Protein AF-0000000086524455 (afdb_homodimer)

Structure (mmCIF, N/CA/C/O backbone):
data_AF-0000000086524455-model_v1
#
loop_
_entity.id
_entity.type
_entity.pdbx_description
1 polymer 'TolC family protein'
#
loop_
_atom_site.group_PDB
_atom_site.id
_atom_site.type_symbol
_atom_site.label_atom_id
_atom_site.label_alt_id
_atom_site.label_comp_id
_atom_site.label_asym_id
_atom_site.label_entity_id
_atom_site.label_seq_id
_atom_site.pdbx_PDB_ins_code
_atom_site.Cartn_x
_atom_site.Cartn_y
_atom_site.Cartn_z
_atom_site.occupancy
_atom_site.B_iso_or_equiv
_atom_site.auth_seq_id
_atom_site.auth_comp_id
_atom_site.auth_asym_id
_atom_site.auth_atom_id
_atom_site.pdbx_PDB_model_num
ATOM 1 N N . MET A 1 1 ? 60.406 27.438 -10.078 1 25.92 1 MET A N 1
ATOM 2 C CA . MET A 1 1 ? 59.156 27.781 -10.766 1 25.92 1 MET A CA 1
ATOM 3 C C . MET A 1 1 ? 58.531 26.531 -11.367 1 25.92 1 MET A C 1
ATOM 5 O O . MET A 1 1 ? 58.188 26.516 -12.555 1 25.92 1 MET A O 1
ATOM 9 N N . LYS A 1 2 ? 58.875 25.328 -10.734 1 33.16 2 LYS A N 1
ATOM 10 C CA . LYS A 1 2 ? 58.469 23.969 -11.117 1 33.16 2 LYS A CA 1
ATOM 11 C C . LYS A 1 2 ? 56.969 23.844 -11.305 1 33.16 2 LYS A C 1
ATOM 13 O O . LYS A 1 2 ? 56.219 24.094 -10.375 1 33.16 2 LYS A O 1
ATOM 18 N N . THR A 1 3 ? 56.531 24.031 -12.539 1 33.69 3 THR A N 1
ATOM 19 C CA . THR A 1 3 ? 55.188 24.047 -13.117 1 33.69 3 THR A CA 1
ATOM 20 C C . THR A 1 3 ? 54.469 22.703 -12.867 1 33.69 3 THR A C 1
ATOM 22 O O . THR A 1 3 ? 54.938 21.672 -13.352 1 33.69 3 THR A O 1
ATOM 25 N N . ILE A 1 4 ? 54.156 22.422 -11.625 1 36.09 4 ILE A N 1
ATOM 26 C CA . ILE A 1 4 ? 53.344 21.266 -11.242 1 36.09 4 ILE A CA 1
ATOM 27 C C . ILE A 1 4 ? 52.125 21.156 -12.148 1 36.09 4 ILE A C 1
ATOM 29 O O . ILE A 1 4 ? 51.281 22.031 -12.156 1 36.09 4 ILE A O 1
ATOM 33 N N . THR A 1 5 ? 52.406 20.641 -13.344 1 32.16 5 THR A N 1
ATOM 34 C CA . THR A 1 5 ? 51.344 20.328 -14.281 1 32.16 5 THR A CA 1
ATOM 35 C C . THR A 1 5 ? 50.281 19.469 -13.609 1 32.16 5 THR A C 1
ATOM 37 O O . THR A 1 5 ? 50.562 18.359 -13.141 1 32.16 5 THR A O 1
ATOM 40 N N . LEU A 1 6 ? 49.344 20.078 -12.844 1 33.09 6 LEU A N 1
ATOM 41 C CA . LEU A 1 6 ? 48.094 19.531 -12.328 1 33.09 6 LEU A CA 1
ATOM 42 C C . LEU A 1 6 ? 47.312 18.781 -13.422 1 33.09 6 LEU A C 1
ATOM 44 O O . LEU A 1 6 ? 46.812 19.406 -14.359 1 33.09 6 LEU A O 1
ATOM 48 N N . THR A 1 7 ? 47.938 17.672 -13.883 1 32.06 7 THR A N 1
ATOM 49 C CA . THR A 1 7 ? 47.188 16.844 -14.789 1 32.06 7 THR A CA 1
ATOM 50 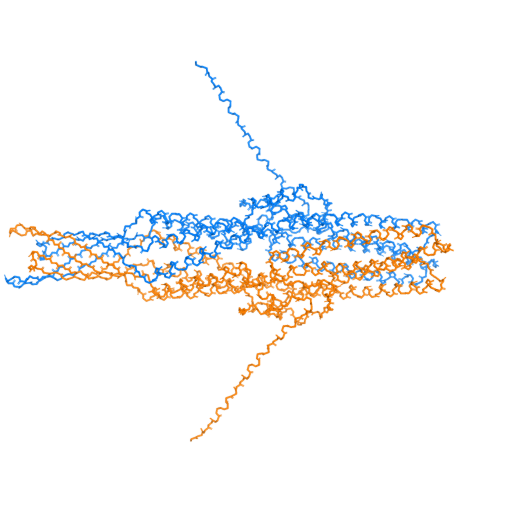C C . THR A 1 7 ? 45.781 16.562 -14.211 1 32.06 7 THR A C 1
ATOM 52 O O . THR A 1 7 ? 45.656 16.031 -13.109 1 32.06 7 THR A O 1
ATOM 55 N N . LEU A 1 8 ? 44.812 17.406 -14.531 1 33 8 LEU A N 1
ATOM 56 C CA . LEU A 1 8 ? 43.375 17.281 -14.375 1 33 8 LEU A CA 1
ATOM 57 C C . LEU A 1 8 ? 42.875 15.914 -14.844 1 33 8 LEU A C 1
ATOM 59 O O . LEU A 1 8 ? 42.906 15.617 -16.031 1 33 8 LEU A O 1
ATOM 63 N N . TYR A 1 9 ? 43.312 14.844 -14.141 1 30.91 9 TYR A N 1
ATOM 64 C CA . TYR A 1 9 ? 42.656 13.578 -14.422 1 30.91 9 TYR A CA 1
ATOM 65 C C . TYR A 1 9 ? 41.125 13.742 -14.344 1 30.91 9 TYR A C 1
ATOM 67 O O . TYR A 1 9 ? 40.594 14.016 -13.273 1 30.91 9 TYR A O 1
ATOM 75 N N . SER A 1 10 ? 40.562 14.305 -15.383 1 30.5 10 SER A N 1
ATOM 76 C CA . SER A 1 10 ? 39.094 14.227 -15.594 1 30.5 10 SER A CA 1
ATOM 77 C C . SER A 1 10 ? 38.594 12.789 -15.445 1 30.5 10 SER A C 1
ATOM 79 O O . SER A 1 10 ? 38.906 11.93 -16.266 1 30.5 10 SER A O 1
ATOM 81 N N . ALA A 1 11 ? 38.562 12.289 -14.258 1 30.77 11 ALA A N 1
ATOM 82 C CA . ALA A 1 11 ? 37.844 11.039 -14.039 1 30.77 11 ALA A CA 1
ATOM 83 C C . ALA A 1 11 ? 36.5 11.047 -14.766 1 30.77 11 ALA A C 1
ATOM 85 O O . ALA A 1 11 ? 35.625 11.875 -14.477 1 30.77 11 ALA A O 1
ATOM 86 N N . LEU A 1 12 ? 36.531 10.719 -16.047 1 31.25 12 LEU A N 1
ATOM 87 C CA . LEU A 1 12 ? 35.344 10.359 -16.812 1 31.25 12 LEU A CA 1
ATOM 88 C C . LEU A 1 12 ? 34.438 9.453 -15.984 1 31.25 12 LEU A C 1
ATOM 90 O O . LEU A 1 12 ? 34.781 8.312 -15.68 1 31.25 12 LEU A O 1
ATOM 94 N N . LEU A 1 13 ? 33.75 10.008 -15.055 1 32.5 13 LEU A N 1
ATOM 95 C CA . LEU A 1 13 ? 32.562 9.32 -14.516 1 32.5 13 LEU A CA 1
ATOM 96 C C . LEU A 1 13 ? 31.75 8.688 -15.625 1 32.5 13 LEU A C 1
ATOM 98 O O . LEU A 1 13 ? 31.094 9.398 -16.406 1 32.5 13 LEU A O 1
ATOM 102 N N . LEU A 1 14 ? 32.344 7.66 -16.266 1 31.66 14 LEU A N 1
ATOM 103 C CA . LEU A 1 14 ? 31.484 6.812 -17.109 1 31.66 14 LEU A CA 1
ATOM 104 C C . LEU A 1 14 ? 30.172 6.48 -16.406 1 31.66 14 LEU A C 1
ATOM 106 O O . LEU A 1 14 ? 30.172 5.762 -15.414 1 31.66 14 LEU A O 1
ATOM 110 N N . SER A 1 15 ? 29.297 7.379 -16.422 1 35.28 15 SER A N 1
ATOM 111 C CA . SER A 1 15 ? 27.906 7.012 -16.156 1 35.28 15 SER A CA 1
ATOM 112 C C . SER A 1 15 ? 27.516 5.766 -16.938 1 35.28 15 SER A C 1
ATOM 114 O O . SER A 1 15 ? 27.406 5.801 -18.156 1 35.28 15 SER A O 1
ATOM 116 N N . THR A 1 16 ? 28.078 4.633 -16.625 1 33.38 16 THR A N 1
ATOM 117 C CA . THR A 1 16 ? 27.5 3.428 -17.219 1 33.38 16 THR A CA 1
ATOM 118 C C . THR A 1 16 ? 25.969 3.486 -17.188 1 33.38 16 THR A C 1
ATOM 120 O O . THR A 1 16 ? 25.359 3.463 -16.109 1 33.38 16 THR A O 1
ATOM 123 N N . SER A 1 17 ? 25.5 4.258 -18.078 1 36.53 17 SER A N 1
ATOM 124 C CA . SER A 1 17 ? 24.094 4.031 -18.375 1 36.53 17 SER A CA 1
ATOM 125 C C . SER A 1 17 ? 23.781 2.543 -18.469 1 36.53 17 SER A C 1
ATOM 127 O O . SER A 1 17 ? 24.281 1.849 -19.359 1 36.53 17 SER A O 1
ATOM 129 N N . THR A 1 18 ? 23.797 1.857 -17.469 1 37.31 18 THR A N 1
ATOM 130 C CA . THR A 1 18 ? 23.281 0.496 -17.578 1 37.31 18 THR A CA 1
ATOM 131 C C . THR A 1 18 ? 22.062 0.444 -18.5 1 37.31 18 THR A C 1
ATOM 133 O O . THR A 1 18 ? 21.109 1.199 -18.328 1 37.31 18 THR A O 1
ATOM 136 N N . ALA A 1 19 ? 22.297 0.17 -19.703 1 37.31 19 ALA A N 1
ATOM 137 C CA . ALA A 1 19 ? 21.266 -0.182 -20.688 1 37.31 19 ALA A CA 1
ATOM 138 C C . ALA A 1 19 ? 20.203 -1.07 -20.062 1 37.31 19 ALA A C 1
ATOM 140 O O . ALA A 1 19 ? 20.5 -2.158 -19.562 1 37.31 19 ALA A O 1
ATOM 141 N N . VAL A 1 20 ? 19.25 -0.468 -19.531 1 43.84 20 VAL A N 1
ATOM 142 C CA . VAL A 1 20 ? 18.062 -1.225 -19.156 1 43.84 20 VAL A CA 1
ATOM 143 C C . VAL A 1 20 ? 17.672 -2.174 -20.297 1 43.84 20 VAL A C 1
ATOM 145 O O . VAL A 1 20 ? 17.391 -1.736 -21.406 1 43.84 20 VAL A O 1
ATOM 148 N N . PHE A 1 21 ? 18.312 -3.252 -20.516 1 42.31 21 PHE A N 1
ATOM 149 C CA . PHE A 1 21 ? 17.984 -4.371 -21.391 1 42.31 21 PHE A CA 1
ATOM 150 C C . PHE A 1 21 ? 16.469 -4.578 -21.453 1 42.31 21 PHE A C 1
ATOM 152 O O . PHE A 1 21 ? 15.812 -4.727 -20.422 1 42.31 21 PHE A O 1
ATOM 159 N N . ALA A 1 22 ? 15.805 -3.902 -22.406 1 52.12 22 ALA A N 1
ATOM 160 C CA . ALA A 1 22 ? 14.383 -4.125 -22.656 1 52.12 22 ALA A CA 1
ATOM 161 C C . ALA A 1 22 ? 14.133 -5.543 -23.156 1 52.12 22 ALA A C 1
ATOM 163 O O . ALA A 1 22 ? 14.367 -5.848 -24.328 1 52.12 22 ALA A O 1
ATOM 164 N N . ALA A 1 23 ? 14.125 -6.5 -22.281 1 61.78 23 ALA A N 1
ATOM 165 C CA . ALA A 1 23 ? 13.688 -7.844 -22.656 1 61.78 23 ALA A CA 1
ATOM 166 C C . ALA A 1 23 ? 12.305 -7.809 -23.297 1 61.78 23 ALA A C 1
ATOM 168 O O . ALA A 1 23 ? 11.422 -7.062 -22.859 1 61.78 23 ALA A O 1
ATOM 169 N N . ASN A 1 24 ? 12.125 -8.422 -24.453 1 70.25 24 ASN A N 1
ATOM 170 C CA . ASN A 1 24 ? 10.93 -8.461 -25.297 1 70.25 24 ASN A CA 1
ATOM 171 C C . ASN A 1 24 ? 9.703 -8.891 -24.484 1 70.25 24 ASN A C 1
ATOM 173 O O . ASN A 1 24 ? 8.57 -8.711 -24.938 1 70.25 24 ASN A O 1
ATOM 177 N N . TYR A 1 25 ? 9.938 -9.312 -23.25 1 86.19 25 TYR A N 1
ATOM 178 C CA . TYR A 1 25 ? 8.789 -9.789 -22.5 1 86.19 25 TYR A CA 1
ATOM 179 C C . TYR A 1 25 ? 8.398 -8.789 -21.406 1 86.19 25 TYR A C 1
ATOM 181 O O . TYR A 1 25 ? 7.414 -8.992 -20.703 1 86.19 25 TYR A O 1
ATOM 189 N N . LEU A 1 26 ? 9.102 -7.73 -21.391 1 90.69 26 LEU A N 1
ATOM 190 C CA . LEU A 1 26 ? 8.773 -6.668 -20.453 1 90.69 26 LEU A CA 1
ATOM 191 C C . LEU A 1 26 ? 8.195 -5.457 -21.172 1 90.69 26 LEU A C 1
ATOM 193 O O . LEU A 1 26 ? 8.414 -5.285 -22.375 1 90.69 26 LEU A O 1
ATOM 197 N N . PRO A 1 27 ? 7.461 -4.727 -20.391 1 90.5 27 PRO A N 1
ATOM 198 C CA . PRO A 1 27 ? 6.996 -3.498 -21.047 1 90.5 27 PRO A CA 1
ATOM 199 C C . PRO A 1 27 ? 8.148 -2.611 -21.516 1 90.5 27 PRO A C 1
ATOM 201 O O . PRO A 1 27 ? 9.219 -2.609 -20.891 1 90.5 27 PRO A O 1
ATOM 204 N N . ASN A 1 28 ? 7.832 -1.872 -22.594 1 87.81 28 ASN A N 1
ATOM 205 C CA . ASN A 1 28 ? 8.758 -0.817 -22.984 1 87.81 28 ASN A CA 1
ATOM 206 C C . ASN A 1 28 ? 9.07 0.119 -21.828 1 87.81 28 ASN A C 1
ATOM 208 O O . ASN A 1 28 ? 8.156 0.66 -21.203 1 87.81 28 ASN A O 1
ATOM 212 N N . PRO A 1 29 ? 10.32 0.303 -21.547 1 85.94 29 PRO A N 1
ATOM 213 C CA . PRO A 1 29 ? 10.68 1.093 -20.375 1 85.94 29 PRO A CA 1
ATOM 214 C C . PRO A 1 29 ? 10.086 2.5 -20.406 1 85.94 29 PRO A C 1
ATOM 216 O O . PRO A 1 29 ? 9.656 3.014 -19.359 1 85.94 29 PRO A O 1
ATOM 219 N N . MET A 1 30 ? 10.055 3.131 -21.547 1 86.38 30 MET A N 1
ATOM 220 C CA . MET A 1 30 ? 9.523 4.484 -21.656 1 86.38 30 MET A CA 1
ATOM 221 C C . MET A 1 30 ? 8.016 4.5 -21.406 1 86.38 30 MET A C 1
ATOM 223 O O . MET A 1 30 ? 7.508 5.387 -20.719 1 86.38 30 MET A O 1
ATOM 227 N N . GLU A 1 31 ? 7.344 3.518 -21.938 1 88.12 31 GLU A N 1
ATOM 228 C CA . GLU A 1 31 ? 5.902 3.414 -21.734 1 88.12 31 GLU A CA 1
ATOM 229 C C . GLU A 1 31 ? 5.578 3.086 -20.281 1 88.12 31 GLU A C 1
ATOM 231 O O . GLU A 1 31 ? 4.605 3.596 -19.719 1 88.12 31 GLU A O 1
ATOM 236 N N . ALA A 1 32 ? 6.418 2.209 -19.766 1 90.25 32 ALA A N 1
ATOM 237 C CA . ALA A 1 32 ? 6.234 1.855 -18.359 1 90.25 32 ALA A CA 1
ATOM 238 C C . ALA A 1 32 ? 6.383 3.08 -17.453 1 90.25 32 ALA A C 1
ATOM 240 O O . ALA A 1 32 ? 5.547 3.322 -16.594 1 90.25 32 ALA A O 1
ATOM 241 N N . GLN A 1 33 ? 7.371 3.844 -17.75 1 89.31 33 GLN A N 1
ATOM 242 C CA . GLN A 1 33 ? 7.621 5.043 -16.953 1 89.31 33 GLN A CA 1
ATOM 243 C C . GLN A 1 33 ? 6.477 6.043 -17.094 1 89.31 33 GLN A C 1
ATOM 245 O O . GLN A 1 33 ? 6.031 6.625 -16.094 1 89.31 33 GLN A O 1
ATOM 250 N N . GLN A 1 34 ? 6.023 6.199 -18.25 1 89.75 34 GLN A N 1
ATOM 251 C CA . GLN A 1 34 ? 4.918 7.121 -18.469 1 89.75 34 GLN A CA 1
ATOM 252 C C . GLN A 1 34 ? 3.656 6.656 -17.75 1 89.75 34 GLN A C 1
ATOM 254 O O . GLN A 1 34 ? 2.943 7.469 -17.156 1 89.75 34 GLN A O 1
ATOM 259 N N . ALA A 1 35 ? 3.395 5.387 -17.828 1 91.69 35 ALA A N 1
ATOM 260 C CA . ALA A 1 35 ? 2.223 4.832 -17.156 1 91.69 35 ALA A CA 1
ATOM 261 C C . ALA A 1 35 ? 2.316 5.008 -15.648 1 91.69 35 ALA A C 1
ATOM 263 O O . ALA A 1 35 ? 1.316 5.293 -14.984 1 91.69 35 ALA A O 1
ATOM 264 N N . LEU A 1 36 ? 3.529 4.855 -15.141 1 92.19 36 LEU A N 1
ATOM 265 C CA . LEU A 1 36 ? 3.752 4.988 -13.703 1 92.19 36 LEU A CA 1
ATOM 266 C C . LEU A 1 36 ? 3.48 6.414 -13.242 1 92.19 36 LEU A C 1
ATOM 268 O O . LEU A 1 36 ? 2.781 6.629 -12.25 1 92.19 36 LEU A O 1
ATOM 272 N N . TRP A 1 37 ? 3.934 7.371 -13.953 1 89.69 37 TRP A N 1
ATOM 273 C CA . TRP A 1 37 ? 3.857 8.766 -13.523 1 89.69 37 TRP A CA 1
ATOM 274 C C . TRP A 1 37 ? 2.457 9.328 -13.734 1 89.69 37 TRP A C 1
ATOM 276 O O . TRP A 1 37 ? 2.098 10.352 -13.164 1 89.69 37 TRP A O 1
ATOM 286 N N . LYS A 1 38 ? 1.643 8.57 -14.492 1 87.06 38 LYS A N 1
ATOM 287 C CA . LYS A 1 38 ? 0.261 8.992 -14.711 1 87.06 38 LYS A CA 1
ATOM 288 C C . LYS A 1 38 ? -0.68 8.328 -13.711 1 87.06 38 LYS A C 1
ATOM 290 O O . LYS A 1 38 ? -1.85 8.703 -13.609 1 87.06 38 LYS A O 1
ATOM 295 N N . ALA A 1 39 ? -0.127 7.375 -12.984 1 88.75 39 ALA A N 1
ATOM 296 C CA . ALA A 1 39 ? -0.961 6.695 -11.992 1 88.75 39 ALA A CA 1
ATOM 297 C C . ALA A 1 39 ? -1.459 7.672 -10.93 1 88.75 39 ALA A C 1
ATOM 299 O O . ALA A 1 39 ? -0.706 8.531 -10.461 1 88.75 39 ALA A O 1
ATOM 300 N N . PRO A 1 40 ? -2.721 7.559 -10.5 1 85.5 40 PRO A N 1
ATOM 301 C CA . PRO A 1 40 ? -3.328 8.516 -9.57 1 85.5 40 PRO A CA 1
ATOM 302 C C . PRO A 1 40 ? -2.535 8.664 -8.273 1 85.5 40 PRO A C 1
ATOM 304 O O . PRO A 1 40 ? -2.352 9.781 -7.781 1 85.5 40 PRO A O 1
ATOM 307 N N . GLY A 1 41 ? -2.068 7.543 -7.695 1 88.69 41 GLY A N 1
ATOM 308 C CA . GLY A 1 41 ? -1.29 7.617 -6.469 1 88.69 41 GLY A CA 1
ATOM 309 C C . GLY A 1 41 ? -0.004 8.406 -6.625 1 88.69 41 GLY A C 1
ATOM 310 O O . GLY A 1 41 ? 0.38 9.156 -5.73 1 88.69 41 GLY A O 1
ATOM 311 N N . VAL A 1 42 ? 0.649 8.305 -7.785 1 92.44 42 VAL A N 1
ATOM 312 C CA . VAL A 1 42 ? 1.901 9 -8.047 1 92.44 42 VAL A CA 1
ATOM 313 C C . VAL A 1 42 ? 1.628 10.492 -8.266 1 92.44 42 VAL A C 1
ATOM 315 O O . VAL A 1 42 ? 2.367 11.344 -7.766 1 92.44 42 VAL A O 1
ATOM 318 N N . HIS A 1 43 ? 0.565 10.766 -8.961 1 90.12 43 HIS A N 1
ATOM 319 C CA . HIS A 1 43 ? 0.174 12.156 -9.172 1 90.12 43 HIS A CA 1
ATOM 320 C C . HIS A 1 43 ? -0.099 12.859 -7.848 1 90.12 43 HIS A C 1
ATOM 322 O O . HIS A 1 43 ? 0.331 13.992 -7.641 1 90.12 43 HIS A O 1
ATOM 328 N N . MET A 1 44 ? -0.763 12.188 -6.98 1 92.44 44 MET A N 1
ATOM 329 C CA . MET A 1 44 ? -1.061 12.758 -5.672 1 92.44 44 MET A CA 1
ATOM 330 C C . MET A 1 44 ? 0.222 13.023 -4.891 1 92.44 44 MET A C 1
ATOM 332 O O . MET A 1 44 ? 0.345 14.047 -4.219 1 92.44 44 MET A O 1
ATOM 336 N N . ALA A 1 45 ? 1.099 12.07 -4.961 1 95.75 45 ALA A N 1
ATOM 337 C CA . ALA A 1 45 ? 2.369 12.242 -4.262 1 95.75 45 ALA A CA 1
ATOM 338 C C . ALA A 1 45 ? 3.164 13.406 -4.832 1 95.75 45 ALA A C 1
ATOM 340 O O . ALA A 1 45 ? 3.842 14.125 -4.094 1 95.75 45 ALA A O 1
ATOM 341 N N . GLN A 1 46 ? 3.074 13.641 -6.145 1 95.44 46 GLN A N 1
ATOM 342 C CA . GLN A 1 46 ? 3.73 14.773 -6.789 1 95.44 46 GLN A CA 1
ATOM 343 C C . GLN A 1 46 ? 3.152 16.094 -6.301 1 95.44 46 GLN A C 1
ATOM 345 O O . GLN A 1 46 ? 3.896 17.047 -6.031 1 95.44 46 GLN A O 1
ATOM 350 N N . GLN A 1 47 ? 1.861 16.125 -6.238 1 96.81 47 GLN A N 1
ATOM 351 C CA . GLN A 1 47 ? 1.207 17.344 -5.754 1 96.81 47 GLN A CA 1
ATOM 352 C C . GLN A 1 47 ? 1.562 17.609 -4.297 1 96.81 47 GLN A C 1
ATOM 354 O O . GLN A 1 47 ? 1.681 18.766 -3.885 1 96.81 47 GLN A O 1
ATOM 359 N N . GLU A 1 48 ? 1.753 16.562 -3.59 1 97.38 48 GLU A N 1
ATOM 360 C CA . GLU A 1 48 ? 2.121 16.719 -2.186 1 97.38 48 GLU A CA 1
ATOM 361 C C . GLU A 1 48 ? 3.504 17.344 -2.045 1 97.38 48 GLU A C 1
ATOM 363 O O . GLU A 1 48 ? 3.752 18.109 -1.112 1 97.38 48 GLU A O 1
ATOM 368 N N . VAL A 1 49 ? 4.422 17.047 -2.963 1 97.81 49 VAL A N 1
ATOM 369 C CA . VAL A 1 49 ? 5.734 17.688 -2.945 1 97.81 49 VAL A CA 1
ATOM 370 C C . VAL A 1 49 ? 5.574 19.188 -3.148 1 97.81 49 VAL A C 1
ATOM 372 O O . VAL A 1 49 ? 6.156 19.984 -2.412 1 97.81 49 VAL A O 1
ATOM 375 N N . SER A 1 50 ? 4.711 19.531 -4.105 1 98 50 SER A N 1
ATOM 376 C CA . SER A 1 50 ? 4.453 20.938 -4.379 1 98 50 SER A CA 1
ATOM 377 C C . SER A 1 50 ? 3.816 21.625 -3.176 1 98 50 SER A C 1
ATOM 379 O O . SER A 1 50 ? 4.176 22.766 -2.838 1 98 50 SER A O 1
ATOM 381 N N . ALA A 1 51 ? 2.926 20.953 -2.553 1 98.25 51 ALA A N 1
ATOM 382 C CA . ALA A 1 51 ? 2.256 21.516 -1.385 1 98.25 51 ALA A CA 1
ATOM 383 C C . ALA A 1 51 ? 3.236 21.719 -0.234 1 98.25 51 ALA A C 1
ATOM 385 O O . ALA A 1 51 ? 3.193 22.75 0.456 1 98.25 51 ALA A O 1
ATOM 386 N N . GLN A 1 52 ? 4.125 20.75 -0.069 1 98.5 52 GLN A N 1
ATOM 387 C CA . GLN A 1 52 ? 5.086 20.844 1.024 1 98.5 52 GLN A CA 1
ATOM 388 C C . GLN A 1 52 ? 6.113 21.953 0.753 1 98.5 52 GLN A C 1
ATOM 390 O O . GLN A 1 52 ? 6.602 22.594 1.683 1 98.5 52 GLN A O 1
ATOM 395 N N . GLN A 1 53 ? 6.371 22.203 -0.51 1 98.56 53 GLN A N 1
ATOM 396 C CA . GLN A 1 53 ? 7.238 23.312 -0.872 1 98.56 53 GLN A CA 1
ATOM 397 C C . GLN A 1 53 ? 6.609 24.656 -0.489 1 98.56 53 GLN A C 1
ATOM 399 O O . GLN A 1 53 ? 7.297 25.547 -0.01 1 98.56 53 GLN A O 1
ATOM 404 N N . GLN A 1 54 ? 5.309 24.734 -0.707 1 98.06 54 GLN A N 1
ATOM 405 C CA . GLN A 1 54 ? 4.594 25.938 -0.289 1 98.06 54 GLN A CA 1
ATOM 406 C C . GLN A 1 54 ? 4.625 26.094 1.229 1 98.06 54 GLN A C 1
ATOM 408 O O . GLN A 1 54 ? 4.867 27.188 1.738 1 98.06 54 GLN A O 1
ATOM 413 N N . GLU A 1 55 ? 4.461 25.031 1.933 1 97.38 55 GLU A N 1
ATOM 414 C CA . GLU A 1 55 ? 4.492 25.094 3.391 1 97.38 55 GLU A CA 1
ATOM 415 C C . GLU A 1 55 ? 5.887 25.438 3.898 1 97.38 55 GLU A C 1
ATOM 417 O O . GLU A 1 55 ? 6.031 26.156 4.898 1 97.38 55 GLU A O 1
ATOM 422 N N . SER A 1 56 ? 6.848 24.859 3.232 1 98.25 56 SER A N 1
ATOM 423 C CA . SER A 1 56 ? 8.227 25.188 3.59 1 98.25 56 SER A CA 1
ATOM 424 C C . SER A 1 56 ? 8.5 26.672 3.385 1 98.25 56 SER A C 1
ATOM 426 O O . SER A 1 56 ? 9.18 27.312 4.203 1 98.25 56 SER A O 1
ATOM 428 N N . ALA A 1 57 ? 7.98 27.25 2.311 1 97.81 57 ALA A N 1
ATOM 429 C CA . ALA A 1 57 ? 8.133 28.672 2.047 1 97.81 57 ALA A CA 1
ATOM 430 C C . ALA A 1 57 ? 7.453 29.5 3.131 1 97.81 57 ALA A C 1
ATOM 432 O O . ALA A 1 57 ? 7.992 30.531 3.564 1 97.81 57 ALA A O 1
ATOM 433 N N . ALA A 1 58 ? 6.324 29.047 3.557 1 96.88 58 ALA A N 1
ATOM 434 C CA . ALA A 1 58 ? 5.617 29.75 4.629 1 96.88 58 ALA A CA 1
ATOM 435 C C . ALA A 1 58 ? 6.43 29.734 5.918 1 96.88 58 ALA A C 1
ATOM 437 O O . ALA A 1 58 ? 6.527 30.766 6.605 1 96.88 58 ALA A O 1
ATOM 438 N N . LEU A 1 59 ? 7 28.625 6.23 1 97.19 59 LEU A N 1
ATOM 439 C CA . LEU A 1 59 ? 7.793 28.484 7.445 1 97.19 59 LEU A CA 1
ATOM 440 C C . LEU A 1 59 ? 9.055 29.328 7.371 1 97.19 59 LEU A C 1
ATOM 442 O O . LEU A 1 59 ? 9.492 29.891 8.383 1 97.19 59 LEU A O 1
ATOM 446 N N . ARG A 1 60 ? 9.602 29.438 6.184 1 96.19 60 ARG A N 1
ATOM 447 C CA . ARG A 1 60 ? 10.805 30.234 5.996 1 96.19 60 ARG A CA 1
ATOM 448 C C . ARG A 1 60 ? 10.5 31.719 6.145 1 96.19 60 ARG A C 1
ATOM 450 O O . ARG A 1 60 ? 11.305 32.469 6.707 1 96.19 60 ARG A O 1
ATOM 457 N N . LYS A 1 61 ? 9.352 32.094 5.68 1 93.88 61 LYS A N 1
ATOM 458 C CA . LYS A 1 61 ? 8.945 33.469 5.77 1 93.88 61 LYS A CA 1
ATOM 459 C C . LYS A 1 61 ? 8.586 33.875 7.203 1 93.88 61 LYS A C 1
ATOM 461 O O . LYS A 1 61 ? 8.781 35 7.617 1 93.88 61 LYS A O 1
ATOM 466 N N . GLY A 1 62 ? 8.109 32.938 7.934 1 93.06 62 GLY A N 1
ATOM 467 C CA . GLY A 1 62 ? 7.625 33.219 9.281 1 93.06 62 GLY A CA 1
ATOM 468 C C . GLY A 1 62 ? 6.164 33.625 9.32 1 93.06 62 GLY A C 1
ATOM 469 O O . GLY A 1 62 ? 5.668 34.25 8.375 1 93.06 62 GLY A O 1
ATOM 470 N N . ARG A 1 63 ? 5.512 33.469 10.492 1 90.25 63 ARG A N 1
ATOM 471 C CA . ARG A 1 63 ? 4.078 33.719 10.602 1 90.25 63 ARG A CA 1
ATOM 472 C C . ARG A 1 63 ? 3.801 34.938 11.484 1 90.25 63 ARG A C 1
ATOM 474 O O . ARG A 1 63 ? 2.654 35.188 11.859 1 90.25 63 ARG A O 1
ATOM 481 N N . GLU A 1 64 ? 4.859 35.594 11.812 1 91.62 64 GLU A N 1
ATOM 482 C CA . GLU A 1 64 ? 4.707 36.844 12.562 1 91.62 64 GLU A CA 1
ATOM 483 C C . GLU A 1 64 ? 4.141 37.969 11.688 1 91.62 64 GLU A C 1
ATOM 485 O O . GLU A 1 64 ? 4.738 38.312 10.672 1 91.62 64 GLU A O 1
ATOM 490 N N . GLU A 1 65 ? 3.043 38.469 12.133 1 92.31 65 GLU A N 1
ATOM 491 C CA . GLU A 1 65 ? 2.344 39.5 11.336 1 92.31 65 GLU A CA 1
ATOM 492 C C . GLU A 1 65 ? 2.244 40.812 12.094 1 92.31 65 GLU A C 1
ATOM 494 O O . GLU A 1 65 ? 2.33 40.844 13.328 1 92.31 65 GLU A O 1
ATOM 499 N N . PHE A 1 66 ? 2.037 41.875 11.289 1 93.62 66 PHE A N 1
ATOM 500 C CA . PHE A 1 66 ? 1.852 43.188 11.867 1 93.62 66 PHE A CA 1
ATOM 501 C C . PHE A 1 66 ? 0.425 43.375 12.375 1 93.62 66 PHE A C 1
ATOM 503 O O . PHE A 1 66 ? -0.525 42.906 11.734 1 93.62 66 PHE A O 1
ATOM 510 N N . THR A 1 67 ? 0.365 43.969 13.492 1 93.56 67 THR A N 1
ATOM 511 C CA . THR A 1 67 ? -0.933 44.312 14.062 1 93.56 67 THR A CA 1
ATOM 512 C C . THR A 1 67 ? -1.065 45.844 14.219 1 93.56 67 THR A C 1
ATOM 514 O O . THR A 1 67 ? -0.209 46.469 14.82 1 93.56 67 THR A O 1
ATOM 517 N N . LEU A 1 68 ? -2.113 46.406 13.625 1 95.5 68 LEU A N 1
ATOM 518 C CA . LEU A 1 68 ? -2.441 47.812 13.734 1 95.5 68 LEU A CA 1
ATOM 519 C C . LEU A 1 68 ? -3.617 48.031 14.688 1 95.5 68 LEU A C 1
ATOM 521 O O . LEU A 1 68 ? -4.617 47.312 14.609 1 95.5 68 LEU A O 1
ATOM 525 N N . GLY A 1 69 ? -3.389 49 15.531 1 95.06 69 GLY A N 1
ATOM 526 C CA . GLY A 1 69 ? -4.449 49.188 16.5 1 95.06 69 GLY A CA 1
ATOM 527 C C . GLY A 1 69 ? -4.77 50.656 16.766 1 95.06 69 GLY A C 1
ATOM 528 O O . GLY A 1 69 ? -3.998 51.562 16.391 1 95.06 69 GLY A O 1
ATOM 529 N N . ALA A 1 70 ? -5.973 50.844 17.281 1 95.19 70 ALA A N 1
ATOM 530 C CA . ALA A 1 70 ? -6.445 52.125 17.812 1 95.19 70 ALA A CA 1
ATOM 531 C C . ALA A 1 70 ? -6.836 52 19.297 1 95.19 70 ALA A C 1
ATOM 533 O O . ALA A 1 70 ? -7.387 50.969 19.703 1 95.19 70 ALA A O 1
ATOM 534 N N . GLU A 1 71 ? -6.535 53.031 19.969 1 94.94 71 GLU A N 1
ATOM 535 C CA . GLU A 1 71 ? -6.801 53 21.406 1 94.94 71 GLU A CA 1
ATOM 536 C C . GLU A 1 71 ? -7.555 54.25 21.859 1 94.94 71 GLU A C 1
ATOM 538 O O . GLU A 1 71 ? -7.262 55.344 21.406 1 94.94 71 GLU A O 1
ATOM 543 N N . MET A 1 72 ? -8.523 54.062 22.734 1 93.94 72 MET A N 1
ATOM 544 C CA . MET A 1 72 ? -9.211 55.125 23.438 1 93.94 72 MET A CA 1
ATOM 545 C C . MET A 1 72 ? -8.953 55.031 24.938 1 93.94 72 MET A C 1
ATOM 547 O O . MET A 1 72 ? -9.125 53.969 25.547 1 93.94 72 MET A O 1
ATOM 551 N N . ALA A 1 73 ? -8.594 56.219 25.453 1 92.19 73 ALA A N 1
ATOM 552 C CA . ALA A 1 73 ? -8.203 56.219 26.859 1 92.19 73 ALA A CA 1
ATOM 553 C C . ALA A 1 73 ? -8.898 57.344 27.641 1 92.19 73 ALA A C 1
ATOM 555 O O . ALA A 1 73 ? -9.297 58.344 27.047 1 92.19 73 ALA A O 1
ATOM 556 N N . ARG A 1 74 ? -9.031 57.031 28.906 1 92.06 74 ARG A N 1
ATOM 557 C CA . ARG A 1 74 ? -9.484 58.031 29.859 1 92.06 74 ARG A CA 1
ATOM 558 C C . ARG A 1 74 ? -8.43 58.281 30.938 1 92.06 74 ARG A C 1
ATOM 560 O O . ARG A 1 74 ? -8 57.344 31.625 1 92.06 74 ARG A O 1
ATOM 567 N N . ARG A 1 75 ? -8.062 59.531 31 1 90.06 75 ARG A N 1
ATOM 568 C CA . ARG A 1 75 ? -7.09 59.938 32 1 90.06 75 ARG A CA 1
ATOM 569 C C . ARG A 1 75 ? -7.766 60.719 33.125 1 90.06 75 ARG A C 1
ATOM 571 O O . ARG A 1 75 ? -8.586 61.594 32.875 1 90.06 75 ARG A O 1
ATOM 578 N N . THR A 1 76 ? -7.395 60.406 34.281 1 88.88 76 THR A N 1
ATOM 579 C CA . THR A 1 76 ? -7.941 61.094 35.438 1 88.88 76 THR A CA 1
ATOM 580 C C . THR A 1 76 ? -6.828 61.719 36.281 1 88.88 76 THR A C 1
ATOM 582 O O . THR A 1 76 ? -5.887 61.031 36.688 1 88.88 76 THR A O 1
ATOM 585 N N . ILE A 1 77 ? -7.027 63.062 36.5 1 86.25 77 ILE A N 1
ATOM 586 C CA . ILE A 1 77 ? -6.109 63.781 37.375 1 86.25 77 ILE A CA 1
ATOM 587 C C . ILE A 1 77 ? -6.676 63.812 38.781 1 86.25 77 ILE A C 1
ATOM 589 O O . ILE A 1 77 ? -7.758 64.375 39.031 1 86.25 77 ILE A O 1
ATOM 593 N N . GLU A 1 78 ? -5.969 63.406 39.688 1 82.75 78 GLU A N 1
ATOM 594 C CA . GLU A 1 78 ? -6.449 63.25 41.062 1 82.75 78 GLU A CA 1
ATOM 595 C C . GLU A 1 78 ? -6.164 64.5 41.875 1 82.75 78 GLU A C 1
ATOM 597 O O . GLU A 1 78 ? -6.816 64.75 42.875 1 82.75 78 GLU A O 1
ATOM 602 N N . THR A 1 79 ? -5.172 65.188 41.438 1 82.19 79 THR A N 1
ATOM 603 C CA . THR A 1 79 ? -4.84 66.438 42.188 1 82.19 79 THR A CA 1
ATOM 604 C C . THR A 1 79 ? -5.836 67.562 41.906 1 82.19 79 THR A C 1
ATOM 606 O O . THR A 1 79 ? -6.227 67.75 40.75 1 82.19 79 THR A O 1
ATOM 609 N N . PRO A 1 80 ? -6.242 68.188 42.875 1 79.19 80 PRO A N 1
ATOM 610 C CA . PRO A 1 80 ? -7.191 69.25 42.625 1 79.19 80 PRO A CA 1
ATOM 611 C C . PRO A 1 80 ? -6.629 70.375 41.719 1 79.19 80 PRO A C 1
ATOM 613 O O . PRO A 1 80 ? -5.445 70.688 41.781 1 79.19 80 PRO A O 1
ATOM 616 N N . PRO A 1 81 ? -7.473 70.688 40.906 1 79.44 81 PRO A N 1
ATOM 617 C CA . PRO A 1 81 ? -8.844 70.25 40.594 1 79.44 81 PRO A CA 1
ATOM 618 C C . PRO A 1 81 ? -8.898 69 39.812 1 79.44 81 PRO A C 1
ATOM 620 O O . PRO A 1 81 ? -8.141 68.812 38.844 1 79.44 81 PRO A O 1
ATOM 623 N N . GLN A 1 82 ? -9.742 68.188 40.188 1 82.06 82 GLN A N 1
ATOM 624 C CA . GLN A 1 82 ? -9.914 66.938 39.5 1 82.06 82 GLN A CA 1
ATOM 625 C C . GLN A 1 82 ? -10.445 67.125 38.094 1 82.06 82 GLN A C 1
ATOM 627 O O . GLN A 1 82 ? -11.375 67.938 37.875 1 82.06 82 GLN A O 1
ATOM 632 N N . GLU A 1 83 ? -9.688 66.625 37.094 1 84.81 83 GLU A N 1
ATOM 633 C CA . GLU A 1 83 ? -10.078 66.688 35.688 1 84.81 83 GLU A CA 1
ATOM 634 C C . GLU A 1 83 ? -9.977 65.375 35 1 84.81 83 GLU A C 1
ATOM 636 O O . GLU A 1 83 ? -9.195 64.5 35.406 1 84.81 83 GLU A O 1
ATOM 641 N N . GLN A 1 84 ? -10.883 65.25 34.062 1 87.75 84 GLN A N 1
ATOM 642 C CA . GLN A 1 84 ? -10.859 64.062 33.219 1 87.75 84 GLN A CA 1
ATOM 643 C C . GLN A 1 84 ? -10.734 64.438 31.75 1 87.75 84 GLN A C 1
ATOM 645 O O . GLN A 1 84 ? -11.359 65.438 31.297 1 87.75 84 GLN A O 1
ATOM 650 N N . PHE A 1 85 ? -9.797 63.688 31.078 1 85.62 85 PHE A N 1
ATOM 651 C CA . PHE A 1 85 ? -9.633 63.938 29.656 1 85.62 85 PHE A CA 1
ATOM 652 C C . PHE A 1 85 ? -9.672 62.656 28.859 1 85.62 85 PHE A C 1
ATOM 654 O O . PHE A 1 85 ? -9.32 61.594 29.375 1 85.62 85 PHE A O 1
ATOM 661 N N . LYS A 1 86 ? -10.156 62.812 27.656 1 88.25 86 LYS A N 1
ATOM 662 C CA . LYS A 1 86 ? -10.133 61.719 26.703 1 88.25 86 LYS A CA 1
ATOM 663 C C . LYS A 1 86 ? -8.914 61.812 25.781 1 88.25 86 LYS A C 1
ATOM 665 O O . LYS A 1 86 ? -8.492 62.906 25.391 1 88.25 86 LYS A O 1
ATOM 670 N N . GLU A 1 87 ? -8.406 60.562 25.578 1 90.38 87 GLU A N 1
ATOM 671 C CA . GLU A 1 87 ? -7.242 60.469 24.719 1 90.38 87 GLU A CA 1
ATOM 672 C C . GLU A 1 87 ? -7.438 59.375 23.641 1 90.38 87 GLU A C 1
ATOM 674 O O . GLU A 1 87 ? -8.164 58.406 23.859 1 90.38 87 GLU A O 1
ATOM 679 N N . TRP A 1 88 ? -6.844 59.688 22.422 1 91.62 88 TRP A N 1
ATOM 680 C CA . TRP A 1 88 ? -6.801 58.656 21.391 1 91.62 88 TRP A CA 1
ATOM 681 C C . TRP A 1 88 ? -5.367 58.406 20.938 1 91.62 88 TRP A C 1
ATOM 683 O O . TRP A 1 88 ? -4.52 59.281 21 1 91.62 88 TRP A O 1
ATOM 693 N N . SER A 1 89 ? -5.102 57.219 20.625 1 93.81 89 SER A N 1
ATOM 694 C CA . SER A 1 89 ? -3.787 56.844 20.094 1 93.81 89 SER A CA 1
ATOM 695 C C . SER A 1 89 ? -3.895 55.719 19.078 1 93.81 89 SER A C 1
ATOM 697 O O . SER A 1 89 ? -4.953 55.125 18.922 1 93.81 89 SER A O 1
ATOM 699 N N . VAL A 1 90 ? -2.814 55.594 18.25 1 95.44 90 VAL A N 1
ATOM 700 C CA . VAL A 1 90 ? -2.641 54.469 17.312 1 95.44 90 VAL A CA 1
ATOM 701 C C . VAL A 1 90 ? -1.383 53.688 17.672 1 95.44 90 VAL A C 1
ATOM 703 O O . VAL A 1 90 ? -0.448 54.219 18.266 1 95.44 90 VAL A O 1
ATOM 706 N N . ASN A 1 91 ? -1.482 52.438 17.438 1 95 91 ASN A N 1
ATOM 707 C CA . ASN A 1 91 ? -0.324 51.625 17.719 1 95 91 ASN A CA 1
ATOM 708 C C . ASN A 1 91 ? -0.07 50.594 16.609 1 95 91 ASN A C 1
ATOM 710 O O . ASN A 1 91 ? -0.981 50.25 15.859 1 95 91 ASN A O 1
ATOM 714 N N . ILE A 1 92 ? 1.133 50.094 16.453 1 95.75 92 ILE A N 1
ATOM 715 C CA . ILE A 1 92 ? 1.593 49.031 15.57 1 95.75 92 ILE A CA 1
ATOM 716 C C . ILE A 1 92 ? 2.479 48.062 16.344 1 95.75 92 ILE A C 1
ATOM 718 O O . ILE A 1 92 ? 3.279 48.469 17.188 1 95.75 92 ILE A O 1
ATOM 722 N N . SER A 1 93 ? 2.201 46.844 16.25 1 94.31 93 SER A N 1
ATOM 723 C CA . SER A 1 93 ? 3.021 45.844 16.938 1 94.31 93 SER A CA 1
ATOM 724 C C . SER A 1 93 ? 3.262 44.625 16.047 1 94.31 93 SER A C 1
ATOM 726 O O . SER A 1 93 ? 2.574 44.438 15.047 1 94.31 93 SER A O 1
ATOM 728 N N . ARG A 1 94 ? 4.266 43.812 16.391 1 93.94 94 ARG A N 1
ATOM 729 C CA . ARG A 1 94 ? 4.605 42.562 15.68 1 93.94 94 ARG A CA 1
ATOM 730 C C . ARG A 1 94 ? 5.344 41.594 16.594 1 93.94 94 ARG A C 1
ATOM 732 O O . ARG A 1 94 ? 6.262 42 17.312 1 93.94 94 ARG A O 1
ATOM 739 N N . PRO A 1 95 ? 4.934 40.406 16.562 1 92.12 95 PRO A N 1
ATOM 740 C CA . PRO A 1 95 ? 5.727 39.438 17.297 1 92.12 95 PRO A CA 1
ATOM 741 C C . PRO A 1 95 ? 7.152 39.281 16.766 1 92.12 95 PRO A C 1
ATOM 743 O O . PRO A 1 95 ? 7.379 39.438 15.562 1 92.12 95 PRO A O 1
ATOM 746 N N . LEU A 1 96 ? 8.102 39.125 17.672 1 92.75 96 LEU A N 1
ATOM 747 C CA . LEU A 1 96 ? 9.492 38.875 17.312 1 92.75 96 LEU A CA 1
ATOM 748 C C . LEU A 1 96 ? 9.773 37.375 17.141 1 92.75 96 LEU A C 1
ATOM 750 O O . LEU A 1 96 ? 9.508 36.594 18.047 1 92.75 96 LEU A O 1
ATOM 754 N N . ARG A 1 97 ? 10.242 37.031 15.992 1 93.06 97 ARG A N 1
ATOM 755 C CA . ARG A 1 97 ? 10.648 35.625 15.766 1 93.06 97 ARG A CA 1
ATOM 756 C C . ARG A 1 97 ? 12.047 35.375 16.312 1 93.06 97 ARG A C 1
ATOM 758 O O . ARG A 1 97 ? 13.039 35.781 15.711 1 93.06 97 ARG A O 1
ATOM 765 N N . LEU A 1 98 ? 12.055 34.625 17.359 1 92.88 98 LEU A N 1
ATOM 766 C CA . LEU A 1 98 ? 13.336 34.312 17.984 1 92.88 98 LEU A CA 1
ATOM 767 C C . LEU A 1 98 ? 14.172 33.406 17.078 1 92.88 98 LEU A C 1
ATOM 769 O O . LEU A 1 98 ? 13.633 32.594 16.344 1 92.88 98 LEU A O 1
ATOM 773 N N . PRO A 1 99 ? 15.547 33.531 17.156 1 94.38 99 PRO A N 1
ATOM 774 C CA . PRO A 1 99 ? 16.422 32.781 16.25 1 94.38 99 PRO A CA 1
ATOM 775 C C . PRO A 1 99 ? 16.234 31.266 16.359 1 94.38 99 PRO A C 1
ATOM 777 O O . PRO A 1 99 ? 16.234 30.562 15.352 1 94.38 99 PRO A O 1
ATOM 780 N N . TYR A 1 100 ? 16.094 30.688 17.547 1 94.06 100 TYR A N 1
ATOM 781 C CA . TYR A 1 100 ? 15.961 29.25 17.719 1 94.06 100 TYR A CA 1
ATOM 782 C C . TYR A 1 100 ? 14.633 28.766 17.141 1 94.06 100 TYR A C 1
ATOM 784 O O . TYR A 1 100 ? 14.516 27.625 16.688 1 94.06 100 TYR A O 1
ATOM 792 N N . ARG A 1 101 ? 13.586 29.562 17.125 1 94.88 101 ARG A N 1
ATOM 793 C CA . ARG A 1 101 ? 12.32 29.219 16.5 1 94.88 101 ARG A CA 1
ATOM 794 C C . ARG A 1 101 ? 12.43 29.25 14.984 1 94.88 101 ARG A C 1
ATOM 796 O O . ARG A 1 101 ? 11.859 28.391 14.297 1 94.88 101 ARG A O 1
ATOM 803 N N . ALA A 1 102 ? 13.094 30.312 14.492 1 96.25 102 ALA A N 1
ATOM 804 C CA . ALA A 1 102 ? 13.336 30.375 13.055 1 96.25 102 ALA A CA 1
ATOM 805 C C . ALA A 1 102 ? 14.086 29.141 12.57 1 96.25 102 ALA A C 1
ATOM 807 O O . ALA A 1 102 ? 13.773 28.594 11.508 1 96.25 102 ALA A O 1
ATOM 808 N N . LYS A 1 103 ? 15.078 28.766 13.375 1 97.19 103 LYS A N 1
ATOM 809 C CA . LYS A 1 103 ? 15.836 27.562 13.039 1 97.19 103 LYS A CA 1
ATOM 810 C C . LYS A 1 103 ? 14.945 26.328 13.031 1 97.19 103 LYS A C 1
ATOM 812 O O . LYS A 1 103 ? 15.047 25.484 12.133 1 97.19 103 LYS A O 1
ATOM 817 N N . ALA A 1 104 ? 14.078 26.141 14.039 1 97.25 104 ALA A N 1
ATOM 818 C CA . ALA A 1 104 ? 13.156 25.016 14.125 1 97.25 104 ALA A CA 1
ATOM 819 C C . ALA A 1 104 ? 12.188 25.016 12.945 1 97.25 104 ALA A C 1
ATOM 821 O O . ALA A 1 104 ? 11.883 23.953 12.391 1 97.25 104 ALA A O 1
ATOM 822 N N . ASP A 1 105 ? 11.719 26.172 12.539 1 97.75 105 ASP A N 1
ATOM 823 C CA . ASP A 1 105 ? 10.82 26.281 11.391 1 97.75 105 ASP A CA 1
ATOM 824 C C . ASP A 1 105 ? 11.531 25.859 10.102 1 97.75 105 ASP A C 1
ATOM 826 O O . ASP A 1 105 ? 10.953 25.172 9.266 1 97.75 105 ASP A O 1
ATOM 830 N N . HIS A 1 106 ? 12.727 26.375 9.945 1 97.81 106 HIS A N 1
ATOM 831 C CA . HIS A 1 106 ? 13.484 26.047 8.75 1 97.81 106 HIS A CA 1
ATOM 832 C C . HIS A 1 106 ? 13.742 24.531 8.656 1 97.81 106 HIS A C 1
ATOM 834 O O . HIS A 1 106 ? 13.602 23.953 7.586 1 97.81 106 HIS A O 1
ATOM 840 N N . GLN A 1 107 ? 14.125 23.953 9.781 1 98.31 107 GLN A N 1
ATOM 841 C CA . GLN A 1 107 ? 14.352 22.516 9.82 1 98.31 107 GLN A CA 1
ATOM 842 C C . GLN A 1 107 ? 13.07 21.734 9.5 1 98.31 107 GLN A C 1
ATOM 844 O O . GLN A 1 107 ? 13.109 20.75 8.773 1 98.31 107 GLN A O 1
ATOM 849 N N . LEU A 1 108 ? 11.977 22.156 10.039 1 98.44 108 LEU A N 1
ATOM 850 C CA . LEU A 1 108 ? 10.695 21.531 9.758 1 98.44 108 LEU A CA 1
ATOM 851 C C . LEU A 1 108 ? 10.359 21.625 8.273 1 98.44 108 LEU A C 1
ATOM 853 O O . LEU A 1 108 ? 9.938 20.641 7.66 1 98.44 108 LEU A O 1
ATOM 857 N N . GLY A 1 109 ? 10.523 22.875 7.738 1 98.5 109 GLY A N 1
ATOM 858 C CA . GLY A 1 109 ? 10.258 23.078 6.324 1 98.5 109 GLY A CA 1
ATOM 859 C C . GLY A 1 109 ? 11.078 22.172 5.43 1 98.5 109 GLY A C 1
ATOM 860 O O . GLY A 1 109 ? 10.547 21.562 4.496 1 98.5 109 GLY A O 1
ATOM 861 N N . GLU A 1 110 ? 12.328 22.047 5.734 1 98.44 110 GLU A N 1
ATOM 862 C CA . GLU A 1 110 ? 13.219 21.188 4.957 1 98.44 110 GLU A CA 1
ATOM 863 C C . GLU A 1 110 ? 12.812 19.719 5.059 1 98.44 110 GLU A C 1
ATOM 865 O O . GLU A 1 110 ? 12.789 19.016 4.055 1 98.44 110 GLU A O 1
ATOM 870 N N . ASN A 1 111 ? 12.547 19.281 6.246 1 98.69 111 ASN A N 1
ATOM 871 C CA . ASN A 1 111 ? 12.188 17.891 6.461 1 98.69 111 ASN A CA 1
ATOM 872 C C . ASN A 1 111 ? 10.836 17.547 5.836 1 98.69 111 ASN A C 1
ATOM 874 O O . ASN A 1 111 ? 10.609 16.422 5.395 1 98.69 111 ASN A O 1
ATOM 878 N N . LYS A 1 112 ? 9.945 18.531 5.746 1 98.62 112 LYS A N 1
ATOM 879 C CA . LYS A 1 112 ? 8.672 18.312 5.07 1 98.62 112 LYS A CA 1
ATOM 880 C C . LYS A 1 112 ? 8.875 18 3.592 1 98.62 112 LYS A C 1
ATOM 882 O O . LYS A 1 112 ? 8.289 17.047 3.066 1 98.62 112 LYS A O 1
ATOM 887 N N . VAL A 1 113 ? 9.695 18.797 2.975 1 98.56 113 VAL A N 1
ATOM 888 C CA . VAL A 1 113 ? 9.961 18.594 1.555 1 98.56 113 VAL A CA 1
ATOM 889 C C . VAL A 1 113 ? 10.703 17.281 1.347 1 98.56 113 VAL A C 1
ATOM 891 O O . VAL A 1 113 ? 10.375 16.516 0.436 1 98.56 113 VAL A O 1
ATOM 894 N N . ASN A 1 114 ? 11.656 16.984 2.244 1 98.25 114 ASN A N 1
ATOM 895 C CA . ASN A 1 114 ? 12.406 15.742 2.148 1 98.25 114 ASN A CA 1
ATOM 896 C C . ASN A 1 114 ? 11.5 14.523 2.271 1 98.25 114 ASN A C 1
ATOM 898 O O . ASN A 1 114 ? 11.641 13.562 1.516 1 98.25 114 ASN A O 1
ATOM 902 N N . TYR A 1 115 ? 10.633 14.562 3.191 1 98.44 115 TYR A N 1
ATOM 903 C CA . TYR A 1 115 ? 9.711 13.445 3.373 1 98.44 115 TYR A CA 1
ATOM 904 C C . TYR A 1 115 ? 8.805 13.289 2.162 1 98.44 115 TYR A C 1
ATOM 906 O O . TYR A 1 115 ? 8.555 12.172 1.705 1 98.44 115 TYR A O 1
ATOM 914 N N . ALA A 1 116 ? 8.258 14.414 1.723 1 98.31 116 ALA A N 1
ATOM 915 C CA . ALA A 1 116 ? 7.375 14.344 0.561 1 98.31 116 ALA A CA 1
ATOM 916 C C . ALA A 1 116 ? 8.094 13.734 -0.639 1 98.31 116 ALA A C 1
ATOM 918 O O . ALA A 1 116 ? 7.508 12.945 -1.385 1 98.31 116 ALA A O 1
ATOM 919 N N . GLN A 1 117 ? 9.359 14.102 -0.85 1 97.5 117 GLN A N 1
ATOM 920 C CA . GLN A 1 117 ? 10.148 13.547 -1.943 1 97.5 117 GLN A CA 1
ATOM 921 C C . GLN A 1 117 ? 10.391 12.055 -1.74 1 97.5 117 GLN A C 1
ATOM 923 O O . GLN A 1 117 ? 10.289 11.266 -2.686 1 97.5 117 GLN A O 1
ATOM 928 N N . ALA A 1 118 ? 10.719 11.656 -0.509 1 97 118 ALA A N 1
ATOM 929 C CA . ALA A 1 118 ? 10.906 10.242 -0.194 1 97 118 ALA A CA 1
ATOM 930 C C . ALA A 1 118 ? 9.617 9.461 -0.425 1 97 118 ALA A C 1
ATOM 932 O O . ALA A 1 118 ? 9.648 8.328 -0.925 1 97 118 ALA A O 1
ATOM 933 N N . ASN A 1 119 ? 8.539 10.062 -0.046 1 97.31 119 ASN A N 1
ATOM 934 C CA . ASN A 1 119 ? 7.246 9.422 -0.239 1 97.31 119 ASN A CA 1
ATOM 935 C C . ASN A 1 119 ? 6.918 9.25 -1.72 1 97.31 119 ASN A C 1
ATOM 937 O O . ASN A 1 119 ? 6.32 8.25 -2.117 1 97.31 119 ASN A O 1
ATOM 941 N N . LEU A 1 120 ? 7.219 10.258 -2.539 1 96.38 120 LEU A N 1
ATOM 942 C CA . LEU A 1 120 ? 7.035 10.141 -3.982 1 96.38 120 LEU A CA 1
ATOM 943 C C . LEU A 1 120 ? 7.848 8.977 -4.539 1 96.38 120 LEU A C 1
ATOM 945 O O . LEU A 1 120 ? 7.328 8.164 -5.305 1 96.38 120 LEU A O 1
ATOM 949 N N . GLY A 1 121 ? 9.117 8.914 -4.117 1 94.62 121 GLY A N 1
ATOM 950 C CA . GLY A 1 121 ? 9.938 7.805 -4.559 1 94.62 121 GLY A CA 1
ATOM 951 C C . GLY A 1 121 ? 9.367 6.449 -4.188 1 94.62 121 GLY A C 1
ATOM 952 O O . GLY A 1 121 ? 9.336 5.535 -5.012 1 94.62 121 GLY A O 1
ATOM 953 N N . GLU A 1 122 ? 8.906 6.285 -2.986 1 95.19 122 GLU A N 1
ATOM 954 C CA . GLU A 1 122 ? 8.312 5.039 -2.521 1 95.19 122 GLU A CA 1
ATOM 955 C C . GLU A 1 122 ? 7.035 4.719 -3.295 1 95.19 122 GLU A C 1
ATOM 957 O O . GLU A 1 122 ? 6.77 3.557 -3.611 1 95.19 122 GLU A O 1
ATOM 962 N N . THR A 1 123 ? 6.23 5.75 -3.543 1 94.94 123 THR A N 1
ATOM 963 C CA . THR A 1 123 ? 4.984 5.551 -4.273 1 94.94 123 THR A CA 1
ATOM 964 C C . THR A 1 123 ? 5.262 5.055 -5.691 1 94.94 123 THR A C 1
ATOM 966 O O . THR A 1 123 ? 4.578 4.156 -6.188 1 94.94 123 THR A O 1
ATOM 969 N N . VAL A 1 124 ? 6.242 5.625 -6.32 1 94.44 124 VAL A N 1
ATOM 970 C CA . VAL A 1 124 ? 6.621 5.188 -7.66 1 94.44 124 VAL A CA 1
ATOM 971 C C . VAL A 1 124 ? 7.105 3.738 -7.613 1 94.44 124 VAL A C 1
ATOM 973 O O . VAL A 1 124 ? 6.734 2.928 -8.461 1 94.44 124 VAL A O 1
ATOM 976 N N . HIS A 1 125 ? 7.891 3.424 -6.645 1 94.69 125 HIS A N 1
ATOM 977 C CA . HIS A 1 125 ? 8.414 2.07 -6.512 1 94.69 125 HIS A CA 1
ATOM 978 C C . HIS A 1 125 ? 7.289 1.063 -6.289 1 94.69 125 HIS A C 1
ATOM 980 O O . HIS A 1 125 ? 7.254 0.013 -6.934 1 94.69 125 HIS A O 1
ATOM 986 N N . GLU A 1 126 ? 6.441 1.384 -5.375 1 93.12 126 GLU A N 1
ATOM 987 C CA . GLU A 1 126 ? 5.324 0.486 -5.094 1 93.12 126 GLU A CA 1
ATOM 988 C C . GLU A 1 126 ? 4.426 0.328 -6.316 1 93.12 126 GLU A C 1
ATOM 990 O O . GLU A 1 126 ? 3.908 -0.761 -6.578 1 93.12 126 GLU A O 1
ATOM 995 N N . THR A 1 127 ? 4.176 1.389 -7.02 1 93.5 127 THR A N 1
ATOM 996 C CA . THR A 1 127 ? 3.389 1.324 -8.242 1 93.5 127 THR A CA 1
ATOM 997 C C . THR A 1 127 ? 4.094 0.473 -9.297 1 93.5 127 THR A C 1
ATOM 999 O O . THR A 1 127 ? 3.443 -0.241 -10.062 1 93.5 127 THR A O 1
ATOM 1002 N N . SER A 1 128 ? 5.375 0.523 -9.328 1 94.69 128 SER A N 1
ATOM 1003 C CA . SER A 1 128 ? 6.156 -0.302 -10.242 1 94.69 128 SER A CA 1
ATOM 1004 C C . SER A 1 128 ? 6.023 -1.783 -9.906 1 94.69 128 SER A C 1
ATOM 1006 O O . SER A 1 128 ? 5.945 -2.627 -10.797 1 94.69 128 SER A O 1
ATOM 1008 N N . ARG A 1 129 ? 6.051 -2.09 -8.672 1 93.5 129 ARG A N 1
ATOM 1009 C CA . ARG A 1 129 ? 5.844 -3.471 -8.25 1 93.5 129 ARG A CA 1
ATOM 1010 C C . ARG A 1 129 ? 4.473 -3.98 -8.68 1 93.5 129 ARG A C 1
ATOM 1012 O O . ARG A 1 129 ? 4.344 -5.125 -9.117 1 93.5 129 ARG A O 1
ATOM 1019 N N . GLN A 1 130 ? 3.539 -3.08 -8.547 1 92.56 130 GLN A N 1
ATOM 1020 C CA . GLN A 1 130 ? 2.188 -3.441 -8.969 1 92.56 130 GLN A CA 1
ATOM 1021 C C . GLN A 1 130 ? 2.121 -3.693 -10.469 1 92.56 130 GLN A C 1
ATOM 1023 O O . GLN A 1 130 ? 1.505 -4.664 -10.914 1 92.56 130 GLN A O 1
ATOM 1028 N N . LEU A 1 131 ? 2.699 -2.859 -11.156 1 94.75 131 LEU A N 1
ATOM 1029 C CA . LEU A 1 131 ? 2.732 -3.02 -12.609 1 94.75 131 LEU A CA 1
ATOM 1030 C C . LEU A 1 131 ? 3.396 -4.336 -12.992 1 94.75 131 LEU A C 1
ATOM 1032 O O . LEU A 1 131 ? 2.869 -5.086 -13.82 1 94.75 131 LEU A O 1
ATOM 1036 N N . LEU A 1 132 ? 4.543 -4.602 -12.383 1 94.25 132 LEU A N 1
ATOM 1037 C CA . LEU A 1 132 ? 5.277 -5.824 -12.688 1 94.25 132 LEU A CA 1
ATOM 1038 C C . LEU A 1 132 ? 4.441 -7.059 -12.359 1 94.25 132 LEU A C 1
ATOM 1040 O O . LEU A 1 132 ? 4.395 -8.008 -13.148 1 94.25 132 LEU A O 1
ATOM 1044 N N . SER A 1 133 ? 3.809 -7.047 -11.234 1 93 133 SER A N 1
ATOM 1045 C CA . SER A 1 133 ? 2.98 -8.172 -10.82 1 93 133 SER A CA 1
ATOM 1046 C C . SER A 1 133 ? 1.836 -8.406 -11.797 1 93 133 SER A C 1
ATOM 1048 O O . SER A 1 133 ? 1.604 -9.539 -12.227 1 93 133 SER A O 1
ATOM 1050 N N . LEU A 1 134 ? 1.153 -7.359 -12.188 1 93.38 134 LEU A N 1
ATOM 1051 C CA . LEU A 1 134 ? 0.032 -7.469 -13.117 1 93.38 134 LEU A CA 1
ATOM 1052 C C . LEU A 1 134 ? 0.508 -7.902 -14.5 1 93.38 134 LEU A C 1
ATOM 1054 O O . LEU A 1 134 ? -0.151 -8.711 -15.164 1 93.38 134 LEU A O 1
ATOM 1058 N N . TRP A 1 135 ? 1.596 -7.391 -14.875 1 95.56 135 TRP A N 1
ATOM 1059 C CA . TRP A 1 135 ? 2.172 -7.742 -16.172 1 95.56 135 TRP A CA 1
ATOM 1060 C C . TRP A 1 135 ? 2.504 -9.227 -16.234 1 95.56 135 TRP A C 1
ATOM 1062 O O . TRP A 1 135 ? 2.156 -9.906 -17.203 1 95.56 135 TRP A O 1
ATOM 1072 N N . PHE A 1 136 ? 3.08 -9.742 -15.211 1 94.5 136 PHE A N 1
ATOM 1073 C CA . PHE A 1 136 ? 3.479 -11.141 -15.203 1 94.5 136 PHE A CA 1
ATOM 1074 C C . PHE A 1 136 ? 2.27 -12.047 -15.023 1 94.5 136 PHE A C 1
ATOM 1076 O O . PHE A 1 136 ? 2.26 -13.188 -15.5 1 94.5 136 PHE A O 1
ATOM 1083 N N . GLU A 1 137 ? 1.288 -11.539 -14.32 1 89.62 137 GLU A N 1
ATOM 1084 C CA . GLU A 1 137 ? 0.041 -12.297 -14.289 1 89.62 137 GLU A CA 1
ATOM 1085 C C . GLU A 1 137 ? -0.529 -12.484 -15.688 1 89.62 137 GLU A C 1
ATOM 1087 O O . GLU A 1 137 ? -1.01 -13.562 -16.031 1 89.62 137 GLU A O 1
ATOM 1092 N N . TRP A 1 138 ? -0.473 -11.484 -16.484 1 94.12 138 TRP A N 1
ATOM 1093 C CA . TRP A 1 138 ? -0.914 -11.547 -17.875 1 94.12 138 TRP A CA 1
ATOM 1094 C C . TRP A 1 138 ? 0.002 -12.445 -18.703 1 94.12 138 TRP A C 1
ATOM 1096 O O . TRP A 1 138 ? -0.47 -13.273 -19.484 1 94.12 138 TRP A O 1
ATOM 1106 N N . LEU A 1 139 ? 1.313 -12.375 -18.531 1 94.12 139 LEU A N 1
ATOM 1107 C CA . LEU A 1 139 ? 2.273 -13.195 -19.25 1 94.12 139 LEU A CA 1
ATOM 1108 C C . LEU A 1 139 ? 2.039 -14.68 -18.984 1 94.12 139 LEU A C 1
ATOM 1110 O O . LEU A 1 139 ? 2.193 -15.516 -19.875 1 94.12 139 LEU A O 1
ATOM 1114 N N . ASN A 1 140 ? 1.747 -14.93 -17.75 1 90.19 140 ASN A N 1
ATOM 1115 C CA . ASN A 1 140 ? 1.457 -16.328 -17.406 1 90.19 140 ASN A CA 1
ATOM 1116 C C . ASN A 1 140 ? 0.298 -16.875 -18.234 1 90.19 140 ASN A C 1
ATOM 1118 O O . ASN A 1 140 ? 0.35 -18.016 -18.703 1 90.19 140 ASN A O 1
ATOM 1122 N N . GLN A 1 141 ? -0.684 -16.047 -18.422 1 90.62 141 GLN A N 1
ATOM 1123 C CA . GLN A 1 141 ? -1.826 -16.484 -19.219 1 90.62 141 GLN A CA 1
ATOM 1124 C C . GLN A 1 141 ? -1.468 -16.531 -20.703 1 90.62 141 GLN A C 1
ATOM 1126 O O . GLN A 1 141 ? -1.948 -17.406 -21.438 1 90.62 141 GLN A O 1
ATOM 1131 N N . VAL A 1 142 ? -0.657 -15.641 -21.156 1 93 142 VAL A N 1
ATOM 1132 C CA . VAL A 1 142 ? -0.168 -15.648 -22.531 1 93 142 VAL A CA 1
ATOM 1133 C C . VAL A 1 142 ? 0.548 -16.969 -22.812 1 93 142 VAL A C 1
ATOM 1135 O O . VAL A 1 142 ? 0.29 -17.609 -23.828 1 93 142 VAL A O 1
ATOM 1138 N N . ALA A 1 143 ? 1.412 -17.344 -21.922 1 91.5 143 ALA A N 1
ATOM 1139 C CA . ALA A 1 143 ? 2.152 -18.594 -22.094 1 91.5 143 ALA A CA 1
ATOM 1140 C C . ALA A 1 143 ? 1.204 -19.797 -22.172 1 91.5 143 ALA A C 1
ATOM 1142 O O . ALA A 1 143 ? 1.429 -20.719 -22.953 1 91.5 143 ALA A O 1
ATOM 1143 N N . GLN A 1 144 ? 0.188 -19.734 -21.406 1 87.5 144 GLN A N 1
ATOM 1144 C CA . GLN A 1 144 ? -0.788 -20.812 -21.422 1 87.5 144 GLN A CA 1
ATOM 1145 C C . GLN A 1 144 ? -1.52 -20.875 -22.75 1 87.5 144 GLN A C 1
ATOM 1147 O O . GLN A 1 144 ? -1.742 -21.969 -23.297 1 87.5 144 GLN A O 1
ATOM 1152 N N . VAL A 1 145 ? -1.908 -19.766 -23.266 1 92.38 145 VAL A N 1
ATOM 1153 C CA . VAL A 1 145 ? -2.609 -19.719 -24.547 1 92.38 145 VAL A CA 1
ATOM 1154 C C . VAL A 1 145 ? -1.694 -20.234 -25.656 1 92.38 145 VAL A C 1
ATOM 1156 O O . VAL A 1 145 ? -2.1 -21.078 -26.453 1 92.38 145 VAL A O 1
ATOM 1159 N N . GLN A 1 146 ? -0.491 -19.797 -25.688 1 93.06 146 GLN A N 1
ATOM 1160 C CA . GLN A 1 146 ? 0.453 -20.219 -26.719 1 93.06 146 GLN A CA 1
ATOM 1161 C C . GLN A 1 146 ? 0.661 -21.734 -26.688 1 93.06 146 GLN A C 1
ATOM 1163 O O . GLN A 1 146 ? 0.665 -22.391 -27.734 1 93.06 146 GLN A O 1
ATOM 1168 N N . LEU A 1 147 ? 0.812 -22.219 -25.516 1 85.94 147 LEU A N 1
ATOM 1169 C CA . LEU A 1 147 ? 1.029 -23.656 -25.375 1 85.94 147 LEU A CA 1
ATOM 1170 C C . LEU A 1 147 ? -0.218 -24.438 -25.781 1 85.94 147 LEU A C 1
ATOM 1172 O O . LEU A 1 147 ? -0.121 -25.469 -26.438 1 85.94 147 LEU A O 1
ATOM 1176 N N . MET A 1 148 ? -1.368 -23.953 -25.375 1 86.5 148 MET A N 1
ATOM 1177 C CA . MET A 1 148 ? -2.607 -24.656 -25.688 1 86.5 148 MET A CA 1
ATOM 1178 C C . MET A 1 148 ? -2.902 -24.594 -27.188 1 86.5 148 MET A C 1
ATOM 1180 O O . MET A 1 148 ? -3.471 -25.531 -27.75 1 86.5 148 MET A O 1
ATOM 1184 N N . GLU A 1 149 ? -2.525 -23.516 -27.828 1 91.56 149 GLU A N 1
ATOM 1185 C CA . GLU A 1 149 ? -2.652 -23.422 -29.281 1 91.56 149 GLU A CA 1
ATOM 1186 C C . GLU A 1 149 ? -1.779 -24.469 -29.969 1 91.56 149 GLU A C 1
ATOM 1188 O O . GLU A 1 149 ? -2.215 -25.125 -30.922 1 91.56 149 GLU A O 1
ATOM 1193 N N . GLU A 1 150 ? -0.596 -24.625 -29.484 1 86.12 150 GLU A N 1
ATOM 1194 C CA . GLU A 1 150 ? 0.286 -25.656 -30 1 86.12 150 GLU A CA 1
ATOM 1195 C C . GLU A 1 150 ? -0.301 -27.047 -29.781 1 86.12 150 GLU A C 1
ATOM 1197 O O . GLU A 1 150 ? -0.235 -27.906 -30.672 1 86.12 150 GLU A O 1
ATOM 1202 N N . GLN A 1 151 ? -0.816 -27.219 -28.656 1 82.31 151 GLN A N 1
ATOM 1203 C CA . GLN A 1 151 ? -1.445 -28.5 -28.328 1 82.31 151 GLN A CA 1
ATOM 1204 C C . GLN A 1 151 ? -2.639 -28.766 -29.25 1 82.31 151 GLN A C 1
ATOM 1206 O O . GLN A 1 151 ? -2.852 -29.891 -29.672 1 82.31 151 GLN A O 1
ATOM 1211 N N . MET A 1 152 ? -3.369 -27.781 -29.469 1 86 152 MET A N 1
ATOM 1212 C CA . MET A 1 152 ? -4.535 -27.922 -30.328 1 86 152 MET A CA 1
ATOM 1213 C C . MET A 1 152 ? -4.121 -28.328 -31.734 1 86 152 MET A C 1
ATOM 1215 O O . MET A 1 152 ? -4.75 -29.188 -32.344 1 86 152 MET A O 1
ATOM 1219 N N . GLN A 1 153 ? -3.096 -27.734 -32.219 1 88.56 153 GLN A N 1
ATOM 1220 C CA . GLN A 1 153 ? -2.588 -28.094 -33.531 1 88.56 153 GLN A CA 1
ATOM 1221 C C . GLN A 1 153 ? -2.135 -29.547 -33.594 1 88.56 153 GLN A C 1
ATOM 1223 O O . GLN A 1 153 ? -2.398 -30.266 -34.562 1 88.56 153 GLN A O 1
ATOM 1228 N N . LEU A 1 154 ? -1.521 -29.969 -32.531 1 80.38 154 LEU A N 1
ATOM 1229 C CA . LEU A 1 154 ? -1.048 -31.344 -32.469 1 80.38 154 LEU A CA 1
ATOM 1230 C C . LEU A 1 154 ? -2.219 -32.312 -32.406 1 80.38 154 LEU A C 1
ATOM 1232 O O . LEU A 1 154 ? -2.221 -33.344 -33.094 1 80.38 154 LEU A O 1
ATOM 1236 N N . VAL A 1 155 ? -3.162 -31.984 -31.609 1 79.81 155 VAL A N 1
ATOM 1237 C CA . VAL A 1 155 ? -4.324 -32.844 -31.438 1 79.81 155 VAL A CA 1
ATOM 1238 C C . VAL A 1 155 ? -5.109 -32.938 -32.75 1 79.81 155 VAL A C 1
ATOM 1240 O O . VAL A 1 155 ? -5.625 -33.969 -33.125 1 79.81 155 VAL A O 1
ATOM 1243 N N . GLN A 1 156 ? -5.23 -31.859 -33.438 1 87 156 GLN A N 1
ATOM 1244 C CA . GLN A 1 156 ? -5.91 -31.844 -34.719 1 87 156 GLN A CA 1
ATOM 1245 C C . GLN A 1 156 ? -5.203 -32.719 -35.75 1 87 156 GLN A C 1
ATOM 1247 O O . GLN A 1 156 ? -5.852 -33.5 -36.438 1 87 156 GLN A O 1
ATOM 1252 N N . SER A 1 157 ? -3.936 -32.656 -35.781 1 84.88 157 SER A N 1
ATOM 1253 C CA . SER A 1 157 ? -3.158 -33.5 -36.688 1 84.88 157 SER A CA 1
ATOM 1254 C C . SER A 1 157 ? -3.295 -34.969 -36.344 1 84.88 157 SER A C 1
ATOM 1256 O O . SER A 1 157 ? -3.426 -35.812 -37.219 1 84.88 157 SER A O 1
ATOM 1258 N N . GLN A 1 158 ? -3.268 -35.219 -35.062 1 77.25 158 GLN A N 1
ATOM 1259 C CA . GLN A 1 158 ? -3.408 -36.625 -34.625 1 77.25 158 GLN A CA 1
ATOM 1260 C C . GLN A 1 158 ? -4.805 -37.156 -34.938 1 77.25 158 GLN A C 1
ATOM 1262 O O . GLN A 1 158 ? -4.961 -38.312 -35.281 1 77.25 158 GLN A O 1
ATOM 1267 N N . ASN A 1 159 ? -5.738 -36.312 -34.719 1 80.69 159 ASN A N 1
ATOM 1268 C CA . ASN A 1 159 ? -7.113 -36.719 -35 1 80.69 159 ASN A CA 1
ATOM 1269 C C . ASN A 1 159 ? -7.309 -37.031 -36.469 1 80.69 159 ASN A C 1
ATOM 1271 O O . ASN A 1 159 ? -8 -38 -36.812 1 80.69 159 ASN A O 1
ATOM 1275 N N . ALA A 1 160 ? -6.707 -36.281 -37.312 1 85.81 160 ALA A N 1
ATOM 1276 C CA . ALA A 1 160 ? -6.773 -36.562 -38.75 1 85.81 160 ALA A CA 1
ATOM 1277 C C . ALA A 1 160 ? -6.105 -37.875 -39.094 1 85.81 160 ALA A C 1
ATOM 1279 O O . ALA A 1 160 ? -6.625 -38.656 -39.906 1 85.81 160 ALA A O 1
ATOM 1280 N N . LEU A 1 161 ? -5.008 -38.156 -38.469 1 81.5 161 LEU A N 1
ATOM 1281 C CA . LEU A 1 161 ? -4.277 -39.375 -38.719 1 81.5 161 LEU A CA 1
ATOM 1282 C C . LEU A 1 161 ? -5.082 -40.594 -38.219 1 81.5 161 LEU A C 1
ATOM 1284 O O . LEU A 1 161 ? -5.168 -41.594 -38.938 1 81.5 161 LEU A O 1
ATOM 1288 N N . VAL A 1 162 ? -5.641 -40.469 -37.062 1 78.94 162 VAL A N 1
ATOM 1289 C CA . VAL A 1 162 ? -6.422 -41.562 -36.5 1 78.94 162 VAL A CA 1
ATOM 1290 C C . VAL A 1 162 ? -7.672 -41.781 -37.344 1 78.94 162 VAL A C 1
ATOM 1292 O O . VAL A 1 162 ? -8.055 -42.938 -37.625 1 78.94 162 VAL A O 1
ATOM 1295 N N . SER A 1 163 ? -8.312 -40.781 -37.75 1 86.19 163 SER A N 1
ATOM 1296 C CA . SER A 1 163 ? -9.492 -40.906 -38.625 1 86.19 163 SER A CA 1
ATOM 1297 C C . SER A 1 163 ? -9.172 -41.625 -39.906 1 86.19 163 SER A C 1
ATOM 1299 O O . SER A 1 163 ? -9.953 -42.469 -40.375 1 86.19 163 SER A O 1
ATOM 1301 N N . GLN A 1 164 ? -8.07 -41.344 -40.5 1 88.56 164 GLN A N 1
ATOM 1302 C CA . GLN A 1 164 ? -7.637 -42 -41.719 1 88.56 164 GLN A CA 1
ATOM 1303 C C . GLN A 1 164 ? -7.359 -43.469 -41.469 1 88.56 164 GLN A C 1
ATOM 1305 O O . GLN A 1 164 ? -7.754 -44.312 -42.281 1 88.56 164 GLN A O 1
ATOM 1310 N N . LYS A 1 165 ? -6.77 -43.781 -40.406 1 83 165 LYS A N 1
ATOM 1311 C CA . LYS A 1 165 ? -6.438 -45.188 -40.062 1 83 165 LYS A CA 1
ATOM 1312 C C . LYS A 1 165 ? -7.699 -46 -39.781 1 83 165 LYS A C 1
ATOM 1314 O O . LYS A 1 165 ? -7.773 -47.156 -40.156 1 83 165 LYS A O 1
ATOM 1319 N N . VAL A 1 166 ? -8.594 -45.375 -39.125 1 84.5 166 VAL A N 1
ATOM 1320 C CA . VAL A 1 166 ? -9.852 -46.062 -38.875 1 84.5 166 VAL A CA 1
ATOM 1321 C C . VAL A 1 166 ? -10.586 -46.344 -40.156 1 84.5 166 VAL A C 1
ATOM 1323 O O . VAL A 1 166 ? -11.141 -47.406 -40.344 1 84.5 166 VAL A O 1
ATOM 1326 N N . LYS A 1 167 ? -10.555 -45.469 -41.062 1 89.06 167 LYS A N 1
ATOM 1327 C CA . LYS A 1 167 ? -11.188 -45.625 -42.375 1 89.06 167 LYS A CA 1
ATOM 1328 C C . LYS A 1 167 ? -10.531 -46.781 -43.156 1 89.06 167 LYS A C 1
ATOM 1330 O O . LYS A 1 167 ? -11.211 -47.5 -43.875 1 89.06 167 LYS A O 1
ATOM 1335 N N . LEU A 1 168 ? -9.25 -46.938 -42.906 1 89.88 168 LEU A N 1
ATOM 1336 C CA . LEU A 1 168 ? -8.492 -47.969 -43.625 1 89.88 168 LEU A CA 1
ATOM 1337 C C . LEU A 1 168 ? -8.555 -49.312 -42.875 1 89.88 168 LEU A C 1
ATOM 1339 O O . LEU A 1 168 ? -8.086 -50.312 -43.406 1 89.88 168 LEU A O 1
ATOM 1343 N N . GLY A 1 169 ? -9.164 -49.312 -41.656 1 84.5 169 GLY A N 1
ATOM 1344 C CA . GLY A 1 169 ? -9.281 -50.531 -40.844 1 84.5 169 GLY A CA 1
ATOM 1345 C C . GLY A 1 169 ? -8.031 -50.844 -40.031 1 84.5 169 GLY A C 1
ATOM 1346 O O . GLY A 1 169 ? -7.922 -51.906 -39.438 1 84.5 169 GLY A O 1
ATOM 1347 N N . ASP A 1 170 ? -7.133 -49.875 -40.031 1 80.62 170 ASP A N 1
ATOM 1348 C CA . ASP A 1 170 ? -5.844 -50.062 -39.375 1 80.62 170 ASP A CA 1
ATOM 1349 C C . ASP A 1 170 ? -5.91 -49.625 -37.906 1 80.62 170 ASP A C 1
ATOM 1351 O O . ASP A 1 170 ? -4.941 -49.781 -37.156 1 80.62 170 ASP A O 1
ATOM 1355 N N . ALA A 1 171 ? -7.016 -49.031 -37.562 1 74.62 171 ALA A N 1
ATOM 1356 C CA . ALA A 1 171 ? -7.207 -48.625 -36.156 1 74.62 171 ALA A CA 1
ATOM 1357 C C . ALA A 1 171 ? -8.648 -48.875 -35.719 1 74.62 171 ALA A C 1
ATOM 1359 O O . ALA A 1 171 ? -9.57 -48.844 -36.531 1 74.62 171 ALA A O 1
ATOM 1360 N N . ALA A 1 172 ? -8.797 -49.219 -34.469 1 78.19 172 ALA A N 1
ATOM 1361 C CA . ALA A 1 172 ? -10.125 -49.469 -33.938 1 78.19 172 ALA A CA 1
ATOM 1362 C C . ALA A 1 172 ? -10.938 -48.188 -33.812 1 78.19 172 ALA A C 1
ATOM 1364 O O . ALA A 1 172 ? -10.383 -47.125 -33.594 1 78.19 172 ALA A O 1
ATOM 1365 N N . ARG A 1 173 ? -12.234 -48.312 -33.969 1 79 173 ARG A N 1
ATOM 1366 C CA . ARG A 1 173 ? -13.156 -47.188 -33.812 1 79 173 ARG A CA 1
ATOM 1367 C C . ARG A 1 173 ? -13.031 -46.562 -32.406 1 79 173 ARG A C 1
ATOM 1369 O O . ARG A 1 173 ? -13.234 -45.375 -32.25 1 79 173 ARG A O 1
ATOM 1376 N N . ALA A 1 174 ? -12.68 -47.344 -31.484 1 67.44 174 ALA A N 1
ATOM 1377 C CA . ALA A 1 174 ? -12.484 -46.875 -30.109 1 67.44 174 ALA A CA 1
ATOM 1378 C C . ALA A 1 174 ? -11.383 -45.812 -30.047 1 67.44 174 ALA A C 1
ATOM 1380 O O . ALA A 1 174 ? -11.453 -44.906 -29.234 1 67.44 174 ALA A O 1
ATOM 1381 N N . GLU A 1 175 ? -10.484 -45.938 -30.969 1 70.38 175 GLU A N 1
ATOM 1382 C CA . GLU A 1 175 ? -9.398 -44.969 -31.016 1 70.38 175 GLU A CA 1
ATOM 1383 C C . GLU A 1 175 ? -9.898 -43.625 -31.5 1 70.38 175 GLU A C 1
ATOM 1385 O O . GLU A 1 175 ? -9.453 -42.562 -31.016 1 70.38 175 GLU A O 1
ATOM 1390 N N . GLN A 1 176 ? -10.852 -43.625 -32.375 1 76.5 176 GLN A N 1
ATOM 1391 C CA . GLN A 1 176 ? -11.445 -42.406 -32.875 1 76.5 176 GLN A CA 1
ATOM 1392 C C . GLN A 1 176 ? -12.242 -41.688 -31.766 1 76.5 176 GLN A C 1
ATOM 1394 O O . GLN A 1 176 ? -12.18 -40.469 -31.641 1 76.5 176 GLN A O 1
ATOM 1399 N N . VAL A 1 177 ? -12.961 -42.469 -31.016 1 71 177 VAL A N 1
ATOM 1400 C CA . VAL A 1 177 ? -13.75 -41.906 -29.922 1 71 177 VAL A CA 1
ATOM 1401 C C . VAL A 1 177 ? -12.82 -41.25 -28.906 1 71 177 VAL A C 1
ATOM 1403 O O . VAL A 1 177 ? -13.109 -40.156 -28.422 1 71 177 VAL A O 1
ATOM 1406 N N . THR A 1 178 ? -11.703 -41.875 -28.594 1 66.38 178 THR A N 1
ATOM 1407 C CA . THR A 1 178 ? -10.719 -41.344 -27.656 1 66.38 178 THR A CA 1
ATOM 1408 C C . THR A 1 178 ? -10.125 -40.031 -28.203 1 66.38 178 THR A C 1
ATOM 1410 O O . THR A 1 178 ? -9.945 -39.062 -27.469 1 66.38 178 THR A O 1
ATOM 1413 N N . MET A 1 179 ? -9.859 -40.031 -29.469 1 73.5 179 MET A N 1
ATOM 1414 C CA . MET A 1 179 ? -9.266 -38.844 -30.078 1 73.5 179 MET A CA 1
ATOM 1415 C C . MET A 1 179 ? -10.258 -37.688 -30.094 1 73.5 179 MET A C 1
ATOM 1417 O O . MET A 1 179 ? -9.867 -36.531 -29.922 1 73.5 179 MET A O 1
ATOM 1421 N N . ASP A 1 180 ? -11.516 -37.969 -30.359 1 75.5 180 ASP A N 1
ATOM 1422 C CA . ASP A 1 180 ? -12.555 -36.938 -30.344 1 75.5 180 ASP A CA 1
ATOM 1423 C C . ASP A 1 180 ? -12.695 -36.312 -28.953 1 75.5 180 ASP A C 1
ATOM 1425 O O . ASP A 1 180 ? -12.852 -35.094 -28.828 1 75.5 180 ASP A O 1
ATOM 1429 N N . ALA A 1 181 ? -12.641 -37.125 -27.938 1 70.12 181 ALA A N 1
ATOM 1430 C CA . ALA A 1 181 ? -12.703 -36.625 -26.562 1 70.12 181 ALA A CA 1
ATOM 1431 C C . ALA A 1 181 ? -11.492 -35.75 -26.234 1 70.12 181 ALA A C 1
ATOM 1433 O O . ALA A 1 181 ? -11.625 -34.75 -25.562 1 70.12 181 ALA A O 1
ATOM 1434 N N . THR A 1 182 ? -10.367 -36.188 -26.703 1 71.44 182 THR A N 1
ATOM 1435 C CA . THR A 1 182 ? -9.148 -35.438 -26.469 1 71.44 182 THR A CA 1
ATOM 1436 C C . THR A 1 182 ? -9.227 -34.062 -27.172 1 71.44 182 THR A C 1
ATOM 1438 O O . THR A 1 182 ? -8.797 -33.062 -26.609 1 71.44 182 THR A O 1
ATOM 1441 N N . PHE A 1 183 ? -9.727 -34.094 -28.359 1 76.06 183 PHE A N 1
ATOM 1442 C CA . PHE A 1 183 ? -9.898 -32.844 -29.109 1 76.06 183 PHE A CA 1
ATOM 1443 C C . PHE A 1 183 ? -10.812 -31.875 -28.375 1 76.06 183 PHE A C 1
ATOM 1445 O O . PHE A 1 183 ? -10.477 -30.703 -28.203 1 76.06 183 PHE A O 1
ATOM 1452 N N . ALA A 1 184 ? -11.898 -32.406 -27.906 1 76.31 184 ALA A N 1
ATOM 1453 C CA . ALA A 1 184 ? -12.859 -31.562 -27.188 1 76.31 184 ALA A CA 1
ATOM 1454 C C . ALA A 1 184 ? -12.258 -31.016 -25.906 1 76.31 184 ALA A C 1
ATOM 1456 O O . ALA A 1 184 ? -12.469 -29.844 -25.562 1 76.31 184 ALA A O 1
ATOM 1457 N N . GLN A 1 185 ? -11.539 -31.781 -25.219 1 72.5 185 GLN A N 1
ATOM 1458 C CA . GLN A 1 185 ? -10.898 -31.359 -23.984 1 72.5 185 GLN A CA 1
ATOM 1459 C C . GLN A 1 185 ? -9.859 -30.266 -24.25 1 72.5 185 GLN A C 1
ATOM 1461 O O . GLN A 1 185 ? -9.773 -29.297 -23.516 1 72.5 185 GLN A O 1
ATOM 1466 N N . THR A 1 186 ? -9.117 -30.5 -25.297 1 78.44 186 THR A N 1
ATOM 1467 C CA . THR A 1 186 ? -8.086 -29.516 -25.625 1 78.44 186 THR A CA 1
ATOM 1468 C C . THR A 1 186 ? -8.703 -28.203 -26.047 1 78.44 186 THR A C 1
ATOM 1470 O O . THR A 1 186 ? -8.195 -27.125 -25.703 1 78.44 186 THR A O 1
ATOM 1473 N N . ALA A 1 187 ? -9.797 -28.297 -26.75 1 81.81 187 ALA A N 1
ATOM 1474 C CA . ALA A 1 187 ? -10.5 -27.078 -27.172 1 81.81 187 ALA A CA 1
ATOM 1475 C C . ALA A 1 187 ? -11.023 -26.297 -25.984 1 81.81 187 ALA A C 1
ATOM 1477 O O . ALA A 1 187 ? -10.945 -25.078 -25.938 1 81.81 187 ALA A O 1
ATOM 1478 N N . ALA A 1 188 ? -11.508 -27 -25.016 1 77.88 188 ALA A N 1
ATOM 1479 C CA . ALA A 1 188 ? -12.016 -26.359 -23.812 1 77.88 188 ALA A CA 1
ATOM 1480 C C . ALA A 1 188 ? -10.891 -25.688 -23.031 1 77.88 188 ALA A C 1
ATOM 1482 O O . ALA A 1 188 ? -11.062 -24.594 -22.484 1 77.88 188 ALA A O 1
ATOM 1483 N N . GLN A 1 189 ? -9.812 -26.328 -22.969 1 79.69 189 GLN A N 1
ATOM 1484 C CA . GLN A 1 189 ? -8.664 -25.781 -22.25 1 79.69 189 GLN A CA 1
ATOM 1485 C C . GLN A 1 189 ? -8.141 -24.531 -22.922 1 79.69 189 GLN A C 1
ATOM 1487 O O . GLN A 1 189 ? -7.73 -23.578 -22.266 1 79.69 189 GLN A O 1
ATOM 1492 N N . LEU A 1 190 ? -8.117 -24.594 -24.234 1 86.88 190 LEU A N 1
ATOM 1493 C CA . LEU A 1 190 ? -7.684 -23.406 -24.984 1 86.88 190 LEU A CA 1
ATOM 1494 C C . LEU A 1 190 ? -8.625 -22.234 -24.734 1 86.88 190 LEU A C 1
ATOM 1496 O O . LEU A 1 190 ? -8.172 -21.109 -24.516 1 86.88 190 LEU A O 1
ATOM 1500 N N . GLN A 1 191 ? -9.906 -22.5 -24.734 1 85.19 191 GLN A N 1
ATOM 1501 C CA . GLN A 1 191 ? -10.891 -21.453 -24.469 1 85.19 191 GLN A CA 1
ATOM 1502 C C . GLN A 1 191 ? -10.703 -20.859 -23.078 1 85.19 191 GLN A C 1
ATOM 1504 O O . GLN A 1 191 ? -10.797 -19.656 -22.891 1 85.19 191 GLN A O 1
ATOM 1509 N N . GLN A 1 192 ? -10.422 -21.703 -22.141 1 81.19 192 GLN A N 1
ATOM 1510 C CA . GLN A 1 192 ? -10.188 -21.25 -20.781 1 81.19 192 GLN A CA 1
ATOM 1511 C C . GLN A 1 192 ? -8.938 -20.375 -20.688 1 81.19 192 GLN A C 1
ATOM 1513 O O . GLN A 1 192 ? -8.922 -19.359 -19.984 1 81.19 192 GLN A O 1
ATOM 1518 N N . ALA A 1 193 ? -7.914 -20.828 -21.297 1 87.06 193 ALA A N 1
ATOM 1519 C CA . ALA A 1 193 ? -6.672 -20.062 -21.297 1 87.06 193 ALA A CA 1
ATOM 1520 C C . ALA A 1 193 ? -6.883 -18.688 -21.922 1 87.06 193 ALA A C 1
ATOM 1522 O O . ALA A 1 193 ? -6.375 -17.688 -21.422 1 87.06 193 ALA A O 1
ATOM 1523 N N . GLU A 1 194 ? -7.68 -18.672 -23.016 1 92.38 194 GLU A N 1
ATOM 1524 C CA . GLU A 1 194 ? -7.961 -17.406 -23.688 1 92.38 194 GLU A CA 1
ATOM 1525 C C . GLU A 1 194 ? -8.766 -16.469 -22.797 1 92.38 194 GLU A C 1
ATOM 1527 O O . GLU A 1 194 ? -8.516 -15.258 -22.781 1 92.38 194 GLU A O 1
ATOM 1532 N N . GLN A 1 195 ? -9.648 -17 -22.094 1 87.44 195 GLN A N 1
ATOM 1533 C CA . GLN A 1 195 ? -10.43 -16.188 -21.172 1 87.44 195 GLN A CA 1
ATOM 1534 C C . GLN A 1 195 ? -9.555 -15.625 -20.062 1 87.44 195 GLN A C 1
ATOM 1536 O O . GLN A 1 195 ? -9.695 -14.453 -19.688 1 87.44 195 GLN A O 1
ATOM 1541 N N . GLY A 1 196 ? -8.711 -16.453 -19.5 1 88.62 196 GLY A N 1
ATOM 1542 C CA . GLY A 1 196 ? -7.789 -15.969 -18.484 1 88.62 196 GLY A CA 1
ATOM 1543 C C . GLY A 1 196 ? -6.902 -14.836 -18.969 1 88.62 196 GLY A C 1
ATOM 1544 O O . GLY A 1 196 ? -6.684 -13.859 -18.25 1 88.62 196 GLY A O 1
ATOM 1545 N N . MET A 1 197 ? -6.457 -14.953 -20.188 1 93.69 197 MET A N 1
ATOM 1546 C CA . MET A 1 197 ? -5.609 -13.922 -20.781 1 93.69 197 MET A CA 1
ATOM 1547 C C . MET A 1 197 ? -6.363 -12.602 -20.906 1 93.69 197 MET A C 1
ATOM 1549 O O . MET A 1 197 ? -5.832 -11.539 -20.578 1 93.69 197 MET A O 1
ATOM 1553 N N . ARG A 1 198 ? -7.625 -12.695 -21.266 1 92.62 198 ARG A N 1
ATOM 1554 C CA . ARG A 1 198 ? -8.438 -11.5 -21.422 1 92.62 198 ARG A CA 1
ATOM 1555 C C . ARG A 1 198 ? -8.711 -10.836 -20.078 1 92.62 198 ARG A C 1
ATOM 1557 O O . ARG A 1 198 ? -8.656 -9.609 -19.969 1 92.62 198 ARG A O 1
ATOM 1564 N N . LEU A 1 199 ? -8.961 -11.625 -19.125 1 88.75 199 LEU A N 1
ATOM 1565 C CA . LEU A 1 199 ? -9.273 -11.094 -17.797 1 88.75 199 LEU A CA 1
ATOM 1566 C C . LEU A 1 199 ? -8.055 -10.422 -17.172 1 88.75 199 LEU A C 1
ATOM 1568 O O . LEU A 1 199 ? -8.164 -9.328 -16.625 1 88.75 199 LEU A O 1
ATOM 1572 N N . THR A 1 200 ? -6.957 -11.047 -17.281 1 92.25 200 THR A N 1
ATOM 1573 C CA . THR A 1 200 ? -5.762 -10.477 -16.672 1 92.25 200 THR A CA 1
ATOM 1574 C C . THR A 1 200 ? -5.297 -9.242 -17.438 1 92.25 200 THR A C 1
ATOM 1576 O O . THR A 1 200 ? -4.785 -8.289 -16.844 1 92.25 200 THR A O 1
ATOM 1579 N N . GLN A 1 201 ? -5.512 -9.266 -18.75 1 93.62 201 GLN A N 1
ATOM 1580 C CA . GLN A 1 201 ? -5.234 -8.07 -19.547 1 93.62 201 GLN A CA 1
ATOM 1581 C C . GLN A 1 201 ? -6.145 -6.914 -19.141 1 93.62 201 GLN A C 1
ATOM 1583 O O . GLN A 1 201 ? -5.695 -5.773 -19.031 1 93.62 201 GLN A O 1
ATOM 1588 N N . GLY A 1 202 ? -7.348 -7.227 -18.953 1 88 202 GLY A N 1
ATOM 1589 C CA . GLY A 1 202 ? -8.289 -6.215 -18.484 1 88 202 GLY A CA 1
ATOM 1590 C C . GLY A 1 202 ? -7.914 -5.617 -17.141 1 88 202 GLY A C 1
ATOM 1591 O O . GLY A 1 202 ? -8 -4.402 -16.953 1 88 202 GLY A O 1
ATOM 1592 N N . LYS A 1 203 ? -7.484 -6.457 -16.234 1 88.88 203 LYS A N 1
ATOM 1593 C CA . LYS A 1 203 ? -7.043 -5.992 -14.914 1 88.88 203 LYS A CA 1
ATOM 1594 C C . LYS A 1 203 ? -5.832 -5.07 -15.039 1 88.88 203 LYS A C 1
ATOM 1596 O O . LYS A 1 203 ? -5.758 -4.039 -14.367 1 88.88 203 LYS A O 1
ATOM 1601 N N . LEU A 1 204 ? -4.91 -5.477 -15.891 1 93.88 204 LEU A N 1
ATOM 1602 C CA . LEU A 1 204 ? -3.703 -4.699 -16.141 1 93.88 204 LEU A CA 1
ATOM 1603 C C . LEU A 1 204 ? -4.051 -3.328 -16.719 1 93.88 204 LEU A C 1
ATOM 1605 O O . LEU A 1 204 ? -3.572 -2.307 -16.219 1 93.88 204 LEU A O 1
ATOM 1609 N N . LEU A 1 205 ? -4.969 -3.297 -17.625 1 89.69 205 LEU A N 1
ATOM 1610 C CA . LEU A 1 205 ? -5.277 -2.061 -18.344 1 89.69 205 LEU A CA 1
ATOM 1611 C C . LEU A 1 205 ? -6.227 -1.187 -17.516 1 89.69 205 LEU A C 1
ATOM 1613 O O . LEU A 1 205 ? -6.305 0.024 -17.734 1 89.69 205 LEU A O 1
ATOM 1617 N N . ALA A 1 206 ? -6.898 -1.79 -16.562 1 84.19 206 ALA A N 1
ATOM 1618 C CA . ALA A 1 206 ? -7.707 -1 -15.633 1 84.19 206 ALA A CA 1
ATOM 1619 C C . ALA A 1 206 ? -6.82 -0.158 -14.719 1 84.19 206 ALA A C 1
ATOM 1621 O O . ALA A 1 206 ? -7.18 0.966 -14.359 1 84.19 206 ALA A O 1
ATOM 1622 N N . GLN A 1 207 ? -5.68 -0.686 -14.375 1 89.06 207 GLN A N 1
ATOM 1623 C CA . GLN A 1 207 ? -4.758 0.017 -13.484 1 89.06 207 GLN A CA 1
ATOM 1624 C C . GLN A 1 207 ? -3.82 0.926 -14.273 1 89.06 207 GLN A C 1
ATOM 1626 O O . GLN A 1 207 ? -3.418 1.984 -13.781 1 89.06 207 GLN A O 1
ATOM 1631 N N . PHE A 1 208 ? -3.529 0.46 -15.453 1 92.94 208 PHE A N 1
ATOM 1632 C CA . PHE A 1 208 ? -2.611 1.218 -16.297 1 92.94 208 PHE A CA 1
ATOM 1633 C C . PHE A 1 208 ? -3.16 1.353 -17.719 1 92.94 208 PHE A C 1
ATOM 1635 O O . PHE A 1 208 ? -2.65 0.727 -18.641 1 92.94 208 PHE A O 1
ATOM 1642 N N . PRO A 1 209 ? -4.051 2.258 -17.922 1 87.5 209 PRO A N 1
ATOM 1643 C CA . PRO A 1 209 ? -4.777 2.338 -19.188 1 87.5 209 PRO A CA 1
ATOM 1644 C C . PRO A 1 209 ? -3.895 2.787 -20.359 1 87.5 209 PRO A C 1
ATOM 1646 O O . PRO A 1 209 ? -4.191 2.492 -21.516 1 87.5 209 PRO A O 1
ATOM 1649 N N . ASP A 1 210 ? -2.828 3.422 -20.156 1 86.56 210 ASP A N 1
ATOM 1650 C CA . ASP A 1 210 ? -2.002 3.992 -21.203 1 86.56 210 ASP A CA 1
ATOM 1651 C C . ASP A 1 210 ? -0.915 3.014 -21.641 1 86.56 210 ASP A C 1
ATOM 1653 O O . ASP A 1 210 ? -0.121 3.318 -22.547 1 86.56 210 ASP A O 1
ATOM 1657 N N . LEU A 1 211 ? -0.9 1.877 -21.047 1 91.81 211 LEU A N 1
ATOM 1658 C CA . LEU A 1 211 ? 0.111 0.886 -21.406 1 91.81 211 LEU A CA 1
ATOM 1659 C C . LEU A 1 211 ? -0.265 0.158 -22.688 1 91.81 211 LEU A C 1
ATOM 1661 O O . LEU A 1 211 ? -1.427 -0.205 -22.891 1 91.81 211 LEU A O 1
ATOM 1665 N N . THR A 1 212 ? 0.699 0.027 -23.516 1 90.81 212 THR A N 1
ATOM 1666 C CA . THR A 1 212 ? 0.49 -0.785 -24.719 1 90.81 212 THR A CA 1
ATOM 1667 C C . THR A 1 212 ? 0.834 -2.246 -24.438 1 90.81 212 THR A C 1
ATOM 1669 O O . THR A 1 212 ? 1.955 -2.561 -24.031 1 90.81 212 THR A O 1
ATOM 1672 N N . VAL A 1 213 ? -0.108 -3.055 -24.672 1 92.12 213 VAL A N 1
ATOM 1673 C CA . VAL A 1 213 ? 0.117 -4.492 -24.531 1 92.12 213 VAL A CA 1
ATOM 1674 C C . VAL A 1 213 ? 0.371 -5.109 -25.906 1 92.12 213 VAL A C 1
ATOM 1676 O O . VAL A 1 213 ? -0.439 -4.953 -26.828 1 92.12 213 VAL A O 1
ATOM 1679 N N . PRO A 1 214 ? 1.452 -5.734 -26.094 1 92.19 214 PRO A N 1
ATOM 1680 C CA . PRO A 1 214 ? 1.744 -6.336 -27.391 1 92.19 214 PRO A CA 1
ATOM 1681 C C . PRO A 1 214 ? 0.823 -7.508 -27.719 1 92.19 214 PRO A C 1
ATOM 1683 O O . PRO A 1 214 ? 0.121 -8.016 -26.844 1 92.19 214 PRO A O 1
ATOM 1686 N N . ASP A 1 215 ? 0.908 -7.867 -29 1 93 215 ASP A N 1
ATOM 1687 C CA . ASP A 1 215 ? 0.227 -9.086 -29.406 1 93 215 ASP A CA 1
ATOM 1688 C C . ASP A 1 215 ? 0.811 -10.312 -28.703 1 93 215 ASP A C 1
ATOM 1690 O O . ASP A 1 215 ? 2.021 -10.539 -28.75 1 93 215 ASP A O 1
ATOM 1694 N N . TYR A 1 216 ? -0.099 -11.008 -28.094 1 93 216 TYR A N 1
ATOM 1695 C CA . TYR A 1 216 ? 0.344 -12.133 -27.281 1 93 216 TYR A CA 1
ATOM 1696 C C . TYR A 1 216 ? 1.144 -13.125 -28.109 1 93 216 TYR A C 1
ATOM 1698 O O . TYR A 1 216 ? 2.041 -13.797 -27.609 1 93 216 TYR A O 1
ATOM 1706 N N . SER A 1 217 ? 0.88 -13.25 -29.438 1 92.19 217 SER A N 1
ATOM 1707 C CA . SER A 1 217 ? 1.506 -14.242 -30.312 1 92.19 217 SER A CA 1
ATOM 1708 C C . SER A 1 217 ? 2.971 -13.898 -30.562 1 92.19 217 SER A C 1
ATOM 1710 O O . SER A 1 217 ? 3.746 -14.758 -31 1 92.19 217 SER A O 1
ATOM 1712 N N . THR A 1 218 ? 3.326 -12.703 -30.312 1 90.94 218 THR A N 1
ATOM 1713 C CA . THR A 1 218 ? 4.684 -12.266 -30.625 1 90.94 218 THR A CA 1
ATOM 1714 C C . THR A 1 218 ? 5.582 -12.383 -29.391 1 90.94 218 THR A C 1
ATOM 1716 O O . THR A 1 218 ? 6.797 -12.211 -29.484 1 90.94 218 THR A O 1
ATOM 1719 N N . ILE A 1 219 ? 5.055 -12.664 -28.297 1 91.62 219 ILE A N 1
ATOM 1720 C CA . ILE A 1 219 ? 5.812 -12.688 -27.047 1 91.62 219 ILE A CA 1
ATOM 1721 C C . ILE A 1 219 ? 6.688 -13.938 -27 1 91.62 219 ILE A C 1
ATOM 1723 O O . ILE A 1 219 ? 6.211 -15.047 -27.25 1 91.62 219 ILE A O 1
ATOM 1727 N N . GLN A 1 220 ? 7.941 -13.688 -26.688 1 89.44 220 GLN A N 1
ATOM 1728 C CA . GLN A 1 220 ? 8.898 -14.773 -26.484 1 89.44 220 GLN A CA 1
ATOM 1729 C C . GLN A 1 220 ? 9.477 -14.742 -25.062 1 89.44 220 GLN A C 1
ATOM 1731 O O . GLN A 1 220 ? 9.75 -13.664 -24.531 1 89.44 220 GLN A O 1
ATOM 1736 N N . PHE A 1 221 ? 9.531 -15.898 -24.516 1 89.81 221 PHE A N 1
ATOM 1737 C CA . PHE A 1 221 ? 10.07 -16 -23.156 1 89.81 221 PHE A CA 1
ATOM 1738 C C . PHE A 1 221 ? 11.508 -16.516 -23.188 1 89.81 221 PHE A C 1
ATOM 1740 O O . PHE A 1 221 ? 11.758 -17.656 -23.578 1 89.81 221 PHE A O 1
ATOM 1747 N N . PRO A 1 222 ? 12.43 -15.711 -22.844 1 91.69 222 PRO A N 1
ATOM 1748 C CA . PRO A 1 222 ? 13.812 -16.188 -22.812 1 91.69 222 PRO A CA 1
ATOM 1749 C C . PRO A 1 222 ? 14.062 -17.172 -21.672 1 91.69 222 PRO A C 1
ATOM 1751 O O . PRO A 1 222 ? 13.312 -17.203 -20.688 1 91.69 222 PRO A O 1
ATOM 1754 N N . ASP A 1 223 ? 15.094 -17.922 -21.812 1 91.88 223 ASP A N 1
ATOM 1755 C CA . ASP A 1 223 ? 15.547 -18.75 -20.688 1 91.88 223 ASP A CA 1
ATOM 1756 C C . ASP A 1 223 ? 16.062 -17.891 -19.547 1 91.88 223 ASP A C 1
ATOM 1758 O O . ASP A 1 223 ? 16.844 -16.953 -19.766 1 91.88 223 ASP A O 1
ATOM 1762 N N . PRO A 1 224 ? 15.641 -18.203 -18.391 1 93.31 224 PRO A N 1
ATOM 1763 C CA . PRO A 1 224 ? 16.203 -17.469 -17.25 1 93.31 224 PRO A CA 1
ATOM 1764 C C . PRO A 1 224 ? 17.703 -17.703 -17.078 1 93.31 224 PRO A C 1
ATOM 1766 O O . PRO A 1 224 ? 18.188 -18.812 -17.344 1 93.31 224 PRO A O 1
ATOM 1769 N N . ASN A 1 225 ? 18.516 -16.766 -16.656 1 89.19 225 ASN A N 1
ATOM 1770 C CA . ASN A 1 225 ? 19.953 -16.875 -16.484 1 89.19 225 ASN A CA 1
ATOM 1771 C C . ASN A 1 225 ? 20.328 -17.078 -15.023 1 89.19 225 ASN A C 1
ATOM 1773 O O . ASN A 1 225 ? 21.5 -17.266 -14.695 1 89.19 225 ASN A O 1
ATOM 1777 N N . GLY A 1 226 ? 19.406 -17.25 -14.109 1 88.56 226 GLY A N 1
ATOM 1778 C CA . GLY A 1 226 ? 19.719 -17.328 -12.695 1 88.56 226 GLY A CA 1
ATOM 1779 C C . GLY A 1 226 ? 20.141 -16 -12.094 1 88.56 226 GLY A C 1
ATOM 1780 O O . GLY A 1 226 ? 20.344 -15.023 -12.82 1 88.56 226 GLY A O 1
ATOM 1781 N N . VAL A 1 227 ? 20.281 -16 -10.766 1 92.38 227 VAL A N 1
ATOM 1782 C CA . VAL A 1 227 ? 20.688 -14.797 -10.055 1 92.38 227 VAL A CA 1
ATOM 1783 C C . VAL A 1 227 ? 22.203 -14.805 -9.852 1 92.38 227 VAL A C 1
ATOM 1785 O O . VAL A 1 227 ? 22.75 -15.766 -9.297 1 92.38 227 VAL A O 1
ATOM 1788 N N . GLN A 1 228 ? 22.828 -13.789 -10.367 1 91.81 228 GLN A N 1
ATOM 1789 C CA . GLN A 1 228 ? 24.266 -13.68 -10.195 1 91.81 228 GLN A CA 1
ATOM 1790 C C . GLN A 1 228 ? 24.625 -12.93 -8.914 1 91.81 228 GLN A C 1
ATOM 1792 O O . GLN A 1 228 ? 23.938 -11.961 -8.555 1 91.81 228 GLN A O 1
ATOM 1797 N N . GLY A 1 229 ? 25.641 -13.398 -8.203 1 93.38 229 GLY A N 1
ATOM 1798 C CA . GLY A 1 229 ? 26.047 -12.766 -6.957 1 93.38 229 GLY A CA 1
ATOM 1799 C C . GLY A 1 229 ? 25.5 -13.469 -5.727 1 93.38 229 GLY A C 1
ATOM 1800 O O . GLY A 1 229 ? 24.703 -14.398 -5.84 1 93.38 229 GLY A O 1
ATOM 1801 N N . THR A 1 230 ? 25.891 -13 -4.582 1 95.75 230 THR A N 1
ATOM 1802 C CA . THR A 1 230 ? 25.531 -13.648 -3.328 1 95.75 230 THR A CA 1
ATOM 1803 C C . THR A 1 230 ? 24.297 -12.992 -2.719 1 95.75 230 THR A C 1
ATOM 1805 O O . THR A 1 230 ? 23.938 -11.875 -3.1 1 95.75 230 THR A O 1
ATOM 1808 N N . GLN A 1 231 ? 23.719 -13.727 -1.856 1 95.88 231 GLN A N 1
ATOM 1809 C CA . GLN A 1 231 ? 22.578 -13.188 -1.115 1 95.88 231 GLN A CA 1
ATOM 1810 C C . GLN A 1 231 ? 22.953 -11.891 -0.407 1 95.88 231 GLN A C 1
ATOM 1812 O O . GLN A 1 231 ? 22.188 -10.922 -0.442 1 95.88 231 GLN A O 1
ATOM 1817 N N . ALA A 1 232 ? 24.125 -11.852 0.22 1 96.25 232 ALA A N 1
ATOM 1818 C CA . ALA A 1 232 ? 24.562 -10.688 0.986 1 96.25 232 ALA A CA 1
ATOM 1819 C C . ALA A 1 232 ? 24.703 -9.461 0.091 1 96.25 232 ALA A C 1
ATOM 1821 O O . ALA A 1 232 ? 24.344 -8.352 0.488 1 96.25 232 ALA A O 1
ATOM 1822 N N . GLU A 1 233 ? 25.234 -9.664 -1.08 1 95.38 233 GLU A N 1
ATOM 1823 C CA . GLU A 1 233 ? 25.391 -8.57 -2.029 1 95.38 233 GLU A CA 1
ATOM 1824 C C . GLU A 1 233 ? 24.047 -8 -2.465 1 95.38 233 GLU A C 1
ATOM 1826 O O . GLU A 1 233 ? 23.875 -6.785 -2.551 1 95.38 233 GLU A O 1
ATOM 1831 N N . TRP A 1 234 ? 23.156 -8.859 -2.709 1 95.25 234 TRP A N 1
ATOM 1832 C CA . TRP A 1 234 ? 21.828 -8.43 -3.145 1 95.25 234 TRP A CA 1
ATOM 1833 C C . TRP A 1 234 ? 21.094 -7.711 -2.018 1 95.25 234 TRP A C 1
ATOM 1835 O O . TRP A 1 234 ? 20.469 -6.676 -2.24 1 95.25 234 TRP A O 1
ATOM 1845 N N . VAL A 1 235 ? 21.172 -8.266 -0.819 1 94.94 235 VAL A N 1
ATOM 1846 C CA . VAL A 1 235 ? 20.531 -7.633 0.33 1 94.94 235 VAL A CA 1
ATOM 1847 C C . VAL A 1 235 ? 21.094 -6.23 0.53 1 94.94 235 VAL A C 1
ATOM 1849 O O . VAL A 1 235 ? 20.344 -5.277 0.746 1 94.94 235 VAL A O 1
ATOM 1852 N N . LYS A 1 236 ? 22.391 -6.062 0.432 1 95.19 236 LYS A N 1
ATOM 1853 C CA . LYS A 1 236 ? 23.047 -4.762 0.578 1 95.19 236 LYS A CA 1
ATOM 1854 C C . LYS A 1 236 ? 22.562 -3.789 -0.496 1 95.19 236 LYS A C 1
ATOM 1856 O O . LYS A 1 236 ? 22.266 -2.633 -0.199 1 95.19 236 LYS A O 1
ATOM 1861 N N . ARG A 1 237 ? 22.484 -4.258 -1.691 1 93.75 237 ARG A N 1
ATOM 1862 C CA . ARG A 1 237 ? 22.078 -3.414 -2.809 1 93.75 237 ARG A CA 1
ATOM 1863 C C . ARG A 1 237 ? 20.625 -2.984 -2.668 1 93.75 237 ARG A C 1
ATOM 1865 O O . ARG A 1 237 ? 20.281 -1.833 -2.947 1 93.75 237 ARG A O 1
ATOM 1872 N N . ILE A 1 238 ? 19.766 -3.916 -2.312 1 94.31 238 ILE A N 1
ATOM 1873 C CA . ILE A 1 238 ? 18.344 -3.639 -2.176 1 94.31 238 ILE A CA 1
ATOM 1874 C C . ILE A 1 238 ? 18.125 -2.635 -1.047 1 94.31 238 ILE A C 1
ATOM 1876 O O . ILE A 1 238 ? 17.344 -1.688 -1.196 1 94.31 238 ILE A O 1
ATOM 1880 N N . LEU A 1 239 ? 18.875 -2.773 0.037 1 92.88 239 LEU A N 1
ATOM 1881 C CA . LEU A 1 239 ? 18.703 -1.882 1.178 1 92.88 239 LEU A CA 1
ATOM 1882 C C . LEU A 1 239 ? 19.266 -0.496 0.875 1 92.88 239 LEU A C 1
ATOM 1884 O O . LEU A 1 239 ? 18.734 0.51 1.358 1 92.88 239 LEU A O 1
ATOM 1888 N N . ALA A 1 240 ? 20.281 -0.396 0.062 1 90.31 240 ALA A N 1
ATOM 1889 C CA . ALA A 1 240 ? 20.906 0.875 -0.285 1 90.31 240 ALA A CA 1
ATOM 1890 C C . ALA A 1 240 ? 19.953 1.758 -1.088 1 90.31 240 ALA A C 1
ATOM 1892 O O . ALA A 1 240 ? 20.016 2.986 -1.006 1 90.31 240 ALA A O 1
ATOM 1893 N N . HIS A 1 241 ? 19.016 1.11 -1.755 1 84.75 241 HIS A N 1
ATOM 1894 C CA . HIS A 1 241 ? 18.125 1.852 -2.635 1 84.75 241 HIS A CA 1
ATOM 1895 C C . HIS A 1 241 ? 16.672 1.648 -2.232 1 84.75 241 HIS A C 1
ATOM 1897 O O . HIS A 1 241 ? 15.766 1.82 -3.053 1 84.75 241 HIS A O 1
ATOM 1903 N N . ASN A 1 242 ? 16.531 1.308 -1.015 1 90.38 242 ASN A N 1
ATOM 1904 C CA . ASN A 1 242 ? 15.164 0.985 -0.618 1 90.38 242 ASN A CA 1
ATOM 1905 C C . ASN A 1 242 ? 14.359 2.244 -0.306 1 90.38 242 ASN A C 1
ATOM 1907 O O . ASN A 1 242 ? 14.617 2.922 0.69 1 90.38 242 ASN A O 1
ATOM 1911 N N . HIS A 1 243 ? 13.367 2.496 -1.075 1 93.62 243 HIS A N 1
ATOM 1912 C CA . HIS A 1 243 ? 12.57 3.711 -0.95 1 93.62 243 HIS A CA 1
ATOM 1913 C C . HIS A 1 243 ? 11.656 3.645 0.267 1 93.62 243 HIS A C 1
ATOM 1915 O O . HIS A 1 243 ? 11.352 4.672 0.878 1 93.62 243 HIS A O 1
ATOM 1921 N N . GLU A 1 244 ? 11.211 2.443 0.612 1 92.81 244 GLU A N 1
ATOM 1922 C CA . GLU A 1 244 ? 10.367 2.309 1.798 1 92.81 244 GLU A CA 1
ATOM 1923 C C . GLU A 1 244 ? 11.133 2.693 3.062 1 92.81 244 GLU A C 1
ATOM 1925 O O . GLU A 1 244 ? 10.602 3.404 3.92 1 92.81 244 GLU A O 1
ATOM 1930 N N . LEU A 1 245 ? 12.32 2.266 3.162 1 92.44 245 LEU A N 1
ATOM 1931 C CA . LEU A 1 245 ? 13.164 2.586 4.312 1 92.44 245 LEU A CA 1
ATOM 1932 C C . LEU A 1 245 ? 13.508 4.07 4.332 1 92.44 245 LEU A C 1
ATOM 1934 O O . LEU A 1 245 ? 13.461 4.707 5.387 1 92.44 245 LEU A O 1
ATOM 1938 N N . HIS A 1 246 ? 13.852 4.59 3.215 1 94.12 246 HIS A N 1
ATOM 1939 C CA . HIS A 1 246 ? 14.164 6.012 3.117 1 94.12 246 HIS A CA 1
ATOM 1940 C C . HIS A 1 246 ? 12.969 6.867 3.514 1 94.12 246 HIS A C 1
ATOM 1942 O O . HIS A 1 246 ? 13.125 7.883 4.195 1 94.12 246 HIS A O 1
ATOM 1948 N N . ARG A 1 247 ? 11.805 6.465 3.051 1 96.56 247 ARG A N 1
ATOM 1949 C CA . ARG A 1 247 ? 10.594 7.188 3.434 1 96.56 247 ARG A CA 1
ATOM 1950 C C . ARG A 1 247 ? 10.375 7.133 4.941 1 96.56 247 ARG A C 1
ATOM 1952 O O . ARG A 1 247 ? 10.062 8.148 5.566 1 96.56 247 ARG A O 1
ATOM 1959 N N . ALA A 1 248 ? 10.531 5.957 5.531 1 94.56 248 ALA A N 1
ATOM 1960 C CA . ALA A 1 248 ? 10.312 5.797 6.965 1 94.56 248 ALA A CA 1
ATOM 1961 C C . ALA A 1 248 ? 11.312 6.633 7.766 1 94.56 248 ALA A C 1
ATOM 1963 O O . ALA A 1 248 ? 10.953 7.25 8.773 1 94.56 248 ALA A O 1
ATOM 1964 N N . ARG A 1 249 ? 12.555 6.715 7.359 1 95.12 249 ARG A N 1
ATOM 1965 C CA . ARG A 1 249 ? 13.57 7.516 8.031 1 95.12 249 ARG A CA 1
ATOM 1966 C C . ARG A 1 249 ? 13.289 9.008 7.887 1 95.12 249 ARG A C 1
ATOM 1968 O O . ARG A 1 249 ? 13.414 9.766 8.852 1 95.12 249 ARG A O 1
ATOM 1975 N N . SER A 1 250 ? 12.906 9.367 6.68 1 97.5 250 SER A N 1
ATOM 1976 C CA . SER A 1 250 ? 12.555 10.766 6.449 1 97.5 250 SER A CA 1
ATOM 1977 C C . SER A 1 250 ? 11.336 11.172 7.273 1 97.5 250 SER A C 1
ATOM 1979 O O . SER A 1 250 ? 11.25 12.312 7.734 1 97.5 250 SER A O 1
ATOM 1981 N N . GLU A 1 251 ? 10.43 10.242 7.414 1 96.94 251 GLU A N 1
ATOM 1982 C CA . GLU A 1 251 ? 9.258 10.5 8.242 1 96.94 251 GLU A CA 1
ATOM 1983 C C . GLU A 1 251 ? 9.648 10.711 9.703 1 96.94 251 GLU A C 1
ATOM 1985 O O . GLU A 1 251 ? 9.117 11.602 10.375 1 96.94 251 GLU A O 1
ATOM 1990 N N . THR A 1 252 ? 10.539 9.906 10.188 1 97.31 252 THR A N 1
ATOM 1991 C CA . THR A 1 252 ? 11.023 10.055 11.555 1 97.31 252 THR A CA 1
ATOM 1992 C C . THR A 1 252 ? 11.672 11.43 11.758 1 97.31 252 THR A C 1
ATOM 1994 O O . THR A 1 252 ? 11.438 12.086 12.766 1 97.31 252 THR A O 1
ATOM 1997 N N . GLN A 1 253 ? 12.445 11.852 10.781 1 98.25 253 GLN A N 1
ATOM 1998 C CA . GLN A 1 253 ? 13.086 13.164 10.852 1 98.25 253 GLN A CA 1
ATOM 1999 C C . GLN A 1 253 ? 12.047 14.281 10.836 1 98.25 253 GLN A C 1
ATOM 2001 O O . GLN A 1 253 ? 12.156 15.242 11.602 1 98.25 253 GLN A O 1
ATOM 2006 N N . LEU A 1 254 ? 11.094 14.109 10.008 1 98.56 254 LEU A N 1
ATOM 2007 C CA . LEU A 1 254 ? 10.023 15.102 9.898 1 98.56 254 LEU A CA 1
ATOM 2008 C C . LEU A 1 254 ? 9.266 15.234 11.219 1 98.56 254 LEU A C 1
ATOM 2010 O O . LEU A 1 254 ? 9.07 16.344 11.719 1 98.56 254 LEU A O 1
ATOM 2014 N N . LEU A 1 255 ? 8.883 14.125 11.766 1 98.25 255 LEU A N 1
ATOM 2015 C CA . LEU A 1 255 ? 8.031 14.148 12.953 1 98.25 255 LEU A CA 1
ATOM 2016 C C . LEU A 1 255 ? 8.828 14.578 14.188 1 98.25 255 LEU A C 1
ATOM 2018 O O . LEU A 1 255 ? 8.281 15.227 15.078 1 98.25 255 LEU A O 1
ATOM 2022 N N . ASN A 1 256 ? 10.125 14.328 14.18 1 98 256 ASN A N 1
ATOM 2023 C CA . ASN A 1 256 ? 10.992 14.883 15.211 1 98 256 ASN A CA 1
ATOM 2024 C C . ASN A 1 256 ? 11.125 16.406 15.07 1 98 256 ASN A C 1
ATOM 2026 O O . ASN A 1 256 ? 11.141 17.125 16.078 1 98 256 ASN A O 1
ATOM 2030 N N . ALA A 1 257 ? 11.258 16.797 13.836 1 98.5 257 ALA A N 1
ATOM 2031 C CA . ALA A 1 257 ? 11.328 18.234 13.602 1 98.5 257 ALA A CA 1
ATOM 2032 C C . ALA A 1 257 ? 10.039 18.922 14.047 1 98.5 257 ALA A C 1
ATOM 2034 O O . ALA A 1 257 ? 10.07 20.031 14.586 1 98.5 257 ALA A O 1
ATOM 2035 N N . GLU A 1 258 ? 8.93 18.281 13.828 1 98 258 GLU A N 1
ATOM 2036 C CA . GLU A 1 258 ? 7.648 18.812 14.273 1 98 258 GLU A CA 1
ATOM 2037 C C . GLU A 1 258 ? 7.578 18.891 15.797 1 98 258 GLU A C 1
ATOM 2039 O O . GLU A 1 258 ? 7.129 19.906 16.344 1 98 258 GLU A O 1
ATOM 2044 N N . LYS A 1 259 ? 7.973 17.828 16.406 1 97.75 259 LYS A N 1
ATOM 2045 C CA . LYS A 1 259 ? 8.023 17.812 17.859 1 97.75 259 LYS A CA 1
ATOM 2046 C C . LYS A 1 259 ? 8.906 18.938 18.406 1 97.75 259 LYS A C 1
ATOM 2048 O O . LYS A 1 259 ? 8.539 19.625 19.359 1 97.75 259 LYS A O 1
ATOM 2053 N N . ASN A 1 260 ? 10.031 19.172 17.766 1 96.75 260 ASN A N 1
ATOM 2054 C CA . ASN A 1 260 ? 10.961 20.219 18.188 1 96.75 260 ASN A CA 1
ATOM 2055 C C . ASN A 1 260 ? 10.375 21.609 17.953 1 96.75 260 ASN A C 1
ATOM 2057 O O . ASN A 1 260 ? 10.609 22.531 18.75 1 96.75 260 ASN A O 1
ATOM 2061 N N . GLN A 1 261 ? 9.688 21.766 16.891 1 96.56 261 GLN A N 1
ATOM 2062 C CA . GLN A 1 261 ? 9.055 23.047 16.609 1 96.56 261 GLN A CA 1
ATOM 2063 C C . GLN A 1 261 ? 8.023 23.391 17.688 1 96.56 261 GLN A C 1
ATOM 2065 O O . GLN A 1 261 ? 8 24.516 18.188 1 96.56 261 GLN A O 1
ATOM 2070 N N . PHE A 1 262 ? 7.223 22.422 18.047 1 94.12 262 PHE A N 1
ATOM 2071 C CA . PHE A 1 262 ? 6.223 22.672 19.078 1 94.12 262 PHE A CA 1
ATOM 2072 C C . PHE A 1 262 ? 6.883 22.906 20.422 1 94.12 262 PHE A C 1
ATOM 2074 O O . PHE A 1 262 ? 6.43 23.75 21.203 1 94.12 262 PHE A O 1
ATOM 2081 N N . ALA A 1 263 ? 7.938 22.203 20.672 1 92 263 ALA A N 1
ATOM 2082 C CA . ALA A 1 263 ? 8.68 22.391 21.906 1 92 263 ALA A CA 1
ATOM 2083 C C . ALA A 1 263 ? 9.266 23.812 21.984 1 92 263 ALA A C 1
ATOM 2085 O O . ALA A 1 263 ? 9.312 24.406 23.062 1 92 263 ALA A O 1
ATOM 2086 N N . SER A 1 264 ? 9.688 24.312 20.891 1 91.69 264 SER A N 1
ATOM 2087 C CA . SER A 1 264 ? 10.289 25.641 20.844 1 91.69 264 SER A CA 1
ATOM 2088 C C . SER A 1 264 ? 9.258 26.734 21.125 1 91.69 264 SER A C 1
ATOM 2090 O O . SER A 1 264 ? 9.617 27.859 21.469 1 91.69 264 SER A O 1
ATOM 2092 N N . ARG A 1 265 ? 7.992 26.359 21.047 1 89.56 265 ARG A N 1
ATOM 2093 C CA . ARG A 1 265 ? 6.934 27.359 21.188 1 89.56 265 ARG A CA 1
ATOM 2094 C C . ARG A 1 265 ? 6.23 27.219 22.531 1 89.56 265 ARG A C 1
ATOM 2096 O O . ARG A 1 265 ? 5.172 27.812 22.75 1 89.56 265 ARG A O 1
ATOM 2103 N N . GLN A 1 266 ? 6.844 26.469 23.438 1 86.75 266 GLN A N 1
ATOM 2104 C CA . GLN A 1 266 ? 6.281 26.297 24.766 1 86.75 266 GLN A CA 1
ATOM 2105 C C . GLN A 1 266 ? 6.711 27.438 25.688 1 86.75 266 GLN A C 1
ATOM 2107 O O . GLN A 1 266 ? 6.195 27.578 26.797 1 86.75 266 GLN A O 1
ATOM 2112 N N . SER A 1 267 ? 7.52 28.25 25.125 1 82.5 267 SER A N 1
ATOM 2113 C CA . SER A 1 267 ? 7.93 29.422 25.891 1 82.5 267 SER A CA 1
ATOM 2114 C C . SER A 1 267 ? 7.125 30.656 25.516 1 82.5 267 SER A C 1
ATOM 2116 O O . SER A 1 267 ? 6.277 30.594 24.609 1 82.5 267 SER A O 1
ATOM 2118 N N . PHE A 1 268 ? 7.359 31.797 26.188 1 82.44 268 PHE A N 1
ATOM 2119 C CA . PHE A 1 268 ? 6.664 33.062 25.906 1 82.44 268 PHE A CA 1
ATOM 2120 C C . PHE A 1 268 ? 7.074 33.594 24.547 1 82.44 268 PHE A C 1
ATOM 2122 O O . PHE A 1 268 ? 8.203 33.406 24.109 1 82.44 268 PHE A O 1
ATOM 2129 N N . ASP A 1 269 ? 6.137 34.188 23.859 1 86.25 269 ASP A N 1
ATOM 2130 C CA . ASP A 1 269 ? 6.383 34.875 22.594 1 86.25 269 ASP A CA 1
ATOM 2131 C C . ASP A 1 269 ? 6.504 36.375 22.781 1 86.25 269 ASP A C 1
ATO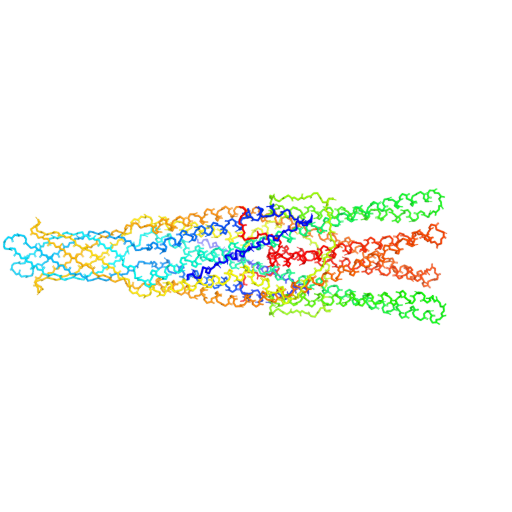M 2133 O O . ASP A 1 269 ? 5.5 37.062 22.984 1 86.25 269 ASP A O 1
ATOM 2137 N N . PRO A 1 270 ? 7.734 36.938 22.562 1 90.69 270 PRO A N 1
ATOM 2138 C CA . PRO A 1 270 ? 7.879 38.406 22.719 1 90.69 270 PRO A CA 1
ATOM 2139 C C . PRO A 1 270 ? 7.301 39.156 21.531 1 90.69 270 PRO A C 1
ATOM 2141 O O . PRO A 1 270 ? 7.367 38.719 20.391 1 90.69 270 PRO A O 1
ATOM 2144 N N . GLU A 1 271 ? 6.727 40.219 21.812 1 93.69 271 GLU A N 1
ATOM 2145 C CA . GLU A 1 271 ? 6.195 41.156 20.828 1 93.69 271 GLU A CA 1
ATOM 2146 C C . GLU A 1 271 ? 6.621 42.594 21.156 1 93.69 271 GLU A C 1
ATOM 2148 O O . GLU A 1 271 ? 6.688 42.969 22.328 1 93.69 271 GLU A O 1
ATOM 2153 N N . ILE A 1 272 ? 6.949 43.406 20.156 1 95.31 272 ILE A N 1
ATOM 2154 C CA . ILE A 1 272 ? 7.309 44.812 20.328 1 95.31 272 ILE A CA 1
ATOM 2155 C C . ILE A 1 272 ? 6.309 45.688 19.578 1 95.31 272 ILE A C 1
ATOM 2157 O O . ILE A 1 272 ? 5.809 45.312 18.516 1 95.31 272 ILE A O 1
ATOM 2161 N N . GLY A 1 273 ? 6.023 46.781 20.234 1 95.75 273 GLY A N 1
ATOM 2162 C CA . GLY A 1 273 ? 5.078 47.688 19.625 1 95.75 273 GLY A CA 1
ATOM 2163 C C . GLY A 1 273 ? 5.395 49.156 19.891 1 95.75 273 GLY A C 1
ATOM 2164 O O . GLY A 1 273 ? 6.188 49.469 20.781 1 95.75 273 GLY A O 1
ATOM 2165 N N . LEU A 1 274 ? 4.832 49.969 19.031 1 96.5 274 LEU A N 1
ATOM 2166 C CA . LEU A 1 274 ? 4.906 51.438 19.156 1 96.5 274 LEU A CA 1
ATOM 2167 C C . LEU A 1 274 ? 3.514 52.031 19.203 1 96.5 274 LEU A C 1
ATOM 2169 O O . LEU A 1 274 ? 2.615 51.594 18.484 1 96.5 274 LEU A O 1
ATOM 2173 N N . ARG A 1 275 ? 3.381 52.938 20.125 1 95.62 275 ARG A N 1
ATOM 2174 C CA . ARG A 1 275 ? 2.123 53.688 20.219 1 95.62 275 ARG A CA 1
ATOM 2175 C C . ARG A 1 275 ? 2.359 55.188 20.125 1 95.62 275 ARG A C 1
ATOM 2177 O O . ARG A 1 275 ? 3.328 55.719 20.688 1 95.62 275 ARG A O 1
ATOM 2184 N N . TYR A 1 276 ? 1.56 55.844 19.344 1 95.31 276 TYR A N 1
ATOM 2185 C CA . TYR A 1 276 ? 1.559 57.312 19.25 1 95.31 276 TYR A CA 1
ATOM 2186 C C . TYR A 1 276 ? 0.153 57.844 19.438 1 95.31 276 TYR A C 1
ATOM 2188 O O . TYR A 1 276 ? -0.819 57.281 18.922 1 95.31 276 TYR A O 1
ATOM 2196 N N . GLY A 1 277 ? 0.099 58.938 20.25 1 92.06 277 GLY A N 1
ATOM 2197 C CA . GLY A 1 277 ? -1.222 59.5 20.484 1 92.06 277 GLY A CA 1
ATOM 2198 C C . GLY A 1 277 ? -1.19 60.969 20.828 1 92.06 277 GLY A C 1
ATOM 2199 O O . GLY A 1 277 ? -0.117 61.531 21 1 92.06 277 GLY A O 1
ATOM 2200 N N . LYS A 1 278 ? -2.4 61.562 20.797 1 86.94 278 LYS A N 1
ATOM 2201 C CA . LYS A 1 278 ? -2.594 62.969 21.141 1 86.94 278 LYS A CA 1
ATOM 2202 C C . LYS A 1 278 ? -3.705 63.125 22.172 1 86.94 278 LYS A C 1
ATOM 2204 O O . LYS A 1 278 ? -4.598 62.281 22.281 1 86.94 278 LYS A O 1
ATOM 2209 N N . ASP A 1 279 ? -3.479 64.25 22.969 1 82.44 279 ASP A N 1
ATOM 2210 C CA . ASP A 1 279 ? -4.473 64.625 23.969 1 82.44 279 ASP A CA 1
ATOM 2211 C C . ASP A 1 279 ? -4.707 66.125 23.953 1 82.44 279 ASP A C 1
ATOM 2213 O O . ASP A 1 279 ? -3.936 66.875 23.359 1 82.44 279 ASP A O 1
ATOM 2217 N N . ARG A 1 280 ? -5.855 66.562 24.641 1 80.25 280 ARG A N 1
ATOM 2218 C CA . ARG A 1 280 ? -6.219 67.938 24.891 1 80.25 280 ARG A CA 1
ATOM 2219 C C . ARG A 1 280 ? -6.129 68.75 23.609 1 80.25 280 ARG A C 1
ATOM 2221 O O . ARG A 1 280 ? -5.438 69.75 23.578 1 80.25 280 ARG A O 1
ATOM 2228 N N . ALA A 1 281 ? -6.832 68.312 22.656 1 76.69 281 ALA A N 1
ATOM 2229 C CA . ALA A 1 281 ? -6.969 69 21.375 1 76.69 281 ALA A CA 1
ATOM 2230 C C . ALA A 1 281 ? -5.605 69.25 20.719 1 76.69 281 ALA A C 1
ATOM 2232 O O . ALA A 1 281 ? -5.375 70.25 20.109 1 76.69 281 ALA A O 1
ATOM 2233 N N . GLY A 1 282 ? -4.707 68.375 21.031 1 77.94 282 GLY A N 1
ATOM 2234 C CA . GLY A 1 282 ? -3.424 68.375 20.359 1 77.94 282 GLY A CA 1
ATOM 2235 C C . GLY A 1 282 ? -2.354 69.125 21.141 1 77.94 282 GLY A C 1
ATOM 2236 O O . GLY A 1 282 ? -1.196 69.188 20.719 1 77.94 282 GLY A O 1
ATOM 2237 N N . GLU A 1 283 ? -2.639 69.562 22.266 1 84.44 283 GLU A N 1
ATOM 2238 C CA . GLU A 1 283 ? -1.674 70.312 23.078 1 84.44 283 GLU A CA 1
ATOM 2239 C C . GLU A 1 283 ? -0.653 69.375 23.719 1 84.44 283 GLU A C 1
ATOM 2241 O O . GLU A 1 283 ? 0.426 69.812 24.125 1 84.44 283 GLU A O 1
ATOM 2246 N N . GLU A 1 284 ? -1.069 68.062 23.688 1 87.5 284 GLU A N 1
ATOM 2247 C CA . GLU A 1 284 ? -0.169 67.062 24.25 1 87.5 284 GLU A CA 1
ATOM 2248 C C . GLU A 1 284 ? -0.032 65.875 23.312 1 87.5 284 GLU A C 1
ATOM 2250 O O . GLU A 1 284 ? -0.998 65.5 22.656 1 87.5 284 GLU A O 1
ATOM 2255 N N . ASN A 1 285 ? 1.25 65.375 23.188 1 90.25 285 ASN A N 1
ATOM 2256 C CA . ASN A 1 285 ? 1.478 64.188 22.438 1 90.25 285 ASN A CA 1
ATOM 2257 C C . ASN A 1 285 ? 2.184 63.125 23.281 1 90.25 285 ASN A C 1
ATOM 2259 O O . ASN A 1 285 ? 2.898 63.438 24.219 1 90.25 285 ASN A O 1
ATOM 2263 N N . VAL A 1 286 ? 1.889 61.875 22.938 1 91.31 286 VAL A N 1
ATOM 2264 C CA . VAL A 1 286 ? 2.494 60.75 23.672 1 91.31 286 VAL A CA 1
ATOM 2265 C C . VAL A 1 286 ? 3.105 59.75 22.688 1 91.31 286 VAL A C 1
ATOM 2267 O O . VAL A 1 286 ? 2.502 59.438 21.672 1 91.31 286 VAL A O 1
ATOM 2270 N N . ALA A 1 287 ? 4.336 59.344 22.859 1 93.94 287 ALA A N 1
ATOM 2271 C CA . ALA A 1 287 ? 5.031 58.25 22.188 1 93.94 287 ALA A CA 1
ATOM 2272 C C . ALA A 1 287 ? 5.422 57.156 23.188 1 93.94 287 ALA A C 1
ATOM 2274 O O . ALA A 1 287 ? 5.949 57.438 24.25 1 93.94 287 ALA A O 1
ATOM 2275 N N . ALA A 1 288 ? 5.086 55.969 22.781 1 94.94 288 ALA A N 1
ATOM 2276 C CA . ALA A 1 288 ? 5.328 54.875 23.719 1 94.94 288 ALA A CA 1
ATOM 2277 C C . ALA A 1 288 ? 5.93 53.656 23.031 1 94.94 288 ALA A C 1
ATOM 2279 O O . ALA A 1 288 ? 5.684 53.438 21.844 1 94.94 288 ALA A O 1
ATOM 2280 N N . ILE A 1 289 ? 6.715 52.906 23.766 1 95.62 289 ILE A N 1
ATOM 2281 C CA . ILE A 1 289 ? 7.219 51.594 23.375 1 95.62 289 ILE A CA 1
ATOM 2282 C C . ILE A 1 289 ? 6.582 50.5 24.25 1 95.62 289 ILE A C 1
ATOM 2284 O O . ILE A 1 289 ? 6.484 50.656 25.469 1 95.62 289 ILE A O 1
ATOM 2288 N N . ASN A 1 290 ? 6.137 49.562 23.609 1 95.25 290 ASN A N 1
ATOM 2289 C CA . ASN A 1 290 ? 5.484 48.469 24.328 1 95.25 290 ASN A CA 1
ATOM 2290 C C . ASN A 1 290 ? 6.23 47.156 24.125 1 95.25 290 ASN A C 1
ATOM 2292 O O . ASN A 1 290 ? 6.648 46.844 23 1 95.25 290 ASN A O 1
ATOM 2296 N N . LEU A 1 291 ? 6.445 46.406 25.234 1 95.44 291 LEU A N 1
ATOM 2297 C CA . LEU A 1 291 ? 6.926 45.031 25.234 1 95.44 291 LEU A CA 1
ATOM 2298 C C . LEU A 1 291 ? 5.875 44.094 25.812 1 95.44 291 LEU A C 1
ATOM 2300 O O . LEU A 1 291 ? 5.328 44.344 26.891 1 95.44 291 LEU A O 1
ATOM 2304 N N . SER A 1 292 ? 5.578 43.062 25.031 1 94.19 292 SER A N 1
ATOM 2305 C CA . SER A 1 292 ? 4.551 42.156 25.516 1 94.19 292 SER A CA 1
ATOM 2306 C C . SER A 1 292 ? 4.984 40.688 25.328 1 94.19 292 SER A C 1
ATOM 2308 O O . SER A 1 292 ? 5.855 40.406 24.516 1 94.19 292 SER A O 1
ATOM 2310 N N . LEU A 1 293 ? 4.367 39.812 26.172 1 93.06 293 LEU A N 1
ATOM 2311 C CA . LEU A 1 293 ? 4.59 38.344 26.141 1 93.06 293 LEU A CA 1
ATOM 2312 C C . LEU A 1 293 ? 3.27 37.625 26 1 93.06 293 LEU A C 1
ATOM 2314 O O . LEU A 1 293 ? 2.309 37.906 26.719 1 93.06 293 LEU A O 1
ATOM 2318 N N . THR A 1 294 ? 3.303 36.75 25.094 1 90.44 294 THR A N 1
ATOM 2319 C CA . THR A 1 294 ? 2.133 35.875 24.953 1 90.44 294 THR A CA 1
ATOM 2320 C C . THR A 1 294 ? 2.242 34.656 25.875 1 90.44 294 THR A C 1
ATOM 2322 O O . THR A 1 294 ? 3.258 33.969 25.859 1 90.44 294 THR A O 1
ATOM 2325 N N . LEU A 1 295 ? 1.152 34.406 26.625 1 88.69 295 LEU A N 1
ATOM 2326 C CA . LEU A 1 295 ? 1.103 33.25 27.547 1 88.69 295 LEU A CA 1
ATOM 2327 C C . LEU A 1 295 ? 0.554 32.031 26.844 1 88.69 295 LEU A C 1
ATOM 2329 O O . LEU A 1 295 ? -0.398 32.125 26.062 1 88.69 295 LEU A O 1
ATOM 2333 N N . ASN A 1 296 ? 1.121 30.969 27.25 1 87.12 296 ASN A N 1
ATOM 2334 C CA . ASN A 1 296 ? 0.771 29.719 26.578 1 87.12 296 ASN A CA 1
ATOM 2335 C C . ASN A 1 296 ? -0.659 29.297 26.906 1 87.12 296 ASN A C 1
ATOM 2337 O O . ASN A 1 296 ? -1.081 29.344 28.062 1 87.12 296 ASN A O 1
ATOM 2341 N N . GLY A 1 297 ? -1.365 28.891 25.859 1 86.94 297 GLY A N 1
ATOM 2342 C CA . GLY A 1 297 ? -2.709 28.359 26.031 1 86.94 297 GLY A CA 1
ATOM 2343 C C . GLY A 1 297 ? -2.762 26.844 25.969 1 86.94 297 GLY A C 1
ATOM 2344 O O . GLY A 1 297 ? -1.738 26.188 25.781 1 86.94 297 GLY A O 1
ATOM 2345 N N . ASP A 1 298 ? -3.951 26.266 26.172 1 89.38 298 ASP A N 1
ATOM 2346 C CA . ASP A 1 298 ? -4.172 24.828 26.25 1 89.38 298 ASP A CA 1
ATOM 2347 C C . ASP A 1 298 ? -3.967 24.172 24.875 1 89.38 298 ASP A C 1
ATOM 2349 O O . ASP A 1 298 ? -3.576 23 24.797 1 89.38 298 ASP A O 1
ATOM 2353 N N . ALA A 1 299 ? -4.25 24.844 23.828 1 92.75 299 ALA A N 1
ATOM 2354 C CA . ALA A 1 299 ? -4.102 24.297 22.484 1 92.75 299 ALA A CA 1
ATOM 2355 C C . ALA A 1 299 ? -2.672 23.828 22.234 1 92.75 299 ALA A C 1
ATOM 2357 O O . ALA A 1 299 ? -2.451 22.828 21.562 1 92.75 299 ALA A O 1
ATOM 2358 N N . ARG A 1 300 ? -1.714 24.547 22.766 1 92.38 300 ARG A N 1
ATOM 2359 C CA . ARG A 1 300 ? -0.312 24.188 22.578 1 92.38 300 ARG A CA 1
ATOM 2360 C C . ARG A 1 300 ? -0 22.844 23.219 1 92.38 300 ARG A C 1
ATOM 2362 O O . ARG A 1 300 ? 0.816 22.078 22.703 1 92.38 300 ARG A O 1
ATOM 2369 N N . LYS A 1 301 ? -0.605 22.609 24.375 1 93.25 301 LYS A N 1
ATOM 2370 C CA . LYS A 1 301 ? -0.399 21.344 25.047 1 93.25 301 LYS A CA 1
ATOM 2371 C C . LYS A 1 301 ? -0.872 20.172 24.188 1 93.25 301 LYS A C 1
ATOM 2373 O O . LYS A 1 301 ? -0.187 19.156 24.078 1 93.25 301 LYS A O 1
ATOM 2378 N N . HIS A 1 302 ? -1.997 20.344 23.641 1 95.56 302 HIS A N 1
ATOM 2379 C CA . HIS A 1 302 ? -2.541 19.312 22.766 1 95.56 302 HIS A CA 1
ATOM 2380 C C . HIS A 1 302 ? -1.669 19.141 21.531 1 95.56 302 HIS A C 1
ATOM 2382 O O . HIS A 1 302 ? -1.422 18.016 21.094 1 95.56 302 HIS A O 1
ATOM 2388 N N . ASP A 1 303 ? -1.185 20.203 20.938 1 94.5 303 ASP A N 1
ATOM 2389 C CA . ASP A 1 303 ? -0.316 20.125 19.766 1 94.5 303 ASP A CA 1
ATOM 2390 C C . ASP A 1 303 ? 0.983 19.406 20.094 1 94.5 303 ASP A C 1
ATOM 2392 O O . ASP A 1 303 ? 1.453 18.578 19.297 1 94.5 303 ASP A O 1
ATOM 2396 N N . THR A 1 304 ? 1.529 19.75 21.219 1 95.44 304 THR A N 1
ATOM 2397 C CA . THR A 1 304 ? 2.773 19.125 21.656 1 95.44 304 THR A CA 1
ATOM 2398 C C . THR A 1 304 ? 2.568 17.625 21.891 1 95.44 304 THR A C 1
ATOM 2400 O O . THR A 1 304 ? 3.416 16.812 21.516 1 95.44 304 THR A O 1
ATOM 2403 N N . GLU A 1 305 ? 1.451 17.312 22.516 1 96.62 305 GLU A N 1
ATOM 2404 C CA . GLU A 1 305 ? 1.16 15.914 22.781 1 96.62 305 GLU A CA 1
ATOM 2405 C C . GLU A 1 305 ? 0.947 15.141 21.469 1 96.62 305 GLU A C 1
ATOM 2407 O O . GLU A 1 305 ? 1.419 14.008 21.344 1 96.62 305 GLU A O 1
ATOM 2412 N N . ALA A 1 306 ? 0.236 15.711 20.516 1 97.5 306 ALA A N 1
ATOM 2413 C CA . ALA A 1 306 ? 0.045 15.086 19.203 1 97.5 306 ALA A CA 1
ATOM 2414 C C . ALA A 1 306 ? 1.385 14.812 18.516 1 97.5 306 ALA A C 1
ATOM 2416 O O . ALA A 1 306 ? 1.602 13.727 17.984 1 97.5 306 ALA A O 1
ATOM 2417 N N . ALA A 1 307 ? 2.258 15.828 18.562 1 97.81 307 ALA A N 1
ATOM 2418 C CA . ALA A 1 307 ? 3.57 15.695 17.938 1 97.81 307 ALA A CA 1
ATOM 2419 C C . ALA A 1 307 ? 4.391 14.602 18.609 1 97.81 307 ALA A C 1
ATOM 2421 O O . ALA A 1 307 ? 5.113 13.859 17.938 1 97.81 307 ALA A O 1
ATOM 2422 N N . ARG A 1 308 ? 4.309 14.492 19.906 1 97.62 308 ARG A N 1
ATOM 2423 C CA . ARG A 1 308 ? 5.023 13.469 20.656 1 97.62 308 ARG A CA 1
ATOM 2424 C C . ARG A 1 308 ? 4.539 12.07 20.266 1 97.62 308 ARG A C 1
ATOM 2426 O O . ARG A 1 308 ? 5.344 11.164 20.047 1 97.62 308 ARG A O 1
ATOM 2433 N N . ILE A 1 309 ? 3.258 11.93 20.219 1 97.56 309 ILE A N 1
ATOM 2434 C CA . ILE A 1 309 ? 2.664 10.648 19.859 1 97.56 309 ILE A CA 1
ATOM 2435 C C . ILE A 1 309 ? 3.168 10.219 18.484 1 97.56 309 ILE A C 1
ATOM 2437 O O . ILE A 1 309 ? 3.621 9.086 18.297 1 97.56 309 ILE A O 1
ATOM 2441 N N . ARG A 1 310 ? 3.201 11.125 17.531 1 97.38 310 ARG A N 1
ATOM 2442 C CA . ARG A 1 310 ? 3.619 10.828 16.172 1 97.38 310 ARG A CA 1
ATOM 2443 C C . ARG A 1 310 ? 5.102 10.477 16.125 1 97.38 310 ARG A C 1
ATOM 2445 O O . ARG A 1 310 ? 5.488 9.508 15.461 1 97.38 310 ARG A O 1
ATOM 2452 N N . ALA A 1 311 ? 5.875 11.289 16.781 1 97.62 311 ALA A N 1
ATOM 2453 C CA . ALA A 1 311 ? 7.32 11.086 16.75 1 97.62 311 ALA A CA 1
ATOM 2454 C C . ALA A 1 311 ? 7.695 9.727 17.328 1 97.62 311 ALA A C 1
ATOM 2456 O O . ALA A 1 311 ? 8.539 9.016 16.781 1 97.62 311 ALA A O 1
ATOM 2457 N N . ASN A 1 312 ? 7.078 9.352 18.438 1 95.88 312 ASN A N 1
ATOM 2458 C CA . ASN A 1 312 ? 7.359 8.07 19.062 1 95.88 312 ASN A CA 1
ATOM 2459 C C . ASN A 1 312 ? 6.945 6.902 18.188 1 95.88 312 ASN A C 1
ATOM 2461 O O . ASN A 1 312 ? 7.695 5.934 18.031 1 95.88 312 ASN A O 1
ATOM 2465 N N . ALA A 1 313 ? 5.812 7 17.625 1 94.88 313 ALA A N 1
ATOM 2466 C CA . ALA A 1 313 ? 5.316 5.941 16.75 1 94.88 313 ALA A CA 1
ATOM 2467 C C . ALA A 1 313 ? 6.219 5.77 15.531 1 94.88 313 ALA A C 1
ATOM 2469 O O . ALA A 1 313 ? 6.488 4.645 15.102 1 94.88 313 ALA A O 1
ATOM 2470 N N . ALA A 1 314 ? 6.641 6.871 14.953 1 95.38 314 ALA A N 1
ATOM 2471 C CA . ALA A 1 314 ? 7.477 6.824 13.758 1 95.38 314 ALA A CA 1
ATOM 2472 C C . ALA A 1 314 ? 8.828 6.176 14.055 1 95.38 314 ALA A C 1
ATOM 2474 O O . ALA A 1 314 ? 9.352 5.41 13.242 1 95.38 314 ALA A O 1
ATOM 2475 N N . ARG A 1 315 ? 9.398 6.488 15.203 1 93.56 315 ARG A N 1
ATOM 2476 C CA . ARG A 1 315 ? 10.672 5.902 15.602 1 93.56 315 ARG A CA 1
ATOM 2477 C C . ARG A 1 315 ? 10.555 4.391 15.758 1 93.56 315 ARG A C 1
ATOM 2479 O O . ARG A 1 315 ? 11.391 3.641 15.258 1 93.56 315 ARG A O 1
ATOM 2486 N N . ASP A 1 316 ? 9.539 3.963 16.375 1 90.94 316 ASP A N 1
ATOM 2487 C CA . ASP A 1 316 ? 9.32 2.535 16.578 1 90.94 316 ASP A CA 1
ATOM 2488 C C . ASP A 1 316 ? 9.094 1.816 15.25 1 90.94 316 ASP A C 1
ATOM 2490 O O . ASP A 1 316 ? 9.641 0.736 15.023 1 90.94 316 ASP A O 1
ATOM 2494 N N . ASN A 1 317 ? 8.406 2.398 14.461 1 89.75 317 ASN A N 1
ATOM 2495 C CA . ASN A 1 317 ? 8.078 1.802 13.172 1 89.75 317 ASN A CA 1
ATOM 2496 C C . ASN A 1 317 ? 9.312 1.662 12.289 1 89.75 317 ASN A C 1
ATOM 2498 O O . ASN A 1 317 ? 9.477 0.656 11.594 1 89.75 317 ASN A O 1
ATOM 2502 N N . ALA A 1 318 ? 10.156 2.693 12.242 1 90.56 318 ALA A N 1
ATOM 2503 C CA . ALA A 1 318 ? 11.328 2.668 11.375 1 90.56 318 ALA A CA 1
ATOM 2504 C C . ALA A 1 318 ? 12.266 1.522 11.758 1 90.56 318 ALA A C 1
ATOM 2506 O O . ALA A 1 318 ? 12.828 0.855 10.883 1 90.56 318 ALA A O 1
ATOM 2507 N N . SER A 1 319 ? 12.422 1.272 12.992 1 88.5 319 SER A N 1
ATOM 2508 C CA . SER A 1 319 ? 13.281 0.193 13.461 1 88.5 319 SER A CA 1
ATOM 2509 C C . SER A 1 319 ? 12.719 -1.171 13.078 1 88.5 319 SER A C 1
ATOM 2511 O O . SER A 1 319 ? 13.445 -2.037 12.594 1 88.5 319 SER A O 1
ATOM 2513 N N . LEU A 1 320 ? 11.5 -1.367 13.227 1 87.62 320 LEU A N 1
ATOM 2514 C CA . LEU A 1 320 ? 10.852 -2.631 12.898 1 87.62 320 LEU A CA 1
ATOM 2515 C C . LEU A 1 320 ? 10.844 -2.863 11.391 1 87.62 320 LEU A C 1
ATOM 2517 O O . LEU A 1 320 ? 11.023 -3.994 10.93 1 87.62 320 LEU A O 1
ATOM 2521 N N . LEU A 1 321 ? 10.703 -1.802 10.68 1 87.94 321 LEU A N 1
ATOM 2522 C CA . LEU A 1 321 ? 10.641 -1.894 9.227 1 87.94 321 LEU A CA 1
ATOM 2523 C C . LEU A 1 321 ? 11.984 -2.326 8.648 1 87.94 321 LEU A C 1
ATOM 2525 O O . LEU A 1 321 ? 12.031 -3.123 7.711 1 87.94 321 LEU A O 1
ATOM 2529 N N . GLU A 1 322 ? 13.055 -1.814 9.18 1 89.19 322 GLU A N 1
ATOM 2530 C CA . GLU A 1 322 ? 14.375 -2.168 8.672 1 89.19 322 GLU A CA 1
ATOM 2531 C C . GLU A 1 322 ? 14.648 -3.66 8.828 1 89.19 322 GLU A C 1
ATOM 2533 O O . GLU A 1 322 ? 15.141 -4.309 7.902 1 89.19 322 GLU A O 1
ATOM 2538 N N . GLU A 1 323 ? 14.32 -4.219 9.914 1 88.69 323 GLU A N 1
ATOM 2539 C CA . GLU A 1 323 ? 14.5 -5.648 10.148 1 88.69 323 GLU A CA 1
ATOM 2540 C C . GLU A 1 323 ? 13.641 -6.477 9.195 1 88.69 323 GLU A C 1
ATOM 2542 O O . GLU A 1 323 ? 14.102 -7.477 8.641 1 88.69 323 GLU A O 1
ATOM 2547 N N . LYS A 1 324 ? 12.508 -6.039 9.039 1 86.75 324 LYS A N 1
ATOM 2548 C CA . LYS A 1 324 ? 11.578 -6.734 8.148 1 86.75 324 LYS A CA 1
ATOM 2549 C C . LYS A 1 324 ? 12.086 -6.719 6.711 1 86.75 324 LYS A C 1
ATOM 2551 O O . LYS A 1 324 ? 11.984 -7.723 6.004 1 86.75 324 LYS A O 1
ATOM 2556 N N . LEU A 1 325 ? 12.602 -5.605 6.297 1 89.94 325 LEU A N 1
ATOM 2557 C CA . LEU A 1 325 ? 13.047 -5.461 4.918 1 89.94 325 LEU A CA 1
ATOM 2558 C C . LEU A 1 325 ? 14.273 -6.328 4.656 1 89.94 325 LEU A C 1
ATOM 2560 O O . LEU A 1 325 ? 14.445 -6.852 3.551 1 89.94 325 LEU A O 1
ATOM 2564 N N . ILE A 1 326 ? 15.086 -6.52 5.707 1 91.88 326 ILE A N 1
ATOM 2565 C CA . ILE A 1 326 ? 16.25 -7.391 5.566 1 91.88 326 ILE A CA 1
ATOM 2566 C C . ILE A 1 326 ? 15.789 -8.828 5.348 1 91.88 326 ILE A C 1
ATOM 2568 O O . ILE A 1 326 ? 16.25 -9.508 4.426 1 91.88 326 ILE A O 1
ATOM 2572 N N . ILE A 1 327 ? 14.867 -9.242 6.109 1 89.44 327 ILE A N 1
ATOM 2573 C CA . ILE A 1 327 ? 14.352 -10.602 6.004 1 89.44 327 ILE A CA 1
ATOM 2574 C C . ILE A 1 327 ? 13.672 -10.797 4.652 1 89.44 327 ILE A C 1
ATOM 2576 O O . ILE A 1 327 ? 13.891 -11.805 3.98 1 89.44 327 ILE A O 1
ATOM 2580 N N . GLU A 1 328 ? 12.898 -9.836 4.246 1 87.94 328 GLU A N 1
ATOM 2581 C CA . GLU A 1 328 ? 12.195 -9.914 2.971 1 87.94 328 GLU A CA 1
ATOM 2582 C C . GLU A 1 328 ? 13.172 -10.023 1.807 1 87.94 328 GLU A C 1
ATOM 2584 O O . GLU A 1 328 ? 12.961 -10.797 0.875 1 87.94 328 GLU A O 1
ATOM 2589 N N . ALA A 1 329 ? 14.195 -9.242 1.863 1 92.44 329 ALA A N 1
ATOM 2590 C CA . ALA A 1 329 ? 15.188 -9.281 0.794 1 92.44 329 ALA A CA 1
ATOM 2591 C C . ALA A 1 329 ? 15.875 -10.641 0.731 1 92.44 329 ALA A C 1
ATOM 2593 O O . ALA A 1 329 ? 16.094 -11.18 -0.355 1 92.44 329 ALA A O 1
ATOM 2594 N N . LYS A 1 330 ? 16.172 -11.211 1.909 1 93.69 330 LYS A N 1
ATOM 2595 C CA . LYS A 1 330 ? 16.781 -12.539 1.96 1 93.69 330 LYS A CA 1
ATOM 2596 C C . LYS A 1 330 ? 15.859 -13.594 1.366 1 93.69 330 LYS A C 1
ATOM 2598 O O . LYS A 1 330 ? 16.281 -14.422 0.564 1 93.69 330 LYS A O 1
ATOM 2603 N N . VAL A 1 331 ? 14.672 -13.5 1.732 1 89.12 331 VAL A N 1
ATOM 2604 C CA . VAL A 1 331 ? 13.695 -14.492 1.283 1 89.12 331 VAL A CA 1
ATOM 2605 C C . VAL A 1 331 ? 13.469 -14.352 -0.221 1 89.12 331 VAL A C 1
ATOM 2607 O O . VAL A 1 331 ? 13.383 -15.352 -0.937 1 89.12 331 VAL A O 1
ATOM 2610 N N . ASN A 1 332 ? 13.367 -13.117 -0.701 1 90.31 332 ASN A N 1
ATOM 2611 C CA . ASN A 1 332 ? 13.156 -12.898 -2.127 1 90.31 332 ASN A CA 1
ATOM 2612 C C . ASN A 1 332 ? 14.328 -13.406 -2.955 1 90.31 332 ASN A C 1
ATOM 2614 O O . ASN A 1 332 ? 14.141 -13.93 -4.055 1 90.31 332 ASN A O 1
ATOM 2618 N N . TYR A 1 333 ? 15.508 -13.305 -2.443 1 94.31 333 TYR A N 1
ATOM 2619 C CA . TYR A 1 333 ? 16.672 -13.867 -3.109 1 94.31 333 TYR A CA 1
ATOM 2620 C C . TYR A 1 333 ? 16.578 -15.391 -3.182 1 94.31 333 TYR A C 1
ATOM 2622 O O . TYR A 1 333 ? 16.797 -15.984 -4.242 1 94.31 333 TYR A O 1
ATOM 2630 N N . GLN A 1 334 ? 16.25 -15.953 -2.061 1 92.62 334 GLN A N 1
ATOM 2631 C CA . GLN A 1 334 ? 16.141 -17.406 -1.996 1 92.62 334 GLN A CA 1
ATOM 2632 C C . GLN A 1 334 ? 15.039 -17.922 -2.92 1 92.62 334 GLN A C 1
ATOM 2634 O O . GLN A 1 334 ? 15.18 -18.984 -3.535 1 92.62 334 GLN A O 1
ATOM 2639 N N . LEU A 1 335 ? 14.023 -17.156 -2.988 1 87.75 335 LEU A N 1
ATOM 2640 C CA . LEU A 1 335 ? 12.93 -17.531 -3.879 1 87.75 335 LEU A CA 1
ATOM 2641 C C . LEU A 1 335 ? 13.375 -17.469 -5.336 1 87.75 335 LEU A C 1
ATOM 2643 O O . LEU A 1 335 ? 13.016 -18.328 -6.141 1 87.75 335 LEU A O 1
ATOM 2647 N N . ALA A 1 336 ? 14.117 -16.484 -5.645 1 92.56 336 ALA A N 1
ATOM 2648 C CA . ALA A 1 336 ? 14.625 -16.375 -7.012 1 92.56 336 ALA A CA 1
ATOM 2649 C C . ALA A 1 336 ? 15.547 -17.531 -7.355 1 92.56 336 ALA A C 1
ATOM 2651 O O . ALA A 1 336 ? 15.477 -18.094 -8.453 1 92.56 336 ALA A O 1
ATOM 2652 N N . GLU A 1 337 ? 16.344 -17.969 -6.441 1 92.44 337 GLU A N 1
ATOM 2653 C CA . GLU A 1 337 ? 17.234 -19.125 -6.645 1 92.44 337 GLU A CA 1
ATOM 2654 C C . GLU A 1 337 ? 16.438 -20.406 -6.789 1 92.44 337 GLU A C 1
ATOM 2656 O O . GLU A 1 337 ? 16.719 -21.219 -7.672 1 92.44 337 GLU A O 1
ATOM 2661 N N . SER A 1 338 ? 15.523 -20.453 -5.945 1 87.19 338 SER A N 1
ATOM 2662 C CA . SER A 1 338 ? 14.711 -21.672 -5.93 1 87.19 338 SER A CA 1
ATOM 2663 C C . SER A 1 338 ? 13.891 -21.797 -7.207 1 87.19 338 SER A C 1
ATOM 2665 O O . SER A 1 338 ? 13.758 -22.891 -7.762 1 87.19 338 SER A O 1
ATOM 2667 N N . SER A 1 339 ? 13.32 -20.719 -7.664 1 88.44 339 SER A N 1
ATOM 2668 C CA . SER A 1 339 ? 12.508 -20.766 -8.875 1 88.44 339 SER A CA 1
ATOM 2669 C C . SER A 1 339 ? 13.359 -21.078 -10.102 1 88.44 339 SER A C 1
ATOM 2671 O O . SER A 1 339 ? 12.914 -21.75 -11.023 1 88.44 339 SER A O 1
ATOM 2673 N N . PHE A 1 340 ? 14.609 -20.625 -10.117 1 92.56 340 PHE A N 1
ATOM 2674 C CA . PHE A 1 340 ? 15.523 -20.938 -11.211 1 92.56 340 PHE A CA 1
ATOM 2675 C C . PHE A 1 340 ? 15.852 -22.438 -11.227 1 92.56 340 PHE A C 1
ATOM 2677 O O . PHE A 1 340 ? 15.797 -23.078 -12.273 1 92.56 340 PHE A O 1
ATOM 2684 N N . ALA A 1 341 ? 16.141 -22.906 -10.055 1 87.56 341 ALA A N 1
ATOM 2685 C CA . ALA A 1 341 ? 16.438 -24.344 -9.938 1 87.56 341 ALA A CA 1
ATOM 2686 C C . ALA A 1 341 ? 15.242 -25.188 -10.352 1 87.56 341 ALA A C 1
ATOM 2688 O O . ALA A 1 341 ? 15.406 -26.219 -11.023 1 87.56 341 ALA A O 1
ATOM 2689 N N . ALA A 1 342 ? 14.094 -24.719 -9.969 1 82.56 342 ALA A N 1
ATOM 2690 C CA . ALA A 1 342 ? 12.875 -25.438 -10.328 1 82.56 342 ALA A CA 1
ATOM 2691 C C . ALA A 1 342 ? 12.656 -25.438 -11.836 1 82.56 342 ALA A C 1
ATOM 2693 O O . ALA A 1 342 ? 12.219 -26.438 -12.414 1 82.56 342 ALA A O 1
ATOM 2694 N N . TRP A 1 343 ? 12.945 -24.344 -12.453 1 89.44 343 TRP A N 1
ATOM 2695 C CA . TRP A 1 343 ? 12.828 -24.25 -13.906 1 89.44 343 TRP A CA 1
ATOM 2696 C C . TRP A 1 343 ? 13.82 -25.188 -14.586 1 89.44 343 TRP A C 1
ATOM 2698 O O . TRP A 1 343 ? 13.469 -25.891 -15.539 1 89.44 343 TRP A O 1
ATOM 2708 N N . GLN A 1 344 ? 15.086 -25.25 -14.117 1 88.69 344 GLN A N 1
ATOM 2709 C CA . GLN A 1 344 ? 16.094 -26.125 -14.703 1 88.69 344 GLN A CA 1
ATOM 2710 C C . GLN A 1 344 ? 15.656 -27.578 -14.664 1 88.69 344 GLN A C 1
ATOM 2712 O O . GLN A 1 344 ? 15.797 -28.312 -15.648 1 88.69 344 GLN A O 1
ATOM 2717 N N . GLN A 1 345 ? 15.102 -27.859 -13.602 1 81.31 345 GLN A N 1
ATOM 2718 C CA . GLN A 1 345 ? 14.641 -29.234 -13.445 1 81.31 345 GLN A CA 1
ATOM 2719 C C . GLN A 1 345 ? 13.461 -29.531 -14.359 1 81.31 345 GLN A C 1
ATOM 2721 O O . GLN A 1 345 ? 13.414 -30.594 -15 1 81.31 345 GLN A O 1
ATOM 2726 N N . ALA A 1 346 ? 12.516 -28.594 -14.375 1 82.19 346 ALA A N 1
ATOM 2727 C CA . ALA A 1 346 ? 11.344 -28.781 -15.227 1 82.19 346 ALA A CA 1
ATOM 2728 C C . ALA A 1 346 ? 11.734 -28.812 -16.703 1 82.19 346 ALA A C 1
ATOM 2730 O O . ALA A 1 346 ? 11.148 -29.562 -17.484 1 82.19 346 ALA A O 1
ATOM 2731 N N . HIS A 1 347 ? 12.688 -28.047 -17.031 1 87 347 HIS A N 1
ATOM 2732 C CA . HIS A 1 347 ? 13.172 -27.984 -18.406 1 87 347 HIS A CA 1
ATOM 2733 C C . HIS A 1 347 ? 13.844 -29.281 -18.812 1 87 347 HIS A C 1
ATOM 2735 O O . HIS A 1 347 ? 13.617 -29.781 -19.922 1 87 347 HIS A O 1
ATOM 2741 N N . LEU A 1 348 ? 14.641 -29.812 -17.938 1 82.06 348 LEU A N 1
ATOM 2742 C CA . LEU A 1 348 ? 15.281 -31.094 -18.203 1 82.06 348 LEU A CA 1
ATOM 2743 C C . LEU A 1 348 ? 14.234 -32.188 -18.344 1 82.06 348 LEU A C 1
ATOM 2745 O O . LEU A 1 348 ? 14.336 -33.031 -19.234 1 82.06 348 LEU A O 1
ATOM 2749 N N . ALA A 1 349 ? 13.297 -32.125 -17.484 1 77.69 349 ALA A N 1
ATOM 2750 C CA . ALA A 1 349 ? 12.227 -33.125 -17.547 1 77.69 349 ALA A CA 1
ATOM 2751 C C . ALA A 1 349 ? 11.453 -33 -18.859 1 77.69 349 ALA A C 1
ATOM 2753 O O . ALA A 1 349 ? 11.109 -34 -19.469 1 77.69 349 ALA A O 1
ATOM 2754 N N . ALA A 1 350 ? 11.164 -31.766 -19.297 1 84 350 ALA A N 1
ATOM 2755 C CA . ALA A 1 350 ? 10.438 -31.547 -20.547 1 84 350 ALA A CA 1
ATOM 2756 C C . ALA A 1 350 ? 11.219 -32.094 -21.734 1 84 350 ALA A C 1
ATOM 2758 O O . ALA A 1 350 ? 10.633 -32.719 -22.625 1 84 350 ALA A O 1
ATOM 2759 N N . ASN A 1 351 ? 12.492 -31.984 -21.719 1 84 351 ASN A N 1
ATOM 2760 C CA . ASN A 1 351 ? 13.336 -32.5 -22.797 1 84 351 ASN A CA 1
ATOM 2761 C C . ASN A 1 351 ? 13.328 -34.031 -22.828 1 84 351 ASN A C 1
ATOM 2763 O O . ASN A 1 351 ? 13.266 -34.625 -23.906 1 84 351 ASN A O 1
ATOM 2767 N N . SER A 1 352 ? 13.422 -34.562 -21.703 1 79.56 352 SER A N 1
ATOM 2768 C CA . SER A 1 352 ? 13.383 -36.031 -21.625 1 79.56 352 SER A CA 1
ATOM 2769 C C . SER A 1 352 ? 12.055 -36.562 -22.141 1 79.56 352 SER A C 1
ATOM 2771 O O . SER A 1 352 ? 12.023 -37.594 -22.812 1 79.56 352 SER A O 1
ATOM 2773 N N . LEU A 1 353 ? 11.016 -35.844 -21.812 1 77.06 353 LEU A N 1
ATOM 2774 C CA . LEU A 1 353 ? 9.695 -36.281 -22.25 1 77.06 353 LEU A CA 1
ATOM 2775 C C . LEU A 1 353 ? 9.531 -36.094 -23.75 1 77.06 353 LEU A C 1
ATOM 2777 O O . LEU A 1 353 ? 8.875 -36.906 -24.406 1 77.06 353 LEU A O 1
ATOM 2781 N N . GLN A 1 354 ? 10.102 -35.094 -24.234 1 83.25 354 GLN A N 1
ATOM 2782 C CA . GLN A 1 354 ? 10.094 -34.875 -25.688 1 83.25 354 GLN A CA 1
ATOM 2783 C C . GLN A 1 354 ? 10.859 -36 -26.391 1 83.25 354 GLN A C 1
ATOM 2785 O O . GLN A 1 354 ? 10.438 -36.469 -27.453 1 83.25 354 GLN A O 1
ATOM 2790 N N . GLU A 1 355 ? 11.945 -36.406 -25.844 1 81.44 355 GLU A N 1
ATOM 2791 C CA . GLU A 1 355 ? 12.719 -37.5 -26.406 1 81.44 355 GLU A CA 1
ATOM 2792 C C . GLU A 1 355 ? 11.945 -38.812 -26.344 1 81.44 355 GLU A C 1
ATOM 2794 O O . GLU A 1 355 ? 11.992 -39.625 -27.281 1 81.44 355 GLU A O 1
ATOM 2799 N N . ALA A 1 356 ? 11.312 -38.969 -25.234 1 76.5 356 ALA A N 1
ATOM 2800 C CA . ALA A 1 356 ? 10.477 -40.156 -25.094 1 76.5 356 ALA A CA 1
ATOM 2801 C C . ALA A 1 356 ? 9.391 -40.188 -26.172 1 76.5 356 ALA A C 1
ATOM 2803 O O . ALA A 1 356 ? 9.07 -41.25 -26.703 1 76.5 356 ALA A O 1
ATOM 2804 N N . HIS A 1 357 ? 8.844 -39.094 -26.422 1 81.94 357 HIS A N 1
ATOM 2805 C CA . HIS A 1 357 ? 7.844 -39 -27.484 1 81.94 357 HIS A CA 1
ATOM 2806 C C . HIS A 1 357 ? 8.445 -39.312 -28.844 1 81.94 357 HIS A C 1
ATOM 2808 O O . HIS A 1 357 ? 7.844 -40.062 -29.625 1 81.94 357 HIS A O 1
ATOM 2814 N N . ARG A 1 358 ? 9.555 -38.812 -29.141 1 85.31 358 ARG A N 1
ATOM 2815 C CA . ARG A 1 358 ? 10.234 -39.094 -30.406 1 85.31 358 ARG A CA 1
ATOM 2816 C C . ARG A 1 358 ? 10.508 -40.562 -30.594 1 85.31 358 ARG A C 1
ATOM 2818 O O . ARG A 1 358 ? 10.305 -41.125 -31.672 1 85.31 358 ARG A O 1
ATOM 2825 N N . LEU A 1 359 ? 10.945 -41.25 -29.547 1 81.88 359 LEU A N 1
ATOM 2826 C CA . LEU A 1 359 ? 11.258 -42.656 -29.594 1 81.88 359 LEU A CA 1
ATOM 2827 C C . LEU A 1 359 ? 10 -43.5 -29.781 1 81.88 359 LEU A C 1
ATOM 2829 O O . LEU A 1 359 ? 10 -44.469 -30.547 1 81.88 359 LEU A O 1
ATOM 2833 N N . ALA A 1 360 ? 8.969 -43.062 -29.109 1 79.38 360 ALA A N 1
ATOM 2834 C CA . ALA A 1 360 ? 7.703 -43.75 -29.266 1 79.38 360 ALA A CA 1
ATOM 2835 C C . ALA A 1 360 ? 7.18 -43.625 -30.688 1 79.38 360 ALA A C 1
ATOM 2837 O O . ALA A 1 360 ? 6.668 -44.594 -31.266 1 79.38 360 ALA A O 1
ATOM 2838 N N . ALA A 1 361 ? 7.254 -42.469 -31.203 1 80.81 361 ALA A N 1
ATOM 2839 C CA . ALA A 1 361 ? 6.816 -42.219 -32.562 1 80.81 361 ALA A CA 1
ATOM 2840 C C . ALA A 1 361 ? 7.625 -43.062 -33.562 1 80.81 361 ALA A C 1
ATOM 2842 O O . ALA A 1 361 ? 7.066 -43.625 -34.5 1 80.81 361 ALA A O 1
ATOM 2843 N N . ARG A 1 362 ? 8.922 -43.188 -33.406 1 82.94 362 ARG A N 1
ATOM 2844 C CA . ARG A 1 362 ? 9.797 -44 -34.281 1 82.94 362 ARG A CA 1
ATOM 2845 C C . ARG A 1 362 ? 9.477 -45.469 -34.188 1 82.94 362 ARG A C 1
ATOM 2847 O O . ARG A 1 362 ? 9.453 -46.188 -35.188 1 82.94 362 ARG A O 1
ATOM 2854 N N . ALA A 1 363 ? 9.266 -45.906 -32.906 1 80.19 363 ALA A N 1
ATOM 2855 C CA . ALA A 1 363 ? 8.914 -47.312 -32.719 1 80.19 363 ALA A CA 1
ATOM 2856 C C . ALA A 1 363 ? 7.609 -47.656 -33.438 1 80.19 363 ALA A C 1
ATOM 2858 O O . ALA A 1 363 ? 7.484 -48.75 -34 1 80.19 363 ALA A O 1
ATOM 2859 N N . TYR A 1 364 ? 6.684 -46.812 -33.406 1 79.31 364 TYR A N 1
ATOM 2860 C CA . TYR A 1 364 ? 5.406 -47 -34.062 1 79.31 364 TYR A CA 1
ATOM 2861 C C . TYR A 1 364 ? 5.59 -47.062 -35.594 1 79.31 364 TYR A C 1
ATOM 2863 O O . TYR A 1 364 ? 5.004 -47.906 -36.25 1 79.31 364 TYR A O 1
ATOM 2871 N N . GLU A 1 365 ? 6.379 -46.219 -36.094 1 80.56 365 GLU A N 1
ATOM 2872 C CA . GLU A 1 365 ? 6.656 -46.188 -37.531 1 80.56 365 GLU A CA 1
ATOM 2873 C C . GLU A 1 365 ? 7.336 -47.469 -38 1 80.56 365 GLU A C 1
ATOM 2875 O O . GLU A 1 365 ? 7.113 -47.906 -39.125 1 80.56 365 GLU A O 1
ATOM 2880 N N . LEU A 1 366 ? 8.102 -48.094 -37.125 1 83 366 LEU A N 1
ATOM 2881 C CA . LEU A 1 366 ? 8.844 -49.281 -37.469 1 83 366 LEU A CA 1
ATOM 2882 C C . LEU A 1 366 ? 8 -50.531 -37.219 1 83 366 LEU A C 1
ATOM 2884 O O . 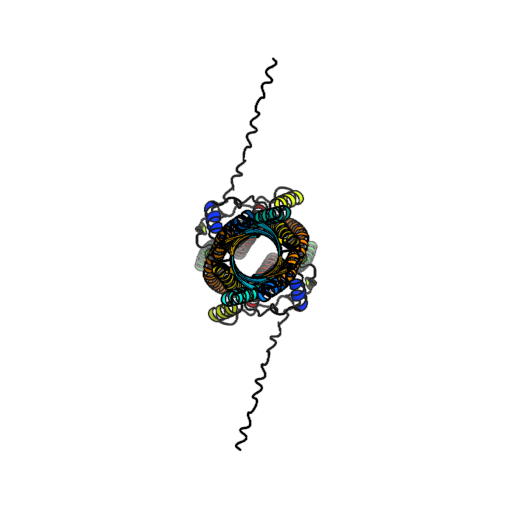LEU A 1 366 ? 8.445 -51.656 -37.469 1 83 366 LEU A O 1
ATOM 2888 N N . GLY A 1 367 ? 6.809 -50.312 -36.812 1 76.12 367 GLY A N 1
ATOM 2889 C CA . GLY A 1 367 ? 5.91 -51.438 -36.562 1 76.12 367 GLY A CA 1
ATOM 2890 C C . GLY A 1 367 ? 6.164 -52.125 -35.25 1 76.12 367 GLY A C 1
ATOM 2891 O O . GLY A 1 367 ? 5.621 -53.188 -35 1 76.12 367 GLY A O 1
ATOM 2892 N N . GLU A 1 368 ? 6.965 -51.531 -34.438 1 78 368 GLU A N 1
ATOM 2893 C CA . GLU A 1 368 ? 7.359 -52.156 -33.188 1 78 368 GLU A CA 1
ATOM 2894 C C . GLU A 1 368 ? 6.648 -51.5 -32 1 78 368 GLU A C 1
ATOM 2896 O O . GLU A 1 368 ? 6.824 -51.906 -30.859 1 78 368 GLU A O 1
ATOM 2901 N N . GLY A 1 369 ? 5.832 -50.438 -32.312 1 70.81 369 GLY A N 1
ATOM 2902 C CA . GLY A 1 369 ? 5.133 -49.75 -31.25 1 70.81 369 GLY A CA 1
ATOM 2903 C C . GLY A 1 369 ? 3.648 -49.562 -31.531 1 70.81 369 GLY A C 1
ATOM 2904 O O . GLY A 1 369 ? 3.16 -49.938 -32.594 1 70.81 369 GLY A O 1
ATOM 2905 N N . HIS A 1 370 ? 2.957 -49.188 -30.469 1 72.25 370 HIS A N 1
ATOM 2906 C CA . HIS A 1 370 ? 1.519 -48.969 -30.578 1 72.25 370 HIS A CA 1
ATOM 2907 C C . HIS A 1 370 ? 1.189 -47.469 -30.594 1 72.25 370 HIS A C 1
ATOM 2909 O O . HIS A 1 370 ? 1.879 -46.688 -29.953 1 72.25 370 HIS A O 1
ATOM 2915 N N . LEU A 1 371 ? 0.199 -47.188 -31.312 1 67.75 371 LEU A N 1
ATOM 2916 C CA . LEU A 1 371 ? -0.235 -45.812 -31.453 1 67.75 371 LEU A CA 1
ATOM 2917 C C . LEU A 1 371 ? -0.573 -45.219 -30.078 1 67.75 371 LEU A C 1
ATOM 2919 O O . LEU A 1 371 ? -0.286 -44.031 -29.828 1 67.75 371 LEU A O 1
ATOM 2923 N N . ASN A 1 372 ? -1.188 -46 -29.25 1 62.97 372 ASN A N 1
ATOM 2924 C CA . ASN A 1 372 ? -1.559 -45.531 -27.922 1 62.97 372 ASN A CA 1
ATOM 2925 C C . ASN A 1 372 ? -0.337 -45.062 -27.125 1 62.97 372 ASN A C 1
ATOM 2927 O O . ASN A 1 372 ? -0.421 -44.125 -26.344 1 62.97 372 ASN A O 1
ATOM 2931 N N . GLU A 1 373 ? 0.739 -45.719 -27.422 1 70.62 373 GLU A N 1
ATOM 2932 C CA . GLU A 1 373 ? 1.974 -45.344 -26.734 1 70.62 373 GLU A CA 1
ATOM 2933 C C . GLU A 1 373 ? 2.494 -44 -27.25 1 70.62 373 GLU A C 1
ATOM 2935 O O . GLU A 1 373 ? 3.021 -43.188 -26.484 1 70.62 373 GLU A O 1
ATOM 2940 N N . VAL A 1 374 ? 2.363 -43.781 -28.5 1 73.88 374 VAL A N 1
ATOM 2941 C CA . VAL A 1 374 ? 2.805 -42.531 -29.094 1 73.88 374 VAL A CA 1
ATOM 2942 C C . VAL A 1 374 ? 1.963 -41.375 -28.562 1 73.88 374 VAL A C 1
ATOM 2944 O O . VAL A 1 374 ? 2.498 -40.344 -28.203 1 73.88 374 VAL A O 1
ATOM 2947 N N . LEU A 1 375 ? 0.703 -41.594 -28.484 1 68.62 375 LEU A N 1
ATOM 2948 C CA . LEU A 1 375 ? -0.206 -40.531 -28.031 1 68.62 375 LEU A CA 1
ATOM 2949 C C . LEU A 1 375 ? 0.03 -40.219 -26.562 1 68.62 375 LEU A C 1
ATOM 2951 O O . LEU A 1 375 ? -0.003 -39.031 -26.172 1 68.62 375 LEU A O 1
ATOM 2955 N N . LEU A 1 376 ? 0.201 -41.188 -25.844 1 68.44 376 LEU A N 1
ATOM 2956 C CA . LEU A 1 376 ? 0.492 -40.969 -24.422 1 68.44 376 LEU A CA 1
ATOM 2957 C C . LEU A 1 376 ? 1.807 -40.219 -24.25 1 68.44 376 LEU A C 1
ATOM 2959 O O . LEU A 1 376 ? 1.896 -39.312 -23.422 1 68.44 376 LEU A O 1
ATOM 2963 N N . ALA A 1 377 ? 2.816 -40.656 -24.969 1 73.31 377 ALA A N 1
ATOM 2964 C CA . ALA A 1 377 ? 4.113 -39.969 -24.891 1 73.31 377 ALA A CA 1
ATOM 2965 C C . ALA A 1 377 ? 4.012 -38.531 -25.328 1 73.31 377 ALA A C 1
ATOM 2967 O O . ALA A 1 377 ? 4.672 -37.656 -24.75 1 73.31 377 ALA A O 1
ATOM 2968 N N . LYS A 1 378 ? 3.264 -38.281 -26.266 1 75.62 378 LYS A N 1
ATOM 2969 C CA . LYS A 1 378 ? 3.057 -36.938 -26.75 1 75.62 378 LYS A CA 1
ATOM 2970 C C . LYS A 1 378 ? 2.387 -36.062 -25.688 1 75.62 378 LYS A C 1
ATOM 2972 O O . LYS A 1 378 ? 2.814 -34.938 -25.438 1 75.62 378 LYS A O 1
ATOM 2977 N N . ARG A 1 379 ? 1.345 -36.531 -25.109 1 69.69 379 ARG A N 1
ATOM 2978 C CA . ARG A 1 379 ? 0.664 -35.812 -24.047 1 69.69 379 ARG A CA 1
ATOM 2979 C C . ARG A 1 379 ? 1.621 -35.5 -22.906 1 69.69 379 ARG A C 1
ATOM 2981 O O . ARG A 1 379 ? 1.62 -34.375 -22.375 1 69.69 379 ARG A O 1
ATOM 2988 N N . ASN A 1 380 ? 2.371 -36.469 -22.578 1 70.69 380 ASN A N 1
ATOM 2989 C CA . ASN A 1 380 ? 3.348 -36.25 -21.516 1 70.69 380 ASN A CA 1
ATOM 2990 C C . ASN A 1 380 ? 4.359 -35.156 -21.891 1 70.69 380 ASN A C 1
ATOM 2992 O O . ASN A 1 380 ? 4.758 -34.375 -21.047 1 70.69 380 ASN A O 1
ATOM 2996 N N . ALA A 1 381 ? 4.766 -35.25 -23.078 1 78.88 381 ALA A N 1
ATOM 2997 C CA . ALA A 1 381 ? 5.719 -34.25 -23.547 1 78.88 381 ALA A CA 1
ATOM 2998 C C . ALA A 1 381 ? 5.121 -32.844 -23.484 1 78.88 381 ALA A C 1
ATOM 3000 O O . ALA A 1 381 ? 5.793 -31.891 -23.062 1 78.88 381 ALA A O 1
ATOM 3001 N N . LEU A 1 382 ? 3.904 -32.719 -23.797 1 73.81 382 LEU A N 1
ATOM 3002 C CA . LEU A 1 382 ? 3.238 -31.438 -23.766 1 73.81 382 LEU A CA 1
ATOM 3003 C C . LEU A 1 382 ? 3.055 -30.953 -22.328 1 73.81 382 LEU A C 1
ATOM 3005 O O . LEU A 1 382 ? 3.232 -29.766 -22.031 1 73.81 382 LEU A O 1
ATOM 3009 N N . ASP A 1 383 ? 2.684 -31.828 -21.516 1 71.56 383 ASP A N 1
ATOM 3010 C CA . ASP A 1 383 ? 2.543 -31.484 -20.109 1 71.56 383 ASP A CA 1
ATOM 3011 C C . ASP A 1 383 ? 3.879 -31.031 -19.516 1 71.56 383 ASP A C 1
ATOM 3013 O O . ASP A 1 383 ? 3.924 -30.109 -18.688 1 71.56 383 ASP A O 1
ATOM 3017 N N . GLY A 1 384 ? 4.828 -31.812 -19.875 1 76.06 384 GLY A N 1
ATOM 3018 C CA . GLY A 1 384 ? 6.16 -31.422 -19.438 1 76.06 384 GLY A CA 1
ATOM 3019 C C . GLY A 1 384 ? 6.555 -30.031 -19.922 1 76.06 384 GLY A C 1
ATOM 3020 O O . GLY A 1 384 ? 7.152 -29.266 -19.156 1 76.06 384 GLY A O 1
ATOM 3021 N N . LEU A 1 385 ? 6.219 -29.734 -21.109 1 82.88 385 LEU A N 1
ATOM 3022 C CA . LEU A 1 385 ? 6.52 -28.422 -21.672 1 82.88 385 LEU A CA 1
ATOM 3023 C C . LEU A 1 385 ? 5.742 -27.328 -20.953 1 82.88 385 LEU A C 1
ATOM 3025 O O . LEU A 1 385 ? 6.27 -26.234 -20.719 1 82.88 385 LEU A O 1
ATOM 3029 N N . LEU A 1 386 ? 4.496 -27.578 -20.609 1 76.25 386 LEU A N 1
ATOM 3030 C CA . LEU A 1 386 ? 3.686 -26.625 -19.875 1 76.25 386 LEU A CA 1
ATOM 3031 C C . LEU A 1 386 ? 4.297 -26.344 -18.5 1 76.25 386 LEU A C 1
ATOM 3033 O O . LEU A 1 386 ? 4.391 -25.172 -18.094 1 76.25 386 LEU A O 1
ATOM 3037 N N . ALA A 1 387 ? 4.629 -27.375 -17.828 1 76.62 387 ALA A N 1
ATOM 3038 C CA . ALA A 1 387 ? 5.25 -27.219 -16.516 1 76.62 387 ALA A CA 1
ATOM 3039 C C . ALA A 1 387 ? 6.539 -26.406 -16.625 1 76.62 387 ALA A C 1
ATOM 3041 O O . ALA A 1 387 ? 6.797 -25.531 -15.781 1 76.62 387 ALA A O 1
ATOM 3042 N N . SER A 1 388 ? 7.301 -26.766 -17.609 1 86.62 388 SER A N 1
ATOM 3043 C CA . SER A 1 388 ? 8.547 -26.047 -17.812 1 86.62 388 SER A CA 1
ATOM 3044 C C . SER A 1 388 ? 8.297 -24.562 -18.078 1 86.62 388 SER A C 1
ATOM 3046 O O . SER A 1 388 ? 9 -23.703 -17.531 1 86.62 388 SER A O 1
ATOM 3048 N N . ARG A 1 389 ? 7.336 -24.266 -18.859 1 87.12 389 ARG A N 1
ATOM 3049 C CA . ARG A 1 389 ? 7.016 -22.891 -19.219 1 87.12 389 ARG A CA 1
ATOM 3050 C C . ARG A 1 389 ? 6.531 -22.109 -18 1 87.12 389 ARG A C 1
ATOM 3052 O O . ARG A 1 389 ? 6.887 -20.938 -17.812 1 87.12 389 ARG A O 1
ATOM 3059 N N . GLN A 1 390 ? 5.723 -22.703 -17.203 1 81.94 390 GLN A N 1
ATOM 3060 C CA . GLN A 1 390 ? 5.23 -22.047 -15.992 1 81.94 390 GLN A CA 1
ATOM 3061 C C . GLN A 1 390 ? 6.379 -21.703 -15.047 1 81.94 390 GLN A C 1
ATOM 3063 O O . GLN A 1 390 ? 6.418 -20.609 -14.477 1 81.94 390 GLN A O 1
ATOM 3068 N N . MET A 1 391 ? 7.258 -22.672 -14.938 1 85.94 391 MET A N 1
ATOM 3069 C CA . MET A 1 391 ? 8.406 -22.438 -14.062 1 85.94 391 MET A CA 1
ATOM 3070 C C . MET A 1 391 ? 9.344 -21.391 -14.672 1 85.94 391 MET A C 1
ATOM 3072 O O . MET A 1 391 ? 9.977 -20.625 -13.945 1 85.94 391 MET A O 1
ATOM 3076 N N . GLN A 1 392 ? 9.414 -21.406 -15.984 1 92.19 392 GLN A N 1
ATOM 3077 C CA . GLN A 1 392 ? 10.195 -20.406 -16.688 1 92.19 392 GLN A CA 1
ATOM 3078 C C . GLN A 1 392 ? 9.695 -19 -16.375 1 92.19 392 GLN A C 1
ATOM 3080 O O . GLN A 1 392 ? 10.484 -18.109 -16.016 1 92.19 392 GLN A O 1
ATOM 3085 N N . ILE A 1 393 ? 8.438 -18.797 -16.422 1 89.88 393 ILE A N 1
ATOM 3086 C CA . ILE A 1 393 ? 7.84 -17.484 -16.188 1 89.88 393 ILE A CA 1
ATOM 3087 C C . ILE A 1 393 ? 8.016 -17.094 -14.719 1 89.88 393 ILE A C 1
ATOM 3089 O O . ILE A 1 393 ? 8.344 -15.953 -14.406 1 89.88 393 ILE A O 1
ATOM 3093 N N . GLN A 1 394 ? 7.844 -18.078 -13.82 1 87.56 394 GLN A N 1
ATOM 3094 C CA . GLN A 1 394 ? 8.031 -17.797 -12.406 1 87.56 394 GLN A CA 1
ATOM 3095 C C . GLN A 1 394 ? 9.477 -17.391 -12.117 1 87.56 394 GLN A C 1
ATOM 3097 O O . GLN A 1 394 ? 9.719 -16.469 -11.328 1 87.56 394 GLN A O 1
ATOM 3102 N N . ALA A 1 395 ? 10.359 -18.109 -12.711 1 92.81 395 ALA A N 1
ATOM 3103 C CA . ALA A 1 395 ? 11.766 -17.766 -12.523 1 92.81 395 ALA A CA 1
ATOM 3104 C C . ALA A 1 395 ? 12.062 -16.375 -13.047 1 92.81 395 ALA A C 1
ATOM 3106 O O . ALA A 1 395 ? 12.789 -15.602 -12.406 1 92.81 395 ALA A O 1
ATOM 3107 N N . LEU A 1 396 ? 11.5 -16.031 -14.18 1 93.62 396 LEU A N 1
ATOM 3108 C CA . LEU A 1 396 ? 11.688 -14.703 -14.75 1 93.62 396 LEU A CA 1
ATOM 3109 C C . LEU A 1 396 ? 11.07 -13.633 -13.859 1 93.62 396 LEU A C 1
ATOM 3111 O O . LEU A 1 396 ? 11.664 -12.57 -13.656 1 93.62 396 LEU A O 1
ATOM 3115 N N . LEU A 1 397 ? 9.938 -13.922 -13.328 1 92.44 397 LEU A N 1
ATOM 3116 C CA . LEU A 1 397 ? 9.266 -12.977 -12.438 1 92.44 397 LEU A CA 1
ATOM 3117 C C . LEU A 1 397 ? 10.109 -12.719 -11.195 1 92.44 397 LEU A C 1
ATOM 3119 O O . LEU A 1 397 ? 10.344 -11.562 -10.828 1 92.44 397 LEU A O 1
ATOM 3123 N N . ASP A 1 398 ? 10.57 -13.781 -10.523 1 92.06 398 ASP A N 1
ATOM 3124 C CA . ASP A 1 398 ? 11.312 -13.633 -9.281 1 92.06 398 ASP A CA 1
ATOM 3125 C C . ASP A 1 398 ? 12.641 -12.906 -9.516 1 92.06 398 ASP A C 1
ATOM 3127 O O . ASP A 1 398 ? 13.055 -12.086 -8.695 1 92.06 398 ASP A O 1
ATOM 3131 N N . GLN A 1 399 ? 13.219 -13.203 -10.609 1 93.44 399 GLN A N 1
ATOM 3132 C CA . GLN A 1 399 ? 14.453 -12.508 -10.961 1 93.44 399 GLN A CA 1
ATOM 3133 C C . GLN A 1 399 ? 14.195 -11.031 -11.242 1 93.44 399 GLN A C 1
ATOM 3135 O O . GLN A 1 399 ? 14.945 -10.164 -10.781 1 93.44 399 GLN A O 1
ATOM 3140 N N . THR A 1 400 ? 13.18 -10.734 -12 1 93.25 400 THR A N 1
ATOM 3141 C CA . THR A 1 400 ? 12.844 -9.359 -12.367 1 93.25 400 THR A CA 1
ATOM 3142 C C . THR A 1 400 ? 12.438 -8.555 -11.133 1 93.25 400 THR A C 1
ATOM 3144 O O . THR A 1 400 ? 12.727 -7.363 -11.047 1 93.25 400 THR A O 1
ATOM 3147 N N . ARG A 1 401 ? 11.789 -9.203 -10.25 1 93.12 401 ARG A N 1
ATOM 3148 C CA . ARG A 1 401 ? 11.414 -8.547 -9 1 93.12 401 ARG A CA 1
ATOM 3149 C C . ARG A 1 401 ? 12.641 -8.133 -8.211 1 93.12 401 ARG A C 1
ATOM 3151 O O . ARG A 1 401 ? 12.672 -7.047 -7.621 1 93.12 401 ARG A O 1
ATOM 3158 N N . LEU A 1 402 ? 13.625 -9 -8.141 1 92.88 402 LEU A N 1
ATOM 3159 C CA . LEU A 1 402 ? 14.883 -8.664 -7.48 1 92.88 402 LEU A CA 1
ATOM 3160 C C . LEU A 1 402 ? 15.547 -7.461 -8.148 1 92.88 402 LEU A C 1
ATOM 3162 O O . LEU A 1 402 ? 16.047 -6.57 -7.461 1 92.88 402 LEU A O 1
ATOM 3166 N N . GLN A 1 403 ? 15.516 -7.496 -9.438 1 92.19 403 GLN A N 1
ATOM 3167 C CA . GLN A 1 403 ? 16.125 -6.41 -10.195 1 92.19 403 GLN A CA 1
ATOM 3168 C C . GLN A 1 403 ? 15.391 -5.094 -9.953 1 92.19 403 GLN A C 1
ATOM 3170 O O . GLN A 1 403 ? 16.016 -4.039 -9.828 1 92.19 403 GLN A O 1
ATOM 3175 N N . LEU A 1 404 ? 14.094 -5.172 -9.891 1 92.5 404 LEU A N 1
ATOM 3176 C CA . LEU A 1 404 ? 13.297 -3.979 -9.625 1 92.5 404 LEU A CA 1
ATOM 3177 C C . LEU A 1 404 ? 13.617 -3.41 -8.25 1 92.5 404 LEU A C 1
ATOM 3179 O O . LEU A 1 404 ? 13.828 -2.203 -8.102 1 92.5 404 LEU A O 1
ATOM 3183 N N . ASP A 1 405 ? 13.734 -4.266 -7.258 1 92.62 405 ASP A N 1
ATOM 3184 C CA . ASP A 1 405 ? 13.984 -3.832 -5.887 1 92.62 405 ASP A CA 1
ATOM 3185 C C . ASP A 1 405 ? 15.398 -3.279 -5.738 1 92.62 405 ASP A C 1
ATOM 3187 O O . ASP A 1 405 ? 15.664 -2.455 -4.859 1 92.62 405 ASP A O 1
ATOM 3191 N N . ALA A 1 406 ? 16.266 -3.705 -6.629 1 92 406 ALA A N 1
ATOM 3192 C CA . ALA A 1 406 ? 17.641 -3.227 -6.613 1 92 406 ALA A CA 1
ATOM 3193 C C . ALA A 1 406 ? 17.828 -2.051 -7.566 1 92 406 ALA A C 1
ATOM 3195 O O . ALA A 1 406 ? 18.953 -1.604 -7.801 1 92 406 ALA A O 1
ATOM 3196 N N . HIS A 1 407 ? 16.734 -1.606 -8.203 1 89.62 407 HIS A N 1
ATOM 3197 C CA . HIS A 1 407 ? 16.719 -0.474 -9.125 1 89.62 407 HIS A CA 1
ATOM 3198 C C . HIS A 1 407 ? 17.562 -0.767 -10.367 1 89.62 407 HIS A C 1
ATOM 3200 O O . HIS A 1 407 ? 18.328 0.086 -10.812 1 89.62 407 HIS A O 1
ATOM 3206 N N . GLN A 1 408 ? 17.422 -1.939 -10.898 1 86.12 408 GLN A N 1
ATOM 3207 C CA . GLN A 1 408 ? 18.172 -2.346 -12.078 1 86.12 408 GLN A CA 1
ATOM 3208 C C . GLN A 1 408 ? 17.25 -2.52 -13.281 1 86.12 408 GLN A C 1
ATOM 3210 O O . GLN A 1 408 ? 17.688 -2.9 -14.367 1 86.12 408 GLN A O 1
ATOM 3215 N N . LEU A 1 409 ? 15.969 -2.355 -13.125 1 84.81 409 LEU A N 1
ATOM 3216 C CA . LEU A 1 409 ? 15.016 -2.611 -14.195 1 84.81 409 LEU A CA 1
ATOM 3217 C C . LEU A 1 409 ? 14.633 -1.314 -14.906 1 84.81 409 LEU A C 1
ATOM 3219 O O . LEU A 1 409 ? 14.914 -1.14 -16.094 1 84.81 409 LEU A O 1
ATOM 3223 N N . TRP A 1 410 ? 13.891 -0.421 -14.242 1 77.56 410 TRP A N 1
ATOM 3224 C CA . TRP A 1 410 ? 13.445 0.868 -14.758 1 77.56 410 TRP A CA 1
ATOM 3225 C C . TRP A 1 410 ? 14.062 2.016 -13.961 1 77.56 410 TRP A C 1
ATOM 3227 O O . TRP A 1 410 ? 14.422 1.845 -12.797 1 77.56 410 TRP A O 1
ATOM 3237 N N . SER A 1 411 ? 14.305 3.098 -14.656 1 68.31 411 SER A N 1
ATOM 3238 C CA . SER A 1 411 ? 14.734 4.277 -13.906 1 68.31 411 SER A CA 1
ATOM 3239 C C . SER A 1 411 ? 13.586 4.855 -13.086 1 68.31 411 SER A C 1
ATOM 3241 O O . SER A 1 411 ? 12.648 5.434 -13.633 1 68.31 411 SER A O 1
ATOM 3243 N N . LEU A 1 412 ? 13.578 4.652 -11.867 1 69.44 412 LEU A N 1
ATOM 3244 C CA . LEU A 1 412 ? 12.469 5.059 -11.016 1 69.44 412 LEU A CA 1
ATOM 3245 C C . LEU A 1 412 ? 12.734 6.422 -10.391 1 69.44 412 LEU A C 1
ATOM 3247 O O . LEU A 1 412 ? 11.82 7.047 -9.844 1 69.44 412 LEU A O 1
ATOM 3251 N N . ASP A 1 413 ? 13.867 6.938 -10.484 1 69.38 413 ASP A N 1
ATOM 3252 C CA . ASP A 1 413 ? 14.227 8.141 -9.742 1 69.38 413 ASP A CA 1
ATOM 3253 C C . ASP A 1 413 ? 14.141 9.383 -10.633 1 69.38 413 ASP A C 1
ATOM 3255 O O . ASP A 1 413 ? 14.289 10.508 -10.148 1 69.38 413 ASP A O 1
ATOM 3259 N N . LYS A 1 414 ? 13.961 9.148 -11.898 1 64.38 414 LYS A N 1
ATOM 3260 C CA . LYS A 1 414 ? 13.883 10.312 -12.773 1 64.38 414 LYS A CA 1
ATOM 3261 C C . LYS A 1 414 ? 12.5 10.422 -13.406 1 64.38 414 LYS A C 1
ATOM 3263 O O . LYS A 1 414 ? 11.945 9.43 -13.891 1 64.38 414 LYS A O 1
ATOM 3268 N N . GLN A 1 415 ? 11.852 11.633 -13.188 1 65.5 415 GLN A N 1
ATOM 3269 C CA . GLN A 1 415 ? 10.617 11.906 -13.914 1 65.5 415 GLN A CA 1
ATOM 3270 C C . GLN A 1 415 ? 10.859 11.938 -15.422 1 65.5 415 GLN A C 1
ATOM 3272 O O . GLN A 1 415 ? 11.883 12.453 -15.875 1 65.5 415 GLN A O 1
ATOM 3277 N N . PRO A 1 416 ? 10.016 11.328 -16.188 1 55.53 416 PRO A N 1
ATOM 3278 C CA . PRO A 1 416 ? 10.266 11.398 -17.641 1 55.53 416 PRO A CA 1
ATOM 3279 C C . PRO A 1 416 ? 10.211 12.82 -18.172 1 55.53 416 PRO A C 1
ATOM 3281 O O . PRO A 1 416 ? 9.562 13.688 -17.594 1 55.53 416 PRO A O 1
ATOM 3284 N N . MET B 1 1 ? -59.312 8.625 27.062 1 25.94 1 MET B N 1
ATOM 3285 C CA . MET B 1 1 ? -58.125 8.133 27.766 1 25.94 1 MET B CA 1
ATOM 3286 C C . MET B 1 1 ? -57.562 6.898 27.062 1 25.94 1 MET B C 1
ATOM 3288 O O . MET B 1 1 ? -57.344 5.867 27.703 1 25.94 1 MET B O 1
ATOM 3292 N N . LYS B 1 2 ? -57.781 6.809 25.719 1 30.7 2 LYS B N 1
ATOM 3293 C CA . LYS B 1 2 ? -57.469 5.711 24.812 1 30.7 2 LYS B CA 1
ATOM 3294 C C . LYS B 1 2 ? -56 5.332 24.875 1 30.7 2 LYS B C 1
ATOM 3296 O O . LYS B 1 2 ? -55.125 6.16 24.594 1 30.7 2 LYS B O 1
ATOM 3301 N N . THR B 1 3 ? -55.625 4.418 25.75 1 31.92 3 THR B N 1
ATOM 3302 C CA . THR B 1 3 ? -54.344 3.822 26.156 1 31.92 3 THR B CA 1
ATOM 3303 C C . THR B 1 3 ? -53.656 3.139 24.984 1 31.92 3 THR B C 1
ATOM 3305 O O . THR B 1 3 ? -54.094 2.066 24.547 1 31.92 3 THR B O 1
ATOM 3308 N N . ILE B 1 4 ? -53.594 3.793 23.828 1 35.12 4 ILE B N 1
ATOM 3309 C CA . ILE B 1 4 ? -52.969 3.105 22.703 1 35.12 4 ILE B CA 1
ATOM 3310 C C . ILE B 1 4 ? -51.625 2.488 23.141 1 35.12 4 ILE B C 1
ATOM 3312 O O . ILE B 1 4 ? -50.75 3.189 23.641 1 35.12 4 ILE B O 1
ATOM 3316 N N . THR B 1 5 ? -51.719 1.229 23.531 1 31.89 5 THR B N 1
ATOM 3317 C CA . THR B 1 5 ? -50.625 0.315 23.875 1 31.89 5 THR B CA 1
ATOM 3318 C C . THR B 1 5 ? -49.531 0.349 22.828 1 31.89 5 THR B C 1
ATOM 3320 O O . THR B 1 5 ? -49.781 0.042 21.656 1 31.89 5 THR B O 1
ATOM 3323 N N . LEU B 1 6 ? -48.625 1.339 22.859 1 34.62 6 LEU B N 1
ATOM 3324 C CA . LEU B 1 6 ? -47.406 1.422 22.094 1 34.62 6 LEU B CA 1
ATOM 3325 C C . LEU B 1 6 ? -46.625 0.112 22.172 1 34.62 6 LEU B C 1
ATOM 3327 O O . LEU B 1 6 ? -46.125 -0.254 23.234 1 34.62 6 LEU B O 1
ATOM 3331 N N . THR B 1 7 ? -47.219 -0.94 21.547 1 31.97 7 THR B N 1
ATOM 3332 C CA . THR B 1 7 ? -46.469 -2.18 21.438 1 31.97 7 THR B CA 1
ATOM 3333 C C . THR B 1 7 ? -45.062 -1.902 20.906 1 31.97 7 THR B C 1
ATOM 3335 O O . THR B 1 7 ? -44.875 -1.327 19.828 1 31.97 7 THR B O 1
ATOM 3338 N N . LEU B 1 8 ? -44.094 -1.678 21.797 1 33.09 8 LEU B N 1
ATOM 3339 C CA . LEU B 1 8 ? -42.625 -1.645 21.641 1 33.09 8 LEU B CA 1
ATOM 3340 C C . LEU B 1 8 ? -42.156 -2.838 20.812 1 33.09 8 LEU B C 1
ATOM 3342 O O . LEU B 1 8 ? -42.188 -3.979 21.281 1 33.09 8 LEU B O 1
ATOM 3346 N N . TYR B 1 9 ? -42.5 -2.912 19.516 1 30.53 9 TYR B N 1
ATOM 3347 C CA . TYR B 1 9 ? -41.844 -3.904 18.672 1 30.53 9 TYR B CA 1
ATOM 3348 C C . TYR B 1 9 ? -40.344 -3.812 18.812 1 30.53 9 TYR B C 1
ATOM 3350 O O . TYR B 1 9 ? -39.719 -2.807 18.438 1 30.53 9 TYR B O 1
ATOM 3358 N N . SER B 1 10 ? -39.781 -4.316 19.906 1 29.38 10 SER B N 1
ATOM 3359 C CA . SER B 1 10 ? -38.375 -4.598 20.016 1 29.38 10 SER B CA 1
ATOM 3360 C C . SER B 1 10 ? -37.844 -5.371 18.812 1 29.38 10 SER B C 1
ATOM 3362 O O . SER B 1 10 ? -38.188 -6.543 18.625 1 29.38 10 SER B O 1
ATOM 3364 N N . ALA B 1 11 ? -37.812 -4.746 17.688 1 30.44 11 ALA B N 1
ATOM 3365 C CA . ALA B 1 11 ? -37.062 -5.402 16.609 1 30.44 11 ALA B CA 1
ATOM 3366 C C . ALA B 1 11 ? -35.75 -5.973 17.094 1 30.44 11 ALA B C 1
ATOM 3368 O O . ALA B 1 11 ? -34.875 -5.23 17.547 1 30.44 11 A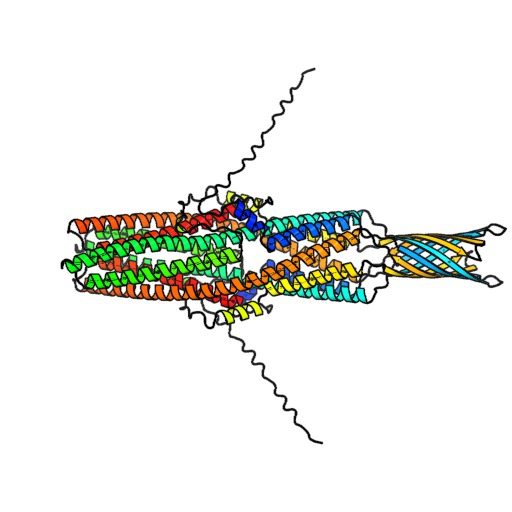LA B O 1
ATOM 3369 N N . LEU B 1 12 ? -35.781 -7.18 17.594 1 30.47 12 LEU B N 1
ATOM 3370 C CA . LEU B 1 12 ? -34.625 -8.023 17.781 1 30.47 12 LEU B CA 1
ATOM 3371 C C . LEU B 1 12 ? -33.656 -7.906 16.609 1 30.47 12 LEU B C 1
ATOM 3373 O O . LEU B 1 12 ? -34 -8.328 15.492 1 30.47 12 LEU B O 1
ATOM 3377 N N . LEU B 1 13 ? -32.969 -6.836 16.516 1 32.38 13 LEU B N 1
ATOM 3378 C CA . LEU B 1 13 ? -31.781 -6.836 15.656 1 32.38 13 LEU B CA 1
ATOM 3379 C C . LEU B 1 13 ? -30.984 -8.117 15.836 1 32.38 13 LEU B C 1
ATOM 3381 O O . LEU B 1 13 ? -30.375 -8.336 16.891 1 32.38 13 LEU B O 1
ATOM 3385 N N . LEU B 1 14 ? -31.594 -9.242 15.391 1 31.31 14 LEU B N 1
ATOM 3386 C CA . LEU B 1 14 ? -30.766 -10.43 15.227 1 31.31 14 LEU B CA 1
ATOM 3387 C C . LEU B 1 14 ? -29.422 -10.078 14.578 1 31.31 14 LEU B C 1
ATOM 3389 O O . LEU B 1 14 ? -29.375 -9.719 13.406 1 31.31 14 LEU B O 1
ATOM 3393 N N . SER B 1 15 ? -28.562 -9.531 15.32 1 35.06 15 SER B N 1
ATOM 3394 C CA . SER B 1 15 ? -27.156 -9.555 14.906 1 35.06 15 SER B CA 1
ATOM 3395 C C . SER B 1 15 ? -26.75 -10.938 14.398 1 35.06 15 SER B C 1
ATOM 3397 O O . SER B 1 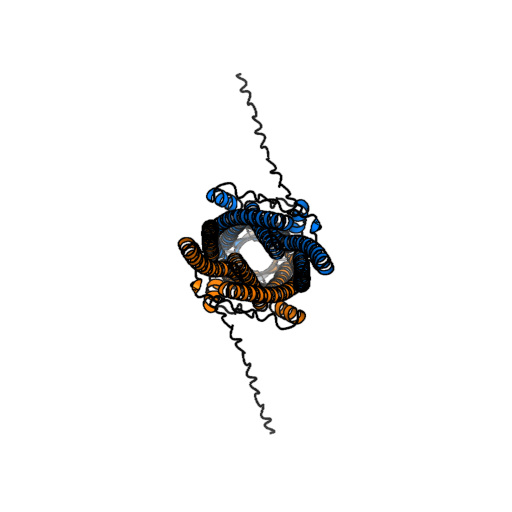15 ? -26.688 -11.891 15.172 1 35.06 15 SER B O 1
ATOM 3399 N N . THR B 1 16 ? -27.297 -11.359 13.305 1 33.56 16 THR B N 1
ATOM 3400 C CA . THR B 1 16 ? -26.688 -12.555 12.719 1 33.56 16 THR B CA 1
ATOM 3401 C C . THR B 1 16 ? -25.172 -12.484 12.789 1 33.56 16 THR B C 1
ATOM 3403 O O . THR B 1 16 ? -24.547 -11.633 12.141 1 33.56 16 THR B O 1
ATOM 3406 N N . SER B 1 17 ? -24.703 -12.734 13.945 1 36.56 17 SER B N 1
ATOM 3407 C CA . SER B 1 17 ? -23.297 -13.086 13.992 1 36.56 17 SER B CA 1
ATOM 3408 C C . SER B 1 17 ? -22.922 -14.047 12.867 1 36.56 17 SER B C 1
ATOM 3410 O O . SER B 1 17 ? -23.391 -15.18 12.828 1 36.56 17 SER B O 1
ATOM 3412 N N . THR B 1 18 ? -22.906 -13.664 11.727 1 37.09 18 THR B N 1
ATOM 3413 C CA . THR B 1 18 ? -22.328 -14.555 10.719 1 37.09 18 THR B CA 1
ATOM 3414 C C . THR B 1 18 ? -21.109 -15.273 11.266 1 37.09 18 THR B C 1
ATOM 3416 O O . THR B 1 18 ? -20.172 -14.641 11.773 1 37.09 18 THR B O 1
ATOM 3419 N N . ALA B 1 19 ? -21.297 -16.406 11.836 1 36.56 19 ALA B N 1
ATOM 3420 C CA . ALA B 1 19 ? -20.234 -17.344 12.18 1 36.56 19 ALA B CA 1
ATOM 3421 C C . ALA B 1 19 ? -19.141 -17.344 11.109 1 36.56 19 ALA B C 1
ATOM 3423 O O . ALA B 1 19 ? -19.406 -17.609 9.938 1 36.56 19 ALA B O 1
ATOM 3424 N N . VAL B 1 20 ? -18.25 -16.453 11.25 1 43.94 20 VAL B N 1
ATOM 3425 C CA . VAL B 1 20 ? -17.031 -16.562 10.43 1 43.94 20 VAL B CA 1
ATOM 3426 C C . VAL B 1 20 ? -16.547 -18 10.398 1 43.94 20 VAL B C 1
ATOM 3428 O O . VAL B 1 20 ? -16.234 -18.594 11.438 1 43.94 20 VAL B O 1
ATOM 3431 N N . PHE B 1 21 ? -17.156 -18.891 9.688 1 42.12 21 PHE B N 1
ATOM 3432 C CA . PHE B 1 21 ? -16.734 -20.25 9.352 1 42.12 21 PHE B CA 1
ATOM 3433 C C . PHE B 1 21 ? -15.219 -20.328 9.242 1 42.12 21 PHE B C 1
ATOM 3435 O O . PHE B 1 21 ? -14.609 -19.594 8.469 1 42.12 21 PHE B O 1
ATOM 3442 N N . ALA B 1 22 ? -14.555 -20.594 10.383 1 51.97 22 ALA B N 1
ATOM 3443 C CA . ALA B 1 22 ? -13.117 -20.844 10.367 1 51.97 22 ALA B CA 1
ATOM 3444 C C . ALA B 1 22 ? -12.789 -22.109 9.57 1 51.97 22 ALA B C 1
ATOM 3446 O O . ALA B 1 22 ? -12.961 -23.219 10.07 1 51.97 22 ALA B O 1
ATOM 3447 N N . ALA B 1 23 ? -12.773 -22.031 8.289 1 61.59 23 ALA B N 1
ATOM 3448 C CA . ALA B 1 23 ? -12.266 -23.125 7.473 1 61.59 23 ALA B CA 1
ATOM 3449 C C . ALA B 1 23 ? -10.867 -23.547 7.934 1 61.59 23 ALA B C 1
ATOM 3451 O O . ALA B 1 23 ? -10.039 -22.703 8.281 1 61.59 23 ALA B O 1
ATOM 3452 N N . ASN B 1 24 ? -10.641 -24.844 8.211 1 70 24 ASN B N 1
ATOM 3453 C CA . ASN B 1 24 ? -9.43 -25.469 8.727 1 70 24 ASN B CA 1
ATOM 3454 C C . ASN B 1 24 ? -8.203 -25.047 7.918 1 70 24 ASN B C 1
ATOM 3456 O O . ASN B 1 24 ? -7.066 -25.25 8.359 1 70 24 ASN B O 1
ATOM 3460 N N . TYR B 1 25 ? -8.453 -24.344 6.805 1 86.38 25 TYR B N 1
ATOM 3461 C CA . TYR B 1 25 ? -7.297 -23.984 5.992 1 86.38 25 TYR B CA 1
ATOM 3462 C C . TYR B 1 25 ? -6.98 -22.5 6.109 1 86.38 25 TYR B C 1
ATOM 3464 O O . TYR B 1 25 ? -5.996 -22.016 5.543 1 86.38 25 TYR B O 1
ATOM 3472 N N . LEU B 1 26 ? -7.738 -21.859 6.91 1 90.88 26 LEU B N 1
ATOM 3473 C CA . LEU B 1 26 ? -7.48 -20.438 7.164 1 90.88 26 LEU B CA 1
ATOM 3474 C C . LEU B 1 26 ? -6.938 -20.234 8.578 1 90.88 26 LEU B C 1
ATOM 3476 O O . LEU B 1 26 ? -7.137 -21.078 9.453 1 90.88 26 LEU B O 1
ATOM 3480 N N . PRO B 1 27 ? -6.25 -19.125 8.68 1 90.69 27 PRO B N 1
ATOM 3481 C CA . PRO B 1 27 ? -5.828 -18.844 10.055 1 90.69 27 PRO B CA 1
ATOM 3482 C C . PRO B 1 27 ? -7.008 -18.719 11.016 1 90.69 27 PRO B C 1
ATOM 3484 O O . PRO B 1 27 ? -8.094 -18.297 10.617 1 90.69 27 PRO B O 1
ATOM 3487 N N . ASN B 1 28 ? -6.703 -19.109 12.281 1 88 28 ASN B N 1
ATOM 3488 C CA . ASN B 1 28 ? -7.668 -18.797 13.328 1 88 28 ASN B CA 1
ATOM 3489 C C . ASN B 1 28 ? -8.047 -17.312 13.328 1 88 28 ASN B C 1
ATOM 3491 O O . ASN B 1 28 ? -7.172 -16.453 13.391 1 88 28 ASN B O 1
ATOM 3495 N N . PRO B 1 29 ? -9.312 -17.047 13.273 1 86 29 PRO B N 1
ATOM 3496 C CA . PRO B 1 29 ? -9.727 -15.648 13.148 1 86 29 PRO B CA 1
ATOM 3497 C C . PRO B 1 29 ? -9.203 -14.773 14.289 1 86 29 PRO B C 1
ATOM 3499 O O . PRO B 1 29 ? -8.82 -13.625 14.055 1 86 29 PRO B O 1
ATOM 3502 N N . MET B 1 30 ? -9.188 -15.273 15.492 1 86.5 30 MET B N 1
ATOM 3503 C CA . MET B 1 30 ? -8.727 -14.492 16.641 1 86.5 30 MET B CA 1
ATOM 3504 C C . MET B 1 30 ? -7.227 -14.227 16.531 1 86.5 30 MET B C 1
ATOM 3506 O O . MET B 1 30 ? -6.77 -13.109 16.812 1 86.5 30 MET B O 1
ATOM 3510 N N . GLU B 1 31 ? -6.488 -15.227 16.109 1 88.25 31 GLU B N 1
ATOM 3511 C CA . GLU B 1 31 ? -5.047 -15.062 15.93 1 88.25 31 GLU B CA 1
ATOM 3512 C C . GLU B 1 31 ? -4.738 -14.109 14.773 1 88.25 31 GLU B C 1
ATOM 3514 O O . GLU B 1 31 ? -3.801 -13.312 14.852 1 88.25 31 GLU B O 1
ATOM 3519 N N . ALA B 1 32 ? -5.547 -14.281 13.742 1 90.38 32 ALA B N 1
ATOM 3520 C CA . ALA B 1 32 ? -5.375 -13.391 12.594 1 90.38 32 ALA B CA 1
ATOM 3521 C C . ALA B 1 32 ? -5.598 -11.938 12.992 1 90.38 32 ALA B C 1
ATOM 3523 O O . ALA B 1 32 ? -4.797 -11.062 12.656 1 90.38 32 ALA B O 1
ATOM 3524 N N . GLN B 1 33 ? -6.613 -11.727 13.758 1 89.38 33 GLN B N 1
ATOM 3525 C CA . GLN B 1 33 ? -6.938 -10.375 14.188 1 89.38 33 GLN B CA 1
ATOM 3526 C C . GLN B 1 33 ? -5.84 -9.805 15.086 1 89.38 33 GLN B C 1
ATOM 3528 O O . GLN B 1 33 ? -5.441 -8.648 14.93 1 89.38 33 GLN B O 1
ATOM 3533 N N . GLN B 1 34 ? -5.379 -10.602 15.938 1 89.81 34 GLN B N 1
ATOM 3534 C CA . GLN B 1 34 ? -4.309 -10.156 16.828 1 89.81 34 GLN B CA 1
ATOM 3535 C C . GLN B 1 34 ? -3.043 -9.82 16.031 1 89.81 34 GLN B C 1
ATOM 3537 O O . GLN B 1 34 ? -2.381 -8.82 16.312 1 89.81 34 GLN B O 1
ATOM 3542 N N . ALA B 1 35 ? -2.717 -10.664 15.094 1 91.81 35 ALA B N 1
ATOM 3543 C CA . ALA B 1 35 ? -1.533 -10.43 14.273 1 91.81 35 ALA B CA 1
ATOM 3544 C C . ALA B 1 35 ? -1.668 -9.141 13.469 1 91.81 35 ALA B C 1
ATOM 3546 O O . ALA B 1 35 ? -0.694 -8.398 13.297 1 91.81 35 ALA B O 1
ATOM 3547 N N . LEU B 1 36 ? -2.883 -8.891 13.008 1 92.25 36 LEU B N 1
ATOM 3548 C CA . LEU B 1 36 ? -3.141 -7.695 12.219 1 92.25 36 LEU B CA 1
ATOM 3549 C C . LEU B 1 36 ? -2.943 -6.438 13.047 1 92.25 36 LEU B C 1
ATOM 3551 O O . LEU B 1 36 ? -2.273 -5.496 12.617 1 92.25 36 LEU B O 1
ATOM 3555 N N . TRP B 1 37 ? -3.428 -6.418 14.227 1 89.69 37 TRP B N 1
ATOM 3556 C CA . TRP B 1 37 ? -3.422 -5.211 15.047 1 89.69 37 TRP B CA 1
ATOM 3557 C C . TRP B 1 37 ? -2.043 -4.973 15.656 1 89.69 37 TRP B C 1
ATOM 3559 O O . TRP B 1 37 ? -1.741 -3.863 16.109 1 89.69 37 TRP B O 1
ATOM 3569 N N . LYS B 1 38 ? -1.179 -6 15.555 1 86.94 38 LYS B N 1
ATOM 3570 C CA . LYS B 1 38 ? 0.187 -5.852 16.047 1 86.94 38 LYS B CA 1
ATOM 3571 C C . LYS B 1 38 ? 1.136 -5.445 14.922 1 86.94 38 LYS B C 1
ATOM 3573 O O . LYS B 1 38 ? 2.287 -5.082 15.172 1 86.94 38 LYS B O 1
ATOM 3578 N N . ALA B 1 39 ? 0.611 -5.48 13.719 1 88.75 39 ALA B N 1
ATOM 3579 C CA . ALA B 1 39 ? 1.452 -5.094 12.586 1 88.75 39 ALA B CA 1
ATOM 3580 C C . ALA B 1 39 ? 1.882 -3.633 12.695 1 88.75 39 ALA B C 1
ATOM 3582 O O . ALA B 1 39 ? 1.077 -2.77 13.047 1 88.75 39 ALA B O 1
ATOM 3583 N N . PRO B 1 40 ? 3.137 -3.301 12.367 1 85.5 40 PRO B N 1
ATOM 3584 C CA . PRO B 1 40 ? 3.68 -1.951 12.547 1 85.5 40 PRO B CA 1
ATOM 3585 C C . PRO B 1 40 ? 2.85 -0.883 11.836 1 85.5 40 PRO B C 1
ATOM 3587 O O . PRO B 1 40 ? 2.605 0.187 12.398 1 85.5 40 PRO B O 1
ATOM 3590 N N . GLY B 1 41 ? 2.418 -1.153 10.586 1 88.69 41 GLY B N 1
ATOM 3591 C CA . GLY B 1 41 ? 1.607 -0.187 9.859 1 88.69 41 GLY B CA 1
ATOM 3592 C C . GLY B 1 41 ? 0.291 0.122 10.547 1 88.69 41 GLY B C 1
ATOM 3593 O O . GLY B 1 41 ? -0.148 1.274 10.57 1 88.69 41 GLY B O 1
ATOM 3594 N N . VAL B 1 42 ? -0.321 -0.875 11.18 1 92.5 42 VAL B N 1
ATOM 3595 C CA . VAL B 1 42 ? -1.598 -0.703 11.867 1 92.5 42 VAL B CA 1
ATOM 3596 C C . VAL B 1 42 ? -1.386 0.068 13.172 1 92.5 42 VAL B C 1
ATOM 3598 O O . VAL B 1 42 ? -2.172 0.956 13.508 1 92.5 42 VAL B O 1
ATOM 3601 N N . HIS B 1 43 ? -0.328 -0.264 13.844 1 90.06 43 HIS B N 1
ATOM 3602 C CA . HIS B 1 43 ? 0.004 0.455 15.07 1 90.06 43 HIS B CA 1
ATOM 3603 C C . HIS B 1 43 ? 0.221 1.939 14.797 1 90.06 43 HIS B C 1
ATOM 3605 O O . HIS B 1 43 ? -0.264 2.789 15.547 1 90.06 43 HIS B O 1
ATOM 3611 N N . MET B 1 44 ? 0.897 2.227 13.75 1 92.44 44 MET B N 1
ATOM 3612 C CA . MET B 1 44 ? 1.143 3.619 13.383 1 92.44 44 MET B CA 1
ATOM 3613 C C . MET B 1 44 ? -0.165 4.34 13.078 1 92.44 44 MET B C 1
ATOM 3615 O O . MET B 1 44 ? -0.347 5.496 13.461 1 92.44 44 MET B O 1
ATOM 3619 N N . ALA B 1 45 ? -1.001 3.658 12.359 1 95.69 45 ALA B N 1
ATOM 3620 C CA . ALA B 1 45 ? -2.289 4.258 12.023 1 95.69 45 ALA B CA 1
ATOM 3621 C C . ALA B 1 45 ? -3.123 4.508 13.281 1 95.69 45 ALA B C 1
ATOM 3623 O O . ALA B 1 45 ? -3.848 5.5 13.367 1 95.69 45 ALA B O 1
ATOM 3624 N N . GLN B 1 46 ? -3.02 3.627 14.281 1 95.38 46 GLN B N 1
ATOM 3625 C CA . GLN B 1 46 ? -3.711 3.797 15.555 1 95.38 46 GLN B CA 1
ATOM 3626 C C . GLN B 1 46 ? -3.199 5.027 16.297 1 95.38 46 GLN B C 1
ATOM 3628 O O . GLN B 1 46 ? -3.986 5.793 16.859 1 95.38 46 GLN B O 1
ATOM 3633 N N . GLN B 1 47 ? -1.916 5.145 16.312 1 96.81 47 GLN B N 1
ATOM 3634 C CA . GLN B 1 47 ? -1.322 6.305 16.969 1 96.81 47 GLN B CA 1
ATOM 3635 C C . GLN B 1 47 ? -1.717 7.598 16.266 1 96.81 47 GLN B C 1
ATOM 3637 O O . GLN B 1 47 ? -1.895 8.633 16.906 1 96.81 47 GLN B O 1
ATOM 3642 N N . GLU B 1 48 ? -1.878 7.488 14.992 1 97.38 48 GLU B N 1
ATOM 3643 C CA . GLU B 1 48 ? -2.281 8.672 14.234 1 97.38 48 GLU B CA 1
ATOM 3644 C C . GLU B 1 48 ? -3.693 9.109 14.609 1 97.38 48 GLU B C 1
ATOM 3646 O O . GLU B 1 48 ? -3.992 10.305 14.625 1 97.38 48 GLU B O 1
ATOM 3651 N N . VAL B 1 49 ? -4.582 8.172 14.922 1 97.88 49 VAL B N 1
ATOM 3652 C CA . VAL B 1 49 ? -5.918 8.523 15.391 1 97.88 49 VAL B CA 1
ATOM 3653 C C . VAL B 1 49 ? -5.82 9.305 16.703 1 97.88 49 VAL B C 1
ATOM 3655 O O . VAL B 1 49 ? -6.453 10.352 16.844 1 97.88 49 VAL B O 1
ATOM 3658 N N . SER B 1 50 ? -4.949 8.812 17.578 1 97.94 50 SER B N 1
ATOM 3659 C CA . SER B 1 50 ? -4.746 9.484 18.859 1 97.94 50 SER B CA 1
ATOM 3660 C C . SER B 1 50 ? -4.164 10.883 18.656 1 97.94 50 SER B C 1
ATOM 3662 O O . SER B 1 50 ? -4.578 11.836 19.328 1 97.94 50 SER B O 1
ATOM 3664 N N . ALA B 1 51 ? -3.258 10.977 17.766 1 98.31 51 ALA B N 1
ATOM 3665 C CA . ALA B 1 51 ? -2.637 12.273 17.5 1 98.31 51 ALA B CA 1
ATOM 3666 C C . ALA B 1 51 ? -3.65 13.258 16.922 1 98.31 51 ALA B C 1
ATOM 3668 O O . ALA B 1 51 ? -3.664 14.438 17.281 1 98.31 51 ALA B O 1
ATOM 3669 N N . GLN B 1 52 ? -4.5 12.742 16.031 1 98.5 52 GLN B N 1
ATOM 3670 C CA . GLN B 1 52 ? -5.488 13.617 15.406 1 98.5 52 GLN B CA 1
ATOM 3671 C C . GLN B 1 52 ? -6.555 14.047 16.406 1 98.5 52 GLN B C 1
ATOM 3673 O O . GLN B 1 52 ? -7.09 15.156 16.328 1 98.5 52 GLN B O 1
ATOM 3678 N N . GLN B 1 53 ? -6.801 13.203 17.391 1 98.62 53 GLN B N 1
ATOM 3679 C CA . GLN B 1 53 ? -7.711 13.578 18.469 1 98.62 53 GLN B CA 1
ATOM 3680 C C . GLN B 1 53 ? -7.145 14.734 19.281 1 98.62 53 GLN B C 1
ATOM 3682 O O . GLN B 1 53 ? -7.883 15.641 19.688 1 98.62 53 GLN B O 1
ATOM 3687 N N . GLN B 1 54 ? -5.844 14.664 19.516 1 98.12 54 GLN B N 1
ATOM 3688 C CA . GLN B 1 54 ? -5.191 15.766 20.219 1 98.12 54 GLN B CA 1
ATOM 3689 C C . GLN B 1 54 ? -5.258 17.047 19.391 1 98.12 54 GLN B C 1
ATOM 3691 O O . GLN B 1 54 ? -5.555 18.125 19.922 1 98.12 54 GLN B O 1
ATOM 3696 N N . GLU B 1 55 ? -5.066 16.953 18.125 1 97.38 55 GLU B N 1
ATOM 3697 C CA . GLU B 1 55 ? -5.129 18.141 17.266 1 97.38 55 GLU B CA 1
ATOM 3698 C C . GLU B 1 55 ? -6.547 18.688 17.188 1 97.38 55 GLU B C 1
ATOM 3700 O O . GLU B 1 55 ? -6.742 19.906 17.125 1 97.38 55 GLU B O 1
ATOM 3705 N N . SER B 1 56 ? -7.477 17.766 17.125 1 98.25 56 SER B N 1
ATOM 3706 C CA . SER B 1 56 ? -8.875 18.188 17.141 1 98.25 56 SER B CA 1
ATOM 3707 C C . SER B 1 56 ? -9.203 18.938 18.422 1 98.25 56 SER B C 1
ATOM 3709 O O . SER B 1 56 ? -9.922 19.938 18.391 1 98.25 56 SER B O 1
ATOM 3711 N N . ALA B 1 57 ? -8.68 18.469 19.547 1 97.88 57 ALA B N 1
ATOM 3712 C CA . ALA B 1 57 ? -8.891 19.156 20.828 1 97.88 57 ALA B CA 1
ATOM 3713 C C . ALA B 1 57 ? -8.266 20.547 20.812 1 97.88 57 ALA B C 1
ATOM 3715 O O . ALA B 1 57 ? -8.859 21.5 21.344 1 97.88 57 ALA B O 1
ATOM 3716 N N . ALA B 1 58 ? -7.125 20.641 20.219 1 96.94 58 ALA B N 1
ATOM 3717 C CA . ALA B 1 58 ? -6.473 21.938 20.109 1 96.94 58 ALA B CA 1
ATOM 3718 C C . ALA B 1 58 ? -7.312 22.922 19.297 1 96.94 58 ALA B C 1
ATOM 3720 O O . ALA B 1 58 ? -7.469 24.078 19.656 1 96.94 58 ALA B O 1
ATOM 3721 N N . LEU B 1 59 ? -7.836 22.438 18.219 1 97.19 59 LEU B N 1
ATOM 3722 C CA . LEU B 1 59 ? -8.648 23.266 17.328 1 97.19 59 LEU B CA 1
ATOM 3723 C C . LEU B 1 59 ? -9.945 23.688 18.016 1 97.19 59 LEU B C 1
ATOM 3725 O O . LEU B 1 59 ? -10.43 24.797 17.812 1 97.19 59 LEU B O 1
ATOM 3729 N N . ARG B 1 60 ? -10.469 22.797 18.828 1 96.25 60 ARG B N 1
ATOM 3730 C CA . ARG B 1 60 ? -11.703 23.094 19.547 1 96.25 60 ARG B CA 1
ATOM 3731 C C . ARG B 1 60 ? -11.461 24.156 20.625 1 96.25 60 ARG B C 1
ATOM 3733 O O . ARG B 1 60 ? -12.305 25.016 20.844 1 96.25 60 ARG B O 1
ATOM 3740 N N . LYS B 1 61 ? -10.32 24.062 21.219 1 94.06 61 LYS B N 1
ATOM 3741 C CA . LYS B 1 61 ? -9.969 25.016 22.266 1 94.06 61 LYS B CA 1
ATOM 3742 C C . LYS B 1 61 ? -9.656 26.391 21.672 1 94.06 61 LYS B C 1
ATOM 3744 O O . LYS B 1 61 ? -9.898 27.422 22.312 1 94.06 61 LYS B O 1
ATOM 3749 N N . GLY B 1 62 ? -9.148 26.406 20.5 1 93.19 62 GLY B N 1
ATOM 3750 C CA . GLY B 1 62 ? -8.711 27.641 19.875 1 93.19 62 GLY B CA 1
ATOM 3751 C C . GLY B 1 62 ? -7.273 28 20.219 1 93.19 62 GLY B C 1
ATOM 3752 O O . GLY B 1 62 ? -6.785 27.688 21.297 1 93.19 62 GLY B O 1
ATOM 3753 N N . ARG B 1 63 ? -6.641 28.844 19.375 1 90.25 63 ARG B N 1
ATOM 3754 C CA . ARG B 1 63 ? -5.223 29.141 19.531 1 90.25 63 ARG B CA 1
ATOM 3755 C C . ARG B 1 63 ? -5.016 30.594 19.938 1 90.25 63 ARG B C 1
ATOM 3757 O O . ARG B 1 63 ? -3.891 31.094 19.938 1 90.25 63 ARG B O 1
ATOM 3764 N N . GLU B 1 64 ? -6.113 31.219 20.25 1 91.62 64 GLU B N 1
ATOM 3765 C CA . GLU B 1 64 ? -6.035 32.594 20.766 1 91.62 64 GLU B CA 1
ATOM 3766 C C . GLU B 1 64 ? -5.504 32.625 22.188 1 91.62 64 GLU B C 1
ATOM 3768 O O . GLU B 1 64 ? -6.102 32.031 23.094 1 91.62 64 GLU B O 1
ATOM 3773 N N . GLU B 1 65 ? -4.434 33.312 22.344 1 92.38 65 GLU B N 1
ATOM 3774 C CA . GLU B 1 65 ? -3.768 33.375 23.641 1 92.38 65 GLU B CA 1
ATOM 3775 C C . GLU B 1 65 ? -3.738 34.781 24.219 1 92.38 65 GLU B C 1
ATOM 3777 O O . GLU B 1 65 ? -3.846 35.75 23.469 1 92.38 65 GLU B O 1
ATOM 3782 N N . PHE B 1 66 ? -3.561 34.812 25.547 1 93.62 66 PHE B N 1
ATOM 3783 C CA . PHE B 1 66 ? -3.445 36.094 26.234 1 93.62 66 PHE B CA 1
ATOM 3784 C C . PHE B 1 66 ? -2.037 36.656 26.078 1 93.62 66 PHE B C 1
ATOM 3786 O O . PHE B 1 66 ? -1.056 35.938 26.141 1 93.62 66 PHE B O 1
ATOM 3793 N N . THR B 1 67 ? -2.029 37.938 25.859 1 93.62 67 THR B N 1
ATOM 3794 C CA . THR B 1 67 ? -0.76 38.625 25.812 1 93.62 67 THR B CA 1
ATOM 3795 C C . THR B 1 67 ? -0.696 39.719 26.906 1 93.62 67 THR B C 1
ATOM 3797 O O . THR B 1 67 ? -1.593 40.531 27.016 1 93.62 67 THR B O 1
ATOM 3800 N N . LEU B 1 68 ? 0.342 39.656 27.734 1 95.44 68 LEU B N 1
ATOM 3801 C CA . LEU B 1 68 ? 0.606 40.625 28.781 1 95.44 68 LEU B CA 1
ATOM 3802 C C . LEU B 1 68 ? 1.755 41.562 28.375 1 95.44 68 LEU B C 1
ATOM 3804 O O . LEU B 1 68 ? 2.787 41.094 27.891 1 95.44 68 LEU B O 1
ATOM 3808 N N . GLY B 1 69 ? 1.474 42.812 28.609 1 95.06 69 GLY B N 1
ATOM 3809 C CA . GLY B 1 69 ? 2.506 43.75 28.172 1 95.06 69 GLY B CA 1
ATOM 3810 C C . GLY B 1 69 ? 2.756 44.875 29.156 1 95.06 69 GLY B C 1
ATOM 3811 O O . GLY B 1 69 ? 1.953 45.094 30.062 1 95.06 69 GLY B O 1
ATOM 3812 N N . ALA B 1 70 ? 3.934 45.438 29.016 1 95.25 70 ALA B N 1
ATOM 3813 C CA . ALA B 1 70 ? 4.34 46.656 29.688 1 95.25 70 ALA B CA 1
ATOM 3814 C C . ALA B 1 70 ? 4.711 47.75 28.688 1 95.25 70 ALA B C 1
ATOM 3816 O O . ALA B 1 70 ? 5.305 47.438 27.641 1 95.25 70 ALA B O 1
ATOM 3817 N N . GLU B 1 71 ? 4.348 48.906 29.047 1 95 71 GLU B N 1
ATOM 3818 C CA . GLU B 1 71 ? 4.59 50.031 28.141 1 95 71 GLU B CA 1
ATOM 3819 C C . GLU B 1 71 ? 5.281 51.188 28.859 1 95 71 GLU B C 1
ATOM 3821 O O . GLU B 1 71 ? 4.953 51.5 30 1 95 71 GLU B O 1
ATOM 3826 N N . MET B 1 72 ? 6.254 51.812 28.188 1 94.06 72 MET B N 1
ATOM 3827 C CA . MET B 1 72 ? 6.875 53.062 28.594 1 94.06 72 MET B CA 1
ATOM 3828 C C . MET B 1 72 ? 6.59 54.156 27.594 1 94.06 72 MET B C 1
ATOM 3830 O O . MET B 1 72 ? 6.797 54 26.391 1 94.06 72 MET B O 1
ATOM 3834 N N . ALA B 1 73 ? 6.152 55.281 28.188 1 92.19 73 ALA B N 1
ATOM 3835 C CA . ALA B 1 73 ? 5.734 56.375 27.297 1 92.19 73 ALA B CA 1
ATOM 3836 C C . ALA B 1 73 ? 6.367 57.688 27.719 1 92.19 73 ALA B C 1
ATOM 3838 O O . ALA B 1 73 ? 6.742 57.875 28.875 1 92.19 73 ALA B O 1
ATOM 3839 N N . ARG B 1 74 ? 6.496 58.5 26.672 1 92.12 74 ARG B N 1
ATOM 3840 C CA . ARG B 1 74 ? 6.895 59.875 26.875 1 92.12 74 ARG B CA 1
ATOM 3841 C C . ARG B 1 74 ? 5.812 60.844 26.391 1 92.12 74 ARG B C 1
ATOM 3843 O O . ARG B 1 74 ? 5.41 60.781 25.234 1 92.12 74 ARG B O 1
ATOM 3850 N N . ARG B 1 75 ? 5.367 61.625 27.312 1 90.06 75 ARG B N 1
ATOM 3851 C CA . ARG B 1 75 ? 4.359 62.656 26.984 1 90.06 75 ARG B CA 1
ATOM 3852 C C . ARG B 1 75 ? 4.98 64.062 26.922 1 90.06 75 ARG B C 1
ATOM 3854 O O . ARG B 1 75 ? 5.77 64.438 27.781 1 90.06 75 ARG B O 1
ATOM 3861 N N . THR B 1 76 ? 4.605 64.75 25.969 1 88.81 76 THR B N 1
ATOM 3862 C CA . THR B 1 76 ? 5.102 66.062 25.781 1 88.81 76 THR B CA 1
ATOM 3863 C C . THR B 1 76 ? 3.947 67.062 25.734 1 88.81 76 THR B C 1
ATOM 3865 O O . THR B 1 76 ? 3.029 66.938 24.922 1 88.81 76 THR B O 1
ATOM 3868 N N . ILE B 1 77 ? 4.086 68.125 26.656 1 86.12 77 ILE B N 1
ATOM 3869 C CA . ILE B 1 77 ? 3.121 69.188 26.641 1 86.12 77 ILE B CA 1
ATOM 3870 C C . ILE B 1 77 ? 3.658 70.375 25.797 1 86.12 77 ILE B C 1
ATOM 3872 O O . ILE B 1 77 ? 4.711 70.938 26.109 1 86.12 77 ILE B O 1
ATOM 3876 N N . GLU B 1 78 ? 2.953 70.75 24.906 1 82.69 78 GLU B N 1
ATOM 3877 C CA . GLU B 1 78 ? 3.416 71.75 23.953 1 82.69 78 GLU B CA 1
ATOM 3878 C C . GLU B 1 78 ? 3.066 73.188 24.406 1 82.69 78 GLU B C 1
ATOM 3880 O O . GLU B 1 78 ? 3.697 74.125 23.984 1 82.69 78 GLU B O 1
ATOM 3885 N N . THR B 1 79 ? 2.059 73.25 25.219 1 82 79 THR B N 1
ATOM 3886 C CA . THR B 1 79 ? 1.672 74.562 25.688 1 82 79 THR B CA 1
ATOM 3887 C C . THR B 1 79 ? 2.627 75.062 26.766 1 82 79 THR B C 1
ATOM 3889 O O . THR B 1 79 ? 3.033 74.312 27.641 1 82 79 THR B O 1
ATOM 3892 N N . PRO B 1 80 ? 2.998 76.25 26.672 1 79 80 PRO B N 1
ATOM 3893 C CA . PRO B 1 80 ? 3.91 76.75 27.688 1 79 80 PRO B CA 1
ATOM 3894 C C . PRO B 1 80 ? 3.324 76.688 29.094 1 79 80 PRO B C 1
ATOM 3896 O O . PRO B 1 80 ? 2.127 76.938 29.281 1 79 80 PRO B O 1
ATOM 3899 N N . PRO B 1 81 ? 4.164 76.312 29.875 1 79.06 81 PRO B N 1
ATOM 3900 C CA . PRO B 1 81 ? 5.555 75.875 29.781 1 79.06 81 PRO B CA 1
ATOM 3901 C C . PRO B 1 81 ? 5.68 74.438 29.266 1 79.06 81 PRO B C 1
ATOM 3903 O O . PRO B 1 81 ? 4.945 73.562 29.703 1 79.06 81 PRO B O 1
ATOM 3906 N N . GLN B 1 82 ? 6.539 74.312 28.438 1 81.56 82 GLN B N 1
ATOM 3907 C CA . GLN B 1 82 ? 6.766 73 27.859 1 81.56 82 GLN B CA 1
ATOM 3908 C C . GLN B 1 82 ? 7.312 72 28.906 1 81.56 82 GLN B C 1
ATOM 3910 O O . GLN B 1 82 ? 8.227 72.375 29.672 1 81.56 82 GLN B O 1
ATOM 3915 N N . GLU B 1 83 ? 6.582 70.875 29.109 1 84.69 83 GLU B N 1
ATOM 3916 C CA . GLU B 1 83 ? 6.992 69.875 30.078 1 84.69 83 GLU B CA 1
ATOM 3917 C C . GLU B 1 83 ? 6.965 68.5 29.453 1 84.69 83 GLU B C 1
ATOM 3919 O O . GLU B 1 83 ? 6.215 68.25 28.516 1 84.69 83 GLU B O 1
ATOM 3924 N N . GLN B 1 84 ? 7.898 67.75 29.969 1 87.69 84 GLN B N 1
ATOM 3925 C CA . GLN B 1 84 ? 7.941 66.312 29.562 1 87.69 84 GLN B CA 1
ATOM 3926 C C . GLN B 1 84 ? 7.824 65.438 30.781 1 87.69 84 GLN B C 1
ATOM 3928 O O . GLN B 1 84 ? 8.414 65.688 31.828 1 87.69 84 GLN B O 1
ATOM 3933 N N . PHE B 1 85 ? 6.938 64.375 30.578 1 85.69 85 PHE B N 1
ATOM 3934 C CA . PHE B 1 85 ? 6.801 63.406 31.672 1 85.69 85 PHE B CA 1
ATOM 3935 C C . PHE B 1 85 ? 6.895 61.969 31.141 1 85.69 85 PHE B C 1
ATOM 3937 O O . PHE B 1 85 ? 6.574 61.719 29.984 1 85.69 85 PHE B O 1
ATOM 3944 N N . LYS B 1 86 ? 7.387 61.156 32.031 1 88.44 86 LYS B N 1
ATOM 3945 C CA . LYS B 1 86 ? 7.43 59.719 31.766 1 88.44 86 LYS B CA 1
ATOM 3946 C C . LYS B 1 86 ? 6.219 59.031 32.375 1 88.44 86 LYS B C 1
ATOM 3948 O O . LYS B 1 86 ? 5.762 59.375 33.438 1 88.44 86 LYS B O 1
ATOM 3953 N N . GLU B 1 87 ? 5.781 58.062 31.5 1 90.44 87 GLU B N 1
ATOM 3954 C CA . GLU B 1 87 ? 4.637 57.25 31.922 1 90.44 87 GLU B CA 1
ATOM 3955 C C . GLU B 1 87 ? 4.902 55.781 31.75 1 90.44 87 GLU B C 1
ATOM 3957 O O . GLU B 1 87 ? 5.664 55.375 30.875 1 90.44 87 GLU B O 1
ATOM 3962 N N . TRP B 1 88 ? 4.324 54.969 32.75 1 91.62 88 TRP B N 1
ATOM 3963 C CA . TRP B 1 88 ? 4.344 53.531 32.594 1 91.62 88 TRP B CA 1
ATOM 3964 C C . TRP B 1 88 ? 2.932 52.969 32.625 1 91.62 88 TRP B C 1
ATOM 3966 O O . TRP B 1 88 ? 2.047 53.531 33.281 1 91.62 88 TRP B O 1
ATOM 3976 N N . SER B 1 89 ? 2.721 51.969 31.906 1 93.75 89 SER B N 1
ATOM 3977 C CA . SER B 1 89 ? 1.435 51.281 31.906 1 93.75 89 SER B CA 1
ATOM 3978 C C . SER B 1 89 ? 1.607 49.781 31.672 1 93.75 89 SER B C 1
ATOM 3980 O O . SER B 1 89 ? 2.695 49.312 31.312 1 93.75 89 SER B O 1
ATOM 3982 N N . VAL B 1 90 ? 0.556 49 32.062 1 95.5 90 VAL B N 1
ATOM 3983 C CA . VAL B 1 90 ? 0.448 47.562 31.75 1 95.5 90 VAL B CA 1
ATOM 3984 C C . VAL B 1 90 ? -0.783 47.312 30.891 1 95.5 90 VAL B C 1
ATOM 3986 O O . VAL B 1 90 ? -1.754 48.062 30.938 1 95.5 90 VAL B O 1
ATOM 3989 N N . ASN B 1 91 ? -0.632 46.344 30.078 1 95 91 ASN B N 1
ATOM 3990 C CA . ASN B 1 91 ? -1.758 46 29.219 1 95 91 ASN B CA 1
ATOM 3991 C C . ASN B 1 91 ? -1.944 44.5 29.109 1 95 91 ASN B C 1
ATOM 3993 O O . ASN B 1 91 ? -1.004 43.75 29.344 1 95 91 ASN B O 1
ATOM 3997 N N . ILE B 1 92 ? -3.119 44 28.797 1 95.69 92 ILE B N 1
ATOM 3998 C CA . ILE B 1 92 ? -3.514 42.625 28.5 1 95.69 92 ILE B CA 1
ATOM 3999 C C . ILE B 1 92 ? -4.375 42.594 27.234 1 95.69 92 ILE B C 1
ATOM 4001 O O . ILE B 1 92 ? -5.207 43.5 27.031 1 95.69 92 ILE B O 1
ATOM 4005 N N . SER B 1 93 ? -4.043 41.812 26.359 1 94.25 93 SER B N 1
ATOM 4006 C CA . SER B 1 93 ? -4.832 41.688 25.141 1 94.25 93 SER B CA 1
ATOM 4007 C C . SER B 1 93 ? -5.004 40.219 24.734 1 94.25 93 SER B C 1
ATOM 4009 O O . SER B 1 93 ? -4.289 39.344 25.234 1 94.25 93 SER B O 1
ATOM 4011 N N . ARG B 1 94 ? -5.977 39.906 23.859 1 94 94 ARG B N 1
ATOM 4012 C CA . ARG B 1 94 ? -6.246 38.594 23.328 1 94 94 ARG B CA 1
ATOM 4013 C C . ARG B 1 94 ? -6.953 38.656 21.984 1 94 94 ARG B C 1
ATOM 4015 O O . ARG B 1 94 ? -7.898 39.438 21.812 1 94 94 ARG B O 1
ATOM 4022 N N . PRO B 1 95 ? -6.488 37.906 21.062 1 92.12 95 PRO B N 1
ATOM 4023 C CA . PRO B 1 95 ? -7.254 37.844 19.828 1 92.12 95 PRO B CA 1
ATOM 4024 C C . PRO B 1 95 ? -8.664 37.281 20.016 1 92.12 95 PRO B C 1
ATOM 4026 O O . PRO B 1 95 ? -8.867 36.438 20.875 1 92.12 95 PRO B O 1
ATOM 4029 N N . LEU B 1 96 ? -9.625 37.844 19.297 1 92.75 96 LEU B N 1
ATOM 4030 C CA . LEU B 1 96 ? -11 37.375 19.312 1 92.75 96 LEU B CA 1
ATOM 4031 C C . LEU B 1 96 ? -11.203 36.281 18.234 1 92.75 96 LEU B C 1
ATOM 4033 O O . LEU B 1 96 ? -10.938 36.531 17.062 1 92.75 96 LEU B O 1
ATOM 4037 N N . ARG B 1 97 ? -11.641 35.156 18.656 1 93.19 97 ARG B N 1
ATOM 4038 C CA . ARG B 1 97 ? -11.977 34.094 17.688 1 93.19 97 ARG B CA 1
ATOM 4039 C C . ARG B 1 97 ? -13.375 34.312 17.125 1 93.19 97 ARG B C 1
ATOM 4041 O O . ARG B 1 97 ? -14.367 34.062 17.812 1 93.19 97 ARG B O 1
ATOM 4048 N N . LEU B 1 98 ? -13.375 34.656 15.867 1 92.88 98 LEU B N 1
ATOM 4049 C CA . LEU B 1 98 ? -14.656 34.875 15.219 1 92.88 98 LEU B CA 1
ATOM 4050 C C . LEU B 1 98 ? -15.438 33.594 15.062 1 92.88 98 LEU B C 1
ATOM 4052 O O . LEU B 1 98 ? -14.844 32.531 14.898 1 92.88 98 LEU B O 1
ATOM 4056 N N . PRO B 1 99 ? -16.797 33.656 15.07 1 94.31 99 PRO B N 1
ATOM 4057 C CA . PRO B 1 99 ? -17.625 32.438 15.023 1 94.31 99 PRO B CA 1
ATOM 4058 C C . PRO B 1 99 ? -17.375 31.594 13.781 1 94.31 99 PRO B C 1
ATOM 4060 O O . PRO B 1 99 ? -17.328 30.375 13.867 1 94.31 99 PRO B O 1
ATOM 4063 N N . TYR B 1 100 ? -17.25 32.188 12.594 1 94.12 100 TYR B N 1
ATOM 4064 C CA . TYR B 1 100 ? -17.047 31.406 11.375 1 94.12 100 TYR B CA 1
ATOM 4065 C C . TYR B 1 100 ? -15.688 30.719 11.375 1 94.12 100 TYR B C 1
ATOM 4067 O O . TYR B 1 100 ? -15.523 29.656 10.773 1 94.12 100 TYR B O 1
ATOM 4075 N N . ARG B 1 101 ? -14.688 31.25 12.031 1 94.94 101 ARG B N 1
ATOM 4076 C CA . ARG B 1 101 ? -13.391 30.594 12.188 1 94.94 101 ARG B CA 1
ATOM 4077 C C . ARG B 1 101 ? -13.477 29.422 13.148 1 94.94 101 ARG B C 1
ATOM 4079 O O . ARG B 1 101 ? -12.859 28.375 12.922 1 94.94 101 ARG B O 1
ATOM 4086 N N . ALA B 1 102 ? -14.172 29.672 14.266 1 96.25 102 ALA B N 1
ATOM 4087 C CA . ALA B 1 102 ? -14.398 28.578 15.211 1 96.25 102 ALA B CA 1
ATOM 4088 C C . ALA B 1 102 ? -15.078 27.406 14.523 1 96.25 102 ALA B C 1
ATOM 4090 O O . ALA B 1 102 ? -14.719 26.25 14.766 1 96.25 102 ALA B O 1
ATOM 4091 N N . LYS B 1 103 ? -16.062 27.75 13.719 1 97.19 103 LYS B N 1
ATOM 4092 C CA . LYS B 1 103 ? -16.781 26.719 12.977 1 97.19 103 LYS B CA 1
ATOM 4093 C C . LYS B 1 103 ? -15.828 25.984 12.031 1 97.19 103 LYS B C 1
ATOM 4095 O O . LYS B 1 103 ? -15.875 24.75 11.93 1 97.19 103 LYS B O 1
ATOM 4100 N N . ALA B 1 104 ? -14.977 26.703 11.281 1 97.25 104 ALA B N 1
ATOM 4101 C CA . ALA B 1 104 ? -14 26.094 10.367 1 97.25 104 ALA B CA 1
ATOM 4102 C C . ALA B 1 104 ? -13.016 25.219 11.117 1 97.25 104 ALA B C 1
ATOM 4104 O O . ALA B 1 104 ? -12.648 24.141 10.641 1 97.25 104 ALA B O 1
ATOM 4105 N N . ASP B 1 105 ? -12.57 25.641 12.281 1 97.81 105 ASP B N 1
ATOM 4106 C CA . ASP B 1 105 ? -11.664 24.844 13.102 1 97.81 105 ASP B CA 1
ATOM 4107 C C . ASP B 1 105 ? -12.328 23.547 13.562 1 97.81 105 ASP B C 1
ATOM 4109 O O . ASP B 1 105 ? -11.703 22.484 13.539 1 97.81 105 ASP B O 1
ATOM 4113 N N . HIS B 1 106 ? -13.539 23.703 14.023 1 97.81 106 HIS B N 1
ATOM 4114 C CA . HIS B 1 106 ? -14.266 22.516 14.492 1 97.81 106 HIS B CA 1
ATOM 4115 C C . HIS B 1 106 ? -14.445 21.5 13.367 1 97.81 106 HIS B C 1
ATOM 4117 O O . HIS B 1 106 ? -14.258 20.297 13.57 1 97.81 106 HIS B O 1
ATOM 4123 N N . GLN B 1 107 ? -14.836 22 12.211 1 98.31 107 GLN B N 1
ATOM 4124 C CA . GLN B 1 107 ? -15.008 21.125 11.055 1 98.31 107 GLN B CA 1
ATOM 4125 C C . GLN B 1 107 ? -13.688 20.453 10.672 1 98.31 107 GLN B C 1
ATOM 4127 O O . GLN B 1 107 ? -13.664 19.266 10.344 1 98.31 107 GLN B O 1
ATOM 4132 N N . LEU B 1 108 ? -12.617 21.188 10.688 1 98.44 108 LEU B N 1
ATOM 4133 C CA . LEU B 1 108 ? -11.305 20.625 10.391 1 98.44 108 LEU B CA 1
ATOM 4134 C C . LEU B 1 108 ? -10.938 19.547 11.398 1 98.44 108 LEU B C 1
ATOM 4136 O O . LEU B 1 108 ? -10.469 18.469 11.016 1 98.44 108 LEU B O 1
ATOM 4140 N N . GLY B 1 109 ? -11.156 19.891 12.703 1 98.5 109 GLY B N 1
ATOM 4141 C CA . GLY B 1 109 ? -10.867 18.906 13.742 1 98.5 109 GLY B CA 1
ATOM 4142 C C . GLY B 1 109 ? -11.633 17.609 13.57 1 98.5 109 GLY B C 1
ATOM 4143 O O . GLY B 1 109 ? -11.055 16.516 13.68 1 98.5 109 GLY B O 1
ATOM 4144 N N . GLU B 1 110 ? -12.875 17.734 13.266 1 98.44 110 GLU B N 1
ATOM 4145 C CA . GLU B 1 110 ? -13.711 16.547 13.062 1 98.44 110 GLU B CA 1
ATOM 4146 C C . GLU B 1 110 ? -13.242 15.734 11.859 1 98.44 110 GLU B C 1
ATOM 4148 O O . GLU B 1 110 ? -13.164 14.508 11.922 1 98.44 110 GLU B O 1
ATOM 4153 N N . ASN B 1 111 ? -12.977 16.406 10.773 1 98.69 111 ASN B N 1
ATOM 4154 C CA . ASN B 1 111 ? -12.562 15.719 9.555 1 98.69 111 ASN B CA 1
ATOM 4155 C C . ASN B 1 111 ? -11.188 15.078 9.711 1 98.69 111 ASN B C 1
ATOM 4157 O O . ASN B 1 111 ? -10.898 14.047 9.102 1 98.69 111 ASN B O 1
ATOM 4161 N N . LYS B 1 112 ? -10.336 15.656 10.562 1 98.62 112 LYS B N 1
ATOM 4162 C CA . LYS B 1 112 ? -9.039 15.047 10.844 1 98.62 112 LYS B CA 1
ATOM 4163 C C . LYS B 1 112 ? -9.203 13.688 11.508 1 98.62 112 LYS B C 1
ATOM 4165 O O . LYS B 1 112 ? -8.562 12.711 11.102 1 98.62 112 LYS B O 1
ATOM 4170 N N . VAL B 1 113 ? -10.047 13.672 12.492 1 98.62 113 VAL B N 1
ATOM 4171 C CA . VAL B 1 113 ? -10.273 12.422 13.211 1 98.62 113 VAL B CA 1
ATOM 4172 C C . VAL B 1 113 ? -10.953 11.406 12.289 1 98.62 113 VAL B C 1
ATOM 4174 O O . VAL B 1 113 ? -10.57 10.234 12.266 1 98.62 113 VAL B O 1
ATOM 4177 N N . ASN B 1 114 ? -11.906 11.883 11.492 1 98.25 114 ASN B N 1
ATOM 4178 C CA . ASN B 1 114 ? -12.602 11.008 10.562 1 98.25 114 ASN B CA 1
ATOM 4179 C C . ASN B 1 114 ? -11.648 10.383 9.547 1 98.25 114 ASN B C 1
ATOM 4181 O O . ASN B 1 114 ? -11.727 9.188 9.266 1 98.25 114 ASN B O 1
ATOM 4185 N N . TYR B 1 115 ? -10.805 11.164 9.031 1 98.44 115 TYR B N 1
ATOM 4186 C CA . TYR B 1 115 ? -9.836 10.656 8.062 1 98.44 115 TYR B CA 1
ATOM 4187 C C . TYR B 1 115 ? -8.898 9.648 8.711 1 98.44 115 TYR B C 1
ATOM 4189 O O . TYR B 1 115 ? -8.586 8.609 8.125 1 98.44 115 TYR B O 1
ATOM 4197 N N . ALA B 1 116 ? -8.391 10.023 9.859 1 98.31 116 ALA B N 1
ATOM 4198 C CA . ALA B 1 116 ? -7.477 9.117 10.555 1 98.31 116 ALA B CA 1
ATOM 4199 C C . ALA B 1 116 ? -8.141 7.762 10.805 1 98.31 116 ALA B C 1
ATOM 4201 O O . ALA B 1 116 ? -7.504 6.715 10.664 1 98.31 116 ALA B O 1
ATOM 4202 N N . GLN B 1 117 ? -9.422 7.773 11.211 1 97.5 117 GLN B N 1
ATOM 4203 C CA . GLN B 1 117 ? -10.156 6.535 11.438 1 97.5 117 GLN B CA 1
ATOM 4204 C C . GLN B 1 117 ? -10.344 5.758 10.141 1 97.5 117 GLN B C 1
ATOM 4206 O O . GLN B 1 117 ? -10.188 4.535 10.117 1 97.5 117 GLN B O 1
ATOM 4211 N N . ALA B 1 118 ? -10.68 6.461 9.062 1 97.06 118 ALA B N 1
ATOM 4212 C CA . ALA B 1 118 ? -10.812 5.816 7.754 1 97.06 118 ALA B CA 1
ATOM 4213 C C . ALA B 1 118 ? -9.484 5.203 7.312 1 97.06 118 ALA B C 1
ATOM 4215 O O . ALA B 1 118 ? -9.461 4.109 6.742 1 97.06 118 ALA B O 1
ATOM 4216 N N . ASN B 1 119 ? -8.438 5.934 7.566 1 97.31 119 ASN B N 1
ATOM 4217 C CA . ASN B 1 119 ? -7.113 5.438 7.215 1 97.31 119 ASN B CA 1
ATOM 4218 C C . ASN B 1 119 ? -6.746 4.191 8.016 1 97.31 119 ASN B C 1
ATOM 4220 O O . ASN B 1 119 ? -6.098 3.283 7.492 1 97.31 119 ASN B O 1
ATOM 4224 N N . LEU B 1 120 ? -7.078 4.156 9.305 1 96.38 120 LEU B N 1
ATOM 4225 C CA . LEU B 1 120 ? -6.863 2.965 10.117 1 96.38 120 LEU B CA 1
ATOM 4226 C C . LEU B 1 120 ? -7.609 1.77 9.539 1 96.38 120 LEU B C 1
ATOM 4228 O O . LEU B 1 120 ? -7.039 0.686 9.391 1 96.38 120 LEU B O 1
ATOM 4232 N N . GLY B 1 121 ? -8.875 2.002 9.195 1 94.62 121 GLY B N 1
ATOM 4233 C CA . GLY B 1 121 ? -9.641 0.93 8.578 1 94.62 121 GLY B CA 1
ATOM 4234 C C . GLY B 1 121 ? -9.008 0.4 7.305 1 94.62 121 GLY B C 1
ATOM 4235 O O . GLY B 1 121 ? -8.922 -0.813 7.105 1 94.62 121 GLY B O 1
ATOM 4236 N N . GLU B 1 122 ? -8.578 1.263 6.434 1 95.12 122 GLU B N 1
ATOM 4237 C CA . GLU B 1 122 ? -7.934 0.875 5.184 1 95.12 122 GLU B CA 1
ATOM 4238 C C . GLU B 1 122 ? -6.625 0.13 5.445 1 95.12 122 GLU B C 1
ATOM 4240 O O . GLU B 1 122 ? -6.301 -0.828 4.742 1 95.12 122 GLU B O 1
ATOM 4245 N N . THR B 1 123 ? -5.855 0.61 6.426 1 94.88 123 THR B N 1
ATOM 4246 C CA . THR B 1 123 ? -4.586 -0.031 6.754 1 94.88 123 THR B CA 1
ATOM 4247 C C . THR B 1 123 ? -4.812 -1.458 7.242 1 94.88 123 THR B C 1
ATOM 4249 O O . THR B 1 123 ? -4.082 -2.373 6.863 1 94.88 123 THR B O 1
ATOM 4252 N N . VAL B 1 124 ? -5.812 -1.64 8.047 1 94.44 124 VAL B N 1
ATOM 4253 C CA . VAL B 1 124 ? -6.145 -2.975 8.531 1 94.44 124 VAL B CA 1
ATOM 4254 C C . VAL B 1 124 ? -6.562 -3.861 7.359 1 94.44 124 VAL B C 1
ATOM 4256 O O . VAL B 1 124 ? -6.137 -5.016 7.266 1 94.44 124 VAL B O 1
ATOM 4259 N N . HIS B 1 125 ? -7.352 -3.336 6.5 1 94.69 125 HIS B N 1
ATOM 4260 C CA . HIS B 1 125 ? -7.812 -4.098 5.344 1 94.69 125 HIS B CA 1
ATOM 4261 C C . HIS B 1 125 ? -6.648 -4.5 4.445 1 94.69 125 HIS B C 1
ATOM 4263 O O . HIS B 1 125 ? -6.551 -5.652 4.023 1 94.69 125 HIS B O 1
ATOM 4269 N N . GLU B 1 126 ? -5.844 -3.547 4.148 1 93.06 126 GLU B N 1
ATOM 4270 C CA . GLU B 1 126 ? -4.691 -3.834 3.299 1 93.06 126 GLU B CA 1
ATOM 4271 C C . GLU B 1 126 ? -3.76 -4.848 3.957 1 93.06 126 GLU B C 1
ATOM 4273 O O . GLU B 1 126 ? -3.189 -5.707 3.281 1 93.06 126 GLU B O 1
ATOM 4278 N N . THR B 1 127 ? -3.539 -4.727 5.23 1 93.44 127 THR B N 1
ATOM 4279 C CA . THR B 1 127 ? -2.723 -5.691 5.961 1 93.44 127 THR B CA 1
ATOM 4280 C C . THR B 1 127 ? -3.365 -7.074 5.934 1 93.44 127 THR B C 1
ATOM 4282 O O . THR B 1 127 ? -2.666 -8.086 5.867 1 93.44 127 THR B O 1
ATOM 4285 N N . SER B 1 128 ? -4.645 -7.121 5.961 1 94.75 128 SER B N 1
ATOM 4286 C CA . SER B 1 128 ? -5.367 -8.383 5.867 1 94.75 128 SER B CA 1
ATOM 4287 C C . SER B 1 128 ? -5.172 -9.031 4.5 1 94.75 128 SER B C 1
ATOM 4289 O O . SER B 1 128 ? -5.031 -10.25 4.398 1 94.75 128 SER B O 1
ATOM 4291 N N . ARG B 1 129 ? -5.223 -8.258 3.494 1 93.56 129 ARG B N 1
ATOM 4292 C CA . ARG B 1 129 ? -4.965 -8.773 2.152 1 93.56 129 ARG B CA 1
ATOM 4293 C C . ARG B 1 129 ? -3.564 -9.367 2.053 1 93.56 129 ARG B C 1
ATOM 4295 O O . ARG B 1 129 ? -3.373 -10.414 1.431 1 93.56 129 ARG B O 1
ATOM 4302 N N . GLN B 1 130 ? -2.664 -8.664 2.697 1 92.56 130 GLN B N 1
ATOM 4303 C CA . GLN B 1 130 ? -1.289 -9.148 2.703 1 92.56 130 GLN B CA 1
ATOM 4304 C C . GLN B 1 130 ? -1.181 -10.484 3.445 1 92.56 130 GLN B C 1
ATOM 4306 O O . GLN B 1 130 ? -0.51 -11.406 2.979 1 92.56 130 GLN B O 1
ATOM 4311 N N . LEU B 1 131 ? -1.782 -10.523 4.512 1 94.75 131 LEU B N 1
ATOM 4312 C CA . LEU B 1 131 ? -1.777 -11.758 5.289 1 94.75 131 LEU B CA 1
ATOM 4313 C C . LEU B 1 131 ? -2.371 -12.914 4.48 1 94.75 131 LEU B C 1
ATOM 4315 O O . LEU B 1 131 ? -1.792 -14 4.422 1 94.75 131 LEU B O 1
ATOM 4319 N N . LEU B 1 132 ? -3.51 -12.648 3.869 1 94.38 132 LEU B N 1
ATOM 4320 C CA . LEU B 1 132 ? -4.18 -13.688 3.09 1 94.38 132 LEU B CA 1
ATOM 4321 C C . LEU B 1 132 ? -3.295 -14.156 1.939 1 94.38 132 LEU B C 1
ATOM 4323 O O . LEU B 1 132 ? -3.188 -15.359 1.684 1 94.38 132 LEU B O 1
ATOM 4327 N N . SER B 1 133 ? -2.695 -13.242 1.262 1 93 133 SER B N 1
ATOM 4328 C CA . SER B 1 133 ? -1.825 -13.578 0.14 1 93 133 SER B CA 1
ATOM 4329 C C . SER B 1 133 ? -0.65 -14.438 0.591 1 93 133 SER B C 1
ATOM 4331 O O . SER B 1 133 ? -0.358 -15.469 -0.021 1 93 133 SER B O 1
ATOM 4333 N N . LEU B 1 134 ? -0.004 -14.062 1.674 1 93.44 134 LEU B N 1
ATOM 4334 C CA . LEU B 1 134 ? 1.142 -14.805 2.189 1 93.44 134 LEU B CA 1
ATOM 4335 C C . LEU B 1 134 ? 0.715 -16.172 2.697 1 93.44 134 LEU B C 1
ATOM 4337 O O . LEU B 1 134 ? 1.425 -17.172 2.498 1 93.44 134 LEU B O 1
ATOM 4341 N N . TRP B 1 135 ? -0.391 -16.203 3.309 1 95.62 135 TRP B N 1
ATOM 4342 C CA . TRP B 1 135 ? -0.922 -17.453 3.824 1 95.62 135 TRP B CA 1
ATOM 4343 C C . TRP B 1 135 ? -1.184 -18.453 2.691 1 95.62 135 TRP B C 1
ATOM 4345 O O . TRP B 1 135 ? -0.781 -19.609 2.768 1 95.62 135 TRP B O 1
ATOM 4355 N N . PHE B 1 136 ? -1.754 -17.984 1.643 1 94.56 136 PHE B N 1
ATOM 4356 C CA . PHE B 1 136 ? -2.09 -18.875 0.536 1 94.56 136 PHE B CA 1
ATOM 4357 C C . PHE B 1 136 ? -0.844 -19.234 -0.262 1 94.56 136 PHE B C 1
ATOM 4359 O O . PHE B 1 136 ? -0.774 -20.328 -0.853 1 94.56 136 PHE B O 1
ATOM 4366 N N . GLU B 1 137 ? 0.094 -18.328 -0.282 1 89.56 137 GLU B N 1
ATOM 4367 C CA . GLU B 1 137 ? 1.374 -18.719 -0.865 1 89.56 137 GLU B CA 1
ATOM 4368 C C . GLU B 1 137 ? 1.98 -19.906 -0.124 1 89.56 137 GLU B C 1
ATOM 4370 O O . GLU B 1 137 ? 2.516 -20.828 -0.746 1 89.56 137 GLU B O 1
ATOM 4375 N N . TRP B 1 138 ? 1.896 -19.906 1.161 1 94.12 138 TRP B N 1
ATOM 4376 C CA . TRP B 1 138 ? 2.369 -21.016 1.988 1 94.12 138 TRP B CA 1
ATOM 4377 C C . TRP B 1 138 ? 1.512 -22.266 1.776 1 94.12 138 TRP B C 1
ATOM 4379 O O . TRP B 1 138 ? 2.037 -23.359 1.625 1 94.12 138 TRP B O 1
ATOM 4389 N N . LEU B 1 139 ? 0.19 -22.141 1.684 1 94.12 139 LEU B N 1
ATOM 4390 C CA . LEU B 1 139 ? -0.716 -23.266 1.471 1 94.12 139 LEU B CA 1
ATOM 4391 C C . LEU B 1 139 ? -0.421 -23.953 0.146 1 94.12 139 LEU B C 1
ATOM 4393 O O . LEU B 1 139 ? -0.52 -25.188 0.047 1 94.12 139 LEU B O 1
ATOM 4397 N N . ASN B 1 140 ? -0.145 -23.141 -0.814 1 90.12 140 ASN B N 1
ATOM 4398 C CA . ASN B 1 140 ? 0.2 -23.719 -2.105 1 90.12 140 ASN B CA 1
ATOM 4399 C C . ASN B 1 140 ? 1.4 -24.656 -1.994 1 90.12 140 ASN B C 1
ATOM 4401 O O . ASN B 1 140 ? 1.408 -25.734 -2.59 1 90.12 140 ASN B O 1
ATOM 4405 N N . GLN B 1 141 ? 2.357 -24.25 -1.214 1 90.62 141 GLN B N 1
ATOM 4406 C CA . GLN B 1 141 ? 3.535 -25.094 -1.025 1 90.62 141 GLN B CA 1
ATOM 4407 C C . GLN B 1 141 ? 3.213 -26.297 -0.155 1 90.62 141 GLN B C 1
ATOM 4409 O O . GLN B 1 141 ? 3.75 -27.391 -0.373 1 90.62 141 GLN B O 1
ATOM 4414 N N . VAL B 1 142 ? 2.373 -26.141 0.811 1 93 142 VAL B N 1
ATOM 4415 C CA . VAL B 1 142 ? 1.914 -27.234 1.647 1 93 142 VAL B CA 1
ATOM 4416 C C . VAL B 1 142 ? 1.264 -28.312 0.778 1 93 142 VAL B C 1
ATOM 4418 O O . VAL B 1 142 ? 1.575 -29.5 0.91 1 93 142 VAL B O 1
ATOM 4421 N N . ALA B 1 143 ? 0.399 -27.891 -0.085 1 91.31 143 ALA B N 1
ATOM 4422 C CA . ALA B 1 143 ? -0.28 -28.828 -0.976 1 91.31 143 ALA B CA 1
ATOM 4423 C C . ALA B 1 143 ? 0.723 -29.594 -1.837 1 91.31 143 ALA B C 1
ATOM 4425 O O . ALA B 1 143 ? 0.557 -30.781 -2.08 1 91.31 143 ALA B O 1
ATOM 4426 N N . GLN B 1 144 ? 1.715 -28.906 -2.252 1 87.5 144 GLN B N 1
ATOM 4427 C CA . GLN B 1 144 ? 2.738 -29.531 -3.072 1 87.5 144 GLN B CA 1
ATOM 4428 C C . GLN B 1 144 ? 3.502 -30.594 -2.275 1 87.5 144 GLN B C 1
ATOM 4430 O O . GLN B 1 144 ? 3.783 -31.672 -2.785 1 87.5 144 GLN B O 1
ATOM 4435 N N . VAL B 1 145 ? 3.854 -30.281 -1.066 1 92.31 145 VAL B N 1
ATOM 4436 C CA . VAL B 1 145 ? 4.582 -31.219 -0.226 1 92.31 145 VAL B CA 1
ATOM 4437 C C . VAL B 1 145 ? 3.713 -32.469 0.037 1 92.31 145 VAL B C 1
ATOM 4439 O O . VAL B 1 145 ? 4.176 -33.594 -0.109 1 92.31 145 VAL B O 1
ATOM 4442 N N . GLN B 1 146 ? 2.496 -32.281 0.373 1 93 146 GLN B N 1
ATOM 4443 C CA . GLN B 1 146 ? 1.596 -33.375 0.658 1 93 146 GLN B CA 1
ATOM 4444 C C . GLN B 1 146 ? 1.457 -34.312 -0.552 1 93 146 GLN B C 1
ATOM 4446 O O . GLN B 1 146 ? 1.509 -35.531 -0.417 1 93 146 GLN B O 1
ATOM 4451 N N . LEU B 1 147 ? 1.298 -33.688 -1.661 1 85.81 147 LEU B N 1
ATOM 4452 C CA . LEU B 1 147 ? 1.145 -34.5 -2.879 1 85.81 147 LEU B CA 1
ATOM 4453 C C . LEU B 1 147 ? 2.434 -35.219 -3.213 1 85.81 147 LEU B C 1
ATOM 4455 O O . LEU B 1 147 ? 2.398 -36.375 -3.623 1 85.81 147 LEU B O 1
ATOM 4459 N N . MET B 1 148 ? 3.553 -34.562 -3.055 1 86.44 148 MET B N 1
ATOM 4460 C CA . MET B 1 148 ? 4.828 -35.188 -3.383 1 86.44 148 MET B CA 1
ATOM 4461 C C . MET B 1 148 ? 5.152 -36.312 -2.396 1 86.44 148 MET B C 1
ATOM 4463 O O . MET B 1 148 ? 5.773 -37.312 -2.766 1 86.44 148 MET B O 1
ATOM 4467 N N . GLU B 1 149 ? 4.742 -36.156 -1.163 1 91.56 149 GLU B N 1
ATOM 4468 C CA . GLU B 1 149 ? 4.898 -37.219 -0.192 1 91.56 149 GLU B CA 1
ATOM 4469 C C . GLU B 1 149 ? 4.086 -38.438 -0.599 1 91.56 149 GLU B C 1
ATOM 4471 O O . GLU B 1 149 ? 4.57 -39.594 -0.504 1 91.56 149 GLU B O 1
ATOM 4476 N N . GLU B 1 150 ? 2.9 -38.219 -1.045 1 86.25 150 GLU B N 1
ATOM 4477 C CA . GLU B 1 150 ? 2.078 -39.312 -1.547 1 86.25 150 GLU B CA 1
ATOM 4478 C C . GLU B 1 150 ? 2.723 -39.969 -2.764 1 86.25 150 GLU B C 1
ATOM 4480 O O . GLU B 1 150 ? 2.721 -41.219 -2.885 1 86.25 150 GLU B O 1
ATOM 4485 N N . GLN B 1 151 ? 3.207 -39.156 -3.596 1 82.06 151 GLN B N 1
ATOM 4486 C CA . GLN B 1 151 ? 3.887 -39.688 -4.781 1 82.06 151 GLN B CA 1
ATOM 4487 C C . GLN B 1 151 ? 5.109 -40.5 -4.398 1 82.06 151 GLN B C 1
ATOM 4489 O O . GLN B 1 151 ? 5.379 -41.531 -5.008 1 82.06 151 GLN B O 1
ATOM 4494 N N . MET B 1 152 ? 5.809 -40.062 -3.467 1 86.12 152 MET B N 1
ATOM 4495 C CA . MET B 1 152 ? 6.996 -40.75 -3.012 1 86.12 152 MET B CA 1
ATOM 4496 C C . MET B 1 152 ? 6.629 -42.125 -2.461 1 86.12 152 MET B C 1
ATOM 4498 O O . MET B 1 152 ? 7.309 -43.125 -2.742 1 86.12 152 MET B O 1
ATOM 4502 N N . GLN B 1 153 ? 5.586 -42.188 -1.741 1 88.62 153 GLN B N 1
ATOM 4503 C CA . GLN B 1 153 ? 5.125 -43.469 -1.207 1 88.62 153 GLN B CA 1
ATOM 4504 C C . GLN B 1 153 ? 4.738 -44.438 -2.33 1 88.62 153 GLN B C 1
ATOM 4506 O O . GLN B 1 153 ? 5.055 -45.625 -2.273 1 88.62 153 GLN B O 1
ATOM 4511 N N . LEU B 1 154 ? 4.117 -43.906 -3.309 1 80.5 154 LEU B N 1
ATOM 4512 C CA . LEU B 1 154 ? 3.705 -44.688 -4.449 1 80.5 154 LEU B CA 1
ATOM 4513 C C . LEU B 1 154 ? 4.918 -45.219 -5.223 1 80.5 154 LEU B C 1
ATOM 4515 O O . LEU B 1 154 ? 4.98 -46.375 -5.582 1 80.5 154 LEU B O 1
ATOM 4519 N N . VAL B 1 155 ? 5.828 -44.344 -5.449 1 80 155 VAL B N 1
ATOM 4520 C CA . VAL B 1 155 ? 7.023 -44.688 -6.203 1 80 155 VAL B CA 1
ATOM 4521 C C . VAL B 1 155 ? 7.836 -45.719 -5.426 1 80 155 VAL B C 1
ATOM 4523 O O . VAL B 1 155 ? 8.406 -46.656 -6.016 1 80 155 VAL B O 1
ATOM 4526 N N . GLN B 1 156 ? 7.93 -45.625 -4.168 1 86.94 156 GLN B N 1
ATOM 4527 C CA . GLN B 1 156 ? 8.633 -46.562 -3.328 1 86.94 156 GLN B CA 1
ATOM 4528 C C . GLN B 1 156 ? 7.988 -47.969 -3.416 1 86.94 156 GLN B C 1
ATOM 4530 O O . GLN B 1 156 ? 8.688 -48.969 -3.564 1 86.94 156 GLN B O 1
ATOM 4535 N N . SER B 1 157 ? 6.715 -48 -3.371 1 84.94 157 SER B N 1
ATOM 4536 C CA . SER B 1 157 ? 5.992 -49.25 -3.479 1 84.94 157 SER B CA 1
ATOM 4537 C C . SER B 1 157 ? 6.195 -49.906 -4.852 1 84.94 157 SER B C 1
ATOM 4539 O O . SER B 1 157 ? 6.379 -51.094 -4.957 1 84.94 157 SER B O 1
ATOM 4541 N N . GLN B 1 158 ? 6.148 -49.094 -5.832 1 77.62 158 GLN B N 1
ATOM 4542 C CA . GLN B 1 158 ? 6.344 -49.594 -7.188 1 77.62 158 GLN B CA 1
ATOM 4543 C C . GLN B 1 158 ? 7.773 -50.094 -7.391 1 77.62 158 GLN B C 1
ATOM 4545 O O . GLN B 1 158 ? 7.992 -51.094 -8.078 1 77.62 158 GLN B O 1
ATOM 4550 N N . ASN B 1 159 ? 8.664 -49.344 -6.848 1 80.62 159 ASN B N 1
ATOM 4551 C CA . ASN B 1 159 ? 10.062 -49.75 -6.949 1 80.62 159 ASN B CA 1
ATOM 4552 C C . ASN B 1 159 ? 10.305 -51.094 -6.281 1 80.62 159 ASN B C 1
ATOM 4554 O O . ASN B 1 159 ? 11.047 -51.938 -6.809 1 80.62 159 ASN B O 1
ATOM 4558 N N . ALA B 1 160 ? 9.688 -51.312 -5.199 1 86 160 ALA B N 1
ATOM 4559 C CA . ALA B 1 160 ? 9.797 -52.594 -4.504 1 86 160 ALA B CA 1
ATOM 4560 C C . ALA B 1 160 ? 9.195 -53.719 -5.34 1 86 160 ALA B C 1
ATOM 4562 O O . ALA B 1 160 ? 9.766 -54.812 -5.418 1 86 160 ALA B O 1
ATOM 4563 N N . LEU B 1 161 ? 8.102 -53.438 -5.953 1 81.44 161 LEU B N 1
ATOM 4564 C CA . LEU B 1 161 ? 7.434 -54.438 -6.785 1 81.44 161 LEU B CA 1
ATOM 4565 C C . LEU B 1 161 ? 8.281 -54.781 -8.008 1 81.44 161 LEU B C 1
ATOM 4567 O O . LEU B 1 161 ? 8.43 -55.969 -8.359 1 81.44 161 LEU B O 1
ATOM 4571 N N . VAL B 1 162 ? 8.805 -53.781 -8.617 1 78.81 162 VAL B N 1
ATOM 4572 C CA . VAL B 1 162 ? 9.617 -54 -9.812 1 78.81 162 VAL B CA 1
ATOM 4573 C C . VAL B 1 162 ? 10.898 -54.75 -9.438 1 78.81 162 VAL B C 1
ATOM 4575 O O . VAL B 1 162 ? 11.336 -55.625 -10.164 1 78.81 162 VAL B O 1
ATOM 4578 N N . SER B 1 163 ? 11.508 -54.406 -8.375 1 86.31 163 SER B N 1
ATOM 4579 C CA . SER B 1 163 ? 12.703 -55.094 -7.91 1 86.31 163 SER B CA 1
ATOM 4580 C C . SER B 1 163 ? 12.445 -56.562 -7.691 1 86.31 163 SER B C 1
ATOM 4582 O O . SER B 1 163 ? 13.273 -57.406 -8.039 1 86.31 163 SER B O 1
ATOM 4584 N N . GLN B 1 164 ? 11.344 -56.875 -7.105 1 88.62 164 GLN B N 1
ATOM 4585 C CA . GLN B 1 164 ? 10.961 -58.281 -6.871 1 88.62 164 GLN B CA 1
ATOM 4586 C C . GLN B 1 164 ? 10.75 -59.031 -8.188 1 88.62 164 GLN B C 1
ATOM 4588 O O . GLN B 1 164 ? 11.203 -60.156 -8.344 1 88.62 164 GLN B O 1
ATOM 4593 N N . LYS B 1 165 ? 10.156 -58.406 -9.117 1 83.06 165 LYS B N 1
ATOM 4594 C CA . LYS B 1 165 ? 9.883 -59.031 -10.406 1 83.06 165 LYS B CA 1
ATOM 4595 C C . LYS B 1 165 ? 11.172 -59.281 -11.188 1 83.06 165 LYS B C 1
ATOM 4597 O O . LYS B 1 165 ? 11.312 -60.281 -11.883 1 83.06 165 LYS B O 1
ATOM 4602 N N . VAL B 1 166 ? 12.016 -58.312 -11.086 1 84.5 166 VAL B N 1
ATOM 4603 C CA . VAL B 1 166 ? 13.297 -58.469 -11.766 1 84.5 166 VAL B CA 1
ATOM 4604 C C . VAL B 1 166 ? 14.078 -59.625 -11.156 1 84.5 166 VAL B C 1
ATOM 4606 O O . VAL B 1 166 ? 14.688 -60.406 -11.867 1 84.5 166 VAL B O 1
ATOM 4609 N N . LYS B 1 167 ? 14.023 -59.781 -9.93 1 89.12 167 LYS B N 1
ATOM 4610 C CA . LYS B 1 167 ? 14.695 -60.875 -9.234 1 89.12 167 LYS B CA 1
ATOM 4611 C C . LYS B 1 167 ? 14.109 -62.219 -9.648 1 89.12 167 LYS B C 1
ATOM 4613 O O . LYS B 1 167 ? 14.836 -63.219 -9.75 1 89.12 167 LYS B O 1
ATOM 4618 N N . LEU B 1 168 ? 12.828 -62.219 -9.969 1 89.88 168 LEU B N 1
ATOM 4619 C CA . LEU B 1 168 ? 12.133 -63.438 -10.336 1 89.88 168 LEU B CA 1
ATOM 4620 C C . LEU B 1 168 ? 12.242 -63.688 -11.836 1 89.88 168 LEU B C 1
ATOM 4622 O O . LEU B 1 168 ? 11.828 -64.75 -12.32 1 89.88 168 LEU B O 1
ATOM 4626 N N . GLY B 1 169 ? 12.828 -62.688 -12.625 1 84.56 169 GLY B N 1
ATOM 4627 C CA . GLY B 1 169 ? 12.984 -62.844 -14.062 1 84.56 169 GLY B CA 1
ATOM 4628 C C . GLY B 1 169 ? 11.742 -62.438 -14.836 1 84.56 169 GLY B C 1
ATOM 4629 O O . GLY B 1 169 ? 11.664 -62.656 -16.047 1 84.56 169 GLY B O 1
ATOM 4630 N N . ASP B 1 170 ? 10.789 -61.875 -14.094 1 80.56 170 ASP B N 1
ATOM 4631 C CA . ASP B 1 170 ? 9.5 -61.531 -14.688 1 80.56 170 ASP B CA 1
ATOM 4632 C C . ASP B 1 170 ? 9.516 -60.125 -15.25 1 80.56 170 ASP B C 1
ATOM 4634 O O . ASP B 1 170 ? 8.539 -59.656 -15.859 1 80.56 170 ASP B O 1
ATOM 4638 N N . ALA B 1 171 ? 10.57 -59.406 -14.977 1 74.56 171 ALA B N 1
ATOM 4639 C CA . ALA B 1 171 ? 10.719 -58.062 -15.531 1 74.56 171 ALA B CA 1
ATOM 4640 C C . ALA B 1 171 ? 12.164 -57.812 -15.961 1 74.56 171 ALA B C 1
ATOM 4642 O O . ALA B 1 171 ? 13.094 -58.406 -15.406 1 74.56 171 ALA B O 1
ATOM 4643 N N . ALA B 1 172 ? 12.305 -57.062 -17.016 1 78.12 172 ALA B N 1
ATOM 4644 C CA . ALA B 1 172 ? 13.633 -56.719 -17.531 1 78.12 172 ALA B CA 1
ATOM 4645 C C . ALA B 1 172 ? 14.383 -55.812 -16.578 1 78.12 172 ALA B C 1
ATOM 4647 O O . ALA B 1 172 ? 13.773 -55 -15.875 1 78.12 172 ALA B O 1
ATOM 4648 N N . ARG B 1 173 ? 15.688 -55.938 -16.531 1 78.56 173 ARG B N 1
ATOM 4649 C CA . ARG B 1 173 ? 16.547 -55.062 -15.719 1 78.56 173 ARG B CA 1
ATOM 4650 C C . ARG B 1 173 ? 16.375 -53.625 -16.109 1 78.56 173 ARG B C 1
ATOM 4652 O O . ARG B 1 173 ? 16.516 -52.719 -15.266 1 78.56 173 ARG B O 1
ATOM 4659 N N . ALA B 1 174 ? 16.047 -53.375 -17.312 1 66.81 174 ALA B N 1
ATOM 4660 C CA . ALA B 1 174 ? 15.797 -52.031 -17.812 1 66.81 174 ALA B CA 1
ATOM 4661 C C . ALA B 1 174 ? 14.648 -51.375 -17.047 1 66.81 174 ALA B C 1
ATOM 4663 O O . ALA B 1 174 ? 14.656 -50.156 -16.828 1 66.81 174 ALA B O 1
ATOM 4664 N N . GLU B 1 175 ? 13.766 -52.219 -16.594 1 70.44 175 GLU B N 1
ATOM 4665 C CA . GLU B 1 175 ? 12.641 -51.688 -15.828 1 70.44 175 GLU B CA 1
ATOM 4666 C C . GLU B 1 175 ? 13.086 -51.188 -14.453 1 70.44 175 GLU B C 1
ATOM 4668 O O . GLU B 1 175 ? 12.586 -50.188 -13.953 1 70.44 175 GLU B O 1
ATOM 4673 N N . GLN B 1 176 ? 14.055 -51.844 -13.914 1 76.31 176 GLN B N 1
ATOM 4674 C CA . GLN B 1 176 ? 14.602 -51.438 -12.617 1 76.31 176 GLN B CA 1
ATOM 4675 C C . GLN B 1 176 ? 15.344 -50.125 -12.727 1 76.31 176 GLN B C 1
ATOM 4677 O O . GLN B 1 176 ? 15.219 -49.25 -11.852 1 76.31 176 GLN B O 1
ATOM 4682 N N . VAL B 1 177 ? 16.078 -49.969 -13.789 1 70.94 177 VAL B N 1
ATOM 4683 C CA . VAL B 1 177 ? 16.812 -48.75 -14.008 1 70.94 177 VAL B CA 1
ATOM 4684 C C . VAL B 1 177 ? 15.844 -47.562 -14.141 1 70.94 177 VAL B C 1
ATOM 4686 O O . VAL B 1 177 ? 16.078 -46.5 -13.578 1 70.94 177 VAL B O 1
ATOM 4689 N N . THR B 1 178 ? 14.75 -47.781 -14.867 1 66.12 178 THR B N 1
ATOM 4690 C CA . THR B 1 178 ? 13.727 -46.75 -15.039 1 66.12 178 THR B CA 1
ATOM 4691 C C . THR B 1 178 ? 13.086 -46.406 -13.703 1 66.12 178 THR B C 1
ATOM 4693 O O . THR B 1 178 ? 12.844 -45.219 -13.406 1 66.12 178 THR B O 1
ATOM 4696 N N . MET B 1 179 ? 12.836 -47.375 -12.914 1 73.5 179 MET B N 1
ATOM 4697 C CA . MET B 1 179 ? 12.203 -47.156 -11.625 1 73.5 179 MET B CA 1
ATOM 4698 C C . MET B 1 179 ? 13.141 -46.406 -10.68 1 73.5 179 MET B C 1
ATOM 4700 O O . MET B 1 179 ? 12.695 -45.562 -9.891 1 73.5 179 MET B O 1
ATOM 4704 N N . ASP B 1 180 ? 14.414 -46.719 -10.703 1 75.69 180 ASP B N 1
ATOM 4705 C CA . ASP B 1 180 ? 15.398 -46.031 -9.875 1 75.69 180 ASP B CA 1
ATOM 4706 C C . ASP B 1 180 ? 15.484 -44.562 -10.25 1 75.69 180 ASP B C 1
ATOM 4708 O O . ASP B 1 180 ? 15.578 -43.688 -9.375 1 75.69 180 ASP B O 1
ATOM 4712 N N . ALA B 1 181 ? 15.453 -44.25 -11.508 1 69.94 181 ALA B N 1
ATOM 4713 C CA . ALA B 1 181 ? 15.469 -42.875 -11.984 1 69.94 181 ALA B CA 1
ATOM 4714 C C . ALA B 1 181 ? 14.211 -42.125 -11.531 1 69.94 181 ALA B C 1
ATOM 4716 O O . ALA B 1 181 ? 14.289 -40.938 -11.141 1 69.94 181 ALA B O 1
ATOM 4717 N N . THR B 1 182 ? 13.109 -42.812 -11.625 1 71.31 182 THR B N 1
ATOM 4718 C CA . THR B 1 182 ? 11.859 -42.188 -11.195 1 71.31 182 THR B CA 1
ATOM 4719 C C . THR B 1 182 ? 11.891 -41.906 -9.695 1 71.31 182 THR B C 1
ATOM 4721 O O . THR B 1 182 ? 11.398 -40.844 -9.258 1 71.31 182 THR B O 1
ATOM 4724 N N . PHE B 1 183 ? 12.414 -42.812 -8.953 1 75.5 183 PHE B N 1
ATOM 4725 C CA . PHE B 1 183 ? 12.539 -42.656 -7.512 1 75.5 183 PHE B CA 1
ATOM 4726 C C . PHE B 1 183 ? 13.398 -41.438 -7.188 1 75.5 183 PHE B C 1
ATOM 4728 O O . PHE B 1 183 ? 13.008 -40.594 -6.383 1 75.5 183 PHE B O 1
ATOM 4735 N N . ALA B 1 184 ? 14.508 -41.344 -7.852 1 76.75 184 ALA B N 1
ATOM 4736 C CA . ALA B 1 184 ? 15.414 -40.219 -7.621 1 76.75 184 ALA B CA 1
ATOM 4737 C C . ALA B 1 184 ? 14.758 -38.875 -7.996 1 76.75 184 ALA B C 1
ATOM 4739 O O . ALA B 1 184 ? 14.906 -37.875 -7.285 1 76.75 184 ALA B O 1
ATOM 4740 N N . GLN B 1 185 ? 14.07 -38.875 -9.039 1 72.44 185 GLN B N 1
ATOM 4741 C CA . GLN B 1 185 ? 13.383 -37.656 -9.492 1 72.44 185 GLN B CA 1
ATOM 4742 C C . GLN B 1 185 ? 12.297 -37.25 -8.5 1 72.44 185 GLN B C 1
ATOM 4744 O O . GLN B 1 185 ? 12.148 -36.062 -8.203 1 72.44 185 GLN B O 1
ATOM 4749 N N . THR B 1 186 ? 11.594 -38.219 -8.055 1 78.56 186 THR B N 1
ATOM 4750 C CA . THR B 1 186 ? 10.516 -37.938 -7.105 1 78.56 186 THR B CA 1
ATOM 4751 C C . THR B 1 186 ? 11.086 -37.406 -5.789 1 78.56 186 THR B C 1
ATOM 4753 O O . THR B 1 186 ? 10.516 -36.5 -5.18 1 78.56 186 THR B O 1
ATOM 4756 N N . ALA B 1 187 ? 12.195 -37.969 -5.402 1 81.81 187 ALA B N 1
ATOM 4757 C CA . ALA B 1 187 ? 12.844 -37.5 -4.176 1 81.81 187 ALA B CA 1
ATOM 4758 C C . ALA B 1 187 ? 13.312 -36.062 -4.301 1 81.81 187 ALA B C 1
ATOM 4760 O O . ALA B 1 187 ? 13.164 -35.281 -3.361 1 81.81 187 ALA B O 1
ATOM 4761 N N . ALA B 1 188 ? 13.812 -35.719 -5.426 1 77.81 188 ALA B N 1
ATOM 4762 C CA . ALA B 1 188 ? 14.266 -34.344 -5.668 1 77.81 188 ALA B CA 1
ATOM 4763 C C . ALA B 1 188 ? 13.086 -33.375 -5.66 1 77.81 188 ALA B C 1
ATOM 4765 O O . ALA B 1 188 ? 13.203 -32.281 -5.137 1 77.81 188 ALA B O 1
ATOM 4766 N N . GLN B 1 189 ? 12.039 -33.781 -6.223 1 79.56 189 GLN B N 1
ATOM 4767 C CA . GLN B 1 189 ? 10.852 -32.938 -6.27 1 79.56 189 GLN B CA 1
ATOM 4768 C C . GLN B 1 189 ? 10.281 -32.719 -4.871 1 79.56 189 GLN B C 1
ATOM 4770 O O . GLN B 1 189 ? 9.82 -31.609 -4.555 1 79.56 189 GLN B O 1
ATOM 4775 N N . LEU B 1 190 ? 10.297 -33.781 -4.109 1 86.69 190 LEU B N 1
ATOM 4776 C CA . LEU B 1 190 ? 9.82 -33.656 -2.734 1 86.69 190 LEU B CA 1
ATOM 4777 C C . LEU B 1 190 ? 10.703 -32.688 -1.945 1 86.69 190 LEU B C 1
ATOM 4779 O O . LEU B 1 190 ? 10.195 -31.828 -1.208 1 86.69 190 LEU B O 1
ATOM 4783 N N . GLN B 1 191 ? 12 -32.781 -2.137 1 85.38 191 GLN B N 1
ATOM 4784 C CA . GLN B 1 191 ? 12.922 -31.891 -1.457 1 85.38 191 GLN B CA 1
ATOM 4785 C C . GLN B 1 191 ? 12.68 -30.438 -1.867 1 85.38 191 GLN B C 1
ATOM 4787 O O . GLN B 1 191 ? 12.719 -29.531 -1.027 1 85.38 191 GLN B O 1
ATOM 4792 N N . GLN B 1 192 ? 12.422 -30.234 -3.094 1 81.25 192 GLN B N 1
ATOM 4793 C CA . GLN B 1 192 ? 12.141 -28.891 -3.596 1 81.25 192 GLN B CA 1
ATOM 4794 C C . GLN B 1 192 ? 10.844 -28.344 -3.002 1 81.25 192 GLN B C 1
ATOM 4796 O O . GLN B 1 192 ? 10.773 -27.172 -2.643 1 81.25 192 GLN B O 1
ATOM 4801 N N . ALA B 1 193 ? 9.859 -29.156 -2.996 1 86.94 193 ALA B N 1
ATOM 4802 C CA . ALA B 1 193 ? 8.586 -28.734 -2.422 1 86.94 193 ALA B CA 1
ATOM 4803 C C . ALA B 1 193 ? 8.742 -28.359 -0.951 1 86.94 193 ALA B C 1
ATOM 4805 O O . ALA B 1 193 ? 8.18 -27.359 -0.496 1 86.94 193 ALA B O 1
ATOM 4806 N N . GLU B 1 194 ? 9.555 -29.172 -0.243 1 92.31 194 GLU B N 1
ATOM 4807 C CA . GLU B 1 194 ? 9.797 -28.891 1.173 1 92.31 194 GLU B CA 1
ATOM 4808 C C . GLU B 1 194 ? 10.531 -27.578 1.37 1 92.31 194 GLU B C 1
ATOM 4810 O O . GLU B 1 194 ? 10.227 -26.812 2.293 1 92.31 194 GLU B O 1
ATOM 4815 N N . GLN B 1 195 ? 11.43 -27.328 0.541 1 87.25 195 GLN B N 1
ATOM 4816 C CA . GLN B 1 195 ? 12.156 -26.062 0.612 1 87.25 195 GLN B CA 1
ATOM 4817 C C . GLN B 1 195 ? 11.234 -24.875 0.343 1 87.25 195 GLN B C 1
ATOM 4819 O O . GLN B 1 195 ? 11.305 -23.859 1.028 1 87.25 195 GLN B O 1
ATOM 4824 N N . GLY B 1 196 ? 10.422 -25 -0.672 1 88.62 196 GLY B N 1
ATOM 4825 C CA . GLY B 1 196 ? 9.453 -23.938 -0.953 1 88.62 196 GLY B CA 1
ATOM 4826 C C . GLY B 1 196 ? 8.531 -23.656 0.214 1 88.62 196 GLY B C 1
ATOM 4827 O O . GLY B 1 196 ? 8.25 -22.5 0.525 1 88.62 196 GLY B O 1
ATOM 4828 N N . MET B 1 197 ? 8.117 -24.703 0.871 1 93.69 197 MET B N 1
ATOM 4829 C CA . MET B 1 197 ? 7.23 -24.562 2.021 1 93.69 197 MET B CA 1
ATOM 4830 C C . MET B 1 197 ? 7.926 -23.812 3.15 1 93.69 197 MET B C 1
ATOM 4832 O O . MET B 1 197 ? 7.336 -22.922 3.762 1 93.69 197 MET B O 1
ATOM 4836 N N . ARG B 1 198 ? 9.188 -24.094 3.332 1 92.69 198 ARG B N 1
ATOM 4837 C CA . ARG B 1 198 ? 9.945 -23.438 4.391 1 92.69 198 ARG B CA 1
ATOM 4838 C C . ARG B 1 198 ? 10.164 -21.969 4.078 1 92.69 198 ARG B C 1
ATOM 4840 O O . ARG B 1 198 ? 10.047 -21.109 4.961 1 92.69 198 ARG B O 1
ATOM 4847 N N . LEU B 1 199 ? 10.43 -21.703 2.873 1 88.69 199 LEU B N 1
ATOM 4848 C CA . LEU B 1 199 ? 10.695 -20.328 2.471 1 88.69 199 LEU B CA 1
ATOM 4849 C C . LEU B 1 199 ? 9.438 -19.469 2.582 1 88.69 199 LEU B C 1
ATOM 4851 O O . LEU B 1 199 ? 9.484 -18.344 3.096 1 88.69 199 LEU B O 1
ATOM 4855 N N . THR B 1 200 ? 8.367 -19.984 2.133 1 92.25 200 THR B N 1
ATOM 4856 C CA . THR B 1 200 ? 7.133 -19.203 2.176 1 92.25 200 THR B CA 1
ATOM 4857 C C . THR B 1 200 ? 6.633 -19.062 3.611 1 92.25 200 THR B C 1
ATOM 4859 O O . THR B 1 200 ? 6.066 -18.031 3.977 1 92.25 200 THR B O 1
ATOM 4862 N N . GLN B 1 201 ? 6.875 -20.078 4.402 1 93.62 201 GLN B N 1
ATOM 4863 C CA . GLN B 1 201 ? 6.559 -19.969 5.824 1 93.62 201 GLN B CA 1
ATOM 4864 C C . GLN B 1 201 ? 7.406 -18.891 6.496 1 93.62 201 GLN B C 1
ATOM 4866 O O . GLN B 1 201 ? 6.906 -18.125 7.316 1 93.62 201 GLN B O 1
ATOM 4871 N N . GLY B 1 202 ? 8.625 -18.875 6.176 1 87.94 202 GLY B N 1
ATOM 4872 C CA . GLY B 1 202 ? 9.508 -17.859 6.699 1 87.94 202 GLY B CA 1
ATOM 4873 C C . GLY B 1 202 ? 9.078 -16.453 6.324 1 87.94 202 GLY B C 1
ATOM 4874 O O . GLY B 1 202 ? 9.109 -15.539 7.156 1 87.94 202 GLY B O 1
ATOM 4875 N N . LYS B 1 203 ? 8.672 -16.281 5.074 1 88.75 203 LYS B N 1
ATOM 4876 C CA . LYS B 1 203 ? 8.172 -14.977 4.613 1 88.75 203 LYS B CA 1
ATOM 4877 C C . LYS B 1 203 ? 6.926 -14.562 5.383 1 88.75 203 LYS B C 1
ATOM 4879 O O . LYS B 1 203 ? 6.789 -13.398 5.77 1 88.75 203 LYS B O 1
ATOM 4884 N N . LEU B 1 204 ? 6.047 -15.523 5.574 1 93.88 204 LEU B N 1
ATOM 4885 C CA . LEU B 1 204 ? 4.812 -15.297 6.312 1 93.88 204 LEU B CA 1
ATOM 4886 C C . LEU B 1 204 ? 5.105 -14.867 7.746 1 93.88 204 LEU B C 1
ATOM 4888 O O . LEU B 1 204 ? 4.57 -13.867 8.227 1 93.88 204 LEU B O 1
ATOM 4892 N N . LEU B 1 205 ? 6.039 -15.516 8.367 1 89.56 205 LEU B N 1
ATOM 4893 C CA . LEU B 1 205 ? 6.305 -15.289 9.781 1 89.56 205 LEU B CA 1
ATOM 4894 C C . LEU B 1 205 ? 7.191 -14.062 9.977 1 89.56 205 LEU B C 1
ATOM 4896 O O . LEU B 1 205 ? 7.223 -13.484 11.062 1 89.56 205 LEU B O 1
ATOM 4900 N N . ALA B 1 206 ? 7.867 -13.648 8.914 1 84.12 206 ALA B N 1
ATOM 4901 C CA . ALA B 1 206 ? 8.609 -12.398 8.977 1 84.12 206 ALA B CA 1
ATOM 4902 C C . ALA B 1 206 ? 7.664 -11.203 9.047 1 84.12 206 ALA B C 1
ATOM 4904 O O . ALA B 1 206 ? 7.961 -10.203 9.711 1 84.12 206 ALA B O 1
ATOM 4905 N N . GLN B 1 207 ? 6.543 -11.32 8.391 1 89 207 GLN B N 1
ATOM 4906 C CA . GLN B 1 207 ? 5.57 -10.234 8.359 1 89 207 GLN B CA 1
ATOM 4907 C C . GLN B 1 207 ? 4.609 -10.328 9.539 1 89 207 GLN B C 1
ATOM 4909 O O . GLN B 1 207 ? 4.145 -9.305 10.055 1 89 207 GLN B O 1
ATOM 4914 N N . PHE B 1 208 ? 4.375 -11.562 9.914 1 92.94 208 PHE B N 1
ATOM 4915 C CA . PHE B 1 208 ? 3.441 -11.789 11.016 1 92.94 208 PHE B CA 1
ATOM 4916 C C . PHE B 1 208 ? 4.012 -12.781 12.016 1 92.94 208 PHE B C 1
ATOM 4918 O O . PHE B 1 208 ? 3.551 -13.922 12.094 1 92.94 208 PHE B O 1
ATOM 4925 N N . PRO B 1 209 ? 4.871 -12.336 12.867 1 87.44 209 PRO B N 1
ATOM 4926 C CA . PRO B 1 209 ? 5.617 -13.25 13.742 1 87.44 209 PRO B CA 1
ATOM 4927 C C . PRO B 1 209 ? 4.734 -13.914 14.797 1 87.44 209 PRO B C 1
ATOM 4929 O O . PRO B 1 209 ? 5.074 -14.992 15.297 1 87.44 209 PRO B O 1
ATOM 4932 N N . ASP B 1 210 ? 3.631 -13.422 15.141 1 86.56 210 ASP B N 1
ATOM 4933 C CA . ASP B 1 210 ? 2.799 -13.93 16.219 1 86.56 210 ASP B CA 1
ATOM 4934 C C . ASP B 1 210 ? 1.771 -14.93 15.703 1 86.56 210 ASP B C 1
ATOM 4936 O O . ASP B 1 210 ? 0.982 -15.477 16.484 1 86.56 210 ASP B O 1
ATOM 4940 N N . LEU B 1 211 ? 1.798 -15.172 14.453 1 91.88 211 LEU B N 1
ATOM 4941 C CA . LEU B 1 211 ? 0.842 -16.109 13.875 1 91.88 211 LEU B CA 1
ATOM 4942 C C . LEU B 1 211 ? 1.277 -17.547 14.117 1 91.88 211 LEU B C 1
ATOM 4944 O O . LEU B 1 211 ? 2.459 -17.875 13.984 1 91.88 211 LEU B O 1
ATOM 4948 N N . THR B 1 212 ? 0.359 -18.328 14.5 1 90.81 212 THR B N 1
ATOM 4949 C CA . THR B 1 212 ? 0.63 -19.75 14.617 1 90.81 212 THR B CA 1
ATOM 4950 C C . THR B 1 212 ? 0.349 -20.469 13.289 1 90.81 212 THR B C 1
ATOM 4952 O O . THR B 1 212 ? -0.766 -20.391 12.773 1 90.81 212 THR B O 1
ATOM 4955 N N . VAL B 1 213 ? 1.32 -21.109 12.836 1 92.12 213 VAL B N 1
ATOM 4956 C CA . VAL B 1 213 ? 1.16 -21.906 11.617 1 92.12 213 VAL B CA 1
ATOM 4957 C C . VAL B 1 213 ? 0.964 -23.375 11.984 1 92.12 213 VAL B C 1
ATOM 4959 O O . VAL B 1 213 ? 1.783 -23.953 12.695 1 92.12 213 VAL B O 1
ATOM 4962 N N . PRO B 1 214 ? -0.073 -23.953 11.586 1 92.19 214 PRO B N 1
ATOM 4963 C CA . PRO B 1 214 ? -0.309 -25.359 11.914 1 92.19 214 PRO B CA 1
ATOM 4964 C C . PRO B 1 214 ? 0.672 -26.297 11.227 1 92.19 214 PRO B C 1
ATOM 4966 O O . PRO B 1 214 ? 1.374 -25.891 10.297 1 92.19 214 PRO B O 1
ATOM 4969 N N . ASP B 1 215 ? 0.633 -27.531 11.734 1 93.06 215 ASP B N 1
ATOM 4970 C CA . ASP B 1 215 ? 1.378 -28.578 11.055 1 93.06 215 ASP B CA 1
ATOM 4971 C C . ASP B 1 215 ? 0.832 -28.812 9.648 1 93.06 215 ASP B C 1
ATOM 4973 O O . ASP B 1 215 ? -0.366 -29.047 9.477 1 93.06 215 ASP B O 1
ATOM 4977 N N . TYR B 1 216 ? 1.755 -28.734 8.727 1 93 216 TYR B N 1
ATOM 4978 C CA . TYR B 1 216 ? 1.343 -28.812 7.332 1 93 216 TYR B CA 1
ATOM 4979 C C . TYR B 1 216 ? 0.607 -30.125 7.059 1 93 216 TYR B C 1
ATOM 4981 O O . TYR B 1 216 ? -0.271 -30.172 6.195 1 93 216 TYR B O 1
ATOM 4989 N N . SER B 1 217 ? 0.916 -31.203 7.789 1 92.12 217 SER B N 1
ATOM 4990 C CA . SER B 1 217 ? 0.355 -32.531 7.547 1 92.12 217 SER B CA 1
ATOM 4991 C C . SER B 1 217 ? -1.117 -32.594 7.941 1 92.12 217 SER B C 1
ATOM 4993 O O . SER B 1 217 ? -1.843 -33.5 7.52 1 92.12 217 SER B O 1
ATOM 4995 N N . THR B 1 218 ? -1.536 -31.656 8.719 1 90.94 218 THR B N 1
ATOM 4996 C CA . THR B 1 218 ? -2.904 -31.688 9.227 1 90.94 218 THR B CA 1
ATOM 4997 C C . THR B 1 218 ? -3.822 -30.844 8.344 1 90.94 218 THR B C 1
ATOM 4999 O O . THR B 1 218 ? -5.043 -30.859 8.516 1 90.94 218 THR B O 1
ATOM 5002 N N . ILE B 1 219 ? -3.309 -30.141 7.465 1 91.69 219 ILE B N 1
ATOM 5003 C CA . ILE B 1 219 ? -4.09 -29.203 6.652 1 91.69 219 ILE B CA 1
ATOM 5004 C C . ILE B 1 219 ? -4.906 -29.984 5.625 1 91.69 219 ILE B C 1
ATOM 5006 O O . ILE B 1 219 ? -4.371 -30.844 4.922 1 91.69 219 ILE B O 1
ATOM 5010 N N . GLN B 1 220 ? -6.176 -29.641 5.59 1 89.44 220 GLN B N 1
ATOM 5011 C CA . GLN B 1 220 ? -7.082 -30.203 4.59 1 89.44 220 GLN B CA 1
ATOM 5012 C C . GLN B 1 220 ? -7.691 -29.109 3.727 1 89.44 220 GLN B C 1
ATOM 5014 O O . GLN B 1 220 ? -8.023 -28.031 4.227 1 89.44 220 GLN B O 1
ATOM 5019 N N . PHE B 1 221 ? -7.719 -29.391 2.484 1 90.06 221 PHE B N 1
ATOM 5020 C CA . PHE B 1 221 ? -8.281 -28.438 1.545 1 90.06 221 PHE B CA 1
ATOM 5021 C C . PHE B 1 221 ? -9.695 -28.844 1.138 1 90.06 221 PHE B C 1
ATOM 5023 O O . PHE B 1 221 ? -9.883 -29.859 0.471 1 90.06 221 PHE B O 1
ATOM 5030 N N . PRO B 1 222 ? -10.656 -28.094 1.535 1 91.81 222 PRO B N 1
ATOM 5031 C CA . PRO B 1 222 ? -12.016 -28.422 1.105 1 91.81 222 PRO B CA 1
ATOM 5032 C C . PRO B 1 222 ? -12.242 -28.156 -0.381 1 91.81 222 PRO B C 1
ATOM 5034 O O . PRO B 1 222 ? -11.516 -27.375 -0.99 1 91.81 222 PRO B O 1
ATOM 5037 N N . ASP B 1 223 ? -13.234 -28.781 -0.909 1 91.94 223 ASP B N 1
ATOM 5038 C CA . ASP B 1 223 ? -13.672 -28.438 -2.258 1 91.94 223 ASP B CA 1
ATOM 5039 C C . ASP B 1 223 ? -14.258 -27.031 -2.305 1 91.94 223 ASP B C 1
ATOM 5041 O O . ASP B 1 223 ? -15.07 -26.656 -1.451 1 91.94 223 ASP B O 1
ATOM 5045 N N . PRO B 1 224 ? -13.852 -26.297 -3.27 1 93.5 224 PRO B N 1
ATOM 5046 C CA . PRO B 1 224 ? -14.469 -24.984 -3.414 1 93.5 224 PRO B CA 1
ATOM 5047 C C . PRO B 1 224 ? -15.953 -25.062 -3.75 1 93.5 224 PRO B C 1
ATOM 5049 O O . PRO B 1 224 ? -16.391 -25.984 -4.453 1 93.5 224 PRO B O 1
ATOM 5052 N N . ASN B 1 225 ? -16.812 -24.188 -3.287 1 89.19 225 ASN B N 1
ATOM 5053 C CA . ASN B 1 225 ? -18.25 -24.188 -3.521 1 89.19 225 ASN B CA 1
ATOM 5054 C C . ASN B 1 225 ? -18.641 -23.172 -4.598 1 89.19 225 ASN B C 1
ATOM 5056 O O . ASN B 1 225 ? -19.812 -23.078 -4.973 1 89.19 225 ASN B O 1
ATOM 5060 N N . GLY B 1 226 ? -17.734 -22.531 -5.277 1 88.62 226 GLY B N 1
ATOM 5061 C CA . GLY B 1 226 ? -18.062 -21.484 -6.234 1 88.62 226 GLY B CA 1
ATOM 5062 C C . GLY B 1 226 ? -18.562 -20.219 -5.574 1 88.62 226 GLY B C 1
ATOM 5063 O O . GLY B 1 226 ? -18.797 -20.188 -4.363 1 88.62 226 GLY B O 1
ATOM 5064 N N . VAL B 1 227 ? -18.75 -19.172 -6.406 1 92.44 227 VAL B N 1
ATOM 5065 C CA . VAL B 1 227 ? -19.234 -17.891 -5.914 1 92.44 227 VAL B CA 1
ATOM 5066 C C . VAL B 1 227 ? -20.75 -17.812 -6.078 1 92.44 227 VAL B C 1
ATOM 5068 O O . VAL B 1 227 ? -21.266 -18 -7.18 1 92.44 227 VAL B O 1
ATOM 5071 N N . GLN B 1 228 ? -21.391 -17.609 -4.977 1 91.88 228 GLN B N 1
ATOM 5072 C CA . GLN B 1 228 ? -22.844 -17.469 -5.027 1 91.88 228 GLN B CA 1
ATOM 5073 C C . GLN B 1 228 ? -23.25 -16.016 -5.246 1 91.88 228 GLN B C 1
ATOM 5075 O O . GLN B 1 228 ? -22.625 -15.102 -4.703 1 91.88 228 GLN B O 1
ATOM 5080 N N . GLY B 1 229 ? -24.281 -15.797 -6.066 1 93.44 229 GLY B N 1
ATOM 5081 C CA . GLY B 1 229 ? -24.734 -14.453 -6.355 1 93.44 229 GLY B CA 1
ATOM 5082 C C . GLY B 1 229 ? -24.188 -13.898 -7.66 1 93.44 229 GLY B C 1
ATOM 5083 O O . GLY B 1 229 ? -23.359 -14.531 -8.305 1 93.44 229 GLY B O 1
ATOM 5084 N N . THR B 1 230 ? -24.641 -12.727 -8.023 1 95.81 230 THR B N 1
ATOM 5085 C CA . THR B 1 230 ? -24.266 -12.133 -9.305 1 95.81 230 THR B CA 1
ATOM 5086 C C . THR B 1 230 ? -23.078 -11.188 -9.141 1 95.81 230 THR B C 1
ATOM 5088 O O . THR B 1 230 ? -22.766 -10.773 -8.023 1 95.81 230 THR B O 1
ATOM 5091 N N . GLN B 1 231 ? -22.5 -10.938 -10.234 1 95.88 231 GLN B N 1
ATOM 5092 C CA . GLN B 1 231 ? -21.406 -9.977 -10.258 1 95.88 231 GLN B CA 1
ATOM 5093 C C . GLN B 1 231 ? -21.844 -8.633 -9.68 1 95.88 231 GLN B C 1
ATOM 5095 O O . GLN B 1 231 ? -21.125 -8.023 -8.883 1 95.88 231 GLN B O 1
ATOM 5100 N N . ALA B 1 232 ? -23.031 -8.172 -10.062 1 96.31 232 ALA B N 1
ATOM 5101 C CA . ALA B 1 232 ? -23.547 -6.867 -9.633 1 96.31 232 ALA B CA 1
ATOM 5102 C C . ALA B 1 232 ? -23.719 -6.816 -8.117 1 96.31 232 ALA B C 1
ATOM 5104 O O . ALA B 1 232 ? -23.422 -5.801 -7.488 1 96.31 232 ALA B O 1
ATOM 5105 N N . GLU B 1 233 ? -24.203 -7.875 -7.566 1 95.44 233 GLU B N 1
ATOM 5106 C CA . GLU B 1 233 ? -24.391 -7.945 -6.121 1 95.44 233 GLU B CA 1
ATOM 5107 C C . GLU B 1 233 ? -23.062 -7.871 -5.379 1 95.44 233 GLU B C 1
ATOM 5109 O O . GLU B 1 233 ? -22.953 -7.18 -4.367 1 95.44 233 GLU B O 1
ATOM 5114 N N . TRP B 1 234 ? -22.141 -8.562 -5.875 1 95.31 234 TRP B N 1
ATOM 5115 C CA . TRP B 1 234 ? -20.828 -8.578 -5.238 1 95.31 234 TRP B CA 1
ATOM 5116 C C . TRP B 1 234 ? -20.156 -7.211 -5.359 1 95.31 234 TRP B C 1
ATOM 5118 O O . TRP B 1 234 ? -19.562 -6.715 -4.398 1 95.31 234 TRP B O 1
ATOM 5128 N N . VAL B 1 235 ? -20.219 -6.621 -6.547 1 95.06 235 VAL B N 1
ATOM 5129 C CA . VAL B 1 235 ? -19.641 -5.301 -6.754 1 95.06 235 VAL B CA 1
ATOM 5130 C C . VAL B 1 235 ? -20.266 -4.301 -5.789 1 95.06 235 VAL B C 1
ATOM 5132 O O . VAL B 1 235 ? -19.562 -3.506 -5.16 1 95.06 235 VAL B O 1
ATOM 5135 N N . LYS B 1 236 ? -21.578 -4.34 -5.625 1 95.25 236 LYS B N 1
ATOM 5136 C CA . LYS B 1 236 ? -22.281 -3.451 -4.707 1 95.25 236 LYS B CA 1
ATOM 5137 C C . LYS B 1 236 ? -21.828 -3.666 -3.268 1 95.25 236 LYS B C 1
ATOM 5139 O O . LYS B 1 236 ? -21.578 -2.701 -2.541 1 95.25 236 LYS B O 1
ATOM 5144 N N . ARG B 1 237 ? -21.688 -4.895 -2.895 1 93.88 237 ARG B N 1
ATOM 5145 C CA . ARG B 1 237 ? -21.297 -5.223 -1.53 1 93.88 237 ARG B CA 1
ATOM 5146 C C . ARG B 1 237 ? -19.859 -4.781 -1.252 1 93.88 237 ARG B C 1
ATOM 5148 O O . ARG B 1 237 ? -19.562 -4.262 -0.173 1 93.88 237 ARG B O 1
ATOM 5155 N N . ILE B 1 238 ? -18.984 -5.031 -2.178 1 94.38 238 ILE B N 1
ATOM 5156 C CA . ILE B 1 238 ? -17.578 -4.684 -2.018 1 94.38 238 ILE B CA 1
ATOM 5157 C C . ILE B 1 238 ? -17.422 -3.168 -1.93 1 94.38 238 ILE B C 1
ATOM 5159 O O . ILE B 1 238 ? -16.688 -2.66 -1.08 1 94.38 238 ILE B O 1
ATOM 5163 N N . LEU B 1 239 ? -18.203 -2.445 -2.736 1 93 239 LEU B N 1
ATOM 5164 C CA . LEU B 1 239 ? -18.094 -0.99 -2.744 1 93 239 LEU B CA 1
ATOM 5165 C C . LEU B 1 239 ? -18.703 -0.393 -1.482 1 93 239 LEU B C 1
ATOM 5167 O O . LEU B 1 239 ? -18.25 0.634 -0.985 1 93 239 LEU B O 1
ATOM 5171 N N . ALA B 1 240 ? -19.703 -1.012 -0.919 1 90.31 240 ALA B N 1
ATOM 5172 C CA . ALA B 1 240 ? -20.375 -0.525 0.279 1 90.31 240 ALA B CA 1
ATOM 5173 C C . ALA B 1 240 ? -19.453 -0.563 1.489 1 90.31 240 ALA B C 1
ATOM 5175 O O . ALA B 1 240 ? -19.578 0.255 2.402 1 90.31 240 ALA B O 1
ATOM 5176 N N . HIS B 1 241 ? -18.469 -1.441 1.421 1 84.88 241 HIS B N 1
ATOM 5177 C CA . HIS B 1 241 ? -17.594 -1.631 2.564 1 84.88 241 HIS B CA 1
ATOM 5178 C C . HIS B 1 241 ? -16.125 -1.372 2.186 1 84.88 241 HIS B C 1
ATOM 5180 O O . HIS B 1 241 ? -15.219 -1.865 2.848 1 84.88 241 HIS B O 1
ATOM 5186 N N . ASN B 1 242 ? -16.016 -0.621 1.166 1 90.44 242 ASN B N 1
ATOM 5187 C CA . ASN B 1 242 ? -14.641 -0.447 0.691 1 90.44 242 ASN B CA 1
ATOM 5188 C C . ASN B 1 242 ? -13.898 0.613 1.5 1 90.44 242 ASN B C 1
ATOM 5190 O O . ASN B 1 242 ? -14.211 1.802 1.408 1 90.44 242 ASN B O 1
ATOM 5194 N N . HIS B 1 243 ? -12.906 0.214 2.189 1 93.69 243 HIS B N 1
ATOM 5195 C CA . HIS B 1 243 ? -12.164 1.1 3.08 1 93.69 243 HIS B CA 1
ATOM 5196 C C . HIS B 1 243 ? -11.266 2.051 2.291 1 93.69 243 HIS B C 1
ATOM 5198 O O . HIS B 1 243 ? -11.023 3.18 2.721 1 93.69 243 HIS B O 1
ATOM 5204 N N . GLU B 1 244 ? -10.781 1.595 1.148 1 92.88 244 GLU B N 1
ATOM 5205 C CA . GLU B 1 244 ? -9.961 2.475 0.322 1 92.88 244 GLU B CA 1
ATOM 5206 C C . GLU B 1 244 ? -10.766 3.67 -0.18 1 92.88 244 GLU B C 1
ATOM 5208 O O . GLU B 1 244 ? -10.289 4.805 -0.149 1 92.88 244 GLU B O 1
ATOM 5213 N N . LEU B 1 245 ? -11.945 3.426 -0.61 1 92.44 245 LEU B N 1
ATOM 5214 C CA . LEU B 1 245 ? -12.82 4.488 -1.091 1 92.44 245 LEU B CA 1
ATOM 5215 C C . LEU B 1 245 ? -13.227 5.414 0.051 1 92.44 245 LEU B C 1
ATOM 5217 O O . LEU B 1 245 ? -13.234 6.637 -0.106 1 92.44 245 LEU B O 1
ATOM 5221 N N . HIS B 1 246 ? -13.57 4.844 1.15 1 94.19 246 HIS B N 1
ATOM 5222 C CA . HIS B 1 246 ? -13.938 5.637 2.316 1 94.19 246 HIS B CA 1
ATOM 5223 C C . HIS B 1 246 ? -12.789 6.535 2.764 1 94.19 246 HIS B C 1
ATOM 5225 O O . HIS B 1 246 ? -13 7.691 3.127 1 94.19 246 HIS B O 1
ATOM 5231 N N . ARG B 1 247 ? -11.602 5.973 2.762 1 96.62 247 ARG B N 1
ATOM 5232 C CA . ARG B 1 247 ? -10.43 6.773 3.113 1 96.62 247 ARG B CA 1
ATOM 5233 C C . ARG B 1 247 ? -10.242 7.93 2.135 1 96.62 247 ARG B C 1
ATOM 5235 O O . ARG B 1 247 ? -9.984 9.062 2.547 1 96.62 247 ARG B O 1
ATOM 5242 N N . ALA B 1 248 ? -10.359 7.656 0.843 1 94.69 248 ALA B N 1
ATOM 5243 C CA . ALA B 1 248 ? -10.164 8.688 -0.171 1 94.69 248 ALA B CA 1
ATOM 5244 C C . ALA B 1 248 ? -11.211 9.789 -0.038 1 94.69 248 ALA B C 1
ATOM 5246 O O . ALA B 1 248 ? -10.898 10.977 -0.172 1 94.69 248 ALA B O 1
ATOM 5247 N N . ARG B 1 249 ? -12.445 9.469 0.254 1 95.19 249 ARG B N 1
ATOM 5248 C CA . ARG B 1 249 ? -13.516 10.445 0.439 1 95.19 249 ARG B CA 1
ATOM 5249 C C . ARG B 1 249 ? -13.289 11.273 1.703 1 95.19 249 ARG B C 1
ATOM 5251 O O . ARG B 1 249 ? -13.469 12.492 1.696 1 95.19 249 ARG B O 1
ATOM 5258 N N . SER B 1 250 ? -12.906 10.562 2.748 1 97.5 250 SER B N 1
ATOM 5259 C CA . SER B 1 250 ? -12.617 11.266 3.992 1 97.5 250 SER B CA 1
ATOM 5260 C C . SER B 1 250 ? -11.438 12.219 3.824 1 97.5 250 SER B C 1
ATOM 5262 O O . SER B 1 250 ? -11.406 13.289 4.43 1 97.5 250 SER B O 1
ATOM 5264 N N . GLU B 1 251 ? -10.492 11.781 3.025 1 96.94 251 GLU B N 1
ATOM 5265 C CA . GLU B 1 251 ? -9.344 12.648 2.738 1 96.94 251 GLU B CA 1
ATOM 5266 C C . GLU B 1 251 ? -9.781 13.906 1.988 1 96.94 251 GLU B C 1
ATOM 5268 O O . GLU B 1 251 ? -9.297 15 2.275 1 96.94 251 GLU B O 1
ATOM 5273 N N . THR B 1 252 ? -10.641 13.75 1.035 1 97.38 252 THR B N 1
ATOM 5274 C CA . THR B 1 252 ? -11.164 14.891 0.29 1 97.38 252 THR B CA 1
ATOM 5275 C C . THR B 1 252 ? -11.875 15.867 1.223 1 97.38 252 THR B C 1
ATOM 5277 O O . THR B 1 252 ? -11.695 17.078 1.111 1 97.38 252 THR B O 1
ATOM 5280 N N . GLN B 1 253 ? -12.648 15.344 2.15 1 98.25 253 GLN B N 1
ATOM 5281 C CA . GLN B 1 253 ? -13.352 16.188 3.117 1 98.25 253 GLN B CA 1
ATOM 5282 C C . GLN B 1 253 ? -12.359 16.922 4.027 1 98.25 253 GLN B C 1
ATOM 5284 O O . GLN B 1 253 ? -12.523 18.109 4.297 1 98.25 253 GLN B O 1
ATOM 5289 N N . LEU B 1 254 ? -11.383 16.188 4.426 1 98.56 254 LEU B N 1
ATOM 5290 C CA . LEU B 1 254 ? -10.359 16.781 5.293 1 98.56 254 LEU B CA 1
ATOM 5291 C C . LEU B 1 254 ? -9.633 17.922 4.586 1 98.56 254 LEU B C 1
ATOM 5293 O O . LEU B 1 254 ? -9.5 19.016 5.145 1 98.56 254 LEU B O 1
ATOM 5297 N N . LEU B 1 255 ? -9.211 17.672 3.391 1 98.31 255 LEU B N 1
ATOM 5298 C CA . LEU B 1 255 ? -8.391 18.656 2.686 1 98.31 255 LEU B CA 1
ATOM 5299 C C . LEU B 1 255 ? -9.227 19.844 2.246 1 98.31 255 LEU B C 1
ATOM 5301 O O . LEU B 1 255 ? -8.734 20.984 2.205 1 98.31 255 LEU B O 1
ATOM 5305 N N . ASN B 1 256 ? -10.516 19.641 2.023 1 98 256 ASN B N 1
ATOM 5306 C CA . ASN B 1 256 ? -11.43 20.75 1.8 1 98 256 ASN B CA 1
ATOM 5307 C C . ASN B 1 256 ? -11.625 21.578 3.068 1 98 256 ASN B C 1
ATOM 5309 O O . ASN B 1 256 ? -11.695 22.812 3.012 1 98 256 ASN B O 1
ATOM 5313 N N . ALA B 1 257 ? -11.75 20.859 4.145 1 98.44 257 ALA B N 1
ATOM 5314 C CA . ALA B 1 257 ? -11.867 21.562 5.418 1 98.44 257 ALA B CA 1
ATOM 5315 C C . ALA B 1 257 ? -10.625 22.391 5.707 1 98.44 257 ALA B C 1
ATOM 5317 O O . ALA B 1 257 ? -10.719 23.5 6.238 1 98.44 257 ALA B O 1
ATOM 5318 N N . GLU B 1 258 ? -9.484 21.875 5.359 1 98 258 GLU B N 1
ATOM 5319 C CA . GLU B 1 258 ? -8.242 22.609 5.531 1 98 258 GLU B CA 1
ATOM 5320 C C . GLU B 1 258 ? -8.211 23.844 4.648 1 98 258 GLU B C 1
ATOM 5322 O O . GLU B 1 258 ? -7.812 24.922 5.098 1 98 258 GLU B O 1
ATOM 5327 N N . LYS B 1 259 ? -8.57 23.656 3.426 1 97.75 259 LYS B N 1
ATOM 5328 C CA . LYS B 1 259 ? -8.656 24.781 2.5 1 97.75 259 LYS B CA 1
ATOM 5329 C C . LYS B 1 259 ? -9.594 25.859 3.031 1 97.75 259 LYS B C 1
ATOM 5331 O O . LYS B 1 259 ? -9.273 27.047 2.986 1 97.75 259 LYS B O 1
ATOM 5336 N N . ASN B 1 260 ? -10.703 25.469 3.59 1 96.81 260 ASN B N 1
ATOM 5337 C CA . ASN B 1 260 ? -11.688 26.391 4.133 1 96.81 260 ASN B CA 1
ATOM 5338 C C . ASN B 1 260 ? -11.156 27.109 5.379 1 96.81 260 ASN B C 1
ATOM 5340 O O . ASN B 1 260 ? -11.438 28.281 5.598 1 96.81 260 ASN B O 1
ATOM 5344 N N . GLN B 1 261 ? -10.461 26.391 6.16 1 96.56 261 GLN B N 1
ATOM 5345 C CA . GLN B 1 261 ? -9.875 27 7.352 1 96.56 261 GLN B CA 1
ATOM 5346 C C . GLN B 1 261 ? -8.875 28.094 6.98 1 96.56 261 GLN B C 1
ATOM 5348 O O . GLN B 1 261 ? -8.914 29.188 7.543 1 96.56 261 GLN B O 1
ATOM 5353 N N . PHE B 1 262 ? -8.039 27.812 6.016 1 94.19 262 PHE B N 1
ATOM 5354 C CA . PHE B 1 262 ? -7.074 28.812 5.59 1 94.19 262 PHE B CA 1
ATOM 5355 C C . PHE B 1 262 ? -7.773 29.984 4.926 1 94.19 262 PHE B C 1
ATOM 5357 O O . PHE B 1 262 ? -7.367 31.141 5.105 1 94.19 262 PHE B O 1
ATOM 5364 N N . ALA B 1 263 ? -8.805 29.688 4.199 1 92 263 ALA B N 1
ATOM 5365 C CA . ALA B 1 263 ? -9.578 30.75 3.564 1 92 263 ALA B CA 1
ATOM 5366 C C . ALA B 1 263 ? -10.219 31.672 4.609 1 92 263 ALA B C 1
ATOM 5368 O O . ALA B 1 263 ? -10.312 32.875 4.406 1 92 263 ALA B O 1
ATOM 5369 N N . SER B 1 264 ? -10.633 31.109 5.68 1 91.75 264 SER B N 1
ATOM 5370 C CA . SER B 1 264 ? -11.289 31.875 6.734 1 91.75 264 SER B CA 1
ATOM 5371 C C . SER B 1 264 ? -10.305 32.812 7.434 1 91.75 264 SER B C 1
ATOM 5373 O O . SER B 1 264 ? -10.719 33.75 8.102 1 91.75 264 SER B O 1
ATOM 5375 N N . ARG B 1 265 ? -9.023 32.562 7.227 1 89.62 265 ARG B N 1
ATOM 5376 C CA . ARG B 1 265 ? -8.016 33.344 7.941 1 89.62 265 ARG B CA 1
ATOM 5377 C C . ARG B 1 265 ? -7.34 34.344 7.016 1 89.62 265 ARG B C 1
ATOM 5379 O O . ARG B 1 265 ? -6.312 34.938 7.371 1 89.62 265 ARG B O 1
ATOM 5386 N N . GLN B 1 266 ? -7.941 34.562 5.848 1 87 266 GLN B N 1
ATOM 5387 C CA . GLN B 1 266 ? -7.402 35.531 4.906 1 87 266 GLN B CA 1
ATOM 5388 C C . GLN B 1 266 ? -7.902 36.938 5.219 1 87 266 GLN B C 1
ATOM 5390 O O . GLN B 1 266 ? -7.414 37.906 4.648 1 87 266 GLN B O 1
ATOM 5395 N N . SER B 1 267 ? -8.719 36.969 6.188 1 82.75 267 SER B N 1
ATOM 5396 C CA . SER B 1 267 ? -9.195 38.281 6.605 1 82.75 267 SER B CA 1
ATOM 5397 C C . SER B 1 267 ? -8.438 38.781 7.828 1 82.75 267 SER B C 1
ATOM 5399 O O . SER B 1 267 ? -7.57 38.062 8.352 1 82.75 267 SER B O 1
ATOM 5401 N N . PHE B 1 268 ? -8.742 40 8.289 1 82.5 268 PHE B N 1
ATOM 5402 C CA . PHE B 1 268 ? -8.094 40.594 9.453 1 82.5 268 PHE B CA 1
ATOM 5403 C C . PHE B 1 268 ? -8.5 39.844 10.727 1 82.5 268 PHE B C 1
ATOM 5405 O O . PHE B 1 268 ? -9.609 39.312 10.82 1 82.5 268 PHE B O 1
ATOM 5412 N N . ASP B 1 269 ? -7.574 39.719 11.648 1 86.38 269 ASP B N 1
ATOM 5413 C CA . ASP B 1 269 ? -7.824 39.156 12.961 1 86.38 269 ASP B CA 1
ATOM 5414 C C . ASP B 1 269 ? -8.016 40.219 14.023 1 86.38 269 ASP B C 1
ATOM 5416 O O . ASP B 1 269 ? -7.051 40.844 14.445 1 86.38 269 ASP B O 1
ATOM 5420 N N . PRO B 1 270 ? -9.266 40.344 14.562 1 90.88 270 PRO B N 1
ATOM 5421 C CA . PRO B 1 270 ? -9.477 41.375 15.602 1 90.88 270 PRO B CA 1
ATOM 5422 C C . PRO B 1 270 ? -8.906 40.938 16.953 1 90.88 270 PRO B C 1
ATOM 5424 O O . PRO B 1 270 ? -8.914 39.75 17.297 1 90.88 270 PRO B O 1
ATOM 5427 N N . GLU B 1 271 ? -8.398 41.844 17.625 1 93.69 271 GLU B N 1
ATOM 5428 C CA . GLU B 1 271 ? -7.887 41.688 18.984 1 93.69 271 GLU B CA 1
ATOM 5429 C C . GLU B 1 271 ? -8.383 42.812 19.891 1 93.69 271 GLU B C 1
ATOM 5431 O O . GLU B 1 271 ? -8.492 43.969 19.453 1 93.69 271 GLU B O 1
ATOM 5436 N N . ILE B 1 272 ? -8.719 42.531 21.141 1 95.31 272 ILE B N 1
ATOM 5437 C CA . ILE B 1 272 ? -9.148 43.5 22.125 1 95.31 272 ILE B CA 1
ATOM 5438 C C . ILE B 1 272 ? -8.172 43.5 23.297 1 95.31 272 ILE B C 1
ATOM 5440 O O . ILE B 1 272 ? -7.629 42.469 23.672 1 95.31 272 ILE B O 1
ATOM 5444 N N . GLY B 1 273 ? -7.945 44.719 23.75 1 95.75 273 GLY B N 1
ATOM 5445 C CA . GLY B 1 273 ? -7.027 44.844 24.875 1 95.75 273 GLY B CA 1
ATOM 5446 C C . GLY B 1 273 ? -7.414 45.938 25.828 1 95.75 273 GLY B C 1
ATOM 5447 O O . GLY B 1 273 ? -8.234 46.812 25.5 1 95.75 273 GLY B O 1
ATOM 5448 N N . LEU B 1 274 ? -6.863 45.812 27.031 1 96.56 274 LEU B N 1
ATOM 5449 C CA . LEU B 1 274 ? -7.004 46.812 28.078 1 96.56 274 LEU B CA 1
ATOM 5450 C C . LEU B 1 274 ? -5.637 47.281 28.562 1 96.56 274 LEU B C 1
ATOM 5452 O O . LEU B 1 274 ? -4.707 46.469 28.688 1 96.56 274 LEU B O 1
ATOM 5456 N N . ARG B 1 275 ? -5.559 48.562 28.719 1 95.62 275 ARG B N 1
ATOM 5457 C CA . ARG B 1 275 ? -4.336 49.156 29.25 1 95.62 275 ARG B CA 1
ATOM 5458 C C . ARG B 1 275 ? -4.633 50 30.484 1 95.62 275 ARG B C 1
ATOM 5460 O O . ARG B 1 275 ? -5.637 50.719 30.531 1 95.62 275 ARG B O 1
ATOM 5467 N N . TYR B 1 276 ? -3.852 49.844 31.516 1 95.31 276 TYR B N 1
ATOM 5468 C CA . TYR B 1 276 ? -3.904 50.656 32.719 1 95.31 276 TYR B CA 1
ATOM 5469 C C . TYR B 1 276 ? -2.525 51.219 33.062 1 95.31 276 TYR B C 1
ATOM 5471 O O . TYR B 1 276 ? -1.521 50.5 32.938 1 95.31 276 TYR B O 1
ATOM 5479 N N . GLY B 1 277 ? -2.539 52.531 33.375 1 92 277 GLY B N 1
ATOM 5480 C CA . GLY B 1 277 ? -1.246 53.125 33.688 1 92 277 GLY B CA 1
ATOM 5481 C C . GLY B 1 277 ? -1.341 54.281 34.625 1 92 277 GLY B C 1
ATOM 5482 O O . GLY B 1 277 ? -2.439 54.75 34.969 1 92 277 GLY B O 1
ATOM 5483 N N . LYS B 1 278 ? -0.16 54.688 35.125 1 87.25 278 LYS B N 1
ATOM 5484 C CA . LYS B 1 278 ? -0.031 55.844 36.031 1 87.25 278 LYS B CA 1
ATOM 5485 C C . LYS B 1 278 ? 1.051 56.812 35.531 1 87.25 278 LYS B C 1
ATOM 5487 O O . LYS B 1 278 ? 1.976 56.406 34.844 1 87.25 278 LYS B O 1
ATOM 5492 N N . ASP B 1 279 ? 0.769 58.094 35.906 1 82.31 279 ASP B N 1
ATOM 5493 C CA . ASP B 1 279 ? 1.724 59.156 35.594 1 82.31 279 ASP B CA 1
ATOM 5494 C C . ASP B 1 279 ? 1.894 60.094 36.781 1 82.31 279 ASP B C 1
ATOM 5496 O O . ASP B 1 279 ? 1.104 60.062 37.719 1 82.31 279 ASP B O 1
ATOM 5500 N N . ARG B 1 280 ? 3.02 60.938 36.719 1 80.69 280 ARG B N 1
ATOM 5501 C CA . ARG B 1 280 ? 3.32 62 37.656 1 80.69 280 ARG B CA 1
ATOM 5502 C C . ARG B 1 280 ? 3.223 61.5 39.094 1 80.69 280 ARG B C 1
ATOM 5504 O O . ARG B 1 280 ? 2.488 62.094 39.906 1 80.69 280 ARG B O 1
ATOM 5511 N N . ALA B 1 281 ? 3.957 60.5 39.344 1 77 281 ALA B N 1
ATOM 5512 C CA . ALA B 1 281 ? 4.09 59.938 40.688 1 77 281 ALA B CA 1
ATOM 5513 C C . ALA B 1 281 ? 2.73 59.5 41.25 1 77 281 ALA B C 1
ATOM 5515 O O . ALA B 1 281 ? 2.469 59.656 42.438 1 77 281 ALA B O 1
ATOM 5516 N N . GLY B 1 282 ? 1.858 59.188 40.344 1 78.5 282 GLY B N 1
ATOM 5517 C CA . GLY B 1 282 ? 0.586 58.625 40.781 1 78.5 282 GLY B CA 1
ATOM 5518 C C . GLY B 1 282 ? -0.522 59.656 40.844 1 78.5 282 GLY B C 1
ATOM 5519 O O . GLY B 1 282 ? -1.674 59.344 41.125 1 78.5 282 GLY B O 1
ATOM 5520 N N . GLU B 1 283 ? -0.273 60.812 40.5 1 84.62 283 GLU B N 1
ATOM 5521 C CA . GLU B 1 283 ? -1.278 61.875 40.531 1 84.62 283 GLU B CA 1
ATOM 5522 C C . GLU B 1 283 ? -2.273 61.75 39.406 1 84.62 283 GLU B C 1
ATOM 5524 O O . GLU B 1 283 ? -3.369 62.312 39.469 1 84.62 283 GLU B O 1
ATOM 5529 N N . GLU B 1 284 ? -1.812 60.938 38.406 1 87.44 284 GLU B N 1
ATOM 5530 C CA . GLU B 1 284 ? -2.684 60.719 37.281 1 87.44 284 GLU B CA 1
ATOM 5531 C C . GLU B 1 284 ? -2.752 59.219 36.906 1 87.44 284 GLU B C 1
ATOM 5533 O O . GLU B 1 284 ? -1.758 58.5 37.031 1 87.44 284 GLU B O 1
ATOM 5538 N N . ASN B 1 285 ? -4.004 58.781 36.594 1 90.25 285 ASN B N 1
ATOM 5539 C CA . ASN B 1 285 ? -4.164 57.438 36.094 1 90.25 285 ASN B CA 1
ATOM 5540 C C . ASN B 1 285 ? -4.844 57.406 34.719 1 90.25 285 ASN B C 1
ATOM 5542 O O . ASN B 1 285 ? -5.59 58.312 34.375 1 90.25 285 ASN B O 1
ATOM 5546 N N . VAL B 1 286 ? -4.496 56.375 33.969 1 91.31 286 VAL B N 1
ATOM 5547 C CA . VAL B 1 286 ? -5.07 56.219 32.625 1 91.31 286 VAL B CA 1
ATOM 5548 C C . VAL B 1 286 ? -5.621 54.812 32.438 1 91.31 286 VAL B C 1
ATOM 5550 O O . VAL B 1 286 ? -4.98 53.844 32.812 1 91.31 286 VAL B O 1
ATOM 5553 N N . ALA B 1 287 ? -6.828 54.625 32 1 94 287 ALA B N 1
ATOM 5554 C CA . ALA B 1 287 ? -7.469 53.406 31.547 1 94 287 ALA B CA 1
ATOM 5555 C C . ALA B 1 287 ? -7.828 53.5 30.062 1 94 287 ALA B C 1
ATOM 5557 O O . ALA B 1 287 ? -8.391 54.5 29.609 1 94 287 ALA B O 1
ATOM 5558 N N . ALA B 1 288 ? -7.441 52.469 29.391 1 94.94 288 ALA B N 1
ATOM 5559 C CA . ALA B 1 288 ? -7.66 52.5 27.953 1 94.94 288 ALA B CA 1
ATOM 5560 C C . ALA B 1 288 ? -8.195 51.188 27.422 1 94.94 288 ALA B C 1
ATOM 5562 O O . ALA B 1 288 ? -7.922 50.125 27.984 1 94.94 288 ALA B O 1
ATOM 5563 N N . ILE B 1 289 ? -8.961 51.25 26.328 1 95.69 289 ILE B N 1
ATOM 5564 C CA . ILE B 1 289 ? -9.406 50.125 25.531 1 95.69 289 ILE B CA 1
ATOM 5565 C C . ILE B 1 289 ? -8.742 50.156 24.156 1 95.69 289 ILE B C 1
ATOM 5567 O O . ILE B 1 289 ? -8.68 51.219 23.531 1 95.69 289 ILE B O 1
ATOM 5571 N N . ASN B 1 290 ? -8.242 49.094 23.828 1 95.31 290 ASN B N 1
ATOM 5572 C CA . ASN B 1 290 ? -7.559 49 22.547 1 95.31 290 ASN B CA 1
ATOM 5573 C C . ASN B 1 290 ? -8.25 48 21.625 1 95.31 290 ASN B C 1
ATOM 5575 O O . ASN B 1 290 ? -8.625 46.906 22.062 1 95.31 290 ASN B O 1
ATOM 5579 N N . LEU B 1 291 ? -8.461 48.375 20.359 1 95.56 291 LEU B N 1
ATOM 5580 C CA . LEU B 1 291 ? -8.883 47.5 19.266 1 95.56 291 LEU B CA 1
ATOM 5581 C C . LEU B 1 291 ? -7.809 47.438 18.188 1 95.56 291 LEU B C 1
ATOM 5583 O O . LEU B 1 291 ? -7.293 48.438 17.75 1 95.56 291 LEU B O 1
ATOM 5587 N N . SER B 1 292 ? -7.453 46.188 17.875 1 94.31 292 SER B N 1
ATOM 5588 C CA . SER B 1 292 ? -6.398 46.031 16.875 1 94.31 292 SER B CA 1
ATOM 5589 C C . SER B 1 292 ? -6.762 44.969 15.844 1 94.31 292 SER B C 1
ATOM 5591 O O . SER B 1 292 ? -7.605 44.125 16.094 1 94.31 292 SER B O 1
ATOM 5593 N N . LEU B 1 293 ? -6.113 45.094 14.633 1 93.19 293 LEU B N 1
ATOM 5594 C CA . LEU B 1 293 ? -6.27 44.188 13.516 1 93.19 293 LEU B CA 1
ATOM 5595 C C . LEU B 1 293 ? -4.914 43.656 13.047 1 93.19 293 LEU B C 1
ATOM 5597 O O . LEU B 1 293 ? -3.986 44.438 12.828 1 93.19 293 LEU B O 1
ATOM 5601 N N . THR B 1 294 ? -4.891 42.406 12.922 1 90.56 294 THR B N 1
ATOM 5602 C CA . THR B 1 294 ? -3.684 41.812 12.359 1 90.56 294 THR B CA 1
ATOM 5603 C C . THR B 1 294 ? -3.766 41.75 10.836 1 90.56 294 THR B C 1
ATOM 5605 O O . THR B 1 294 ? -4.75 41.281 10.281 1 90.56 294 THR B O 1
ATOM 5608 N N . LEU B 1 295 ? -2.688 42.25 10.188 1 88.75 295 LEU B N 1
ATOM 5609 C CA . LEU B 1 295 ? -2.615 42.25 8.727 1 88.75 295 LEU B CA 1
ATOM 5610 C C . LEU B 1 295 ? -1.995 40.969 8.203 1 88.75 295 LEU B C 1
ATOM 5612 O O . LEU B 1 295 ? -1.035 40.438 8.789 1 88.75 295 LEU B O 1
ATOM 5616 N N . ASN B 1 296 ? -2.508 40.594 7.109 1 87.31 296 ASN B N 1
ATOM 5617 C CA . ASN B 1 296 ? -2.086 39.312 6.551 1 87.31 296 ASN B CA 1
ATOM 5618 C C . ASN B 1 296 ? -0.644 39.375 6.055 1 87.31 296 ASN B C 1
ATOM 5620 O O . ASN B 1 296 ? -0.243 40.344 5.395 1 87.31 296 ASN B O 1
ATOM 5624 N N . GLY B 1 297 ? 0.094 38.312 6.395 1 87 297 GLY B N 1
ATOM 5625 C CA . GLY B 1 297 ? 1.456 38.188 5.906 1 87 297 GLY B CA 1
ATOM 5626 C C . GLY B 1 297 ? 1.576 37.219 4.75 1 87 297 GLY B C 1
ATOM 5627 O O . GLY B 1 297 ? 0.583 36.594 4.328 1 87 297 GLY B O 1
ATOM 5628 N N . ASP B 1 298 ? 2.779 37.062 4.195 1 89.38 298 ASP B N 1
ATOM 5629 C CA . ASP B 1 298 ? 3.061 36.219 3.025 1 89.38 298 ASP B CA 1
ATOM 5630 C C . ASP B 1 298 ? 2.908 34.75 3.352 1 89.38 298 ASP B C 1
ATOM 5632 O O . ASP B 1 298 ? 2.564 33.938 2.48 1 89.38 298 ASP B O 1
ATOM 5636 N N . ALA B 1 299 ? 3.186 34.375 4.547 1 92.75 299 ALA B N 1
ATOM 5637 C CA . ALA B 1 299 ? 3.092 32.969 4.949 1 92.75 299 ALA B CA 1
ATOM 5638 C C . ALA B 1 299 ? 1.688 32.406 4.707 1 92.75 299 ALA B C 1
ATOM 5640 O O . ALA B 1 299 ? 1.525 31.25 4.336 1 92.75 299 ALA B O 1
ATOM 5641 N N . ARG B 1 300 ? 0.691 33.219 4.91 1 92.62 300 ARG B N 1
ATOM 5642 C CA . ARG B 1 300 ? -0.689 32.812 4.723 1 92.62 300 ARG B CA 1
ATOM 5643 C C . ARG B 1 300 ? -0.957 32.438 3.262 1 92.62 300 ARG B C 1
ATOM 5645 O O . ARG B 1 300 ? -1.728 31.531 2.969 1 92.62 300 ARG B O 1
ATOM 5652 N N . LYS B 1 301 ? -0.376 33.25 2.377 1 93.31 301 LYS B N 1
ATOM 5653 C CA . LYS B 1 301 ? -0.542 32.969 0.953 1 93.31 301 LYS B CA 1
ATOM 5654 C C . LYS B 1 301 ? 0 31.578 0.591 1 93.31 301 LYS B C 1
ATOM 5656 O O . LYS B 1 301 ? -0.639 30.844 -0.151 1 93.31 301 LYS B O 1
ATOM 5661 N N . HIS B 1 302 ? 1.135 31.312 1.088 1 95.56 302 HIS B N 1
ATOM 5662 C CA . HIS B 1 302 ? 1.739 30.016 0.842 1 95.56 302 HIS B CA 1
ATOM 5663 C C . HIS B 1 302 ? 0.903 28.891 1.452 1 95.56 302 HIS B C 1
ATOM 5665 O O . HIS B 1 302 ? 0.713 27.844 0.831 1 95.56 302 HIS B O 1
ATOM 5671 N N . ASP B 1 303 ? 0.378 29.078 2.641 1 94.5 303 ASP B N 1
ATOM 5672 C CA . ASP B 1 303 ? -0.46 28.078 3.293 1 94.5 303 ASP B CA 1
ATOM 5673 C C . ASP B 1 303 ? -1.734 27.828 2.49 1 94.5 303 ASP B C 1
ATOM 5675 O O . ASP B 1 303 ? -2.15 26.672 2.326 1 94.5 303 ASP B O 1
ATOM 5679 N N . THR B 1 304 ? -2.307 28.906 2.057 1 95.38 304 THR B N 1
ATOM 5680 C CA . THR B 1 304 ? -3.531 28.797 1.271 1 95.38 304 THR B CA 1
ATOM 5681 C C . THR B 1 304 ? -3.268 28.062 -0.041 1 95.38 304 THR B C 1
ATOM 5683 O O . THR B 1 304 ? -4.07 27.219 -0.465 1 95.38 304 THR B O 1
ATOM 5686 N N . GLU B 1 305 ? -2.166 28.406 -0.643 1 96.62 305 GLU B N 1
ATOM 5687 C CA . GLU B 1 305 ? -1.819 27.75 -1.901 1 96.62 305 GLU B CA 1
ATOM 5688 C C . GLU B 1 305 ? -1.546 26.25 -1.692 1 96.62 305 GLU B C 1
ATOM 5690 O O . GLU B 1 305 ? -1.967 25.422 -2.498 1 96.62 305 GLU B O 1
ATOM 5695 N N . ALA B 1 306 ? -0.834 25.891 -0.633 1 97.5 306 ALA B N 1
ATOM 5696 C CA . ALA B 1 306 ? -0.588 24.484 -0.301 1 97.5 306 ALA B CA 1
ATOM 5697 C C . ALA B 1 306 ? -1.899 23.719 -0.121 1 97.5 306 ALA B C 1
ATOM 5699 O O . ALA B 1 306 ? -2.059 22.609 -0.639 1 97.5 306 ALA B O 1
ATOM 5700 N N . ALA B 1 307 ? -2.811 24.344 0.626 1 97.81 307 ALA B N 1
ATOM 5701 C CA . ALA B 1 307 ? -4.102 23.703 0.885 1 97.81 307 ALA B CA 1
ATOM 5702 C C . ALA B 1 307 ? -4.887 23.516 -0.409 1 97.81 307 ALA B C 1
ATOM 5704 O O . ALA B 1 307 ? -5.562 22.5 -0.587 1 97.81 307 ALA B O 1
ATOM 5705 N N . ARG B 1 308 ? -4.832 24.484 -1.294 1 97.62 308 ARG B N 1
ATOM 5706 C CA . ARG B 1 308 ? -5.516 24.391 -2.58 1 97.62 308 ARG B CA 1
ATOM 5707 C C . ARG B 1 308 ? -4.961 23.25 -3.42 1 97.62 308 ARG B C 1
ATOM 5709 O O . ARG B 1 308 ? -5.723 22.469 -4.008 1 97.62 308 ARG B O 1
ATOM 5716 N N . ILE B 1 309 ? -3.68 23.172 -3.471 1 97.56 309 ILE B N 1
ATOM 5717 C CA . ILE B 1 309 ? -3.02 22.125 -4.234 1 97.56 309 ILE B CA 1
ATOM 5718 C C . ILE B 1 309 ? -3.477 20.75 -3.725 1 97.56 309 ILE B C 1
ATOM 5720 O O . ILE B 1 309 ? -3.875 19.891 -4.512 1 97.56 309 ILE B O 1
ATOM 5724 N N . ARG B 1 310 ? -3.525 20.578 -2.428 1 97.31 310 ARG B N 1
ATOM 5725 C CA . ARG B 1 310 ? -3.9 19.312 -1.82 1 97.31 310 ARG B CA 1
ATOM 5726 C C . ARG B 1 310 ? -5.363 18.984 -2.098 1 97.31 310 ARG B C 1
ATOM 5728 O O . ARG B 1 310 ? -5.691 17.844 -2.455 1 97.31 310 ARG B O 1
ATOM 5735 N N . ALA B 1 311 ? -6.184 19.984 -1.888 1 97.56 311 ALA B N 1
ATOM 5736 C CA . ALA B 1 311 ? -7.617 19.75 -2.055 1 97.56 311 ALA B CA 1
ATOM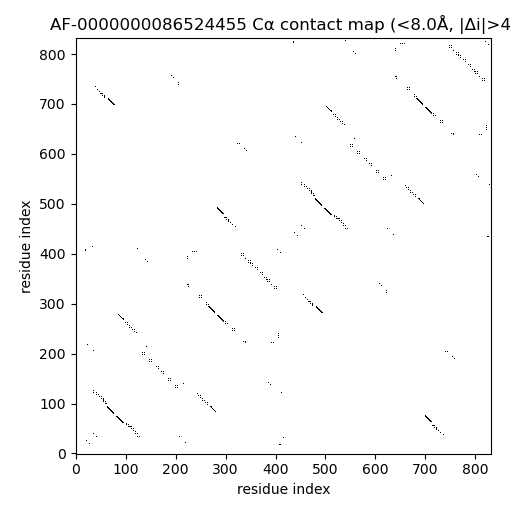 5737 C C . ALA B 1 311 ? -7.945 19.359 -3.49 1 97.56 311 ALA B C 1
ATOM 5739 O O . ALA B 1 311 ? -8.742 18.453 -3.719 1 97.56 311 ALA B O 1
ATOM 5740 N N . ASN B 1 312 ? -7.344 20 -4.465 1 95.88 312 ASN B N 1
ATOM 5741 C CA . ASN B 1 312 ? -7.582 19.688 -5.871 1 95.88 312 ASN B CA 1
ATOM 5742 C C . ASN B 1 312 ? -7.098 18.297 -6.223 1 95.88 312 ASN B C 1
ATOM 5744 O O . ASN B 1 312 ? -7.801 17.531 -6.902 1 95.88 312 ASN B O 1
ATOM 5748 N N . ALA B 1 313 ? -5.957 17.969 -5.758 1 94.94 313 ALA B N 1
ATOM 5749 C CA . ALA B 1 313 ? -5.395 16.641 -6.035 1 94.94 313 ALA B CA 1
ATOM 5750 C C . ALA B 1 313 ? -6.262 15.547 -5.43 1 94.94 313 ALA B C 1
ATOM 5752 O O . ALA B 1 313 ? -6.473 14.5 -6.051 1 94.94 313 ALA B O 1
ATOM 5753 N N . ALA B 1 314 ? -6.715 15.758 -4.215 1 95.44 314 ALA B N 1
ATOM 5754 C CA . ALA B 1 314 ? -7.523 14.758 -3.523 1 95.44 314 ALA B CA 1
ATOM 5755 C C . ALA B 1 314 ? -8.852 14.531 -4.246 1 95.44 314 ALA B C 1
ATOM 5757 O O . ALA B 1 314 ? -9.32 13.391 -4.348 1 95.44 314 ALA B O 1
ATOM 5758 N N . ARG B 1 315 ? -9.461 15.594 -4.73 1 93.5 315 ARG B N 1
ATOM 5759 C CA . ARG B 1 315 ? -10.719 15.484 -5.465 1 93.5 315 ARG B CA 1
ATOM 5760 C C . ARG B 1 315 ? -10.539 14.672 -6.742 1 93.5 315 ARG B C 1
ATOM 5762 O O . ARG B 1 315 ? -11.328 13.773 -7.031 1 93.5 315 ARG B O 1
ATOM 5769 N N . ASP B 1 316 ? -9.531 14.93 -7.434 1 91 316 ASP B N 1
ATOM 5770 C CA . ASP B 1 316 ? -9.242 14.219 -8.68 1 91 316 ASP B CA 1
ATOM 5771 C C . ASP B 1 316 ? -8.961 12.742 -8.406 1 91 316 ASP B C 1
ATOM 5773 O O . ASP B 1 316 ? -9.453 11.867 -9.125 1 91 316 ASP B O 1
ATOM 5777 N N . ASN B 1 317 ? -8.273 12.516 -7.445 1 90.06 317 ASN B N 1
ATOM 5778 C CA . ASN B 1 317 ? -7.891 11.148 -7.102 1 90.06 317 ASN B CA 1
ATOM 5779 C C . ASN B 1 317 ? -9.102 10.312 -6.688 1 90.06 317 ASN B C 1
ATOM 5781 O O . ASN B 1 317 ? -9.203 9.141 -7.051 1 90.06 317 ASN B O 1
ATOM 5785 N N . ALA B 1 318 ? -9.992 10.883 -5.871 1 90.81 318 ALA B N 1
ATOM 5786 C CA . ALA B 1 318 ? -11.141 10.141 -5.379 1 90.81 318 ALA B CA 1
ATOM 5787 C C . ALA B 1 318 ? -1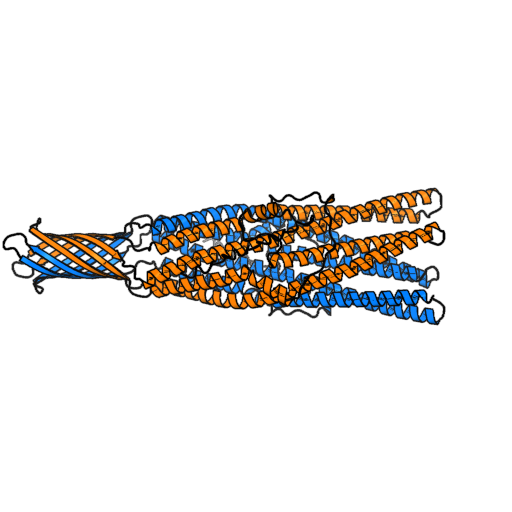2.039 9.688 -6.531 1 90.81 318 ALA B C 1
ATOM 5789 O O . ALA B 1 318 ? -12.555 8.562 -6.523 1 90.81 318 ALA B O 1
ATOM 5790 N N . SER B 1 319 ? -12.203 10.5 -7.5 1 88.75 319 SER B N 1
ATOM 5791 C CA . SER B 1 319 ? -13.023 10.164 -8.656 1 88.75 319 SER B CA 1
ATOM 5792 C C . SER B 1 319 ? -12.398 9.039 -9.477 1 88.75 319 SER B C 1
ATOM 5794 O O . SER B 1 319 ? -13.078 8.086 -9.859 1 88.75 319 SER B O 1
ATOM 5796 N N . LEU B 1 320 ? -11.172 9.078 -9.688 1 87.81 320 LEU B N 1
ATOM 5797 C CA . LEU B 1 320 ? -10.461 8.07 -10.461 1 87.81 320 LEU B CA 1
ATOM 5798 C C . LEU B 1 320 ? -10.414 6.742 -9.711 1 87.81 320 LEU B C 1
ATOM 5800 O O . LEU B 1 320 ? -10.539 5.676 -10.312 1 87.81 320 LEU B O 1
ATOM 5804 N N . LEU B 1 321 ? -10.305 6.848 -8.438 1 88.12 321 LEU B N 1
ATOM 5805 C CA . LEU B 1 321 ? -10.203 5.656 -7.602 1 88.12 321 LEU B CA 1
ATOM 5806 C C . LEU B 1 321 ? -11.516 4.875 -7.613 1 88.12 321 LEU B C 1
ATOM 5808 O O . LEU B 1 321 ? -11.508 3.645 -7.652 1 88.12 321 LEU B O 1
ATOM 5812 N N . GLU B 1 322 ? -12.617 5.57 -7.562 1 89.44 322 GLU B N 1
ATOM 5813 C CA . GLU B 1 322 ? -13.914 4.891 -7.551 1 89.44 322 GLU B CA 1
ATOM 5814 C C . GLU B 1 322 ? -14.117 4.074 -8.82 1 89.44 322 GLU B C 1
ATOM 5816 O O . GLU B 1 322 ? -14.562 2.928 -8.766 1 89.44 322 GLU B O 1
ATOM 5821 N N . GLU B 1 323 ? -13.805 4.59 -9.922 1 88.94 323 GLU B N 1
ATOM 5822 C CA . GLU B 1 323 ? -13.914 3.881 -11.195 1 88.94 323 GLU B CA 1
ATOM 5823 C C . GLU B 1 323 ? -13 2.66 -11.234 1 88.94 323 GLU B C 1
ATOM 5825 O O . GLU B 1 323 ? -13.414 1.585 -11.68 1 88.94 323 GLU B O 1
ATOM 5830 N N . LYS B 1 324 ? -11.875 2.855 -10.766 1 86.88 324 LYS B N 1
ATOM 5831 C CA . LYS B 1 324 ? -10.898 1.769 -10.734 1 86.88 324 LYS B CA 1
ATOM 5832 C C . LYS B 1 324 ? -11.375 0.628 -9.844 1 86.88 324 LYS B C 1
ATOM 5834 O O . LYS B 1 324 ? -11.211 -0.545 -10.18 1 86.88 324 LYS B O 1
ATOM 5839 N N . LEU B 1 325 ? -11.938 0.979 -8.727 1 90.06 325 LEU B N 1
ATOM 5840 C CA . LEU B 1 325 ? -12.359 -0.031 -7.766 1 90.06 325 LEU B CA 1
ATOM 5841 C C . LEU B 1 325 ? -13.539 -0.831 -8.305 1 90.06 325 LEU B C 1
ATOM 5843 O O . LEU B 1 325 ? -13.664 -2.027 -8.031 1 90.06 325 LEU B O 1
ATOM 5847 N N . ILE B 1 326 ? -14.375 -0.163 -9.117 1 92 326 ILE B N 1
ATOM 5848 C CA . ILE B 1 326 ? -15.484 -0.865 -9.742 1 92 326 ILE B CA 1
ATOM 5849 C C . ILE B 1 326 ? -14.961 -1.909 -10.719 1 92 326 ILE B C 1
ATOM 5851 O O . ILE B 1 326 ? -15.375 -3.07 -10.688 1 92 326 ILE B O 1
ATOM 5855 N N . ILE B 1 327 ? -14.047 -1.53 -11.5 1 89.5 327 ILE B N 1
ATOM 5856 C CA . ILE B 1 327 ? -13.469 -2.434 -12.492 1 89.5 327 ILE B CA 1
ATOM 5857 C C . ILE B 1 327 ? -12.75 -3.58 -11.789 1 89.5 327 ILE B C 1
ATOM 5859 O O . ILE B 1 327 ? -12.906 -4.746 -12.164 1 89.5 327 ILE B O 1
ATOM 5863 N N . GLU B 1 328 ? -11.992 -3.266 -10.766 1 88.06 328 GLU B N 1
ATOM 5864 C CA . GLU B 1 328 ? -11.258 -4.281 -10.023 1 88.06 328 GLU B CA 1
ATOM 5865 C C . GLU B 1 328 ? -12.203 -5.305 -9.406 1 88.06 328 GLU B C 1
ATOM 5867 O O . GLU B 1 328 ? -11.93 -6.508 -9.43 1 88.06 328 GLU B O 1
ATOM 5872 N N . ALA B 1 329 ? -13.258 -4.82 -8.844 1 92.62 329 ALA B N 1
ATOM 5873 C CA . ALA B 1 329 ? -14.227 -5.727 -8.234 1 92.62 329 ALA B CA 1
ATOM 5874 C C . ALA B 1 329 ? -14.852 -6.656 -9.273 1 92.62 329 ALA B C 1
ATOM 5876 O O . ALA B 1 329 ? -15.023 -7.848 -9.023 1 92.62 329 ALA B O 1
ATOM 5877 N N . LYS B 1 330 ? -15.164 -6.098 -10.453 1 93.75 330 LYS B N 1
ATOM 5878 C CA . LYS B 1 330 ? -15.711 -6.906 -11.531 1 93.75 330 LYS B CA 1
ATOM 5879 C C . LYS B 1 330 ? -14.727 -7.984 -11.969 1 93.75 330 LYS B C 1
ATOM 5881 O O . LYS B 1 330 ? -15.102 -9.148 -12.133 1 93.75 330 LYS B O 1
ATOM 5886 N N . VAL B 1 331 ? -13.547 -7.59 -12.102 1 89.19 331 VAL B N 1
ATOM 5887 C CA . VAL B 1 331 ? -12.516 -8.508 -12.57 1 89.19 331 VAL B CA 1
ATOM 5888 C C . VAL B 1 331 ? -12.266 -9.586 -11.516 1 89.19 331 VAL B C 1
ATOM 5890 O O . VAL B 1 331 ? -12.109 -10.766 -11.852 1 89.19 331 VAL B O 1
ATOM 5893 N N . ASN B 1 332 ? -12.211 -9.195 -10.25 1 90.44 332 ASN B N 1
ATOM 5894 C CA . ASN B 1 332 ? -11.969 -10.172 -9.188 1 90.44 332 ASN B CA 1
ATOM 5895 C C . ASN B 1 332 ? -13.102 -11.188 -9.094 1 90.44 332 ASN B C 1
ATOM 5897 O O . ASN B 1 332 ? -12.867 -12.367 -8.82 1 90.44 332 ASN B O 1
ATOM 5901 N N . TYR B 1 333 ? -14.297 -10.781 -9.359 1 94.25 333 TYR B N 1
ATOM 5902 C CA . TYR B 1 333 ? -15.422 -11.703 -9.422 1 94.25 333 TYR B CA 1
ATOM 5903 C C . TYR B 1 333 ? -15.258 -12.703 -10.555 1 94.25 333 TYR B C 1
ATOM 5905 O O . TYR B 1 333 ? -15.422 -13.906 -10.367 1 94.25 333 TYR B O 1
ATOM 5913 N N . GLN B 1 334 ? -14.93 -12.164 -11.695 1 92.69 334 GLN B N 1
ATOM 5914 C CA . GLN B 1 334 ? -14.758 -13.008 -12.867 1 92.69 334 GLN B CA 1
ATOM 5915 C C . GLN B 1 334 ? -13.617 -14 -12.672 1 92.69 334 GLN B C 1
ATOM 5917 O O . GLN B 1 334 ? -13.695 -15.148 -13.117 1 92.69 334 GLN B O 1
ATOM 5922 N N . LEU B 1 335 ? -12.625 -13.539 -12.008 1 87.88 335 LEU B N 1
ATOM 5923 C CA . LEU B 1 335 ? -11.5 -14.414 -11.719 1 87.88 335 LEU B CA 1
ATOM 5924 C C . LEU B 1 335 ? -11.906 -15.539 -10.766 1 87.88 335 LEU B C 1
ATOM 5926 O O . LEU B 1 335 ? -11.492 -16.688 -10.938 1 87.88 335 LEU B O 1
ATOM 5930 N N . ALA B 1 336 ? -12.688 -15.203 -9.836 1 92.62 336 ALA B N 1
ATOM 5931 C CA . ALA B 1 336 ? -13.164 -16.219 -8.898 1 92.62 336 ALA B CA 1
ATOM 5932 C C . ALA B 1 336 ? -14.031 -17.25 -9.609 1 92.62 336 ALA B C 1
ATOM 5934 O O . ALA B 1 336 ? -13.906 -18.453 -9.367 1 92.62 336 ALA B O 1
ATOM 5935 N N . GLU B 1 337 ? -14.836 -16.844 -10.539 1 92.5 337 GLU B N 1
ATOM 5936 C CA . GLU B 1 337 ? -15.656 -17.75 -11.328 1 92.5 337 GLU B CA 1
ATOM 5937 C C . GLU B 1 337 ? -14.797 -18.641 -12.227 1 92.5 337 GLU B C 1
ATOM 5939 O O . GLU B 1 337 ? -15.031 -19.844 -12.328 1 92.5 337 GLU B O 1
ATOM 5944 N N . SER B 1 338 ? -13.906 -17.969 -12.781 1 87.31 338 SER B N 1
ATOM 5945 C CA . SER B 1 338 ? -13.039 -18.672 -13.719 1 87.31 338 SER B CA 1
ATOM 5946 C C . SER B 1 338 ? -12.188 -19.719 -13.008 1 87.31 338 SER B C 1
ATOM 5948 O O . SER B 1 338 ? -12 -20.828 -13.508 1 87.31 338 SER B O 1
ATOM 5950 N N . SER B 1 339 ? -11.656 -19.375 -11.859 1 88.56 339 SER B N 1
ATOM 5951 C CA . SER B 1 339 ? -10.812 -20.312 -11.125 1 88.56 339 SER B CA 1
ATOM 5952 C C . SER B 1 339 ? -11.625 -21.5 -10.625 1 88.56 339 SER B C 1
ATOM 5954 O O . SER B 1 339 ? -11.125 -22.625 -10.57 1 88.56 339 SER B O 1
ATOM 5956 N N . PHE B 1 340 ? -12.875 -21.281 -10.289 1 92.5 340 PHE B N 1
ATOM 5957 C CA . PHE B 1 340 ? -13.75 -22.375 -9.883 1 92.5 340 PHE B CA 1
ATOM 5958 C C . PHE B 1 340 ? -14.008 -23.328 -11.039 1 92.5 340 PHE B C 1
ATOM 5960 O O . PHE B 1 340 ? -13.906 -24.547 -10.891 1 92.5 340 PHE B O 1
ATOM 5967 N N . ALA B 1 341 ? -14.328 -22.734 -12.148 1 87.69 341 ALA B N 1
ATOM 5968 C CA . ALA B 1 341 ? -14.57 -23.547 -13.344 1 87.69 341 ALA B CA 1
ATOM 5969 C C . ALA B 1 341 ? -13.32 -24.344 -13.727 1 87.69 341 ALA B C 1
ATOM 5971 O O . ALA B 1 341 ? -13.422 -25.516 -14.117 1 87.69 341 ALA B O 1
ATOM 5972 N N . ALA B 1 342 ? -12.195 -23.703 -13.578 1 82.69 342 ALA B N 1
ATOM 5973 C CA . ALA B 1 342 ? -10.93 -24.359 -13.891 1 82.69 342 ALA B CA 1
ATOM 5974 C C . ALA B 1 342 ? -10.688 -25.531 -12.945 1 82.69 342 ALA B C 1
ATOM 5976 O O . ALA B 1 342 ? -10.195 -26.594 -13.359 1 82.69 342 ALA B O 1
ATOM 5977 N N . TRP B 1 343 ? -11.008 -25.359 -11.703 1 89.44 343 TRP B N 1
ATOM 5978 C CA . TRP B 1 343 ? -10.859 -26.438 -10.734 1 89.44 343 TRP B CA 1
ATOM 5979 C C . TRP B 1 343 ? -11.797 -27.594 -11.062 1 89.44 343 TRP B C 1
ATOM 5981 O O . TRP B 1 343 ? -11.391 -28.766 -11.016 1 89.44 343 TRP B O 1
ATOM 5991 N N . GLN B 1 344 ? -13.062 -27.312 -11.43 1 88.88 344 GLN B N 1
ATOM 5992 C CA . GLN B 1 344 ? -14.023 -28.359 -11.766 1 88.88 344 GLN B CA 1
ATOM 5993 C C . GLN B 1 344 ? -13.516 -29.219 -12.93 1 88.88 344 GLN B C 1
ATOM 5995 O O . GLN B 1 344 ? -13.602 -30.453 -12.883 1 88.88 344 GLN B O 1
ATOM 6000 N N . GLN B 1 345 ? -12.992 -28.547 -13.805 1 81.31 345 GLN B N 1
ATOM 6001 C CA . GLN B 1 345 ? -12.477 -29.25 -14.969 1 81.31 345 GLN B CA 1
ATOM 6002 C C . GLN B 1 345 ? -11.258 -30.109 -14.602 1 81.31 345 GLN B C 1
ATOM 6004 O O . GLN B 1 345 ? -11.148 -31.25 -15.031 1 81.31 345 GLN B O 1
ATOM 6009 N N . ALA B 1 346 ? -10.352 -29.5 -13.836 1 82.19 346 ALA B N 1
ATOM 6010 C CA . ALA B 1 346 ? -9.148 -30.219 -13.43 1 82.19 346 ALA B CA 1
ATOM 6011 C C . ALA B 1 346 ? -9.508 -31.406 -12.539 1 82.19 346 ALA B C 1
ATOM 6013 O O . ALA B 1 346 ? -8.875 -32.469 -12.617 1 82.19 346 ALA B O 1
ATOM 6014 N N . HIS B 1 347 ? -10.484 -31.219 -11.758 1 86.94 347 HIS B N 1
ATOM 6015 C CA . HIS B 1 347 ? -10.945 -32.281 -10.859 1 86.94 347 HIS B CA 1
ATOM 6016 C C . HIS B 1 347 ? -11.555 -33.438 -11.641 1 86.94 347 HIS B C 1
ATOM 6018 O O . HIS B 1 347 ? -11.281 -34.594 -11.344 1 86.94 347 HIS B O 1
ATOM 6024 N N . LEU B 1 348 ? -12.344 -33.125 -12.602 1 82.06 348 LEU B N 1
ATOM 6025 C CA . LEU B 1 348 ? -12.914 -34.156 -13.469 1 82.06 348 LEU B CA 1
ATOM 6026 C C . LEU B 1 348 ? -11.82 -34.906 -14.219 1 82.06 348 LEU B C 1
ATOM 6028 O O . LEU B 1 348 ? -11.867 -36.125 -14.328 1 82.06 348 LEU B O 1
ATOM 6032 N N . ALA B 1 349 ? -10.906 -34.156 -14.672 1 77.44 349 ALA B N 1
ATOM 6033 C CA . ALA B 1 349 ? -9.789 -34.781 -15.383 1 77.44 349 ALA B CA 1
ATOM 6034 C C . ALA B 1 349 ? -8.992 -35.688 -14.469 1 77.44 349 ALA B C 1
ATOM 6036 O O . ALA B 1 349 ? -8.602 -36.781 -14.867 1 77.44 349 ALA B O 1
ATOM 6037 N N . ALA B 1 350 ? -8.742 -35.25 -13.227 1 84 350 ALA B N 1
ATOM 6038 C CA . ALA B 1 350 ? -8 -36.062 -12.258 1 84 350 ALA B CA 1
ATOM 6039 C C . ALA B 1 350 ? -8.727 -37.375 -11.961 1 84 350 ALA B C 1
ATOM 6041 O O . ALA B 1 350 ? -8.102 -38.438 -11.875 1 84 350 ALA B O 1
ATOM 6042 N N . ASN B 1 351 ? -10.016 -37.344 -11.914 1 83.94 351 ASN B N 1
ATOM 6043 C CA . ASN B 1 351 ? -10.812 -38.531 -11.664 1 83.94 351 ASN B CA 1
ATOM 6044 C C . ASN B 1 351 ? -10.734 -39.5 -12.828 1 83.94 351 ASN B C 1
ATOM 6046 O O . ASN B 1 351 ? -10.625 -40.719 -12.625 1 83.94 351 ASN B O 1
ATOM 6050 N N . SER B 1 352 ? -10.828 -38.969 -13.961 1 79.56 352 SER B N 1
ATOM 6051 C CA . SER B 1 352 ? -10.727 -39.812 -15.148 1 79.56 352 SER B CA 1
ATOM 6052 C C . SER B 1 352 ? -9.367 -40.5 -15.219 1 79.56 352 SER B C 1
ATOM 6054 O O . SER B 1 352 ? -9.273 -41.656 -15.594 1 79.56 352 SER B O 1
ATOM 6056 N N . LEU B 1 353 ? -8.367 -39.75 -14.852 1 76.62 353 LEU B N 1
ATOM 6057 C CA . LEU B 1 353 ? -7.02 -40.281 -14.883 1 76.62 353 LEU B CA 1
ATOM 6058 C C . LEU B 1 353 ? -6.836 -41.344 -13.797 1 76.62 353 LEU B C 1
ATOM 6060 O O . LEU B 1 353 ? -6.133 -42.344 -14.008 1 76.62 353 LEU B O 1
ATOM 6064 N N . GLN B 1 354 ? -7.438 -41.125 -12.711 1 83 354 GLN B N 1
ATOM 6065 C CA . GLN B 1 354 ? -7.406 -42.125 -11.656 1 83 354 GLN B CA 1
ATOM 6066 C C . GLN B 1 354 ? -8.109 -43.406 -12.094 1 83 354 GLN B C 1
ATOM 6068 O O . GLN B 1 354 ? -7.648 -44.531 -11.797 1 83 354 GLN B O 1
ATOM 6073 N N . GLU B 1 355 ? -9.18 -43.281 -12.781 1 81.5 355 GLU B N 1
ATOM 6074 C CA . GLU B 1 355 ? -9.898 -44.469 -13.305 1 81.5 355 GLU B CA 1
ATOM 6075 C C . GLU B 1 355 ? -9.062 -45.188 -14.352 1 81.5 355 GLU B C 1
ATOM 6077 O O . GLU B 1 355 ? -9.055 -46.438 -14.383 1 81.5 355 GLU B O 1
ATOM 6082 N N . ALA B 1 356 ? -8.453 -44.406 -15.164 1 76.44 356 ALA B N 1
ATOM 6083 C CA . ALA B 1 356 ? -7.566 -45 -16.156 1 76.44 356 ALA B CA 1
ATOM 6084 C C . ALA B 1 356 ? -6.457 -45.812 -15.484 1 76.44 356 ALA B C 1
ATOM 6086 O O . ALA B 1 356 ? -6.078 -46.875 -15.977 1 76.44 356 ALA B O 1
ATOM 6087 N N . HIS B 1 357 ? -5.957 -45.281 -14.445 1 82.06 357 HIS B N 1
ATOM 6088 C CA . HIS B 1 357 ? -4.938 -46 -13.688 1 82.06 357 HIS B CA 1
ATOM 6089 C C . HIS B 1 357 ? -5.492 -47.312 -13.117 1 82.06 357 HIS B C 1
ATOM 6091 O O . HIS B 1 357 ? -4.84 -48.344 -13.188 1 82.06 357 HIS B O 1
ATOM 6097 N N . ARG B 1 358 ? -6.617 -47.281 -12.562 1 85.31 358 ARG B N 1
ATOM 6098 C CA . ARG B 1 358 ? -7.246 -48.469 -11.992 1 85.31 358 ARG B CA 1
ATOM 6099 C C . ARG B 1 358 ? -7.461 -49.531 -13.047 1 85.31 358 ARG B C 1
ATOM 6101 O O . ARG B 1 358 ? -7.203 -50.719 -12.797 1 85.31 358 ARG B O 1
ATOM 6108 N N . LEU B 1 359 ? -7.898 -49.156 -14.219 1 82.06 359 LEU B N 1
ATOM 6109 C CA . LEU B 1 359 ? -8.148 -50.094 -15.312 1 82.06 359 LEU B CA 1
ATOM 6110 C C . LEU B 1 359 ? -6.848 -50.719 -15.812 1 82.06 359 LEU B C 1
ATOM 6112 O O . LEU B 1 359 ? -6.793 -51.906 -16.094 1 82.06 359 LEU B O 1
ATOM 6116 N N . ALA B 1 360 ? -5.863 -49.844 -15.875 1 79.5 360 ALA B N 1
ATOM 6117 C CA . ALA B 1 360 ? -4.562 -50.375 -16.297 1 79.5 360 ALA B CA 1
ATOM 6118 C C . ALA B 1 360 ? -4.012 -51.375 -15.297 1 79.5 360 ALA B C 1
ATOM 6120 O O . ALA B 1 360 ? -3.445 -52.406 -15.688 1 79.5 360 ALA B O 1
ATOM 6121 N N . ALA B 1 361 ? -4.125 -51.062 -14.062 1 81 361 ALA B N 1
ATOM 6122 C CA . ALA B 1 361 ? -3.668 -51.938 -13.008 1 81 361 ALA B CA 1
ATOM 6123 C C . ALA B 1 361 ? -4.418 -53.281 -13.055 1 81 361 ALA B C 1
ATOM 6125 O O . ALA B 1 361 ? -3.816 -54.344 -12.914 1 81 361 ALA B O 1
ATOM 6126 N N . ARG B 1 362 ? -5.703 -53.312 -13.289 1 83.19 362 ARG B N 1
ATOM 6127 C CA . ARG B 1 362 ? -6.523 -54.5 -13.375 1 83.19 362 ARG B CA 1
ATOM 6128 C C . ARG B 1 362 ? -6.145 -55.344 -14.594 1 83.19 362 ARG B C 1
ATOM 6130 O O . ARG B 1 362 ? -6.066 -56.562 -14.516 1 83.19 362 ARG B O 1
ATOM 6137 N N . ALA B 1 363 ? -5.941 -54.625 -15.703 1 80.31 363 ALA B N 1
ATOM 6138 C CA . ALA B 1 363 ? -5.535 -55.312 -16.922 1 80.31 363 ALA B CA 1
ATOM 6139 C C . ALA B 1 363 ? -4.203 -56.031 -16.719 1 80.31 363 ALA B C 1
ATOM 6141 O O . ALA B 1 363 ? -4.02 -57.156 -17.203 1 80.31 363 ALA B O 1
ATOM 6142 N N . TYR B 1 364 ? -3.324 -55.438 -16.047 1 79.5 364 TYR B N 1
ATOM 6143 C CA . TYR B 1 364 ? -2.025 -56.031 -15.766 1 79.5 364 TYR B CA 1
ATOM 6144 C C . TYR B 1 364 ? -2.172 -57.25 -14.859 1 79.5 364 TYR B C 1
ATOM 6146 O O . TYR B 1 364 ? -1.532 -58.281 -15.078 1 79.5 364 TYR B O 1
ATOM 6154 N N . GLU B 1 365 ? -2.984 -57.156 -13.898 1 81.12 365 GLU B N 1
ATOM 6155 C CA . GLU B 1 365 ? -3.229 -58.281 -12.977 1 81.12 365 GLU B CA 1
ATOM 6156 C C . GLU B 1 365 ? -3.842 -59.469 -13.695 1 81.12 365 GLU B C 1
ATOM 6158 O O . GLU B 1 365 ? -3.572 -60.625 -13.336 1 81.12 365 GLU B O 1
ATOM 6163 N N . LEU B 1 366 ? -4.594 -59.188 -14.734 1 83.5 366 LEU B N 1
ATOM 6164 C CA . LEU B 1 366 ? -5.27 -60.25 -15.484 1 83.5 366 LEU B CA 1
ATOM 6165 C C . LEU B 1 366 ? -4.375 -60.781 -16.594 1 83.5 366 LEU B C 1
ATOM 6167 O O . LEU B 1 366 ? -4.766 -61.719 -17.312 1 83.5 366 LEU B O 1
ATOM 6171 N N . GLY B 1 367 ? -3.207 -60.281 -16.656 1 76.38 367 GLY B N 1
ATOM 6172 C CA . GLY B 1 367 ? -2.262 -60.75 -17.656 1 76.38 367 GLY B CA 1
ATOM 6173 C C . GLY B 1 367 ? -2.51 -60.188 -19.031 1 76.38 367 GLY B C 1
ATOM 6174 O O . GLY B 1 367 ? -1.927 -60.625 -20.016 1 76.38 367 GLY B O 1
ATOM 6175 N N . GLU B 1 368 ? -3.359 -59.219 -19.062 1 78.12 368 GLU B N 1
ATOM 6176 C CA . GLU B 1 368 ? -3.75 -58.656 -20.359 1 78.12 368 GLU B CA 1
ATOM 6177 C C . GLU B 1 368 ? -3.086 -57.281 -20.578 1 78.12 368 GLU B C 1
ATOM 6179 O O . GLU B 1 368 ? -3.26 -56.656 -21.625 1 78.12 368 GLU B O 1
ATOM 6184 N N . GLY B 1 369 ? -2.318 -56.844 -19.562 1 70.88 369 GLY B N 1
ATOM 6185 C CA . GLY B 1 369 ? -1.67 -55.531 -19.672 1 70.88 369 GLY B CA 1
ATOM 6186 C C . GLY B 1 369 ? -0.191 -55.594 -19.344 1 70.88 369 GLY B C 1
ATOM 6187 O O . GLY B 1 369 ? 0.334 -56.625 -18.938 1 70.88 369 GLY B O 1
ATOM 6188 N N . HIS B 1 370 ? 0.458 -54.5 -19.688 1 72.38 370 HIS B N 1
ATOM 6189 C CA . HIS B 1 370 ? 1.888 -54.375 -19.422 1 72.38 370 HIS B CA 1
ATOM 6190 C C . HIS B 1 370 ? 2.154 -53.438 -18.25 1 72.38 370 HIS B C 1
ATOM 6192 O O . HIS B 1 370 ? 1.413 -52.469 -18.031 1 72.38 370 HIS B O 1
ATOM 6198 N N . LEU B 1 371 ? 3.139 -53.781 -17.547 1 67.94 371 LEU B N 1
ATOM 6199 C CA . LEU B 1 371 ? 3.514 -53 -16.375 1 67.94 371 LEU B CA 1
ATOM 6200 C C . LEU B 1 371 ? 3.793 -51.562 -16.75 1 67.94 371 LEU B C 1
ATOM 6202 O O . LEU B 1 371 ? 3.447 -50.625 -16.016 1 67.94 371 LEU B O 1
ATOM 6206 N N . ASN B 1 372 ? 4.422 -51.375 -17.875 1 63.16 372 ASN B N 1
ATOM 6207 C CA . ASN B 1 372 ? 4.742 -50 -18.328 1 63.16 372 ASN B CA 1
ATOM 6208 C C . ASN B 1 372 ? 3.486 -49.156 -18.5 1 63.16 372 ASN B C 1
ATOM 6210 O O . ASN B 1 372 ? 3.51 -47.969 -18.25 1 63.16 372 ASN B O 1
ATOM 6214 N N . GLU B 1 373 ? 2.447 -49.844 -18.844 1 70.88 373 GLU B N 1
ATOM 6215 C CA . GLU B 1 373 ? 1.183 -49.125 -19 1 70.88 373 GLU B CA 1
ATOM 6216 C C . GLU B 1 373 ? 0.612 -48.719 -17.641 1 70.88 373 GLU B C 1
ATOM 6218 O O . GLU B 1 373 ? 0.032 -47.625 -17.516 1 70.88 373 GLU B O 1
ATOM 6223 N N . VAL B 1 374 ? 0.764 -49.562 -16.703 1 74.19 374 VAL B N 1
ATOM 6224 C CA . VAL B 1 374 ? 0.28 -49.25 -15.359 1 74.19 374 VAL B CA 1
ATOM 6225 C C . VAL B 1 374 ? 1.059 -48.094 -14.766 1 74.19 374 VAL B C 1
ATOM 6227 O O . VAL B 1 374 ? 0.47 -47.156 -14.195 1 74.19 374 VAL B O 1
ATOM 6230 N N . LEU B 1 375 ? 2.322 -48.094 -14.961 1 68.56 375 LEU B N 1
ATOM 6231 C CA . LEU B 1 375 ? 3.174 -47.062 -14.406 1 68.56 375 LEU B CA 1
ATOM 6232 C C . LEU B 1 375 ? 2.891 -45.719 -15.062 1 68.56 375 LEU B C 1
ATOM 6234 O O . LEU B 1 375 ? 2.863 -44.688 -14.398 1 68.56 375 LEU B O 1
ATOM 6238 N N . LEU B 1 376 ? 2.742 -45.75 -16.281 1 68.44 376 LEU B N 1
ATOM 6239 C CA . LEU B 1 376 ? 2.412 -44.531 -17.016 1 68.44 376 LEU B CA 1
ATOM 6240 C C . LEU B 1 376 ? 1.063 -43.969 -16.562 1 68.44 376 LEU B C 1
ATOM 6242 O O . LEU B 1 376 ? 0.917 -42.781 -16.375 1 68.44 376 LEU B O 1
ATOM 6246 N N . ALA B 1 377 ? 0.099 -44.844 -16.453 1 73.31 377 ALA B N 1
ATOM 6247 C CA . ALA B 1 377 ? -1.228 -44.438 -16.016 1 73.31 377 ALA B CA 1
ATOM 6248 C C . ALA B 1 377 ? -1.179 -43.875 -14.602 1 73.31 377 ALA B C 1
ATOM 6250 O O . ALA B 1 377 ? -1.887 -42.906 -14.289 1 73.31 377 ALA B O 1
ATOM 6251 N N . LYS B 1 378 ? -0.428 -44.406 -13.812 1 75.56 378 LYS B N 1
ATOM 6252 C CA . LYS B 1 378 ? -0.271 -43.938 -12.445 1 75.56 378 LYS B CA 1
ATOM 6253 C C . LYS B 1 378 ? 0.336 -42.531 -12.414 1 75.56 378 LYS B C 1
ATOM 6255 O O . LYS B 1 378 ? -0.147 -41.656 -11.695 1 75.56 378 LYS B O 1
ATOM 6260 N N . ARG B 1 379 ? 1.38 -42.344 -13.117 1 69.44 379 ARG B N 1
ATOM 6261 C CA . ARG B 1 379 ? 2.006 -41.031 -13.203 1 69.44 379 ARG B CA 1
ATOM 6262 C C . ARG B 1 379 ? 1.011 -39.969 -13.688 1 69.44 379 ARG B C 1
ATOM 6264 O O . ARG B 1 379 ? 0.951 -38.875 -13.148 1 69.44 379 ARG B O 1
ATOM 6271 N N . ASN B 1 380 ? 0.301 -40.375 -14.656 1 70.44 380 ASN B N 1
ATOM 6272 C CA . ASN B 1 380 ? -0.707 -39.438 -15.188 1 70.44 380 ASN B CA 1
ATOM 6273 C C . ASN B 1 380 ? -1.76 -39.125 -14.133 1 70.44 380 ASN B C 1
ATOM 6275 O O . ASN B 1 380 ? -2.211 -37.969 -14.047 1 70.44 380 ASN B O 1
ATOM 6279 N N . ALA B 1 381 ? -2.125 -40.094 -13.445 1 78.5 381 ALA B N 1
ATOM 6280 C CA . ALA B 1 381 ? -3.113 -39.875 -12.391 1 78.5 381 ALA B CA 1
ATOM 6281 C C . ALA B 1 381 ? -2.58 -38.938 -11.328 1 78.5 381 ALA B C 1
ATOM 6283 O O . ALA B 1 381 ? -3.301 -38.031 -10.867 1 78.5 381 ALA B O 1
ATOM 6284 N N . LEU B 1 382 ? -1.372 -39.062 -11.023 1 73.56 382 LEU B N 1
ATOM 6285 C CA . LEU B 1 382 ? -0.766 -38.188 -10.016 1 73.56 382 LEU B CA 1
ATOM 6286 C C . LEU B 1 382 ? -0.63 -36.781 -10.531 1 73.56 382 LEU B C 1
ATOM 6288 O O . LEU B 1 382 ? -0.864 -35.812 -9.789 1 73.56 382 LEU B O 1
ATOM 6292 N N . ASP B 1 383 ? -0.235 -36.656 -11.711 1 71.38 383 ASP B N 1
ATOM 6293 C CA . ASP B 1 383 ? -0.138 -35.344 -12.32 1 71.38 383 ASP B CA 1
ATOM 6294 C C . ASP B 1 383 ? -1.503 -34.656 -12.367 1 71.38 383 ASP B C 1
ATOM 6296 O O . ASP B 1 383 ? -1.604 -33.438 -12.164 1 71.38 383 ASP B O 1
ATOM 6300 N N . GLY B 1 384 ? -2.406 -35.469 -12.766 1 75.94 384 GLY B N 1
ATOM 6301 C CA . GLY B 1 384 ? -3.764 -34.938 -12.758 1 75.94 384 GLY B CA 1
ATOM 6302 C C . GLY B 1 384 ? -4.207 -34.469 -11.383 1 75.94 384 GLY B C 1
ATOM 6303 O O . GLY B 1 384 ? -4.848 -33.406 -11.266 1 75.94 384 GLY B O 1
ATOM 6304 N N . LEU B 1 385 ? -3.855 -35.188 -10.398 1 82.75 385 LEU B N 1
ATOM 6305 C CA . LEU B 1 385 ? -4.199 -34.844 -9.031 1 82.75 385 LEU B CA 1
ATOM 6306 C C . LEU B 1 385 ? -3.49 -33.562 -8.609 1 82.75 385 LEU B C 1
ATOM 6308 O O . LEU B 1 385 ? -4.07 -32.719 -7.918 1 82.75 385 LEU B O 1
ATOM 6312 N N . LEU B 1 386 ? -2.246 -33.375 -8.992 1 76.19 386 LEU B N 1
ATOM 6313 C CA . LEU B 1 386 ? -1.494 -32.188 -8.688 1 76.19 386 LEU B CA 1
ATOM 6314 C C . LEU B 1 386 ? -2.146 -30.953 -9.328 1 76.19 386 LEU B C 1
ATOM 6316 O O . LEU B 1 386 ? -2.295 -29.922 -8.68 1 76.19 386 LEU B O 1
ATOM 6320 N N . ALA B 1 387 ? -2.451 -31.094 -10.562 1 76.5 387 ALA B N 1
ATOM 6321 C CA . ALA B 1 387 ? -3.105 -29.984 -11.273 1 76.5 387 ALA B CA 1
ATOM 6322 C C . ALA B 1 387 ? -4.426 -29.609 -10.602 1 76.5 387 ALA B C 1
ATOM 6324 O O . ALA B 1 387 ? -4.734 -28.438 -10.445 1 76.5 387 ALA B O 1
ATOM 6325 N N . SER B 1 388 ? -5.148 -30.641 -10.289 1 86.56 388 SER B N 1
ATOM 6326 C CA . SER B 1 388 ? -6.426 -30.406 -9.625 1 86.56 388 SER B CA 1
ATOM 6327 C C . SER B 1 388 ? -6.234 -29.688 -8.297 1 86.56 388 SER B C 1
ATOM 6329 O O . SER B 1 388 ? -6.98 -28.766 -7.977 1 86.56 388 SER B O 1
ATOM 6331 N N . ARG B 1 389 ? -5.27 -30.078 -7.555 1 86.94 389 ARG B N 1
ATOM 6332 C CA . ARG B 1 389 ? -5.008 -29.484 -6.246 1 86.94 389 ARG B CA 1
ATOM 6333 C C . ARG B 1 389 ? -4.582 -28.016 -6.387 1 86.94 389 ARG B C 1
ATOM 6335 O O . ARG B 1 389 ? -5 -27.172 -5.598 1 86.94 389 ARG B O 1
ATOM 6342 N N . GLN B 1 390 ? -3.773 -27.734 -7.324 1 81.88 390 GLN B N 1
ATOM 6343 C CA . GLN B 1 390 ? -3.336 -26.359 -7.566 1 81.88 390 GLN B CA 1
ATOM 6344 C C . GLN B 1 390 ? -4.52 -25.453 -7.91 1 81.88 390 GLN B C 1
ATOM 6346 O O . GLN B 1 390 ? -4.617 -24.328 -7.41 1 81.88 390 GLN B O 1
ATOM 6351 N N . MET B 1 391 ? -5.359 -26.016 -8.75 1 85.81 391 MET B N 1
ATOM 6352 C CA . MET B 1 391 ? -6.531 -25.234 -9.125 1 85.81 391 MET B CA 1
ATOM 6353 C C . MET B 1 391 ? -7.5 -25.094 -7.957 1 85.81 391 MET B C 1
ATOM 6355 O O . MET B 1 391 ? -8.188 -24.078 -7.828 1 85.81 391 MET B O 1
ATOM 6359 N N . GLN B 1 392 ? -7.535 -26.141 -7.152 1 92.06 392 GLN B N 1
ATOM 6360 C CA . GLN B 1 392 ? -8.344 -26.094 -5.941 1 92.06 392 GLN B CA 1
ATOM 6361 C C . GLN B 1 392 ? -7.918 -24.953 -5.031 1 92.06 392 GLN B C 1
ATOM 6363 O O . GLN B 1 392 ? -8.758 -24.156 -4.582 1 92.06 392 GLN B O 1
ATOM 6368 N N . ILE B 1 393 ? -6.676 -24.812 -4.812 1 89.88 393 ILE B N 1
ATOM 6369 C CA . ILE B 1 393 ? -6.137 -23.781 -3.93 1 89.88 393 ILE B CA 1
ATOM 6370 C C . ILE B 1 393 ? -6.367 -22.406 -4.543 1 89.88 393 ILE B C 1
ATOM 6372 O O . ILE B 1 393 ? -6.75 -21.453 -3.846 1 89.88 393 ILE B O 1
ATOM 6376 N N . GLN B 1 394 ? -6.16 -22.297 -5.859 1 87.44 394 GLN B N 1
ATOM 6377 C CA . GLN B 1 394 ? -6.395 -21.031 -6.527 1 87.44 394 GLN B CA 1
ATOM 6378 C C . GLN B 1 394 ? -7.859 -20.609 -6.414 1 87.44 394 GLN B C 1
ATOM 6380 O O . GLN B 1 394 ? -8.156 -19.438 -6.195 1 87.44 394 GLN B O 1
ATOM 6385 N N . ALA B 1 395 ? -8.695 -21.562 -6.621 1 92.88 395 ALA B N 1
ATOM 6386 C CA . ALA B 1 395 ? -10.125 -21.281 -6.5 1 92.88 395 ALA B CA 1
ATOM 6387 C C . ALA B 1 395 ? -10.469 -20.828 -5.086 1 92.88 395 ALA B C 1
ATOM 6389 O O . ALA B 1 395 ? -11.242 -19.875 -4.902 1 92.88 395 ALA B O 1
ATOM 6390 N N . LEU B 1 396 ? -9.906 -21.469 -4.102 1 93.69 396 LEU B N 1
ATOM 6391 C CA . LEU B 1 396 ? -10.133 -21.109 -2.709 1 93.69 396 LEU B CA 1
ATOM 6392 C C . LEU B 1 396 ? -9.586 -19.719 -2.42 1 93.69 396 LEU B C 1
ATOM 6394 O O . LEU B 1 396 ? -10.234 -18.922 -1.726 1 93.69 396 LEU B O 1
ATOM 6398 N N . LEU B 1 397 ? -8.453 -19.422 -2.957 1 92.38 397 LEU B N 1
ATOM 6399 C CA . LEU B 1 397 ? -7.848 -18.109 -2.758 1 92.38 397 LEU B CA 1
ATOM 6400 C C . LEU B 1 397 ? -8.727 -17.016 -3.344 1 92.38 397 LEU B C 1
ATOM 6402 O O . LEU B 1 397 ? -9.023 -16.031 -2.674 1 92.38 397 LEU B O 1
ATOM 6406 N N . ASP B 1 398 ? -9.156 -17.172 -4.598 1 92.19 398 ASP B N 1
ATOM 6407 C CA . ASP B 1 398 ? -9.938 -16.141 -5.277 1 92.19 398 ASP B CA 1
ATOM 6408 C C . ASP B 1 398 ? -11.281 -15.93 -4.586 1 92.19 398 ASP B C 1
ATOM 6410 O O . ASP B 1 398 ? -11.75 -14.797 -4.461 1 92.19 398 ASP B O 1
ATOM 6414 N N . GLN B 1 399 ? -11.828 -17 -4.148 1 93.56 399 GLN B N 1
ATOM 6415 C CA . GLN B 1 399 ? -13.078 -16.906 -3.41 1 93.56 399 GLN B CA 1
ATOM 6416 C C . GLN B 1 399 ? -12.883 -16.188 -2.074 1 93.56 399 GLN B C 1
ATOM 6418 O O . GLN B 1 399 ? -13.672 -15.328 -1.701 1 93.56 399 GLN B O 1
ATOM 6423 N N . THR B 1 400 ? -11.867 -16.562 -1.358 1 93.38 400 THR B N 1
ATOM 6424 C CA . THR B 1 400 ? -11.586 -15.977 -0.049 1 93.38 400 THR B CA 1
ATOM 6425 C C . THR B 1 400 ? -11.242 -14.492 -0.176 1 93.38 400 THR B C 1
ATOM 6427 O O . THR B 1 400 ? -11.586 -13.695 0.696 1 93.38 400 THR B O 1
ATOM 6430 N N . ARG B 1 401 ? -10.578 -14.172 -1.215 1 93.25 401 ARG B N 1
ATOM 6431 C CA . ARG B 1 401 ? -10.258 -12.773 -1.477 1 93.25 401 ARG B CA 1
ATOM 6432 C C . ARG B 1 401 ? -11.531 -11.945 -1.673 1 93.25 401 ARG B C 1
ATOM 6434 O O . ARG B 1 401 ? -11.617 -10.82 -1.192 1 93.25 401 ARG B O 1
ATOM 6441 N N . LEU B 1 402 ? -12.477 -12.477 -2.408 1 93 402 LEU B N 1
ATOM 6442 C CA . LEU B 1 402 ? -13.758 -11.805 -2.588 1 93 402 LEU B CA 1
ATOM 6443 C C . LEU B 1 402 ? -14.461 -11.617 -1.248 1 93 402 LEU B C 1
ATOM 6445 O O . LEU B 1 402 ? -15.023 -10.547 -0.985 1 93 402 LEU B O 1
ATOM 6449 N N . GLN B 1 403 ? -14.398 -12.648 -0.469 1 92.31 403 GLN B N 1
ATOM 6450 C CA . GLN B 1 403 ? -15.047 -12.594 0.841 1 92.31 403 GLN B CA 1
ATOM 6451 C C . GLN B 1 403 ? -14.383 -11.555 1.737 1 92.31 403 GLN B C 1
ATOM 6453 O O . GLN B 1 403 ? -15.062 -10.828 2.469 1 92.31 403 GLN B O 1
ATOM 6458 N N . LEU B 1 404 ? -13.07 -11.492 1.666 1 92.62 404 LEU B N 1
ATOM 6459 C CA . LEU B 1 404 ? -12.344 -10.5 2.449 1 92.62 404 LEU B CA 1
ATOM 6460 C C . LEU B 1 404 ? -12.719 -9.086 2.031 1 92.62 404 LEU B C 1
ATOM 6462 O O . LEU B 1 404 ? -13 -8.234 2.881 1 92.62 404 LEU B O 1
ATOM 6466 N N . ASP B 1 405 ? -12.812 -8.844 0.737 1 92.62 405 ASP B N 1
ATOM 6467 C CA . ASP B 1 405 ? -13.117 -7.516 0.219 1 92.62 405 ASP B CA 1
ATOM 6468 C C . ASP B 1 405 ? -14.562 -7.121 0.528 1 92.62 405 ASP B C 1
ATOM 6470 O O . ASP B 1 405 ? -14.883 -5.934 0.621 1 92.62 405 ASP B O 1
ATOM 6474 N N . ALA B 1 406 ? -15.383 -8.117 0.734 1 92.06 406 ALA B N 1
ATOM 6475 C CA . ALA B 1 406 ? -16.781 -7.875 1.066 1 92.06 406 ALA B CA 1
ATOM 6476 C C . ALA B 1 406 ? -17 -7.902 2.576 1 92.06 406 ALA B C 1
ATOM 6478 O O . ALA B 1 406 ? -18.141 -7.863 3.047 1 92.06 406 ALA B O 1
ATOM 6479 N N . HIS B 1 407 ? -15.906 -8.07 3.35 1 89.62 407 HIS B N 1
ATOM 6480 C CA . HIS B 1 407 ? -15.93 -8.086 4.809 1 89.62 407 HIS B CA 1
ATOM 6481 C C . HIS B 1 407 ? -16.734 -9.281 5.328 1 89.62 407 HIS B C 1
ATOM 6483 O O . HIS B 1 407 ? -17.531 -9.141 6.254 1 89.62 407 HIS B O 1
ATOM 6489 N N . GLN B 1 408 ? -16.531 -10.414 4.746 1 86.19 408 GLN B N 1
ATOM 6490 C CA . GLN B 1 408 ? -17.234 -11.625 5.145 1 86.19 408 GLN B CA 1
ATOM 6491 C C . GLN B 1 408 ? -16.281 -12.633 5.777 1 86.19 408 GLN B C 1
ATOM 6493 O O . GLN B 1 408 ? -16.672 -13.742 6.133 1 86.19 408 GLN B O 1
ATOM 6498 N N . LEU B 1 409 ? -15.016 -12.344 5.84 1 85 409 LEU B N 1
ATOM 6499 C CA . LEU B 1 409 ? -14.023 -13.289 6.336 1 85 409 LEU B CA 1
ATOM 6500 C C . LEU B 1 409 ? -13.688 -13.016 7.797 1 85 409 LEU B C 1
ATOM 6502 O O . LEU B 1 409 ? -13.984 -13.836 8.672 1 85 409 LEU B O 1
ATOM 6506 N N . TRP B 1 410 ? -12.984 -11.922 8.094 1 77.69 410 TRP B N 1
ATOM 6507 C CA . TRP B 1 410 ? -12.586 -11.508 9.438 1 77.69 410 TRP B CA 1
ATOM 6508 C C . TRP B 1 410 ? -13.266 -10.195 9.82 1 77.69 410 TRP B C 1
ATOM 6510 O O . TRP B 1 410 ? -13.641 -9.406 8.953 1 77.69 410 TRP B O 1
ATOM 6520 N N . SER B 1 411 ? -13.547 -10.078 11.086 1 68.44 411 SER B N 1
ATOM 6521 C CA . SER B 1 411 ? -14.039 -8.781 11.531 1 68.44 411 SER B CA 1
ATOM 6522 C C . SER B 1 411 ? -12.945 -7.723 11.492 1 68.44 411 SER B C 1
ATOM 6524 O O . SER B 1 411 ? -12.008 -7.758 12.289 1 68.44 411 SER B O 1
ATOM 6526 N N . LEU B 1 412 ? -12.977 -6.891 10.586 1 69.88 412 LEU B N 1
ATOM 6527 C CA . LEU B 1 412 ? -11.906 -5.918 10.391 1 69.88 412 LEU B CA 1
ATOM 6528 C C . LEU B 1 412 ? -12.242 -4.598 11.07 1 69.88 412 LEU B C 1
ATOM 6530 O O . LEU B 1 412 ? -11.367 -3.74 11.242 1 69.88 412 LEU B O 1
ATOM 6534 N N . ASP B 1 413 ? -13.391 -4.402 11.508 1 69.44 413 ASP B N 1
ATOM 6535 C CA . ASP B 1 413 ? -13.812 -3.092 11.992 1 69.44 413 ASP B CA 1
ATOM 6536 C C . ASP B 1 413 ? -13.75 -3.023 13.516 1 69.44 413 ASP B C 1
ATOM 6538 O O . ASP B 1 413 ? -13.961 -1.961 14.102 1 69.44 413 ASP B O 1
ATOM 6542 N N . LYS B 1 414 ? -13.57 -4.148 14.117 1 63.25 414 LYS B N 1
ATOM 6543 C CA . LYS B 1 414 ? -13.516 -4.125 15.578 1 63.25 414 LYS B CA 1
ATOM 6544 C C . LYS B 1 414 ? -12.125 -4.496 16.078 1 63.25 414 LYS B C 1
ATOM 6546 O O . LYS B 1 414 ? -11.523 -5.469 15.602 1 63.25 414 LYS B O 1
ATOM 6551 N N . GLN B 1 415 ? -11.539 -3.502 16.906 1 65.94 415 GLN B N 1
ATOM 6552 C CA . GLN B 1 415 ? -10.297 -3.852 17.594 1 65.94 415 GLN B CA 1
ATOM 6553 C C . GLN B 1 415 ? -10.508 -5.027 18.547 1 65.94 415 GLN B C 1
ATOM 6555 O O . GLN B 1 415 ? -11.547 -5.113 19.219 1 65.94 415 GLN B O 1
ATOM 6560 N N . PRO B 1 416 ? -9.609 -5.961 18.531 1 55.38 416 PRO B N 1
ATOM 6561 C CA . PRO B 1 416 ? -9.828 -7.066 19.469 1 55.38 416 PRO B CA 1
ATOM 6562 C C . PRO B 1 416 ? -9.844 -6.609 20.922 1 55.38 416 PRO B C 1
ATOM 6564 O O . PRO B 1 416 ? -9.258 -5.574 21.266 1 55.38 416 PRO B O 1
#

Organism: NCBI:txid111769

Nearest PDB structures (foldseek):
  2vdd-assembly1_A  TM=7.331E-01  e=6.445E-15  Escherichia coli K-12
  1ek9-assembly1_A  TM=7.284E-01  e=1.119E-14  Escherichia coli
  7akz-assembly1_A  TM=6.982E-01  e=3.531E-14  Pseudomonas aeruginosa PAO1
  4mt4-assembly1_C  TM=6.948E-01  e=1.279E-13  Campylobacter jejuni
  6zre-assembly2_B  TM=7.004E-01  e=1.757E-12  Pseudomonas aeruginosa PAO1

Sequence (832 aa):
MKTITLTLYSALLLSTSTAVFAANYLPNPMEAQQALWKAPGVHMAQQEVSAQQQESAALRKGREEFTLGAEMARRTIETPPQEQFKEWSVNISRPLRLPYRAKADHQLGENKVNYAQANLGETVHETSRQLLSLWFEWLNQVAQVQLMEEQMQLVQSQNALVSQKVKLGDAARAEQVTMDATFAQTAAQLQQAEQGMRLTQGKLLAQFPDLTVPDYSTIQFPDPNGVQGTQAEWVKRILAHNHELHRARSETQLLNAEKNQFASRQSFDPEIGLRYGKDRAGEENVAAINLSLTLNGDARKHDTEAARIRANAARDNASLLEEKLIIEAKVNYQLAESSFAAWQQAHLAANSLQEAHRLAARAYELGEGHLNEVLLAKRNALDGLLASRQMQIQALLDQTRLQLDAHQLWSLDKQPMKTITLTLYSALLLSTSTAVFAANYLPNPMEAQQALWKAPGVHMAQQEVSAQQQESAALRKGREEFTLGAEMARRTIETPPQEQFKEWSVNISRPLRLPYRAKADHQLGENKVNYAQANLGETVHETSRQLLSLWFEWLNQVAQVQLMEEQMQLVQSQNALVSQKVKLGDAARAEQVTMDATFAQTAAQLQQAEQGMRLTQGKLLAQFPDLTVPDYSTIQFPDPNGVQGTQAEWVKRILAHNHELHRARSETQLLNAEKNQFASRQSFDPEIGLRYGKDRAGEENVAAINLSLTLNGDARKHDTEAARIRANAARDNASLLEEKLIIEAKVNYQLAESSFAAWQQAHLAANSLQEAHRLAARAYELGEGHLNEVLLAKRNALDGLLASRQMQIQALLDQTRLQLDAHQLWSLDKQP

pLDDT: mean 85.78, std 14.46, range [25.92, 98.69]

Secondary structure (DSSP, 8-state):
-----------------------TTS--HHHHHHHHHHSHHHHHHHHHHHHHHHHHHHHHH-S---EEEEEEEEEEE-SSSPEEEEEEEEEEEEE---HHHHHHHHHHHHHHHHHHHHHHHHHHHHHHHHHHHHHHHHHHHHHHHHHHHHHHHHHHHHHHHHHHHHHHTSS-HHHHHHHHHHHHHHHHHHHHHHHHHHHHHHHHHHH-TTPPPPPGGG---PPP----S-HHHHHHHHHHT-HHHHHHHHHHHHHHHHHHHHHHTSS-EEEEEEEEEEEGGGTEEEEEEEEEEEPP-HHHHHHHHHHHHHHHHHHHHHHHHHHHHHHHHHHHHHHHHHHHHHHHHHHHHHHHHHHHHHHHHHHHHTTSS-HHHHHHHHHHHHHHHHHHHHHHHHHHHHHHHHHHHTT-SS--SS--/-----------------------TTS--HHHHHHHHHHSHHHHHHHHHHHHHHHHHHHHHH-S---EEEEEEEEEEE-SSSPEEEEEEEEEEEEE---HHHHHHHHHHHHHHHHHHHHHHHHHHHHHHHHHHHHHHHHHHHHHHHHHHHHHHHHHHHHHHHHHHHHHHTSS-HHHHHHHHHHHHHHHHHHHHHHHHHHHHHHHHHHH-TTPPPPPGGG---PPP----S-HHHHHHHHHHT-HHHHHHHHHHHHHHHHHHHHHHTSS-EEEEEEEEEEEGGGTEEEEEEEEEEEPP-HHHHHHHHHHHHHHHHHHHHHHHHHHHHHHHHHHHHHHHHHHHHHHHHHHHHHHHHHHHHHHHHHHHHTTSS-HHHHHHHHHHHHHHHHHHHHHHHHHHHHHHHHHHHTT-SS--SS--

InterPro domains:
  IPR051906 Outer membrane protein TolC-like [PTHR30026] (75-390)

Solvent-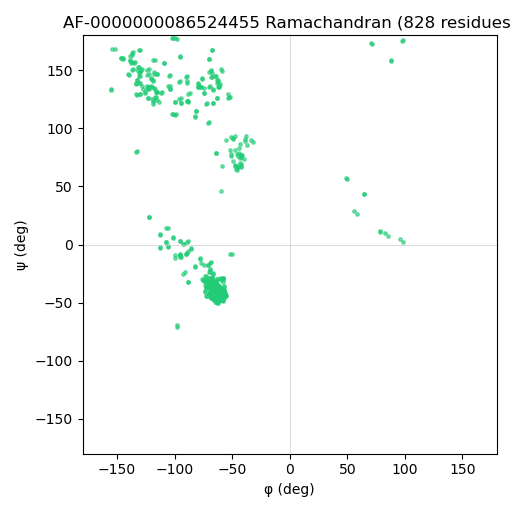accessible surface area (backbone atoms only — not comparable to full-atom values): 41482 Å² total; per-residue (Å²): 133,82,75,74,76,74,74,75,75,72,74,75,76,71,72,74,69,71,72,53,76,73,51,80,71,48,70,56,60,69,52,47,50,52,36,51,62,64,26,58,72,35,44,43,31,51,42,43,30,56,21,29,47,25,42,21,50,15,38,63,66,37,82,66,37,48,30,44,30,43,34,44,32,42,35,39,35,66,52,84,74,69,46,76,47,65,34,46,34,38,34,42,32,34,53,57,82,49,69,71,48,50,49,31,30,41,50,29,23,51,28,41,32,50,23,30,50,28,43,32,47,26,43,46,50,54,50,48,51,49,50,50,52,37,50,49,54,23,47,54,24,40,54,44,30,56,51,34,52,51,48,42,54,51,44,52,53,48,40,54,52,46,50,52,30,34,74,73,66,76,36,58,68,67,54,46,56,52,40,53,52,48,44,52,51,43,52,50,50,31,52,50,27,48,49,49,26,50,51,34,43,50,54,38,38,62,73,32,68,78,52,83,76,74,65,66,88,73,57,55,82,73,80,69,85,66,77,85,78,53,67,68,58,49,40,51,44,27,60,75,60,31,36,63,59,48,22,38,51,30,42,29,50,26,31,43,29,46,31,49,37,45,58,61,60,72,52,71,46,47,28,46,31,43,35,43,32,42,29,73,94,64,41,26,39,35,44,31,45,33,46,31,34,32,47,84,50,71,21,55,54,25,44,40,50,19,28,46,45,48,25,54,42,34,49,55,39,39,58,53,48,53,56,41,51,53,52,50,41,51,47,48,47,51,47,22,49,48,30,33,53,51,17,52,51,30,43,52,50,16,50,53,30,42,49,49,19,53,51,32,46,52,31,32,75,70,68,75,41,50,67,70,53,25,53,50,27,42,51,47,17,51,50,28,44,50,52,17,50,54,28,39,51,49,20,42,47,37,46,49,50,52,31,47,50,47,61,62,54,57,80,75,85,57,82,132,132,85,76,74,76,76,74,76,77,72,73,74,75,72,72,71,68,70,72,53,76,72,50,80,71,48,69,56,60,69,51,48,50,53,36,51,62,66,27,58,71,35,42,40,30,52,42,44,30,54,21,28,47,25,42,21,49,15,37,63,67,37,83,66,35,48,28,45,31,42,35,46,31,42,35,40,37,67,52,85,72,68,45,76,48,66,33,46,34,39,33,42,31,34,50,57,83,50,69,72,48,52,51,30,30,41,51,28,23,52,28,41,31,50,22,30,49,28,43,33,46,26,43,46,49,54,51,47,52,50,49,52,53,38,51,49,56,22,48,55,23,39,53,46,30,55,50,33,51,52,48,42,54,51,44,50,53,49,39,53,52,45,50,52,30,35,74,71,67,75,37,58,67,69,56,45,54,52,40,52,52,50,43,53,50,41,51,51,50,31,53,50,27,47,48,48,26,50,51,33,44,49,53,38,37,61,73,32,68,78,52,83,77,74,64,66,89,72,58,55,83,74,81,68,84,65,78,85,78,51,68,67,58,49,40,52,45,25,61,74,59,32,36,63,59,48,22,36,52,30,43,29,51,25,31,43,28,46,32,48,35,45,60,61,60,70,52,71,45,46,28,46,31,42,34,43,32,42,27,74,93,63,42,25,39,34,45,31,45,33,45,32,34,33,47,86,50,71,21,56,56,26,45,40,49,19,28,46,46,46,26,55,43,34,49,56,38,37,58,55,47,54,56,42,50,52,52,50,42,51,47,48,47,52,47,22,50,48,31,33,53,50,17,54,51,30,42,53,49,16,52,52,28,43,50,50,19,53,50,30,45,51,32,32,74,70,68,76,42,48,68,69,54,25,52,52,28,42,52,48,18,51,51,28,44,51,53,16,50,53,29,38,52,49,19,43,49,36,46,49,50,53,32,48,51,46,60,61,52,57,78,73,86,57,81,131

Foldseek 3Di:
DPPPPPPPPPPPPPPPPQPLPPALLDFDQVLLQVLLCPFPLLVVLVVQLVVLLVQLVDLLVDDKDKDKDKDKDWDWDPPPPIDIWIKIKIKMKIWDDDPLLSVLSNLLSVLSSQLSLLVSLQSSLVSSLVLLVLSLQLLLLLLQLVLLVVVLVVLVVVLVVQVVCVVVVNDDVVVNVVSVVVNVVSVVSNVVSVVSNVVSVVVSCVRRVSTDDDDSNPDDFDFDPFDPDDLVVLLVLLLVPASVLSSLVSQLSNLVSQLVSLVVVQDWTKMKMWMWIAIDVRPDIDIDIDIDTDHDDPVSVVSNVVSVVSNVVSVVVSVVVVVVSSVVSSVLSVQLNVLSVQLVVLVVQLVVLVVQLVVQVVCVVVVNHDPVSNVVSVVSSSVSVSSNVSSRSSSVSSNVVSCSSSCNNHNSSDND/DPPPPPPPPPPPPPPPPLPLPPALLDFDQVLLLVLLCPFPLLVVLVVQLVVLLVQLVDLLVDDKDKDKDKDKDWDWDPPPPTDIWIKIKIKIKIWDDDPLLSVLSNLLSVLSNQLSLLVSLQSSLVSSLVLLVLSLQLLLLLLQLVLLVVVLVVLVVVLVVQVVCVVVVNDDVVVNVVSVVVNVVSVVSNVVSVVSNVVSVVVSCVRRVSTDDDDSNPGDFDFDPFDDDDLVVLLVLLLVPASVLSSLVSQLSNLVSQLSSLVVVQAWTKMKMWMWIAIDVRPDIDIDIDIDTDHDDPVSVVSNVVSVVSNVVSVVVSVVVVVVSSVVSSVLSVQLNVLSVQLVVLVVQLVVLVVQLVVQVVCVVVVNHDPVSNVVSVVSSSVSVSSNVSSRSSSVSSNVVSCSSSCNNHNSSDND

Radius of gyration: 38.68 Å; Cα contacts (8 Å, |Δi|>4): 1188; chains: 2; bounding box: 117×140×86 Å